Protein 2YS0 (pdb70)

GO terms:
  GO:0005886 plasma membrane (C, IDA)
  GO:0010467 gene expression (P, IDA)
  GO:0016791 phosphatase activity (F, IDA)
  GO:0030282 bone mineralization (P, IDA)
  GO:0033198 response to ATP (P, IDA)
  GO:0046034 ATP metabolic process (P, IDA)
  GO:0055062 phosphate ion homeostasis (P, IDA)
  GO:0042803 protein homodimerization activity (F, IDA)
  GO:0004528 phosphodiesterase I activity (F, IDA)
  GO:0106177 cyclic-GMP-AMP hydrolase activity (F, IDA)
  GO:0047429 nucleoside triphosphate diphosphatase activity (F, IDA)
  GO:0005886 plasma membrane (C, EXP)
  GO:0016323 basolateral plasma membrane (C, EXP)
  GO:0036221 UTP diphosphatase activity (F, EXP)
  GO:0004115 3',5'-cyclic-AMP phosphodiesterase activity (F, EXP)
  GO:0004528 phosphodiesterase I activity (F, EXP)
  GO:0106177 cyclic-GMP-AMP hydrolase activity (F, EXP)
  GO:0047429 nucleoside triphosphate diphosphatase activity (F, EXP)
  GO:0047693 ATP diphosphatase activity (F, EXP)
  GO:0030318 melanocyte differentiation (P, IMP)

CATH classification: 4.10.410.20

Sequence (56 aa):
GSSGSSGWTCNKFRCGEKRLTRSLCACSDDCKDQGDCCINYSSVCQGEKSSGPSSGGSSGSSGWTCNKFRCGEKRLTRSLCACSDDCKDQGDCCINYSSVCQGEKSSGPSSGGSSGSSGWTCNKFRCGEKRLTRSLCACSDDCKDQGDCCINYSSVCQGEKSSGPSSGGSSGSSGWTCNKFRCGEKRLTRSLCACSDDCKDQGDCCINYSSVCQGEKSSGPSSGGSSGSSGWTCNKFRCGEKRLTRSLCACSDDCKDQGDCCINYSSVCQGEKSSGPSSGGSSGSSGWTCNKFRCGEKRLTRSLCACSDDCKDQGDCCINYSSVCQGEKSSGPSSGGSSGSSGWTCNKFRCGEKRLTRSLCACSDDCKDQGDCCINYSSVCQGEKSSGPSSGGSSGSSGWTCNKFRCGEKRLTRSLCACSDDCKDQGDCCINYSSVCQGEKSSGPSSGGSSGSSGWTCNKFRCGEKRLTRSLCACSDDCKDQGDCCINYSSVCQGEKSSGPSSGGSSGSSGWTCNKFRCGEKRLTRSLCACSDDCKDQGDCCINYSSVCQGEKSSGPSSGGSSGSSGWTCNKFRCGEKRLTRSLCACSDDCKDQGDCCINYSSVCQGEKSSGPSSGGSSGSSGWTCNKFRCGEKRLTRSLCACSDDCKDQGDCCINYSSVCQGEKSSGPSSGGSSGSSGWTCNKFRCGEKRLTRSLCACSDDCKDQGDCCINYSSVCQGEKSSGPSSGGSSGSSGWTCNKFRCGEKRLTRSLCACSDDCKDQGDCCINYSSVCQGEKSSGPSSGGSSGSSGWTCNKFRCGEKRLTRSLCACSDDCKDQGDCCINYSSVCQGEKSSGPSSGGSSGSSGWTCNKFRCGEKRLTRSLCACSDDCKDQGDCCINYSSVCQGEKSSGPSSGGSSGSSGWTCNKFRCGEKRLTRSLCACSDDCKDQGDCCINYSSVCQGEKSSGPSSGGSSGSSGWTCNKFRCGEKRLTRSLCACSDDCKDQGDCCINYSSVCQGEKSSGPSSGGSSGSSGWTCNKFRCGEKRLTRSLCACSDDCKDQGDCCINYSSVCQGEKSSGPSSGGSSGSSGWTCNKFRCGEKRLTRSLCACSDDCKDQGDCCINYSSVCQGEKSSGPSSG

Radius of gyration: 12.38 Å; Cα contacts (8 Å, |Δi|>4): 65; chains: 1; bounding box: 26×40×19 Å

Organism: Homo sapiens (NCBI:txid9606)

Secondary structure (DSSP, 8-state):
-----------TTTTT----SS-SSB-SHHHHHHT-B-TTHHHHTTS--SS-S---

Foldseek 3Di:
DDDPPDDLADACVQQDPDDDDPDQAHLYPVCVVVVRHRPHRCCHHVNVDPDDPDDD

InterPro domains:
  IPR001212 Somatomedin B domain [PF01033] (106-141)
  IPR001212 Somatomedin B domain [PF01033] (147-187)
  IPR001212 Somatomedin B domain [PS00524] (120-140)
  IPR001212 Somatomedin B domain [PS00524] (164-184)
  IPR001212 Somatomedin B domain [PS50958] (104-144)
  IPR001212 Somatomedin B domain [PS50958] (145-189)
  IPR001212 Somatomedin B domain [SM00201] (104-144)
  IPR001212 Somatomedin B domain [SM00201] (145-188)
  IPR001604 DNA/RNA non-specific endonuclease/pyrophosphatase/phosphodiesterase domain [PF01223] (673-862)
  IPR001604 DNA/RNA non-specific endonuclease/pyrophosphatase/phosphodiesterase domain [SM00892] (675-893)
  IPR002591 Type I phosphodiesterase/nucleotide pyrophosphatase/phosphate transferase [PF01663] (212-538)
  IPR017850 Alkaline-phosphatase-like, core domain superfamily [G3DSA:3.40.720.10] (192-600)
  IPR017850 Alkaline-phosphatase-like, core domain superfamily [SSF53649] (196-577)
  IPR020436 Somatomedin B domain, chordata [PR00022] (103-116)
  IPR020436 Somatomedin B domain, chordata [PR00022] (118-129)
  IPR020436 Somatomedin B domain, chordata [PR00022] (130-141)
  IPR020821 ENPP1-3/EXOG-like, endonuclease/phosphodiesterase domain [SM00477] (676-907)
  IPR036024 Somatomedin B-like domain superfamily [SSF90188] (105-150)
  IPR036024 Somatomedin B-like domain superfamily [SSF90188] (151-191)
  IPR044925 His-Me finger superfamily [SSF54060] (672-911)

Solvent-accessible surface area: 4649 Å² total; per-residue (Å²): 130,117,93,62,112,88,36,140,80,11,82,94,186,87,31,52,27,143,203,109,119,186,53,94,8,15,1,11,80,76,3,125,129,134,56,87,47,6,154,35,18,64,87,30,38,119,45,126,149,82,128,48,147,91,61,114

Nearest PDB structures (foldseek):
  2ys0-assembly1_A  TM=7.048E-01  e=1.317E-08  Homo sapiens
  6wew-assembly2_BaB  TM=8.691E-01  e=4.563E-06  Homo sapiens
  6c01-assembly1_A  TM=8.535E-01  e=1.261E-04  Homo sapiens
  2xrg-assembly1_A  TM=8.515E-01  e=1.852E-03  Rattus norvegicus
  8c3p-assembly2_B  TM=8.693E-01  e=4.417E-03  Homo sapiens

Structure (mmCIF, N/CA/C/O backbone):
data_2YS0
#
_entry.id   2YS0
#
loop_
_atom_site.group_PDB
_atom_site.id
_atom_site.type_symbol
_atom_site.label_atom_id
_atom_site.label_alt_id
_atom_site.label_comp_id
_atom_site.label_asym_id
_atom_site.label_entity_id
_atom_site.label_seq_id
_atom_site.pdbx_PDB_ins_code
_atom_site.Cartn_x
_atom_site.Cartn_y
_atom_site.Cartn_z
_atom_site.occupancy
_atom_site.B_iso_or_equiv
_atom_site.auth_seq_id
_atom_site.auth_comp_id
_atom_site.auth_asym_id
_atom_site.auth_atom_id
_atom_site.pdbx_PDB_model_num
ATOM 1 N N . GLY A 1 1 ? 10.320 17.852 10.986 1.00 0.00 1 GLY A N 1
ATOM 2 C CA . GLY A 1 1 ? 10.967 17.960 9.691 1.00 0.00 1 GLY A CA 1
ATOM 3 C C . GLY A 1 1 ? 9.972 18.098 8.556 1.00 0.00 1 GLY A C 1
ATOM 4 O O . GLY A 1 1 ? 8.769 18.224 8.787 1.00 0.00 1 GLY A O 1
ATOM 8 N N . SER A 1 2 ? 10.473 18.079 7.325 1.00 0.00 2 SER A N 1
ATOM 9 C CA . SER A 1 2 ? 9.620 18.208 6.150 1.00 0.00 2 SER A CA 1
ATOM 10 C C . SER A 1 2 ? 8.644 17.039 6.054 1.00 0.00 2 SER A C 1
ATOM 11 O O . SER A 1 2 ? 8.903 15.956 6.579 1.00 0.00 2 SER A O 1
ATOM 19 N N . SER A 1 3 ? 7.522 17.268 5.381 1.00 0.00 3 SER A N 1
ATOM 20 C CA . SER A 1 3 ? 6.504 16.237 5.220 1.00 0.00 3 SER A CA 1
ATOM 21 C C . SER A 1 3 ? 7.051 15.051 4.431 1.00 0.00 3 SER A C 1
ATOM 22 O O . SER A 1 3 ? 6.908 13.900 4.840 1.00 0.00 3 SER A O 1
ATOM 30 N N . GLY A 1 4 ? 7.680 15.343 3.296 1.00 0.00 4 GLY A N 1
ATOM 31 C CA . GLY A 1 4 ? 8.239 14.292 2.467 1.00 0.00 4 GLY A CA 1
ATOM 32 C C . GLY A 1 4 ? 7.983 14.520 0.990 1.00 0.00 4 GLY A C 1
ATOM 33 O O . GLY A 1 4 ? 7.224 15.415 0.616 1.00 0.00 4 GLY A O 1
ATOM 37 N N . SER A 1 5 ? 8.617 13.710 0.149 1.00 0.00 5 SER A N 1
ATOM 38 C CA . SER A 1 5 ? 8.457 13.830 -1.296 1.00 0.00 5 SER A CA 1
ATOM 39 C C . SER A 1 5 ? 7.290 12.979 -1.786 1.00 0.00 5 SER A C 1
ATOM 40 O O . SER A 1 5 ? 6.693 12.224 -1.020 1.00 0.00 5 SER A O 1
ATOM 48 N N . SER A 1 6 ? 6.970 13.109 -3.070 1.00 0.00 6 SER A N 1
ATOM 49 C CA . SER A 1 6 ? 5.873 12.354 -3.664 1.00 0.00 6 SER A CA 1
ATOM 50 C C . SER A 1 6 ? 6.119 10.853 -3.548 1.00 0.00 6 SER A C 1
ATOM 51 O O . SER A 1 6 ? 7.196 10.363 -3.886 1.00 0.00 6 SER A O 1
ATOM 59 N N . GLY A 1 7 ? 5.113 10.129 -3.069 1.00 0.00 7 GLY A N 1
ATOM 60 C CA . GLY A 1 7 ? 5.239 8.692 -2.917 1.00 0.00 7 GLY A CA 1
ATOM 61 C C . GLY A 1 7 ? 4.078 7.939 -3.536 1.00 0.00 7 GLY A C 1
ATOM 62 O O . GLY A 1 7 ? 3.191 7.462 -2.827 1.00 0.00 7 GLY A O 1
ATOM 66 N N . TRP A 1 8 ? 4.081 7.833 -4.859 1.00 0.00 8 TRP A N 1
ATOM 67 C CA . TRP A 1 8 ? 3.018 7.134 -5.573 1.00 0.00 8 TRP A CA 1
ATOM 68 C C . TRP A 1 8 ? 3.270 5.631 -5.589 1.00 0.00 8 TRP A C 1
ATOM 69 O O . TRP A 1 8 ? 3.072 4.968 -6.607 1.00 0.00 8 TRP A O 1
ATOM 90 N N . THR A 1 9 ? 3.710 5.096 -4.453 1.00 0.00 9 THR A N 1
ATOM 91 C CA . THR A 1 9 ? 3.990 3.670 -4.337 1.00 0.00 9 THR A CA 1
ATOM 92 C C . THR A 1 9 ? 3.591 3.142 -2.965 1.00 0.00 9 THR A C 1
ATOM 93 O O . THR A 1 9 ? 3.410 3.911 -2.020 1.00 0.00 9 THR A O 1
ATOM 104 N N . CYS A 1 10 ? 3.455 1.824 -2.860 1.00 0.00 10 CYS A N 1
ATOM 105 C CA . CYS A 1 10 ? 3.078 1.191 -1.603 1.00 0.00 10 CYS A CA 1
ATOM 106 C C . CYS A 1 10 ? 4.112 0.149 -1.186 1.00 0.00 10 CYS A C 1
ATOM 107 O O . CYS A 1 10 ? 4.894 -0.327 -2.008 1.00 0.00 10 CYS A O 1
ATOM 114 N N . ASN A 1 11 ? 4.109 -0.200 0.097 1.00 0.00 11 ASN A N 1
ATOM 115 C CA . ASN A 1 11 ? 5.047 -1.184 0.623 1.00 0.00 11 ASN A CA 1
ATOM 116 C C . ASN A 1 11 ? 4.309 -2.412 1.149 1.00 0.00 11 ASN A C 1
ATOM 117 O O . ASN A 1 11 ? 3.181 -2.312 1.634 1.00 0.00 11 ASN A O 1
ATOM 128 N N . LYS A 1 12 ? 4.954 -3.570 1.054 1.00 0.00 12 LYS A N 1
ATOM 129 C CA . LYS A 1 12 ? 4.361 -4.817 1.522 1.00 0.00 12 LYS A CA 1
ATOM 130 C C . LYS A 1 12 ? 3.633 -4.610 2.846 1.00 0.00 12 LYS A C 1
ATOM 131 O O . LYS A 1 12 ? 2.464 -4.970 2.986 1.00 0.00 12 LYS A O 1
ATOM 150 N N . PHE A 1 13 ? 4.332 -4.028 3.815 1.00 0.00 13 PHE A N 1
ATOM 151 C CA . PHE A 1 13 ? 3.751 -3.773 5.128 1.00 0.00 13 PHE A CA 1
ATOM 152 C C . PHE A 1 13 ? 2.554 -2.834 5.021 1.00 0.00 13 PHE A C 1
ATOM 153 O O . PHE A 1 13 ? 1.490 -3.101 5.580 1.00 0.00 13 PHE A O 1
ATOM 170 N N . ARG A 1 14 ? 2.735 -1.734 4.298 1.00 0.00 14 ARG A N 1
ATOM 171 C CA . ARG A 1 14 ? 1.670 -0.754 4.117 1.00 0.00 14 ARG A CA 1
ATOM 172 C C . ARG A 1 14 ? 0.349 -1.442 3.788 1.00 0.00 14 ARG A C 1
ATOM 173 O O . ARG A 1 14 ? -0.708 -1.053 4.287 1.00 0.00 14 ARG A O 1
ATOM 194 N N . CYS A 1 15 ? 0.414 -2.466 2.943 1.00 0.00 15 CYS A N 1
ATOM 195 C CA . CYS A 1 15 ? -0.776 -3.208 2.546 1.00 0.00 15 CYS A CA 1
ATOM 196 C C . CYS A 1 15 ? -1.589 -3.628 3.767 1.00 0.00 15 CYS A C 1
ATOM 197 O O . CYS A 1 15 ? -1.061 -4.231 4.699 1.00 0.00 15 CYS A O 1
ATOM 204 N N . GLY A 1 16 ? -2.878 -3.302 3.753 1.00 0.00 16 GLY A N 1
ATOM 205 C CA . GLY A 1 16 ? -3.743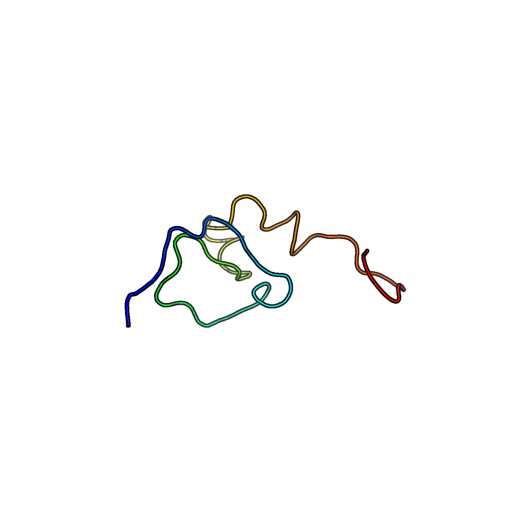 -3.652 4.864 1.00 0.00 16 GLY A CA 1
ATOM 206 C C . GLY A 1 16 ? -3.533 -2.756 6.069 1.00 0.00 16 GLY A C 1
ATOM 207 O O . GLY A 1 16 ? -3.569 -3.218 7.208 1.00 0.00 16 GLY A O 1
ATOM 211 N N . GLU A 1 17 ? -3.312 -1.470 5.815 1.00 0.00 17 GLU A N 1
ATOM 212 C CA . GLU A 1 17 ? -3.092 -0.507 6.889 1.00 0.00 17 GLU A CA 1
ATOM 213 C C . GLU A 1 17 ? -4.348 0.321 7.141 1.00 0.00 17 GLU A C 1
ATOM 214 O O . GLU A 1 17 ? -5.224 0.421 6.282 1.00 0.00 17 GLU A O 1
ATOM 226 N N . LYS A 1 18 ? -4.429 0.916 8.327 1.00 0.00 18 LYS A N 1
ATOM 227 C CA . LYS A 1 18 ? -5.576 1.738 8.694 1.00 0.00 18 LYS A CA 1
ATOM 228 C C . LYS A 1 18 ? -5.125 3.053 9.322 1.00 0.00 18 LYS A C 1
ATOM 229 O O . LYS A 1 18 ? -5.773 3.574 10.229 1.00 0.00 18 LYS A O 1
ATOM 248 N N . ARG A 1 19 ? -4.011 3.586 8.830 1.00 0.00 19 ARG A N 1
ATOM 249 C CA . ARG A 1 19 ? -3.474 4.841 9.342 1.00 0.00 19 ARG A CA 1
ATOM 250 C C . ARG A 1 19 ? -2.737 5.606 8.245 1.00 0.00 19 ARG A C 1
ATOM 251 O O . ARG A 1 19 ? -1.650 5.212 7.821 1.00 0.00 19 ARG A O 1
ATOM 272 N N . LEU A 1 20 ? -3.338 6.699 7.789 1.00 0.00 20 LEU A N 1
ATOM 273 C CA . LEU A 1 20 ? -2.741 7.519 6.741 1.00 0.00 20 LEU A CA 1
ATOM 274 C C . LEU A 1 20 ? -3.041 8.997 6.969 1.00 0.00 20 LEU A C 1
ATOM 275 O O . LEU A 1 20 ? -4.190 9.383 7.184 1.00 0.00 20 LEU A O 1
ATOM 291 N N . THR A 1 21 ? -1.998 9.821 6.919 1.00 0.00 21 THR A N 1
ATOM 292 C CA . THR A 1 21 ? -2.149 11.257 7.118 1.00 0.00 21 THR A CA 1
ATOM 293 C C . THR A 1 21 ? -1.479 12.042 5.996 1.00 0.00 21 THR A C 1
ATOM 294 O O . THR A 1 21 ? -2.024 13.032 5.507 1.00 0.00 21 THR A O 1
ATOM 305 N N . ARG A 1 22 ? -0.295 11.593 5.592 1.00 0.00 22 ARG A N 1
ATOM 306 C CA . ARG A 1 22 ? 0.449 12.255 4.528 1.00 0.00 22 ARG A CA 1
ATOM 307 C C . ARG A 1 22 ? 0.888 11.250 3.466 1.00 0.00 22 ARG A C 1
ATOM 308 O O . ARG A 1 22 ? 2.037 10.808 3.453 1.00 0.00 22 ARG A O 1
ATOM 329 N N . SER A 1 23 ? -0.035 10.893 2.579 1.00 0.00 23 SER A N 1
ATOM 330 C CA . SER A 1 23 ? 0.255 9.938 1.516 1.00 0.00 23 SER A CA 1
ATOM 331 C C . SER A 1 23 ? -0.648 10.177 0.309 1.00 0.00 23 SER A C 1
ATOM 332 O O . SER A 1 23 ? -1.873 10.214 0.433 1.00 0.00 23 SER A O 1
ATOM 340 N N . LEU A 1 24 ? -0.034 10.338 -0.858 1.00 0.00 24 LEU A N 1
ATOM 341 C CA . LEU A 1 24 ? -0.781 10.574 -2.088 1.00 0.00 24 LEU A CA 1
ATOM 342 C C . LEU A 1 24 ? -1.775 9.447 -2.346 1.00 0.00 24 LEU A C 1
ATOM 343 O O . LEU A 1 24 ? -2.940 9.692 -2.662 1.00 0.00 24 LEU A O 1
ATOM 359 N N . CYS A 1 25 ? -1.309 8.210 -2.207 1.00 0.00 25 CYS A N 1
ATOM 360 C CA . CYS A 1 25 ? -2.158 7.044 -2.423 1.00 0.00 25 CYS A CA 1
ATOM 361 C C . CYS A 1 25 ? -2.482 6.355 -1.100 1.00 0.00 25 CYS A C 1
ATOM 362 O O . CYS A 1 25 ? -1.967 6.733 -0.049 1.00 0.00 25 CYS A O 1
ATOM 369 N N . ALA A 1 26 ? -3.339 5.342 -1.162 1.00 0.00 26 ALA A N 1
ATOM 370 C CA . ALA A 1 26 ? -3.731 4.599 0.030 1.00 0.00 26 ALA A CA 1
ATOM 371 C C . ALA A 1 26 ? -3.403 3.116 -0.117 1.00 0.00 26 ALA A C 1
ATOM 372 O O . ALA A 1 26 ? -3.784 2.479 -1.099 1.00 0.00 26 ALA A O 1
ATOM 379 N N . CYS A 1 27 ? -2.694 2.573 0.867 1.00 0.00 27 CYS A N 1
ATOM 380 C CA . CYS A 1 27 ? -2.313 1.167 0.849 1.00 0.00 27 CYS A CA 1
ATOM 381 C C . CYS A 1 27 ? -3.225 0.344 1.756 1.00 0.00 27 CYS A C 1
ATOM 382 O O . CYS A 1 27 ? -2.768 -0.554 2.462 1.00 0.00 27 CYS A O 1
ATOM 389 N N . SER A 1 28 ? -4.516 0.658 1.728 1.00 0.00 28 SER A N 1
ATOM 390 C CA . SER A 1 28 ? -5.491 -0.049 2.551 1.00 0.00 28 SER A CA 1
ATOM 391 C C . SER A 1 28 ? -6.565 -0.697 1.681 1.00 0.00 28 SER A C 1
ATOM 392 O O . SER A 1 28 ? -6.801 -0.275 0.549 1.00 0.00 28 SER A O 1
ATOM 400 N N . ASP A 1 29 ? -7.212 -1.724 2.220 1.00 0.00 29 ASP A N 1
ATOM 401 C CA . ASP A 1 29 ? -8.262 -2.432 1.496 1.00 0.00 29 ASP A CA 1
ATOM 402 C C . ASP A 1 29 ? -9.310 -1.457 0.968 1.00 0.00 29 ASP A C 1
ATOM 403 O O . ASP A 1 29 ? -9.721 -1.538 -0.189 1.00 0.00 29 ASP A O 1
ATOM 412 N N . ASP A 1 30 ? -9.737 -0.535 1.824 1.00 0.00 30 ASP A N 1
ATOM 413 C CA . ASP A 1 30 ? -10.737 0.456 1.444 1.00 0.00 30 ASP A CA 1
ATOM 414 C C . ASP A 1 30 ? -10.456 1.005 0.049 1.00 0.00 30 ASP A C 1
ATOM 415 O O . ASP A 1 30 ? -11.356 1.103 -0.785 1.00 0.00 30 ASP A O 1
ATOM 424 N N . CYS A 1 31 ? -9.200 1.363 -0.198 1.00 0.00 31 CYS A N 1
ATOM 425 C CA . CYS A 1 31 ? -8.799 1.904 -1.491 1.00 0.00 31 CYS A CA 1
ATOM 426 C C . CYS A 1 31 ? -9.426 1.107 -2.632 1.00 0.00 31 CYS A C 1
ATOM 427 O O . CYS A 1 31 ? -9.832 1.671 -3.648 1.00 0.00 31 CYS A O 1
ATOM 434 N N . LYS A 1 32 ? -9.499 -0.208 -2.456 1.00 0.00 32 LYS A N 1
ATOM 435 C CA . LYS A 1 32 ? -10.077 -1.084 -3.468 1.00 0.00 32 LYS A CA 1
ATOM 436 C C . LYS A 1 32 ? -11.528 -0.706 -3.752 1.00 0.00 32 LYS A C 1
ATOM 437 O O . LYS A 1 32 ? -11.915 -0.515 -4.905 1.00 0.00 32 LYS A O 1
ATOM 456 N N . ASP A 1 33 ? -12.324 -0.599 -2.694 1.00 0.00 33 ASP A N 1
ATOM 457 C CA . ASP A 1 33 ? -13.731 -0.241 -2.829 1.00 0.00 33 ASP A CA 1
ATOM 458 C C . ASP A 1 33 ? -13.882 1.211 -3.272 1.00 0.00 33 ASP A C 1
ATOM 459 O O . ASP A 1 33 ? -14.571 1.501 -4.250 1.00 0.00 33 ASP A O 1
ATOM 468 N N . GLN A 1 34 ? -13.234 2.117 -2.547 1.00 0.00 34 GLN A N 1
ATOM 469 C CA . GLN A 1 34 ? -13.299 3.538 -2.866 1.00 0.00 34 GLN A CA 1
ATOM 470 C C . GLN A 1 34 ? -12.736 3.810 -4.257 1.00 0.00 34 GLN A C 1
ATOM 471 O O . GLN A 1 34 ? -13.445 4.283 -5.144 1.00 0.00 34 GLN A O 1
ATOM 485 N N . GLY A 1 35 ? -11.453 3.508 -4.441 1.00 0.00 35 GLY A N 1
ATOM 486 C CA . GLY A 1 35 ? -10.816 3.728 -5.726 1.00 0.00 35 GLY A CA 1
ATOM 487 C C . GLY A 1 35 ? -9.596 4.621 -5.623 1.00 0.00 35 GLY A C 1
ATOM 488 O O . GLY A 1 35 ? -9.408 5.523 -6.441 1.00 0.00 35 GLY A O 1
ATOM 492 N N . ASP A 1 36 ? -8.766 4.373 -4.616 1.00 0.00 36 ASP A N 1
ATOM 493 C CA . ASP A 1 36 ? -7.558 5.163 -4.409 1.00 0.00 36 ASP A CA 1
ATOM 494 C C . ASP A 1 36 ? -6.365 4.262 -4.106 1.00 0.00 36 ASP A C 1
ATOM 495 O O . ASP A 1 36 ? -5.555 4.561 -3.228 1.00 0.00 36 ASP A O 1
ATOM 504 N N . CYS A 1 37 ? -6.265 3.157 -4.837 1.00 0.00 37 CYS A N 1
ATOM 505 C CA . CYS A 1 37 ? -5.173 2.211 -4.645 1.00 0.00 37 CYS A CA 1
ATOM 506 C C . CYS A 1 37 ? -3.938 2.639 -5.435 1.00 0.00 37 CYS A C 1
ATOM 507 O O . CYS A 1 37 ? -4.017 2.913 -6.632 1.00 0.00 37 CYS A O 1
ATOM 514 N N . CYS A 1 38 ? -2.799 2.694 -4.753 1.00 0.00 38 CYS A N 1
ATOM 515 C CA . CYS A 1 38 ? -1.547 3.089 -5.388 1.00 0.00 38 CYS A CA 1
ATOM 516 C C . CYS A 1 38 ? -1.391 2.417 -6.749 1.00 0.00 38 CYS A C 1
ATOM 517 O O . CYS A 1 38 ? -1.969 1.359 -7.000 1.00 0.00 38 CYS A O 1
ATOM 524 N N . ILE A 1 39 ? -0.606 3.039 -7.623 1.00 0.00 39 ILE A N 1
ATOM 525 C CA . ILE A 1 39 ? -0.373 2.499 -8.958 1.00 0.00 39 ILE A CA 1
ATOM 526 C C . ILE A 1 39 ? 0.125 1.061 -8.890 1.00 0.00 39 ILE A C 1
ATOM 527 O O . ILE A 1 39 ? -0.325 0.200 -9.646 1.00 0.00 39 ILE A O 1
ATOM 543 N N . ASN A 1 40 ? 1.058 0.805 -7.978 1.00 0.00 40 ASN A N 1
ATOM 544 C CA . ASN A 1 40 ? 1.618 -0.531 -7.810 1.00 0.00 40 ASN A CA 1
ATOM 545 C C . ASN A 1 40 ? 1.109 -1.177 -6.524 1.00 0.00 40 ASN A C 1
ATOM 546 O O . ASN A 1 40 ? 1.868 -1.816 -5.797 1.00 0.00 40 ASN A O 1
ATOM 557 N N . TYR A 1 41 ? -0.180 -1.005 -6.253 1.00 0.00 41 TYR A N 1
ATOM 558 C CA . TYR A 1 41 ? -0.790 -1.570 -5.055 1.00 0.00 41 TYR A CA 1
ATOM 559 C C . TYR A 1 41 ? -0.912 -3.086 -5.168 1.00 0.00 41 TYR A C 1
ATOM 560 O O . TYR A 1 41 ? -0.583 -3.818 -4.236 1.00 0.00 41 TYR A O 1
ATOM 578 N N . SER A 1 42 ? -1.389 -3.550 -6.319 1.00 0.00 42 SER A N 1
ATOM 579 C CA . SER A 1 42 ? -1.559 -4.979 -6.555 1.00 0.00 42 SER A CA 1
ATOM 580 C C . SER A 1 42 ? -0.208 -5.662 -6.752 1.00 0.00 42 SER A C 1
ATOM 581 O O . SER A 1 42 ? 0.001 -6.789 -6.303 1.00 0.00 42 SER A O 1
ATOM 589 N N . SER A 1 43 ? 0.705 -4.970 -7.425 1.00 0.00 43 SER A N 1
ATOM 590 C CA . SER A 1 43 ? 2.035 -5.509 -7.684 1.00 0.00 43 SER A CA 1
ATOM 591 C C . SER A 1 43 ? 2.763 -5.810 -6.378 1.00 0.00 43 SER A C 1
ATOM 592 O O . SER A 1 43 ? 3.457 -6.820 -6.259 1.00 0.00 43 SER A O 1
ATOM 600 N N . VAL A 1 44 ? 2.602 -4.925 -5.400 1.00 0.00 44 VAL A N 1
ATOM 601 C CA . VAL A 1 44 ? 3.242 -5.095 -4.101 1.00 0.00 44 VAL A CA 1
ATOM 602 C C . VAL A 1 44 ? 2.371 -5.920 -3.162 1.00 0.00 44 VAL A C 1
ATOM 603 O O . VAL A 1 44 ? 2.825 -6.905 -2.579 1.00 0.00 44 VAL A O 1
ATOM 616 N N . CYS A 1 45 ? 1.113 -5.513 -3.019 1.00 0.00 45 CYS A N 1
ATOM 617 C CA . CYS A 1 45 ? 0.176 -6.215 -2.151 1.00 0.00 45 CYS A CA 1
ATOM 618 C C . CYS A 1 45 ? -0.236 -7.551 -2.762 1.00 0.00 45 CYS A C 1
ATOM 619 O O . CYS A 1 45 ? -0.008 -8.609 -2.174 1.00 0.00 45 CYS A O 1
ATOM 626 N N . GLN A 1 46 ? -0.841 -7.494 -3.943 1.00 0.00 46 GLN A N 1
ATOM 627 C CA . GLN A 1 46 ? -1.284 -8.701 -4.633 1.00 0.00 46 GLN A CA 1
ATOM 628 C C . GLN A 1 46 ? -0.115 -9.393 -5.324 1.00 0.00 46 GLN A C 1
ATOM 629 O O . GLN A 1 46 ? -0.201 -9.756 -6.496 1.00 0.00 46 GLN A O 1
ATOM 643 N N . GLY A 1 47 ? 0.978 -9.573 -4.589 1.00 0.00 47 GLY A N 1
ATOM 644 C CA . GLY A 1 47 ? 2.150 -10.222 -5.148 1.00 0.00 47 GLY A CA 1
ATOM 645 C C . GLY A 1 47 ? 2.022 -11.731 -5.170 1.00 0.00 47 GLY A C 1
ATOM 646 O O . GLY A 1 47 ? 0.956 -12.265 -5.474 1.00 0.00 47 GLY A O 1
ATOM 650 N N . GLU A 1 48 ? 3.113 -12.421 -4.849 1.00 0.00 48 GLU A N 1
ATOM 651 C CA . GLU A 1 48 ? 3.116 -13.879 -4.836 1.00 0.00 48 GLU A CA 1
ATOM 652 C C . GLU A 1 48 ? 3.564 -14.410 -3.477 1.00 0.00 48 GLU A C 1
ATOM 653 O O . GLU A 1 48 ? 4.744 -14.691 -3.264 1.00 0.00 48 GLU A O 1
ATOM 665 N N . LYS A 1 49 ? 2.613 -14.544 -2.559 1.00 0.00 49 LYS A N 1
ATOM 666 C CA . LYS A 1 49 ? 2.906 -15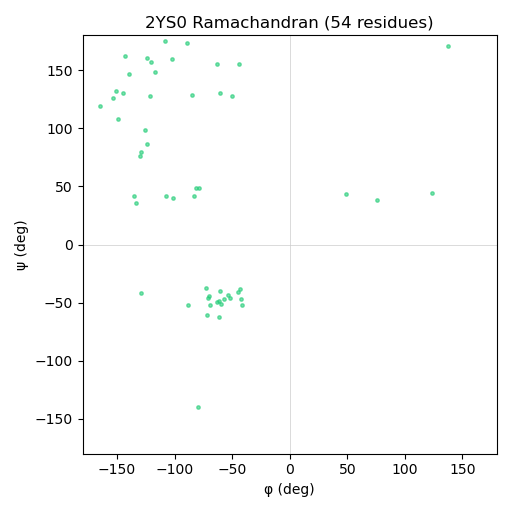.041 -1.220 1.00 0.00 49 LYS A CA 1
ATOM 667 C C . LYS A 1 49 ? 2.020 -16.234 -0.877 1.00 0.00 49 LYS A C 1
ATOM 668 O O . LYS A 1 49 ? 0.868 -16.069 -0.476 1.00 0.00 49 LYS A O 1
ATOM 687 N N . SER A 1 50 ? 2.566 -17.436 -1.036 1.00 0.00 50 SER A N 1
ATOM 688 C CA . SER A 1 50 ? 1.824 -18.657 -0.744 1.00 0.00 50 SER A CA 1
ATOM 689 C C . SER A 1 50 ? 2.766 -19.853 -0.639 1.00 0.00 50 SER A C 1
ATOM 690 O O . SER A 1 50 ? 3.456 -20.199 -1.597 1.00 0.00 50 SER A O 1
ATOM 698 N N . SER A 1 51 ? 2.787 -20.481 0.533 1.00 0.00 51 SER A N 1
ATOM 699 C CA . SER A 1 51 ? 3.646 -21.636 0.765 1.00 0.00 51 SER A CA 1
ATOM 700 C C . SER A 1 51 ? 5.073 -21.352 0.308 1.00 0.00 51 SER A C 1
ATOM 701 O O . SER A 1 51 ? 5.715 -22.194 -0.320 1.00 0.00 51 SER A O 1
ATOM 709 N N . GLY A 1 52 ? 5.565 -20.159 0.627 1.00 0.00 52 GLY A N 1
ATOM 710 C CA . GLY A 1 52 ? 6.912 -19.784 0.241 1.00 0.00 52 GLY A CA 1
ATOM 711 C C . GLY A 1 52 ? 7.638 -19.024 1.333 1.00 0.00 52 GLY A C 1
ATOM 712 O O . GLY A 1 52 ? 7.037 -18.267 2.098 1.00 0.00 52 GLY A O 1
ATOM 716 N N . PRO A 1 53 ? 8.962 -19.222 1.419 1.00 0.00 53 PRO A N 1
ATOM 717 C CA . PRO A 1 53 ? 9.798 -18.559 2.423 1.00 0.00 53 PRO A CA 1
ATOM 718 C C . PRO A 1 53 ? 9.941 -17.063 2.163 1.00 0.00 53 PRO A C 1
ATOM 719 O O . PRO A 1 53 ? 9.832 -16.251 3.081 1.00 0.00 53 PRO A O 1
ATOM 730 N N . SER A 1 54 ? 10.185 -16.706 0.906 1.00 0.00 54 SER A N 1
ATOM 731 C CA . SER A 1 54 ? 10.345 -15.307 0.526 1.00 0.00 54 SER A CA 1
ATOM 732 C C . SER A 1 54 ? 9.902 -15.082 -0.918 1.00 0.00 54 SER A C 1
ATOM 733 O O . SER A 1 54 ? 10.287 -15.825 -1.820 1.00 0.00 54 SER A O 1
ATOM 741 N N . SER A 1 55 ? 9.089 -14.052 -1.126 1.00 0.00 55 SER A N 1
ATOM 742 C CA . SER A 1 55 ? 8.589 -13.730 -2.457 1.00 0.00 55 SER A CA 1
ATOM 743 C C . SER A 1 55 ? 9.622 -12.932 -3.247 1.00 0.00 55 SER A C 1
ATOM 744 O O . SER A 1 55 ? 9.307 -11.901 -3.838 1.00 0.00 55 SER A O 1
ATOM 752 N N . GLY A 1 56 ? 10.860 -13.418 -3.251 1.00 0.00 56 GLY A N 1
ATOM 753 C CA . GLY A 1 56 ? 11.921 -12.740 -3.970 1.00 0.00 56 GLY A CA 1
ATOM 754 C C . GLY A 1 56 ? 11.630 -12.614 -5.452 1.00 0.00 56 GLY A C 1
ATOM 755 O O . GLY A 1 56 ? 12.504 -12.242 -6.235 1.00 0.00 56 GLY A O 1
ATOM 759 N N . GLY A 1 1 ? 13.923 20.213 8.769 1.00 0.00 1 GLY A N 2
ATOM 760 C CA . GLY A 1 1 ? 12.719 19.410 8.663 1.00 0.00 1 GLY A CA 2
ATOM 761 C C . GLY A 1 1 ? 12.997 18.013 8.144 1.00 0.00 1 GLY A C 2
ATOM 762 O O . GLY A 1 1 ? 13.922 17.809 7.356 1.00 0.00 1 GLY A O 2
ATOM 766 N N . SER A 1 2 ? 12.198 17.048 8.586 1.00 0.00 2 SER A N 2
ATOM 767 C CA . SER A 1 2 ? 12.366 15.663 8.164 1.00 0.00 2 SER A CA 2
ATOM 768 C C . SER A 1 2 ? 11.970 15.487 6.701 1.00 0.00 2 SER A C 2
ATOM 769 O O . SER A 1 2 ? 10.875 15.874 6.293 1.00 0.00 2 SER A O 2
ATOM 777 N N . SER A 1 3 ? 12.869 14.902 5.917 1.00 0.00 3 SER A N 2
ATOM 778 C CA . SER A 1 3 ? 12.617 14.679 4.498 1.00 0.00 3 SER A CA 2
ATOM 779 C C . SER A 1 3 ? 11.276 13.984 4.289 1.00 0.00 3 SER A C 2
ATOM 780 O O . SER A 1 3 ? 10.845 13.178 5.113 1.00 0.00 3 SER A O 2
ATOM 788 N N . GLY A 1 4 ? 10.618 14.302 3.177 1.00 0.00 4 GLY A N 2
ATOM 789 C CA . GLY A 1 4 ? 9.333 13.701 2.877 1.00 0.00 4 GLY A CA 2
ATOM 790 C C . GLY A 1 4 ? 8.978 13.791 1.406 1.00 0.00 4 GLY A C 2
ATOM 791 O O . GLY A 1 4 ? 8.176 14.633 1.005 1.00 0.00 4 GLY A O 2
ATOM 795 N N . SER A 1 5 ? 9.580 12.922 0.600 1.00 0.00 5 SER A N 2
ATOM 796 C CA . SER A 1 5 ? 9.328 12.911 -0.836 1.00 0.00 5 SER A CA 2
ATOM 797 C C . SER A 1 5 ? 8.014 12.204 -1.152 1.00 0.00 5 SER A C 2
ATOM 798 O O . SER A 1 5 ? 7.732 11.128 -0.624 1.00 0.00 5 SER A O 2
ATOM 806 N N . SER A 1 6 ? 7.211 12.818 -2.017 1.00 0.00 6 SER A N 2
ATOM 807 C CA . SER A 1 6 ? 5.924 12.251 -2.400 1.00 0.00 6 SER A CA 2
ATOM 808 C C . SER A 1 6 ? 6.111 11.092 -3.374 1.00 0.00 6 SER A C 2
ATOM 809 O O . SER A 1 6 ? 6.711 11.249 -4.437 1.00 0.00 6 SER A O 2
ATOM 817 N N . GLY A 1 7 ? 5.591 9.925 -3.003 1.00 0.00 7 GLY A N 2
ATOM 818 C CA . GLY A 1 7 ? 5.709 8.756 -3.853 1.00 0.00 7 GLY A CA 2
ATOM 819 C C . GLY A 1 7 ? 4.362 8.163 -4.217 1.00 0.00 7 GLY A C 2
ATOM 820 O O . GLY A 1 7 ? 3.322 8.655 -3.780 1.00 0.00 7 GLY A O 2
ATOM 824 N N . TRP A 1 8 ? 4.381 7.106 -5.021 1.00 0.00 8 TRP A N 2
ATOM 825 C CA . TRP A 1 8 ? 3.150 6.448 -5.444 1.00 0.00 8 TRP A CA 2
ATOM 826 C C . TRP A 1 8 ? 3.190 4.959 -5.119 1.00 0.00 8 TRP A C 2
ATOM 827 O O . TRP A 1 8 ? 2.229 4.403 -4.585 1.00 0.00 8 TRP A O 2
ATOM 848 N N . THR A 1 9 ? 4.307 4.315 -5.443 1.00 0.00 9 THR A N 2
ATOM 849 C CA . THR A 1 9 ? 4.472 2.891 -5.186 1.00 0.00 9 THR A CA 2
ATOM 850 C C . THR A 1 9 ? 4.056 2.538 -3.762 1.00 0.00 9 THR A C 2
ATOM 851 O O . THR A 1 9 ? 3.925 3.415 -2.908 1.00 0.00 9 THR A O 2
ATOM 862 N N . CYS A 1 10 ? 3.853 1.249 -3.513 1.00 0.00 10 CYS A N 2
ATOM 863 C CA . CYS A 1 10 ? 3.453 0.779 -2.191 1.00 0.00 10 CYS A CA 2
ATOM 864 C C . CYS A 1 10 ? 4.494 -0.178 -1.617 1.00 0.00 10 CYS A C 2
ATOM 865 O O . CYS A 1 10 ? 5.146 -0.917 -2.353 1.00 0.00 10 CYS A O 2
ATOM 872 N N . ASN A 1 11 ? 4.644 -0.157 -0.296 1.00 0.00 11 ASN A N 2
ATOM 873 C CA . ASN A 1 11 ? 5.606 -1.022 0.379 1.00 0.00 11 ASN A CA 2
ATOM 874 C C . ASN A 1 11 ? 4.896 -2.150 1.121 1.00 0.00 11 ASN A C 2
ATOM 875 O O . ASN A 1 11 ? 3.774 -1.982 1.600 1.00 0.00 11 ASN A O 2
ATOM 886 N N . LYS A 1 12 ? 5.556 -3.298 1.213 1.00 0.00 12 LYS A N 2
ATOM 887 C CA . LYS A 1 12 ? 4.992 -4.454 1.899 1.00 0.00 12 LYS A CA 2
ATOM 888 C C . LYS A 1 12 ? 4.230 -4.026 3.149 1.00 0.00 12 LYS A C 2
ATOM 889 O O . LYS A 1 12 ? 3.076 -4.408 3.346 1.00 0.00 12 LYS A O 2
ATOM 908 N N . PHE A 1 13 ? 4.881 -3.231 3.991 1.00 0.00 13 PHE A N 2
ATOM 909 C CA . PHE A 1 13 ? 4.264 -2.751 5.221 1.00 0.00 13 PHE A CA 2
ATOM 910 C C . PHE A 1 13 ? 3.024 -1.916 4.919 1.00 0.00 13 PHE A C 2
ATOM 911 O O . PHE A 1 13 ? 1.965 -2.122 5.511 1.00 0.00 13 PHE A O 2
ATOM 928 N N . ARG A 1 14 ? 3.164 -0.972 3.993 1.00 0.00 14 ARG A N 2
ATOM 929 C CA . ARG A 1 14 ? 2.056 -0.105 3.612 1.00 0.00 14 ARG A CA 2
ATOM 930 C C . ARG A 1 14 ? 0.772 -0.910 3.433 1.00 0.00 14 ARG A C 2
ATOM 931 O O . ARG A 1 14 ? -0.273 -0.563 3.983 1.00 0.00 14 ARG A O 2
ATOM 952 N N . CYS A 1 15 ? 0.859 -1.986 2.658 1.00 0.00 15 CYS A N 2
ATOM 953 C CA . CYS A 1 15 ? -0.294 -2.841 2.405 1.00 0.00 15 CYS A CA 2
ATOM 954 C C . CYS A 1 15 ? -1.066 -3.111 3.694 1.00 0.00 15 CYS A C 2
ATOM 955 O O . CYS A 1 15 ? -0.687 -3.971 4.487 1.00 0.00 15 CYS A O 2
ATOM 962 N N . GLY A 1 16 ? -2.152 -2.371 3.893 1.00 0.00 16 GLY A N 2
ATOM 963 C CA . GLY A 1 16 ? -2.959 -2.544 5.087 1.00 0.00 16 GLY A CA 2
ATOM 964 C C . GLY A 1 16 ? -2.854 -1.366 6.035 1.00 0.00 16 GLY A C 2
ATOM 965 O O . GLY A 1 16 ? -2.538 -1.535 7.212 1.00 0.00 16 GLY A O 2
ATOM 969 N N . GLU A 1 17 ? -3.119 -0.169 5.520 1.00 0.00 17 GLU A N 2
ATOM 970 C CA . GLU A 1 17 ? -3.050 1.041 6.330 1.00 0.00 17 GLU A CA 2
ATOM 971 C C . GLU A 1 17 ? -4.439 1.636 6.540 1.00 0.00 17 GLU A C 2
ATOM 972 O O . GLU A 1 17 ? -5.429 1.135 6.006 1.00 0.00 17 GLU A O 2
ATOM 984 N N . LYS A 1 18 ? -4.506 2.708 7.322 1.00 0.00 18 LYS A N 2
ATOM 985 C CA . LYS A 1 18 ? -5.773 3.374 7.603 1.00 0.00 18 LYS A CA 2
ATOM 986 C C . LYS A 1 18 ? -6.200 4.248 6.429 1.00 0.00 18 LYS A C 2
ATOM 987 O O . LYS A 1 18 ? -5.437 4.452 5.484 1.00 0.00 18 LYS A O 2
ATOM 1006 N N . ARG A 1 19 ? -7.423 4.764 6.496 1.00 0.00 19 ARG A N 2
ATOM 1007 C CA . ARG A 1 19 ? -7.952 5.617 5.439 1.00 0.00 19 ARG A CA 2
ATOM 1008 C C . ARG A 1 19 ? -7.286 6.989 5.463 1.00 0.00 19 ARG A C 2
ATOM 1009 O O . ARG A 1 19 ? -7.713 7.885 6.192 1.00 0.00 19 ARG A O 2
ATOM 1030 N N . LEU A 1 20 ? -6.238 7.147 4.663 1.00 0.00 20 LEU A N 2
ATOM 1031 C CA . LEU A 1 20 ? -5.511 8.410 4.593 1.00 0.00 20 LEU A CA 2
ATOM 1032 C C . LEU A 1 20 ? -6.417 9.531 4.094 1.00 0.00 20 LEU A C 2
ATOM 1033 O O . LEU A 1 20 ? -7.410 9.284 3.410 1.00 0.00 20 LEU A O 2
ATOM 1049 N N . THR A 1 21 ? -6.064 10.767 4.437 1.00 0.00 21 THR A N 2
ATOM 1050 C CA . THR A 1 21 ? -6.843 11.926 4.023 1.00 0.00 21 THR A CA 2
ATOM 1051 C C . THR A 1 21 ? -6.097 12.746 2.976 1.00 0.00 21 THR A C 2
ATOM 1052 O O . THR A 1 21 ? -6.652 13.090 1.933 1.00 0.00 21 THR A O 2
ATOM 1063 N N . ARG A 1 22 ? -4.836 13.053 3.261 1.00 0.00 22 ARG A N 2
ATOM 1064 C CA . ARG A 1 22 ? -4.014 13.833 2.343 1.00 0.00 22 ARG A CA 2
ATOM 1065 C C . ARG A 1 22 ? -2.930 12.963 1.713 1.00 0.00 22 ARG A C 2
ATOM 1066 O O . ARG A 1 22 ? -1.799 12.913 2.199 1.00 0.00 22 ARG A O 2
ATOM 1087 N N . SER A 1 23 ? -3.282 12.280 0.629 1.00 0.00 23 SER A N 2
ATOM 1088 C CA . SER A 1 23 ? -2.340 11.410 -0.065 1.00 0.00 23 SER A CA 2
ATOM 1089 C C . SER A 1 23 ? -2.823 11.108 -1.481 1.00 0.00 23 SER A C 2
ATOM 1090 O O . SER A 1 23 ? -4.023 10.971 -1.725 1.00 0.00 23 SER A O 2
ATOM 1098 N N . LEU A 1 24 ? -1.879 11.006 -2.412 1.00 0.00 24 LEU A N 2
ATOM 1099 C CA . LEU A 1 24 ? -2.207 10.720 -3.804 1.00 0.00 24 LEU A CA 2
ATOM 1100 C C . LEU A 1 24 ? -3.006 9.426 -3.921 1.00 0.00 24 LEU A C 2
ATOM 1101 O O . LEU A 1 24 ? -4.000 9.361 -4.644 1.00 0.00 24 LEU A O 2
ATOM 1117 N N . CYS A 1 25 ? -2.564 8.398 -3.205 1.00 0.00 25 CYS A N 2
ATOM 1118 C CA . CYS A 1 25 ? -3.238 7.105 -3.227 1.00 0.00 25 CYS A CA 2
ATOM 1119 C C . CYS A 1 25 ? -3.190 6.443 -1.852 1.00 0.00 25 CYS A C 2
ATOM 1120 O O . CYS A 1 25 ? -2.592 6.975 -0.916 1.00 0.00 25 CYS A O 2
ATOM 1127 N N . ALA A 1 26 ? -3.821 5.280 -1.739 1.00 0.00 26 ALA A N 2
ATOM 1128 C CA . ALA A 1 26 ? -3.849 4.544 -0.482 1.00 0.00 26 ALA A CA 2
ATOM 1129 C C . ALA A 1 26 ? -3.414 3.096 -0.683 1.00 0.00 26 ALA A C 2
ATOM 1130 O O . ALA A 1 26 ? -3.881 2.418 -1.599 1.00 0.00 26 ALA A O 2
ATOM 1137 N N . CYS A 1 27 ? -2.517 2.627 0.178 1.00 0.00 27 CYS A N 2
ATOM 1138 C CA . CYS A 1 27 ? -2.017 1.260 0.095 1.00 0.00 27 CYS A CA 2
ATOM 1139 C C . CYS A 1 27 ? -2.776 0.345 1.051 1.00 0.00 27 CYS A C 2
ATOM 1140 O O . CYS A 1 27 ? -2.180 -0.492 1.730 1.00 0.00 27 CYS A O 2
ATOM 1147 N N . SER A 1 28 ? -4.094 0.510 1.099 1.00 0.00 28 SER A N 2
ATOM 1148 C CA . SER A 1 28 ? -4.935 -0.299 1.974 1.00 0.00 28 SER A CA 2
ATOM 1149 C C . SER A 1 28 ? -6.059 -0.963 1.185 1.00 0.00 28 SER A C 2
ATOM 1150 O O . SER A 1 28 ? -6.365 -0.564 0.062 1.00 0.00 28 SER A O 2
ATOM 1158 N N . ASP A 1 29 ? -6.670 -1.980 1.783 1.00 0.00 29 ASP A N 2
ATOM 1159 C CA . ASP A 1 29 ? -7.763 -2.701 1.138 1.00 0.00 29 ASP A CA 2
ATOM 1160 C C . ASP A 1 29 ? -8.900 -1.752 0.774 1.00 0.00 29 ASP A C 2
ATOM 1161 O O . ASP A 1 29 ? -9.452 -1.820 -0.324 1.00 0.00 29 ASP A O 2
ATOM 1170 N N . ASP A 1 30 ? -9.247 -0.869 1.704 1.00 0.00 30 ASP A N 2
ATOM 1171 C CA . ASP A 1 30 ? -10.320 0.094 1.482 1.00 0.00 30 ASP A CA 2
ATOM 1172 C C . ASP A 1 30 ? -10.228 0.697 0.084 1.00 0.00 30 ASP A C 2
ATOM 1173 O O . ASP A 1 30 ? -11.229 0.807 -0.624 1.00 0.00 30 ASP A O 2
ATOM 1182 N N . CYS A 1 31 ? -9.019 1.087 -0.307 1.00 0.00 31 CYS A N 2
ATOM 1183 C CA . CYS A 1 31 ? -8.795 1.681 -1.620 1.00 0.00 31 CYS A CA 2
ATOM 1184 C C . CYS A 1 31 ? -9.587 0.941 -2.695 1.00 0.00 31 CYS A C 2
ATOM 1185 O O . CYS A 1 31 ? -10.127 1.553 -3.615 1.00 0.00 31 CYS A O 2
ATOM 1192 N N . LYS A 1 32 ? -9.651 -0.380 -2.569 1.00 0.00 32 LYS A N 2
ATOM 1193 C CA . LYS A 1 32 ? -10.378 -1.205 -3.527 1.00 0.00 32 LYS A CA 2
ATOM 1194 C C . LYS A 1 32 ? -11.817 -0.725 -3.677 1.00 0.00 32 LYS A C 2
ATOM 1195 O O . LYS A 1 32 ? -12.318 -0.572 -4.792 1.00 0.00 32 LYS A O 2
ATOM 1214 N N . ASP A 1 33 ? -12.478 -0.488 -2.549 1.00 0.00 33 ASP A N 2
ATOM 1215 C CA . ASP A 1 33 ? -13.860 -0.022 -2.556 1.00 0.00 33 ASP A CA 2
ATOM 1216 C C . ASP A 1 33 ? -13.962 1.365 -3.181 1.00 0.00 33 ASP A C 2
ATOM 1217 O O . ASP A 1 33 ? -14.615 1.546 -4.208 1.00 0.00 33 ASP A O 2
ATOM 1226 N N . GLN A 1 34 ? -13.314 2.341 -2.552 1.00 0.00 34 GLN A N 2
ATOM 1227 C CA . GLN A 1 34 ? -13.335 3.713 -3.046 1.00 0.00 34 GLN A CA 2
ATOM 1228 C C . GLN A 1 34 ? -12.816 3.784 -4.478 1.00 0.00 34 GLN A C 2
ATOM 1229 O O . GLN A 1 34 ? -13.539 4.179 -5.393 1.00 0.00 34 GLN A O 2
ATOM 1243 N N . GLY A 1 35 ? -11.558 3.397 -4.666 1.00 0.00 35 GLY A N 2
ATOM 1244 C CA . GLY A 1 35 ? -10.963 3.425 -5.990 1.00 0.00 35 GLY A CA 2
ATOM 1245 C C . GLY A 1 35 ? -9.780 4.368 -6.075 1.00 0.00 35 GLY A C 2
ATOM 1246 O O . GLY A 1 35 ? -9.645 5.122 -7.038 1.00 0.00 35 GLY A O 2
ATOM 1250 N N . ASP A 1 36 ? -8.921 4.328 -5.062 1.00 0.00 36 ASP A N 2
ATOM 1251 C CA . ASP A 1 36 ? -7.742 5.186 -5.025 1.00 0.00 36 ASP A CA 2
ATOM 1252 C C . ASP A 1 36 ? -6.492 4.378 -4.693 1.00 0.00 36 ASP A C 2
ATOM 1253 O O . ASP A 1 36 ? -5.648 4.815 -3.909 1.00 0.00 36 ASP A O 2
ATOM 1262 N N . CYS A 1 37 ? -6.379 3.198 -5.293 1.00 0.00 37 CYS A N 2
ATOM 1263 C CA . CYS A 1 37 ? -5.234 2.327 -5.060 1.00 0.00 37 CYS A CA 2
ATOM 1264 C C . CYS A 1 37 ? -4.032 2.777 -5.887 1.00 0.00 37 CYS A C 2
ATOM 1265 O O . CYS A 1 37 ? -4.169 3.144 -7.054 1.00 0.00 37 CYS A O 2
ATOM 1272 N N . CYS A 1 38 ? -2.853 2.744 -5.273 1.00 0.00 38 CYS A N 2
ATOM 1273 C CA . CYS A 1 38 ? -1.627 3.148 -5.950 1.00 0.00 38 CYS A CA 2
ATOM 1274 C C . CYS A 1 38 ? -1.376 2.282 -7.182 1.00 0.00 38 CYS A C 2
ATOM 1275 O O . CYS A 1 38 ? -1.835 1.142 -7.257 1.00 0.00 38 CYS A O 2
ATOM 1282 N N . ILE A 1 39 ? -0.645 2.832 -8.146 1.00 0.00 39 ILE A N 2
ATOM 1283 C CA . ILE A 1 39 ? -0.331 2.111 -9.374 1.00 0.00 39 ILE A CA 2
ATOM 1284 C C . ILE A 1 39 ? 0.384 0.799 -9.072 1.00 0.00 39 ILE A C 2
ATOM 1285 O O . ILE A 1 39 ? 0.192 -0.199 -9.767 1.00 0.00 39 ILE A O 2
ATOM 1301 N N . ASN A 1 40 ? 1.208 0.806 -8.029 1.00 0.00 40 ASN A N 2
ATOM 1302 C CA . ASN A 1 40 ? 1.951 -0.386 -7.634 1.00 0.00 40 ASN A CA 2
ATOM 1303 C C . ASN A 1 40 ? 1.412 -0.953 -6.324 1.00 0.00 40 ASN A C 2
ATOM 1304 O O . ASN A 1 40 ? 2.177 -1.403 -5.470 1.00 0.00 40 ASN A O 2
ATOM 1315 N N . TYR A 1 41 ? 0.093 -0.931 -6.175 1.00 0.00 41 TYR A N 2
ATOM 1316 C CA . TYR A 1 41 ? -0.549 -1.442 -4.969 1.00 0.00 41 TYR A CA 2
ATOM 1317 C C . TYR A 1 41 ? -0.668 -2.962 -5.019 1.00 0.00 41 TYR A C 2
ATOM 1318 O O . TYR A 1 41 ? -0.189 -3.663 -4.128 1.00 0.00 41 TYR A O 2
ATOM 1336 N N . SER A 1 42 ? -1.312 -3.465 -6.067 1.00 0.00 42 SER A N 2
ATOM 1337 C CA . SER A 1 42 ? -1.499 -4.900 -6.233 1.00 0.00 42 SER A CA 2
ATOM 1338 C C . SER A 1 42 ? -0.172 -5.589 -6.542 1.00 0.00 42 SER A C 2
ATOM 1339 O O . SER A 1 42 ? 0.123 -6.660 -6.012 1.00 0.00 42 SER A O 2
ATOM 1347 N N . SER A 1 43 ? 0.623 -4.966 -7.406 1.00 0.00 43 SER A N 2
ATOM 1348 C CA . SER A 1 43 ? 1.917 -5.519 -7.790 1.00 0.00 43 SER A CA 2
ATOM 1349 C C . SER A 1 43 ? 2.739 -5.884 -6.558 1.00 0.00 43 SER A C 2
ATOM 1350 O O . SER A 1 43 ? 3.385 -6.931 -6.516 1.00 0.00 43 SER A O 2
ATOM 1358 N N . VAL A 1 44 ? 2.710 -5.012 -5.554 1.00 0.00 44 VAL A N 2
ATOM 1359 C CA . VAL A 1 44 ? 3.450 -5.241 -4.321 1.00 0.00 44 VAL A CA 2
ATOM 1360 C C . VAL A 1 44 ? 2.625 -6.048 -3.325 1.00 0.00 44 VAL A C 2
ATOM 1361 O O . VAL A 1 44 ? 3.080 -7.067 -2.806 1.00 0.00 44 VAL A O 2
ATOM 1374 N N . CYS A 1 45 ? 1.406 -5.586 -3.064 1.00 0.00 45 CYS A N 2
ATOM 1375 C CA . CYS A 1 45 ? 0.515 -6.264 -2.131 1.00 0.00 45 CYS A CA 2
ATOM 1376 C C . CYS A 1 45 ? 0.089 -7.624 -2.676 1.00 0.00 45 CYS A C 2
ATOM 1377 O O . CYS A 1 45 ? 0.389 -8.661 -2.086 1.00 0.00 45 CYS A O 2
ATOM 1384 N N . GLN A 1 46 ? -0.611 -7.610 -3.805 1.00 0.00 46 GLN A N 2
ATOM 1385 C CA . GLN A 1 46 ? -1.079 -8.842 -4.431 1.00 0.00 46 GLN A CA 2
ATOM 1386 C C . GLN A 1 46 ? -0.066 -9.353 -5.449 1.00 0.00 46 GLN A C 2
ATOM 1387 O O . GLN A 1 46 ? -0.219 -9.143 -6.651 1.00 0.00 46 GLN A O 2
ATOM 1401 N N . GLY A 1 47 ? 0.971 -10.027 -4.958 1.00 0.00 47 GLY A N 2
ATOM 1402 C CA . GLY A 1 47 ? 1.994 -10.558 -5.839 1.00 0.00 47 GLY A CA 2
ATOM 1403 C C . GLY A 1 47 ? 3.316 -10.774 -5.129 1.00 0.00 47 GLY A C 2
ATOM 1404 O O . GLY A 1 47 ? 4.141 -9.864 -5.050 1.00 0.00 47 GLY A O 2
ATOM 1408 N N . GLU A 1 48 ? 3.516 -11.982 -4.609 1.00 0.00 48 GLU A N 2
ATOM 1409 C CA . GLU A 1 48 ? 4.747 -12.312 -3.900 1.00 0.00 48 GLU A CA 2
ATOM 1410 C C . GLU A 1 48 ? 5.769 -12.936 -4.846 1.00 0.00 48 GLU A C 2
ATOM 1411 O O . GLU A 1 48 ? 5.438 -13.806 -5.652 1.00 0.00 48 GLU A O 2
ATOM 1423 N N . LYS A 1 49 ? 7.015 -12.485 -4.741 1.00 0.00 49 LYS A N 2
ATOM 1424 C CA . LYS A 1 49 ? 8.088 -12.998 -5.584 1.00 0.00 49 LYS A CA 2
ATOM 1425 C C . LYS A 1 49 ? 8.984 -13.955 -4.804 1.00 0.00 49 LYS A C 2
ATOM 1426 O O . LYS A 1 49 ? 9.928 -13.531 -4.138 1.00 0.00 49 LYS A O 2
ATOM 1445 N N . SER A 1 50 ? 8.682 -15.246 -4.893 1.00 0.00 50 SER A N 2
ATOM 1446 C CA . SER A 1 50 ? 9.458 -16.263 -4.193 1.00 0.00 50 SER A CA 2
ATOM 1447 C C . SER A 1 50 ? 9.957 -17.329 -5.163 1.00 0.00 50 SER A C 2
ATOM 1448 O O . SER A 1 50 ? 9.297 -18.346 -5.377 1.00 0.00 50 SER A O 2
ATOM 1456 N N . SER A 1 51 ? 11.126 -17.089 -5.749 1.00 0.00 51 SER A N 2
ATOM 1457 C CA . SER A 1 51 ? 11.711 -18.026 -6.700 1.00 0.00 51 SER A CA 2
ATOM 1458 C C . SER A 1 51 ? 12.968 -18.670 -6.123 1.00 0.00 51 SER A C 2
ATOM 1459 O O . SER A 1 51 ? 14.080 -18.186 -6.332 1.00 0.00 51 SER A O 2
ATOM 1467 N N . GLY A 1 52 ? 12.783 -19.766 -5.394 1.00 0.00 52 GLY A N 2
ATOM 1468 C CA . GLY A 1 52 ? 13.909 -20.460 -4.797 1.00 0.00 52 GLY A CA 2
ATOM 1469 C C . GLY A 1 52 ? 13.504 -21.759 -4.131 1.00 0.00 52 GLY A C 2
ATOM 1470 O O . GLY A 1 52 ? 12.411 -21.882 -3.577 1.00 0.00 52 GLY A O 2
ATOM 1474 N N . PRO A 1 53 ? 14.396 -22.759 -4.182 1.00 0.00 53 PRO A N 2
ATOM 1475 C CA . PRO A 1 53 ? 14.147 -24.074 -3.584 1.00 0.00 53 PRO A CA 2
ATOM 1476 C C . PRO A 1 53 ? 14.140 -24.027 -2.061 1.00 0.00 53 PRO A C 2
ATOM 1477 O O . PRO A 1 53 ? 13.213 -24.519 -1.419 1.00 0.00 53 PRO A O 2
ATOM 1488 N N . SER A 1 54 ? 15.180 -23.431 -1.487 1.00 0.00 54 SER A N 2
ATOM 1489 C CA . SER A 1 54 ? 15.296 -23.322 -0.037 1.00 0.00 54 SER A CA 2
ATOM 1490 C C . SER A 1 54 ? 14.576 -22.077 0.473 1.00 0.00 54 SER A C 2
ATOM 1491 O O . SER A 1 54 ? 14.182 -21.210 -0.307 1.00 0.00 54 SER A O 2
ATOM 1499 N N . SER A 1 55 ? 14.408 -21.996 1.789 1.00 0.00 55 SER A N 2
ATOM 1500 C CA . SER A 1 55 ? 13.733 -20.861 2.406 1.00 0.00 55 SER A CA 2
ATOM 1501 C C . SER A 1 55 ? 14.613 -20.218 3.473 1.00 0.00 55 SER A C 2
ATOM 1502 O O . SER A 1 55 ? 15.707 -20.701 3.765 1.00 0.00 55 SER A O 2
ATOM 1510 N N . GLY A 1 56 ? 14.127 -19.124 4.052 1.00 0.00 56 GLY A N 2
ATOM 1511 C CA . GLY A 1 56 ? 14.882 -18.432 5.081 1.00 0.00 56 GLY A CA 2
ATOM 1512 C C . GLY A 1 56 ? 14.142 -17.230 5.634 1.00 0.00 56 GLY A C 2
ATOM 1513 O O . GLY A 1 56 ? 14.381 -16.814 6.767 1.00 0.00 56 GLY A O 2
ATOM 1517 N N . GLY A 1 1 ? 17.129 12.130 2.112 1.00 0.00 1 GLY A N 3
ATOM 1518 C CA . GLY A 1 1 ? 15.705 12.182 1.833 1.00 0.00 1 GLY A CA 3
ATOM 1519 C C . GLY A 1 1 ? 15.239 11.018 0.982 1.00 0.00 1 GLY A C 3
ATOM 1520 O O . GLY A 1 1 ? 15.528 10.959 -0.214 1.00 0.00 1 GLY A O 3
ATOM 1524 N N . SER A 1 2 ? 14.517 10.087 1.598 1.00 0.00 2 SER A N 3
ATOM 1525 C CA . SER A 1 2 ? 14.014 8.916 0.889 1.00 0.00 2 SER A CA 3
ATOM 1526 C C . SER A 1 2 ? 12.815 9.281 0.019 1.00 0.00 2 SER A C 3
ATOM 1527 O O . SER A 1 2 ? 11.666 9.085 0.413 1.00 0.00 2 SER A O 3
ATOM 1535 N N . SER A 1 3 ? 13.092 9.813 -1.167 1.00 0.00 3 SER A N 3
ATOM 1536 C CA . SER A 1 3 ? 12.037 10.210 -2.093 1.00 0.00 3 SER A CA 3
ATOM 1537 C C . SER A 1 3 ? 10.960 11.018 -1.374 1.00 0.00 3 SER A C 3
ATOM 1538 O O . SER A 1 3 ? 9.766 10.775 -1.549 1.00 0.00 3 SER A O 3
ATOM 1546 N N . GLY A 1 4 ? 11.391 11.980 -0.563 1.00 0.00 4 GLY A N 3
ATOM 1547 C CA . GLY A 1 4 ? 10.452 12.808 0.169 1.00 0.00 4 GLY A CA 3
ATOM 1548 C C . GLY A 1 4 ? 9.568 12.000 1.099 1.00 0.00 4 GLY A C 3
ATOM 1549 O O . GLY A 1 4 ? 9.904 10.872 1.461 1.00 0.00 4 GLY A O 3
ATOM 1553 N N . SER A 1 5 ? 8.436 12.577 1.488 1.00 0.00 5 SER A N 3
ATOM 1554 C CA . SER A 1 5 ? 7.504 11.905 2.386 1.00 0.00 5 SER A CA 3
ATOM 1555 C C . SER A 1 5 ? 6.341 11.298 1.607 1.00 0.00 5 SER A C 3
ATOM 1556 O O . SER A 1 5 ? 5.631 10.428 2.110 1.00 0.00 5 SER A O 3
ATOM 1564 N N . SER A 1 6 ? 6.154 11.764 0.377 1.00 0.00 6 SER A N 3
ATOM 1565 C CA . SER A 1 6 ? 5.075 11.271 -0.471 1.00 0.00 6 SER A CA 3
ATOM 1566 C C . SER A 1 6 ? 5.620 10.367 -1.573 1.00 0.00 6 SER A C 3
ATOM 1567 O O . SER A 1 6 ? 6.829 10.292 -1.789 1.00 0.00 6 SER A O 3
ATOM 1575 N N . GLY A 1 7 ? 4.717 9.679 -2.267 1.00 0.00 7 GLY A N 3
ATOM 1576 C CA . GLY A 1 7 ? 5.126 8.788 -3.337 1.00 0.00 7 GLY A CA 3
ATOM 1577 C C . GLY A 1 7 ? 3.959 8.025 -3.933 1.00 0.00 7 GLY A C 3
ATOM 1578 O O . GLY A 1 7 ? 2.971 7.758 -3.250 1.00 0.00 7 GLY A O 3
ATOM 1582 N N . TRP A 1 8 ? 4.073 7.677 -5.209 1.00 0.00 8 TRP A N 3
ATOM 1583 C CA . TRP A 1 8 ? 3.018 6.942 -5.897 1.00 0.00 8 TRP A CA 3
ATOM 1584 C C . TRP A 1 8 ? 3.306 5.445 -5.893 1.00 0.00 8 TRP A C 3
ATOM 1585 O O . TRP A 1 8 ? 3.094 4.759 -6.894 1.00 0.00 8 TRP A O 3
ATOM 1606 N N . THR A 1 9 ? 3.791 4.942 -4.762 1.00 0.00 9 THR A N 3
ATOM 1607 C CA . THR A 1 9 ? 4.109 3.526 -4.628 1.00 0.00 9 THR A CA 3
ATOM 1608 C C . THR A 1 9 ? 3.615 2.975 -3.296 1.00 0.00 9 THR A C 3
ATOM 1609 O O . THR A 1 9 ? 3.165 3.726 -2.430 1.00 0.00 9 THR A O 3
ATOM 1620 N N . CYS A 1 10 ? 3.702 1.659 -3.136 1.00 0.00 10 CYS A N 3
ATOM 1621 C CA . CYS A 1 10 ? 3.265 1.006 -1.909 1.00 0.00 10 CYS A CA 3
ATOM 1622 C C . CYS A 1 10 ? 4.386 0.158 -1.314 1.00 0.00 10 CYS A C 3
ATOM 1623 O O . CYS A 1 10 ? 5.306 -0.255 -2.019 1.00 0.00 10 CYS A O 3
ATOM 1630 N N . ASN A 1 11 ? 4.301 -0.095 -0.012 1.00 0.00 11 ASN A N 3
ATOM 1631 C CA . ASN A 1 11 ? 5.307 -0.893 0.678 1.00 0.00 11 ASN A CA 3
ATOM 1632 C C . ASN A 1 11 ? 4.664 -2.063 1.416 1.00 0.00 11 ASN A C 3
ATOM 1633 O O . ASN A 1 11 ? 3.494 -2.003 1.796 1.00 0.00 11 ASN A O 3
ATOM 1644 N N . LYS A 1 12 ? 5.434 -3.127 1.615 1.00 0.00 12 LYS A N 3
ATOM 1645 C CA . LYS A 1 12 ? 4.941 -4.311 2.309 1.00 0.00 12 LYS A CA 3
ATOM 1646 C C . LYS A 1 12 ? 4.170 -3.923 3.567 1.00 0.00 12 LYS A C 3
ATOM 1647 O O . LYS A 1 12 ? 3.007 -4.293 3.733 1.00 0.00 12 LYS A O 3
ATOM 1666 N N . PHE A 1 13 ? 4.824 -3.174 4.449 1.00 0.00 13 PHE A N 3
ATOM 1667 C CA . PHE A 1 13 ? 4.199 -2.736 5.691 1.00 0.00 13 PHE A CA 3
ATOM 1668 C C . PHE A 1 13 ? 2.895 -1.996 5.412 1.00 0.00 13 PHE A C 3
ATOM 1669 O O . PHE A 1 13 ? 1.869 -2.268 6.035 1.00 0.00 13 PHE A O 3
ATOM 1686 N N . ARG A 1 14 ? 2.943 -1.058 4.472 1.00 0.00 14 ARG A N 3
ATOM 1687 C CA . ARG A 1 14 ? 1.766 -0.276 4.111 1.00 0.00 14 ARG A CA 3
ATOM 1688 C C . ARG A 1 14 ? 0.562 -1.185 3.875 1.00 0.00 14 ARG A C 3
ATOM 1689 O O . ARG A 1 14 ? -0.501 -0.990 4.465 1.00 0.00 14 ARG A O 3
ATOM 1710 N N . CYS A 1 15 ? 0.738 -2.175 3.007 1.00 0.00 15 CYS A N 3
ATOM 1711 C CA . CYS A 1 15 ? -0.333 -3.113 2.690 1.00 0.00 15 CYS A CA 3
ATOM 1712 C C . CYS A 1 15 ? -1.085 -3.526 3.952 1.00 0.00 15 CYS A C 3
ATOM 1713 O O . CYS A 1 15 ? -0.567 -4.275 4.780 1.00 0.00 15 CYS A O 3
ATOM 1720 N N . GLY A 1 16 ? -2.312 -3.032 4.093 1.00 0.00 16 GLY A N 3
ATOM 1721 C CA . GLY A 1 16 ? -3.116 -3.360 5.256 1.00 0.00 16 GLY A CA 3
ATOM 1722 C C . GLY A 1 16 ? -2.983 -2.332 6.361 1.00 0.00 16 GLY A C 3
ATOM 1723 O O . GLY A 1 16 ? -2.898 -2.685 7.537 1.00 0.00 16 GLY A O 3
ATOM 1727 N N . GLU A 1 17 ? -2.965 -1.058 5.983 1.00 0.00 17 GLU A N 3
ATOM 1728 C CA . GLU A 1 17 ? -2.839 0.025 6.952 1.00 0.00 17 GLU A CA 3
ATOM 1729 C C . GLU A 1 17 ? -4.098 0.885 6.974 1.00 0.00 17 GLU A C 3
ATOM 1730 O O . GLU A 1 17 ? -4.985 0.729 6.134 1.00 0.00 17 GLU A O 3
ATOM 1742 N N . LYS A 1 18 ? -4.170 1.795 7.940 1.00 0.00 18 LYS A N 3
ATOM 1743 C CA . LYS A 1 18 ? -5.320 2.682 8.072 1.00 0.00 18 LYS A CA 3
ATOM 1744 C C . LYS A 1 18 ? -5.352 3.703 6.940 1.00 0.00 18 LYS A C 3
ATOM 1745 O O . LYS A 1 18 ? -4.421 3.785 6.139 1.00 0.00 18 LYS A O 3
ATOM 1764 N N . ARG A 1 19 ? -6.427 4.481 6.881 1.00 0.00 19 ARG A N 3
ATOM 1765 C CA . ARG A 1 19 ? -6.580 5.498 5.847 1.00 0.00 19 ARG A CA 3
ATOM 1766 C C . ARG A 1 19 ? -5.627 6.665 6.088 1.00 0.00 19 ARG A C 3
ATOM 1767 O O . ARG A 1 19 ? -4.957 6.731 7.120 1.00 0.00 19 ARG A O 3
ATOM 1788 N N . LEU A 1 20 ? -5.573 7.585 5.131 1.00 0.00 20 LEU A N 3
ATOM 1789 C CA . LEU A 1 20 ? -4.702 8.750 5.238 1.00 0.00 20 LEU A CA 3
ATOM 1790 C C . LEU A 1 20 ? -5.348 9.973 4.594 1.00 0.00 20 LEU A C 3
ATOM 1791 O O . LEU A 1 20 ? -6.002 9.870 3.556 1.00 0.00 20 LEU A O 3
ATOM 1807 N N . THR A 1 21 ? -5.159 11.132 5.217 1.00 0.00 21 THR A N 3
ATOM 1808 C CA . THR A 1 21 ? -5.722 12.376 4.706 1.00 0.00 21 THR A CA 3
ATOM 1809 C C . THR A 1 21 ? -4.807 13.004 3.660 1.00 0.00 21 THR A C 3
ATOM 1810 O O . THR A 1 21 ? -5.241 13.322 2.554 1.00 0.00 21 THR A O 3
ATOM 1821 N N . ARG A 1 22 ? -3.539 13.179 4.019 1.00 0.00 22 ARG A N 3
ATOM 1822 C CA . ARG A 1 22 ? -2.563 13.769 3.110 1.00 0.00 22 ARG A CA 3
ATOM 1823 C C . ARG A 1 22 ? -1.722 12.688 2.438 1.00 0.00 22 ARG A C 3
ATOM 1824 O O . ARG A 1 22 ? -0.668 12.303 2.946 1.00 0.00 22 ARG A O 3
ATOM 1845 N N . SER A 1 23 ? -2.195 12.203 1.295 1.00 0.00 23 SER A N 3
ATOM 1846 C CA . SER A 1 23 ? -1.488 11.163 0.555 1.00 0.00 23 SER A CA 3
ATOM 1847 C C . SER A 1 23 ? -1.963 11.109 -0.893 1.00 0.00 23 SER A C 3
ATOM 1848 O O . SER A 1 23 ? -3.070 11.547 -1.213 1.00 0.00 23 SER A O 3
ATOM 1856 N N . LEU A 1 24 ? -1.119 10.570 -1.766 1.00 0.00 24 LEU A N 3
ATOM 1857 C CA . LEU A 1 24 ? -1.452 10.458 -3.182 1.00 0.00 24 LEU A CA 3
ATOM 1858 C C . LEU A 1 24 ? -2.285 9.208 -3.448 1.00 0.00 24 LEU A C 3
ATOM 1859 O O . LEU A 1 24 ? -3.292 9.261 -4.156 1.00 0.00 24 LEU A O 3
ATOM 1875 N N . CYS A 1 25 ? -1.861 8.087 -2.877 1.00 0.00 25 CYS A N 3
ATOM 1876 C CA . CYS A 1 25 ? -2.568 6.824 -3.050 1.00 0.00 25 CYS A CA 3
ATOM 1877 C C . CYS A 1 25 ? -2.739 6.108 -1.714 1.00 0.00 25 CYS A C 3
ATOM 1878 O O . CYS A 1 25 ? -2.153 6.504 -0.707 1.00 0.00 25 CYS A O 3
ATOM 1885 N N . ALA A 1 26 ? -3.546 5.052 -1.714 1.00 0.00 26 ALA A N 3
ATOM 1886 C CA . ALA A 1 26 ? -3.792 4.279 -0.503 1.00 0.00 26 ALA A CA 3
ATOM 1887 C C . ALA A 1 26 ? -3.329 2.836 -0.668 1.00 0.00 26 ALA A C 3
ATOM 1888 O O . ALA A 1 26 ? -3.551 2.218 -1.710 1.00 0.00 26 ALA A O 3
ATOM 1895 N N . CYS A 1 27 ? -2.684 2.304 0.365 1.00 0.00 27 CYS A N 3
ATOM 1896 C CA . CYS A 1 27 ? -2.188 0.934 0.334 1.00 0.00 27 CYS A CA 3
ATOM 1897 C C . CYS A 1 27 ? -3.000 0.040 1.266 1.00 0.00 27 CYS A C 3
ATOM 1898 O O . CYS A 1 27 ? -2.455 -0.846 1.924 1.00 0.00 27 CYS A O 3
ATOM 1905 N N . SER A 1 28 ? -4.307 0.279 1.316 1.00 0.00 28 SER A N 3
ATOM 1906 C CA . SER A 1 28 ? -5.195 -0.502 2.169 1.00 0.00 28 SER A CA 3
ATOM 1907 C C . SER A 1 28 ? -6.361 -1.069 1.367 1.00 0.00 28 SER A C 3
ATOM 1908 O O . SER A 1 28 ? -6.799 -0.472 0.383 1.00 0.00 28 SER A O 3
ATOM 1916 N N . ASP A 1 29 ? -6.859 -2.223 1.794 1.00 0.00 29 ASP A N 3
ATOM 1917 C CA . ASP A 1 29 ? -7.976 -2.872 1.116 1.00 0.00 29 ASP A CA 3
ATOM 1918 C C . ASP A 1 29 ? -9.067 -1.861 0.779 1.00 0.00 29 ASP A C 3
ATOM 1919 O O . ASP A 1 29 ? -9.590 -1.846 -0.336 1.00 0.00 29 ASP A O 3
ATOM 1928 N N . ASP A 1 30 ? -9.408 -1.021 1.750 1.00 0.00 30 ASP A N 3
ATOM 1929 C CA . ASP A 1 30 ? -10.439 -0.007 1.556 1.00 0.00 30 ASP A CA 3
ATOM 1930 C C . ASP A 1 30 ? -10.305 0.649 0.186 1.00 0.00 30 ASP A C 3
ATOM 1931 O O . ASP A 1 30 ? -11.302 0.985 -0.454 1.00 0.00 30 ASP A O 3
ATOM 1940 N N . CYS A 1 31 ? -9.065 0.831 -0.259 1.00 0.00 31 CYS A N 3
ATOM 1941 C CA . CYS A 1 31 ? -8.799 1.448 -1.553 1.00 0.00 31 CYS A CA 3
ATOM 1942 C C . CYS A 1 31 ? -9.589 0.755 -2.659 1.00 0.00 31 CYS A C 3
ATOM 1943 O O . CYS A 1 31 ? -10.153 1.409 -3.537 1.00 0.00 31 CYS A O 3
ATOM 1950 N N . LYS A 1 32 ? -9.626 -0.572 -2.610 1.00 0.00 32 LYS A N 3
ATOM 1951 C CA . LYS A 1 32 ? -10.348 -1.355 -3.606 1.00 0.00 32 LYS A CA 3
ATOM 1952 C C . LYS A 1 32 ? -11.754 -0.806 -3.815 1.00 0.00 32 LYS A C 3
ATOM 1953 O O . LYS A 1 32 ? -12.224 -0.691 -4.948 1.00 0.00 32 LYS A O 3
ATOM 1972 N N . ASP A 1 33 ? -12.422 -0.467 -2.718 1.00 0.00 33 ASP A N 3
ATOM 1973 C CA . ASP A 1 33 ? -13.774 0.075 -2.782 1.00 0.00 33 ASP A CA 3
ATOM 1974 C C . ASP A 1 33 ? -13.757 1.529 -3.241 1.00 0.00 33 ASP A C 3
ATOM 1975 O O . ASP A 1 33 ? -14.311 1.865 -4.287 1.00 0.00 33 ASP A O 3
ATOM 1984 N N . GLN A 1 34 ? -13.120 2.386 -2.451 1.00 0.00 34 GLN A N 3
ATOM 1985 C CA . GLN A 1 34 ? -13.033 3.805 -2.776 1.00 0.00 34 GLN A CA 3
ATOM 1986 C C . GLN A 1 34 ? -12.544 4.006 -4.206 1.00 0.00 34 GLN A C 3
ATOM 1987 O O . GLN A 1 34 ? -13.241 4.588 -5.036 1.00 0.00 34 GLN A O 3
ATOM 2001 N N . GLY A 1 35 ? -11.337 3.522 -4.487 1.00 0.00 35 GLY A N 3
ATOM 2002 C CA . GLY A 1 35 ? -10.774 3.659 -5.818 1.00 0.00 35 GLY A CA 3
ATOM 2003 C C . GLY A 1 35 ? -9.544 4.544 -5.838 1.00 0.00 35 GLY A C 3
ATOM 2004 O O . GLY A 1 35 ? -9.368 5.353 -6.749 1.00 0.00 35 GLY A O 3
ATOM 2008 N N . ASP A 1 36 ? -8.690 4.390 -4.831 1.00 0.00 36 ASP A N 3
ATOM 2009 C CA . ASP A 1 36 ? -7.469 5.181 -4.737 1.00 0.00 36 ASP A CA 3
ATOM 2010 C C . ASP A 1 36 ? -6.261 4.288 -4.469 1.00 0.00 36 ASP A C 3
ATOM 2011 O O . ASP A 1 36 ? -5.379 4.637 -3.684 1.00 0.00 36 ASP A O 3
ATOM 2020 N N . CYS A 1 37 ? -6.229 3.133 -5.126 1.00 0.00 37 CYS A N 3
ATOM 2021 C CA . CYS A 1 37 ? -5.132 2.188 -4.959 1.00 0.00 37 CYS A CA 3
ATOM 2022 C C . CYS A 1 37 ? -3.922 2.606 -5.790 1.00 0.00 37 CYS A C 3
ATOM 2023 O O . CYS A 1 37 ? -4.036 2.853 -6.992 1.00 0.00 37 CYS A O 3
ATOM 2030 N N . CYS A 1 38 ? -2.765 2.685 -5.143 1.00 0.00 38 CYS A N 3
ATOM 2031 C CA . CYS A 1 38 ? -1.533 3.073 -5.819 1.00 0.00 38 CYS A CA 3
ATOM 2032 C C . CYS A 1 38 ? -1.435 2.411 -7.191 1.00 0.00 38 CYS A C 3
ATOM 2033 O O . CYS A 1 38 ? -2.093 1.404 -7.453 1.00 0.00 38 CYS A O 3
ATOM 2040 N N . ILE A 1 39 ? -0.610 2.984 -8.060 1.00 0.00 39 ILE A N 3
ATOM 2041 C CA . ILE A 1 39 ? -0.424 2.450 -9.404 1.00 0.00 39 ILE A CA 3
ATOM 2042 C C . ILE A 1 39 ? 0.079 1.011 -9.357 1.00 0.00 39 ILE A C 3
ATOM 2043 O O . ILE A 1 39 ? -0.229 0.206 -10.235 1.00 0.00 39 ILE A O 3
ATOM 2059 N N . ASN A 1 40 ? 0.855 0.694 -8.325 1.00 0.00 40 ASN A N 3
ATOM 2060 C CA . ASN A 1 40 ? 1.401 -0.649 -8.164 1.00 0.00 40 ASN A CA 3
ATOM 2061 C C . ASN A 1 40 ? 1.014 -1.234 -6.808 1.00 0.00 40 ASN A C 3
ATOM 2062 O O . ASN A 1 40 ? 1.837 -1.845 -6.127 1.00 0.00 40 ASN A O 3
ATOM 2073 N N . TYR A 1 41 ? -0.242 -1.041 -6.423 1.00 0.00 41 TYR A N 3
ATOM 2074 C CA . TYR A 1 41 ? -0.739 -1.546 -5.148 1.00 0.00 41 TYR A CA 3
ATOM 2075 C C . TYR A 1 41 ? -0.890 -3.064 -5.187 1.00 0.00 41 TYR A C 3
ATOM 2076 O O . TYR A 1 41 ? -0.540 -3.758 -4.231 1.00 0.00 41 TYR A O 3
ATOM 2094 N N . SER A 1 42 ? -1.413 -3.572 -6.298 1.00 0.00 42 SER A N 3
ATOM 2095 C CA . SER A 1 42 ? -1.614 -5.007 -6.461 1.00 0.00 42 SER A CA 3
ATOM 2096 C C . SER A 1 42 ? -0.279 -5.729 -6.619 1.00 0.00 42 SER A C 3
ATOM 2097 O O . SER A 1 42 ? -0.090 -6.829 -6.101 1.00 0.00 42 SER A O 3
ATOM 2105 N N . SER A 1 43 ? 0.644 -5.100 -7.340 1.00 0.00 43 SER A N 3
ATOM 2106 C CA . SER A 1 43 ? 1.961 -5.682 -7.572 1.00 0.00 43 SER A CA 3
ATOM 2107 C C . SER A 1 43 ? 2.749 -5.779 -6.269 1.00 0.00 43 SER A C 3
ATOM 2108 O O . SER A 1 43 ? 3.434 -6.770 -6.016 1.00 0.00 43 SER A O 3
ATOM 2116 N N . VAL A 1 44 ? 2.645 -4.742 -5.444 1.00 0.00 44 VAL A N 3
ATOM 2117 C CA . VAL A 1 44 ? 3.346 -4.708 -4.166 1.00 0.00 44 VAL A CA 3
ATOM 2118 C C . VAL A 1 44 ? 2.610 -5.530 -3.113 1.00 0.00 44 VAL A C 3
ATOM 2119 O O . VAL A 1 44 ? 3.199 -6.390 -2.457 1.00 0.00 44 VAL A O 3
ATOM 2132 N N . CYS A 1 45 ? 1.319 -5.261 -2.957 1.00 0.00 45 CYS A N 3
ATOM 2133 C CA . CYS A 1 45 ? 0.499 -5.974 -1.985 1.00 0.00 45 CYS A CA 3
ATOM 2134 C C . CYS A 1 45 ? 0.075 -7.336 -2.527 1.00 0.00 45 CYS A C 3
ATOM 2135 O O . CYS A 1 45 ? 0.440 -8.374 -1.976 1.00 0.00 45 CYS A O 3
ATOM 2142 N N . GLN A 1 46 ? -0.697 -7.322 -3.608 1.00 0.00 46 GLN A N 3
ATOM 2143 C CA . GLN A 1 46 ? -1.171 -8.556 -4.224 1.00 0.00 46 GLN A CA 3
ATOM 2144 C C . GLN A 1 46 ? -0.087 -9.182 -5.095 1.00 0.00 46 GLN A C 3
ATOM 2145 O O . GLN A 1 46 ? -0.353 -9.633 -6.208 1.00 0.00 46 GLN A O 3
ATOM 2159 N N . GLY A 1 47 ? 1.139 -9.206 -4.579 1.00 0.00 47 GLY A N 3
ATOM 2160 C CA . GLY A 1 47 ? 2.246 -9.777 -5.325 1.00 0.00 47 GLY A CA 3
ATOM 2161 C C . GLY A 1 47 ? 2.173 -11.290 -5.400 1.00 0.00 47 GLY A C 3
ATOM 2162 O O . GLY A 1 47 ? 2.015 -11.961 -4.382 1.00 0.00 47 GLY A O 3
ATOM 2166 N N . GLU A 1 48 ? 2.289 -11.826 -6.612 1.00 0.00 48 GLU A N 3
ATOM 2167 C CA . GLU A 1 48 ? 2.232 -13.268 -6.816 1.00 0.00 48 GLU A CA 3
ATOM 2168 C C . GLU A 1 48 ? 3.582 -13.914 -6.514 1.00 0.00 48 GLU A C 3
ATOM 2169 O O . GLU A 1 48 ? 3.660 -14.901 -5.782 1.00 0.00 48 GLU A O 3
ATOM 2181 N N . LYS A 1 49 ? 4.641 -13.350 -7.084 1.00 0.00 49 LYS A N 3
ATOM 2182 C CA . LYS A 1 49 ? 5.988 -13.868 -6.876 1.00 0.00 49 LYS A CA 3
ATOM 2183 C C . LYS A 1 49 ? 6.760 -12.998 -5.889 1.00 0.00 49 LYS A C 3
ATOM 2184 O O . LYS A 1 49 ? 6.673 -11.770 -5.930 1.00 0.00 49 LYS A O 3
ATOM 2203 N N . SER A 1 50 ? 7.515 -13.641 -5.005 1.00 0.00 50 SER A N 3
ATOM 2204 C CA . SER A 1 50 ? 8.301 -12.925 -4.007 1.00 0.00 50 SER A CA 3
ATOM 2205 C C . SER A 1 50 ? 9.407 -12.110 -4.667 1.00 0.00 50 SER A C 3
ATOM 2206 O O . SER A 1 50 ? 9.860 -12.432 -5.766 1.00 0.00 50 SER A O 3
ATOM 2214 N N . SER A 1 51 ? 9.839 -11.052 -3.990 1.00 0.00 51 SER A N 3
ATOM 2215 C CA . SER A 1 51 ? 10.890 -10.186 -4.512 1.00 0.00 51 SER A CA 3
ATOM 2216 C C . SER A 1 51 ? 12.260 -10.838 -4.351 1.00 0.00 51 SER A C 3
ATOM 2217 O O . SER A 1 51 ? 12.832 -10.846 -3.260 1.00 0.00 51 SER A O 3
ATOM 2225 N N . GLY A 1 52 ? 12.782 -11.384 -5.444 1.00 0.00 52 GLY A N 3
ATOM 2226 C CA . GLY A 1 52 ? 14.081 -12.030 -5.404 1.00 0.00 52 GLY A CA 3
ATOM 2227 C C . GLY A 1 52 ? 13.994 -13.520 -5.670 1.00 0.00 52 GLY A C 3
ATOM 2228 O O . GLY A 1 52 ? 12.961 -14.153 -5.453 1.00 0.00 52 GLY A O 3
ATOM 2232 N N . PRO A 1 53 ? 15.101 -14.104 -6.154 1.00 0.00 53 PRO A N 3
ATOM 2233 C CA . PRO A 1 53 ? 15.172 -15.535 -6.462 1.00 0.00 53 PRO A CA 3
ATOM 2234 C C . PRO A 1 53 ? 15.146 -16.400 -5.207 1.00 0.00 53 PRO A C 3
ATOM 2235 O O . PRO A 1 53 ? 15.277 -15.897 -4.091 1.00 0.00 53 PRO A O 3
ATOM 2246 N N . SER A 1 54 ? 14.978 -17.705 -5.397 1.00 0.00 54 SER A N 3
ATOM 2247 C CA . SER A 1 54 ? 14.932 -18.640 -4.278 1.00 0.00 54 SER A CA 3
ATOM 2248 C C . SER A 1 54 ? 15.910 -18.225 -3.183 1.00 0.00 54 SER A C 3
ATOM 2249 O O . SER A 1 54 ? 16.913 -17.563 -3.449 1.00 0.00 54 SER A O 3
ATOM 2257 N N . SER A 1 55 ? 15.608 -18.619 -1.950 1.00 0.00 55 SER A N 3
ATOM 2258 C CA . SER A 1 55 ? 16.457 -18.285 -0.812 1.00 0.00 55 SER A CA 3
ATOM 2259 C C . SER A 1 55 ? 17.182 -19.523 -0.292 1.00 0.00 55 SER A C 3
ATOM 2260 O O . SER A 1 55 ? 18.398 -19.515 -0.111 1.00 0.00 55 SER A O 3
ATOM 2268 N N . GLY A 1 56 ? 16.422 -20.589 -0.054 1.00 0.00 56 GLY A N 3
ATOM 2269 C CA . GLY A 1 56 ? 17.008 -21.821 0.442 1.00 0.00 56 GLY A CA 3
ATOM 2270 C C . GLY A 1 56 ? 16.146 -22.489 1.495 1.00 0.00 56 GLY A C 3
ATOM 2271 O O . GLY A 1 56 ? 15.028 -22.918 1.212 1.00 0.00 56 GLY A O 3
ATOM 2275 N N . GLY A 1 1 ? 12.554 4.062 2.993 1.00 0.00 1 GLY A N 4
ATOM 2276 C CA . GLY A 1 1 ? 11.743 4.682 4.024 1.00 0.00 1 GLY A CA 4
ATOM 2277 C C . GLY A 1 1 ? 12.440 5.856 4.683 1.00 0.00 1 GLY A C 4
ATOM 2278 O O . GLY A 1 1 ? 12.624 5.874 5.900 1.00 0.00 1 GLY A O 4
ATOM 2282 N N . SER A 1 2 ? 12.830 6.838 3.877 1.00 0.00 2 SER A N 4
ATOM 2283 C CA . SER A 1 2 ? 13.516 8.019 4.389 1.00 0.00 2 SER A CA 4
ATOM 2284 C C . SER A 1 2 ? 12.933 9.291 3.783 1.00 0.00 2 SER A C 4
ATOM 2285 O O . SER A 1 2 ? 12.811 9.411 2.563 1.00 0.00 2 SER A O 4
ATOM 2293 N N . SER A 1 3 ? 12.577 10.240 4.643 1.00 0.00 3 SER A N 4
ATOM 2294 C CA . SER A 1 3 ? 12.003 11.503 4.193 1.00 0.00 3 SER A CA 4
ATOM 2295 C C . SER A 1 3 ? 10.946 11.268 3.118 1.00 0.00 3 SER A C 4
ATOM 2296 O O . SER A 1 3 ? 10.881 11.992 2.126 1.00 0.00 3 SER A O 4
ATOM 2304 N N . GLY A 1 4 ? 10.118 10.247 3.325 1.00 0.00 4 GLY A N 4
ATOM 2305 C CA . GLY A 1 4 ? 9.075 9.934 2.366 1.00 0.00 4 GLY A CA 4
ATOM 2306 C C . GLY A 1 4 ? 7.868 9.285 3.014 1.00 0.00 4 GLY A C 4
ATOM 2307 O O . GLY A 1 4 ? 7.911 8.112 3.387 1.00 0.00 4 GLY A O 4
ATOM 2311 N N . SER A 1 5 ? 6.789 10.049 3.151 1.00 0.00 5 SER A N 4
ATOM 2312 C CA . SER A 1 5 ? 5.567 9.542 3.765 1.00 0.00 5 SER A CA 4
ATOM 2313 C C . SER A 1 5 ? 4.490 9.301 2.711 1.00 0.00 5 SER A C 4
ATOM 2314 O O . SER A 1 5 ? 3.833 8.260 2.706 1.00 0.00 5 SER A O 4
ATOM 2322 N N . SER A 1 6 ? 4.316 10.271 1.819 1.00 0.00 6 SER A N 4
ATOM 2323 C CA . SER A 1 6 ? 3.317 10.166 0.761 1.00 0.00 6 SER A CA 4
ATOM 2324 C C . SER A 1 6 ? 3.972 9.832 -0.574 1.00 0.00 6 SER A C 4
ATOM 2325 O O . SER A 1 6 ? 5.174 10.028 -0.756 1.00 0.00 6 SER A O 4
ATOM 2333 N N . GLY A 1 7 ? 3.174 9.324 -1.508 1.00 0.00 7 GLY A N 4
ATOM 2334 C CA . GLY A 1 7 ? 3.693 8.970 -2.816 1.00 0.00 7 GLY A CA 4
ATOM 2335 C C . GLY A 1 7 ? 2.906 7.851 -3.469 1.00 0.00 7 GLY A C 4
ATOM 2336 O O . GLY A 1 7 ? 2.176 7.122 -2.796 1.00 0.00 7 GLY A O 4
ATOM 2340 N N . TRP A 1 8 ? 3.054 7.713 -4.781 1.00 0.00 8 TRP A N 4
ATOM 2341 C CA . TRP A 1 8 ? 2.349 6.674 -5.525 1.00 0.00 8 TRP A CA 4
ATOM 2342 C C . TRP A 1 8 ? 3.085 5.342 -5.428 1.00 0.00 8 TRP A C 4
ATOM 2343 O O . TRP A 1 8 ? 3.212 4.618 -6.416 1.00 0.00 8 TRP A O 4
ATOM 2364 N N . THR A 1 9 ? 3.569 5.023 -4.232 1.00 0.00 9 THR A N 4
ATOM 2365 C CA . THR A 1 9 ? 4.292 3.778 -4.007 1.00 0.00 9 THR A CA 4
ATOM 2366 C C . THR A 1 9 ? 3.853 3.113 -2.708 1.00 0.00 9 THR A C 4
ATOM 2367 O O . THR A 1 9 ? 3.541 3.789 -1.727 1.00 0.00 9 THR A O 4
ATOM 2378 N N . CYS A 1 10 ? 3.830 1.785 -2.707 1.00 0.00 10 CYS A N 4
ATOM 2379 C CA . CYS A 1 10 ? 3.429 1.027 -1.527 1.00 0.00 10 CYS A CA 4
ATOM 2380 C C . CYS A 1 10 ? 4.479 -0.021 -1.171 1.00 0.00 10 CYS A C 4
ATOM 2381 O O . CYS A 1 10 ? 5.298 -0.404 -2.005 1.00 0.00 10 CYS A O 4
ATOM 2388 N N . ASN A 1 11 ? 4.449 -0.481 0.076 1.00 0.00 11 ASN A N 4
ATOM 2389 C CA . ASN A 1 11 ? 5.397 -1.485 0.543 1.00 0.00 11 ASN A CA 4
ATOM 2390 C C . ASN A 1 11 ? 4.670 -2.729 1.044 1.00 0.00 11 ASN A C 4
ATOM 2391 O O . ASN A 1 11 ? 3.514 -2.660 1.463 1.00 0.00 11 ASN A O 4
ATOM 2402 N N . LYS A 1 12 ? 5.355 -3.867 0.999 1.00 0.00 12 LYS A N 4
ATOM 2403 C CA . LYS A 1 12 ? 4.777 -5.127 1.449 1.00 0.00 12 LYS A CA 4
ATOM 2404 C C . LYS A 1 12 ? 4.166 -4.980 2.839 1.00 0.00 12 LYS A C 4
ATOM 2405 O O . LYS A 1 12 ? 2.987 -5.268 3.043 1.00 0.00 12 LYS A O 4
ATOM 2424 N N . PHE A 1 13 ? 4.975 -4.528 3.792 1.00 0.00 13 PHE A N 4
ATOM 2425 C CA . PHE A 1 13 ? 4.514 -4.342 5.162 1.00 0.00 13 PHE A CA 4
ATOM 2426 C C . PHE A 1 13 ? 3.395 -3.306 5.223 1.00 0.00 13 PHE A C 4
ATOM 2427 O O . PHE A 1 13 ? 2.408 -3.484 5.938 1.00 0.00 13 PHE A O 4
ATOM 2444 N N . ARG A 1 14 ? 3.556 -2.224 4.468 1.00 0.00 14 ARG A N 4
ATOM 2445 C CA . ARG A 1 14 ? 2.562 -1.159 4.438 1.00 0.00 14 ARG A CA 4
ATOM 2446 C C . ARG A 1 14 ? 1.163 -1.728 4.215 1.00 0.00 14 ARG A C 4
ATOM 2447 O O . ARG A 1 14 ? 0.219 -1.379 4.925 1.00 0.00 14 ARG A O 4
ATOM 2468 N N . CYS A 1 15 ? 1.038 -2.604 3.224 1.00 0.00 15 CYS A N 4
ATOM 2469 C CA . CYS A 1 15 ? -0.245 -3.220 2.907 1.00 0.00 15 CYS A CA 4
ATOM 2470 C C . CYS A 1 15 ? -1.006 -3.581 4.179 1.00 0.00 15 CYS A C 4
ATOM 2471 O O . CYS A 1 15 ? -0.638 -4.515 4.891 1.00 0.00 15 CYS A O 4
ATOM 2478 N N . GLY A 1 16 ? -2.069 -2.833 4.458 1.00 0.00 16 GLY A N 4
ATOM 2479 C CA . GLY A 1 16 ? -2.866 -3.090 5.643 1.00 0.00 16 GLY A CA 4
ATOM 2480 C C . GLY A 1 16 ? -2.715 -2.003 6.688 1.00 0.00 16 GLY A C 4
ATOM 2481 O O . GLY A 1 16 ? -2.569 -2.291 7.876 1.00 0.00 16 GLY A O 4
ATOM 2485 N N . GLU A 1 17 ? -2.750 -0.750 6.246 1.00 0.00 17 GLU A N 4
ATOM 2486 C CA . GLU A 1 17 ? -2.614 0.384 7.154 1.00 0.00 17 GLU A CA 4
ATOM 2487 C C . GLU A 1 17 ? -3.932 1.141 7.280 1.00 0.00 17 GLU A C 4
ATOM 2488 O O . GLU A 1 17 ? -4.864 0.924 6.505 1.00 0.00 17 GLU A O 4
ATOM 2500 N N . LYS A 1 18 ? -4.005 2.031 8.264 1.00 0.00 18 LYS A N 4
ATOM 2501 C CA . LYS A 1 18 ? -5.208 2.822 8.495 1.00 0.00 18 LYS A CA 4
ATOM 2502 C C . LYS A 1 18 ? -4.889 4.314 8.480 1.00 0.00 18 LYS A C 4
ATOM 2503 O O . LYS A 1 18 ? -5.681 5.131 8.948 1.00 0.00 18 LYS A O 4
ATOM 2522 N N . ARG A 1 19 ? -3.726 4.661 7.939 1.00 0.00 19 ARG A N 4
ATOM 2523 C CA . ARG A 1 19 ? -3.304 6.053 7.863 1.00 0.00 19 ARG A CA 4
ATOM 2524 C C . ARG A 1 19 ? -2.958 6.440 6.427 1.00 0.00 19 ARG A C 4
ATOM 2525 O O . ARG A 1 19 ? -3.053 5.620 5.513 1.00 0.00 19 ARG A O 4
ATOM 2546 N N . LEU A 1 20 ? -2.560 7.692 6.237 1.00 0.00 20 LEU A N 4
ATOM 2547 C CA . LEU A 1 20 ? -2.202 8.189 4.913 1.00 0.00 20 LEU A CA 4
ATOM 2548 C C . LEU A 1 20 ? -3.248 7.787 3.879 1.00 0.00 20 LEU A C 4
ATOM 2549 O O . LEU A 1 20 ? -2.913 7.371 2.770 1.00 0.00 20 LEU A O 4
ATOM 2565 N N . THR A 1 21 ? -4.518 7.915 4.249 1.00 0.00 21 THR A N 4
ATOM 2566 C CA . THR A 1 21 ? -5.614 7.566 3.355 1.00 0.00 21 THR A CA 4
ATOM 2567 C C . THR A 1 21 ? -5.906 8.698 2.376 1.00 0.00 21 THR A C 4
ATOM 2568 O O . THR A 1 21 ? -6.102 8.464 1.183 1.00 0.00 21 THR A O 4
ATOM 2579 N N . ARG A 1 22 ? -5.934 9.924 2.888 1.00 0.00 22 ARG A N 4
ATOM 2580 C CA . ARG A 1 22 ? -6.203 11.092 2.058 1.00 0.00 22 ARG A CA 4
ATOM 2581 C C . ARG A 1 22 ? -5.157 11.230 0.957 1.00 0.00 22 ARG A C 4
ATOM 2582 O O . ARG A 1 22 ? -5.472 11.617 -0.168 1.00 0.00 22 ARG A O 4
ATOM 2603 N N . SER A 1 23 ? -3.910 10.910 1.289 1.00 0.00 23 SER A N 4
ATOM 2604 C CA . SER A 1 23 ? -2.816 11.002 0.329 1.00 0.00 23 SER A CA 4
ATOM 2605 C C . SER A 1 23 ? -3.263 10.532 -1.052 1.00 0.00 23 SER A C 4
ATOM 2606 O O . SER A 1 23 ? -4.253 9.812 -1.184 1.00 0.00 23 SER A O 4
ATOM 2614 N N . LEU A 1 24 ? -2.528 10.947 -2.078 1.00 0.00 24 LEU A N 4
ATOM 2615 C CA . LEU A 1 24 ? -2.848 10.569 -3.450 1.00 0.00 24 LEU A CA 4
ATOM 2616 C C . LEU A 1 24 ? -3.425 9.158 -3.506 1.00 0.00 24 LEU A C 4
ATOM 2617 O O . LEU A 1 24 ? -4.442 8.919 -4.158 1.00 0.00 24 LEU A O 4
ATOM 2633 N N . CYS A 1 25 ? -2.772 8.229 -2.818 1.00 0.00 25 CYS A N 4
ATOM 2634 C CA . CYS A 1 25 ? -3.221 6.842 -2.787 1.00 0.00 25 CYS A CA 4
ATOM 2635 C C . CYS A 1 25 ? -3.057 6.248 -1.391 1.00 0.00 25 CYS A C 4
ATOM 2636 O O . CYS A 1 25 ? -2.457 6.863 -0.510 1.00 0.00 25 CYS A O 4
ATOM 2643 N N . ALA A 1 26 ? -3.596 5.049 -1.197 1.00 0.00 26 ALA A N 4
ATOM 2644 C CA . ALA A 1 26 ? -3.508 4.371 0.089 1.00 0.00 26 ALA A CA 4
ATOM 2645 C C . ALA A 1 26 ? -2.968 2.954 -0.072 1.00 0.00 26 ALA A C 4
ATOM 2646 O O . ALA A 1 26 ? -3.119 2.338 -1.127 1.00 0.00 26 ALA A O 4
ATOM 2653 N N . CYS A 1 27 ? -2.336 2.443 0.980 1.00 0.00 27 CYS A N 4
ATOM 2654 C CA . CYS A 1 27 ? -1.772 1.099 0.955 1.00 0.00 27 CYS A CA 4
ATOM 2655 C C . CYS A 1 27 ? -2.531 0.172 1.900 1.00 0.00 27 CYS A C 4
ATOM 2656 O O . CYS A 1 27 ? -1.928 -0.581 2.665 1.00 0.00 27 CYS A O 4
ATOM 2663 N N . SER A 1 28 ? -3.857 0.234 1.842 1.00 0.00 28 SER A N 4
ATOM 2664 C CA . SER A 1 28 ? -4.699 -0.597 2.695 1.00 0.00 28 SER A CA 4
ATOM 2665 C C . SER A 1 28 ? -5.717 -1.373 1.865 1.00 0.00 28 SER A C 4
ATOM 2666 O O . SER A 1 28 ? -5.998 -1.020 0.719 1.00 0.00 28 SER A O 4
ATOM 2674 N N . ASP A 1 29 ? -6.264 -2.432 2.451 1.00 0.00 29 ASP A N 4
ATOM 2675 C CA . ASP A 1 29 ? -7.250 -3.259 1.766 1.00 0.00 29 ASP A CA 4
ATOM 2676 C C . ASP A 1 29 ? -8.632 -2.615 1.821 1.00 0.00 29 ASP A C 4
ATOM 2677 O O . ASP A 1 29 ? -9.630 -3.285 2.087 1.00 0.00 29 ASP A O 4
ATOM 2686 N N . ASP A 1 30 ? -8.681 -1.311 1.570 1.00 0.00 30 ASP A N 4
ATOM 2687 C CA . ASP A 1 30 ? -9.940 -0.576 1.591 1.00 0.00 30 ASP A CA 4
ATOM 2688 C C . ASP A 1 30 ? -10.086 0.288 0.342 1.00 0.00 30 ASP A C 4
ATOM 2689 O O . ASP A 1 30 ? -11.178 0.416 -0.213 1.00 0.00 30 ASP A O 4
ATOM 2698 N N . CYS A 1 31 ? -8.980 0.879 -0.096 1.00 0.00 31 CYS A N 4
ATOM 2699 C CA . CYS A 1 31 ? -8.984 1.731 -1.278 1.00 0.00 31 CYS A CA 4
ATOM 2700 C C . CYS A 1 31 ? -9.718 1.055 -2.433 1.00 0.00 31 CYS A C 4
ATOM 2701 O O . CYS A 1 31 ? -10.443 1.705 -3.188 1.00 0.00 31 CYS A O 4
ATOM 2708 N N . LYS A 1 32 ? -9.526 -0.252 -2.565 1.00 0.00 32 LYS A N 4
ATOM 2709 C CA . LYS A 1 32 ? -10.170 -1.018 -3.625 1.00 0.00 32 LYS A CA 4
ATOM 2710 C C . LYS A 1 32 ? -11.636 -0.623 -3.769 1.00 0.00 32 LYS A C 4
ATOM 2711 O O . LYS A 1 32 ? -12.143 -0.472 -4.881 1.00 0.00 32 LYS A O 4
ATOM 2730 N N . ASP A 1 33 ? -12.312 -0.455 -2.637 1.00 0.00 33 ASP A N 4
ATOM 2731 C CA . ASP A 1 33 ? -13.720 -0.074 -2.636 1.00 0.00 33 ASP A CA 4
ATOM 2732 C C . ASP A 1 33 ? -13.908 1.312 -3.243 1.00 0.00 33 ASP A C 4
ATOM 2733 O O . ASP A 1 33 ? -14.570 1.467 -4.268 1.00 0.00 33 ASP A O 4
ATOM 2742 N N . GLN A 1 34 ? -13.321 2.318 -2.601 1.00 0.00 34 GLN A N 4
ATOM 2743 C CA . GLN A 1 34 ? -13.426 3.692 -3.076 1.00 0.00 34 GLN A CA 4
ATOM 2744 C C . GLN A 1 34 ? -12.837 3.831 -4.476 1.00 0.00 34 GLN A C 4
ATOM 2745 O O . GLN A 1 34 ? -13.542 4.173 -5.425 1.00 0.00 34 GLN A O 4
ATOM 2759 N N . GLY A 1 35 ? -11.541 3.563 -4.596 1.00 0.00 35 GLY A N 4
ATOM 2760 C CA . GLY A 1 35 ? -10.879 3.664 -5.884 1.00 0.00 35 GLY A CA 4
ATOM 2761 C C . GLY A 1 35 ? -9.707 4.624 -5.860 1.00 0.00 35 GLY A C 4
ATOM 2762 O O . GLY A 1 35 ? -9.525 5.417 -6.784 1.00 0.00 35 GLY A O 4
ATOM 2766 N N . ASP A 1 36 ? -8.910 4.555 -4.799 1.00 0.00 36 ASP A N 4
ATOM 2767 C CA . ASP A 1 36 ? -7.749 5.426 -4.658 1.00 0.00 36 ASP A CA 4
ATOM 2768 C C . ASP A 1 36 ? -6.506 4.620 -4.293 1.00 0.00 36 ASP A C 4
ATOM 2769 O O . ASP A 1 36 ? -5.752 4.995 -3.393 1.00 0.00 36 ASP A O 4
ATOM 2778 N N . CYS A 1 37 ? -6.298 3.512 -4.995 1.00 0.00 37 CYS A N 4
ATOM 2779 C CA . CYS A 1 37 ? -5.148 2.651 -4.745 1.00 0.00 37 CYS A CA 4
ATOM 2780 C C . CYS A 1 37 ? -3.932 3.125 -5.534 1.00 0.00 37 CYS A C 4
ATOM 2781 O O . CYS A 1 37 ? -4.053 3.555 -6.683 1.00 0.00 37 CYS A O 4
ATOM 2788 N N . CYS A 1 38 ? -2.760 3.042 -4.914 1.00 0.00 38 CYS A N 4
ATOM 2789 C CA . CYS A 1 38 ? -1.522 3.461 -5.557 1.00 0.00 38 CYS A CA 4
ATOM 2790 C C . CYS A 1 38 ? -1.380 2.819 -6.934 1.00 0.00 38 CYS A C 4
ATOM 2791 O O . CYS A 1 38 ? -2.131 1.909 -7.287 1.00 0.00 38 CYS A O 4
ATOM 2798 N N . ILE A 1 39 ? -0.411 3.299 -7.707 1.00 0.00 39 ILE A N 4
ATOM 2799 C CA . ILE A 1 39 ? -0.170 2.771 -9.045 1.00 0.00 39 ILE A CA 4
ATOM 2800 C C . ILE A 1 39 ? 0.395 1.355 -8.983 1.00 0.00 39 ILE A C 4
ATOM 2801 O O . ILE A 1 39 ? 0.215 0.564 -9.908 1.00 0.00 39 ILE A O 4
ATOM 2817 N N . ASN A 1 40 ? 1.076 1.043 -7.886 1.00 0.00 40 ASN A N 4
ATOM 2818 C CA . ASN A 1 40 ? 1.666 -0.278 -7.703 1.00 0.00 40 ASN A CA 4
ATOM 2819 C C . ASN A 1 40 ? 1.232 -0.888 -6.374 1.00 0.00 40 ASN A C 4
ATOM 2820 O O . ASN A 1 40 ? 2.062 -1.178 -5.512 1.00 0.00 40 ASN A O 4
ATOM 2831 N N . TYR A 1 41 ? -0.072 -1.082 -6.216 1.00 0.00 41 TYR A N 4
ATOM 2832 C CA . TYR A 1 41 ? -0.618 -1.655 -4.992 1.00 0.00 41 TYR A CA 4
ATOM 2833 C C . TYR A 1 41 ? -0.806 -3.162 -5.133 1.00 0.00 41 TYR A C 4
ATOM 2834 O O . TYR A 1 41 ? -0.460 -3.930 -4.235 1.00 0.00 41 TYR A O 4
ATOM 2852 N N . SER A 1 42 ? -1.357 -3.579 -6.269 1.00 0.00 42 SER A N 4
ATOM 2853 C CA . SER A 1 42 ? -1.595 -4.995 -6.529 1.00 0.00 42 SER A CA 4
ATOM 2854 C C . SER A 1 42 ? -0.281 -5.732 -6.767 1.00 0.00 42 SER A C 4
ATOM 2855 O O . SER A 1 42 ? -0.136 -6.898 -6.400 1.00 0.00 42 SER A O 4
ATOM 2863 N N . SER A 1 43 ? 0.674 -5.042 -7.382 1.00 0.00 43 SER A N 4
ATOM 2864 C CA . SER A 1 43 ? 1.976 -5.632 -7.674 1.00 0.00 43 SER A CA 4
ATOM 2865 C C . SER A 1 43 ? 2.780 -5.832 -6.393 1.00 0.00 43 SER A C 4
ATOM 2866 O O . SER A 1 43 ? 3.455 -6.848 -6.222 1.00 0.00 43 SER A O 4
ATOM 2874 N N . VAL A 1 44 ? 2.702 -4.857 -5.493 1.00 0.00 44 VAL A N 4
ATOM 2875 C CA . VAL A 1 44 ? 3.421 -4.925 -4.227 1.00 0.00 44 VAL A CA 4
ATOM 2876 C C . VAL A 1 44 ? 2.664 -5.772 -3.210 1.00 0.00 44 VAL A C 4
ATOM 2877 O O . VAL A 1 44 ? 3.222 -6.694 -2.616 1.00 0.00 44 VAL A O 4
ATOM 2890 N N . CYS A 1 45 ? 1.389 -5.453 -3.016 1.00 0.00 45 CYS A N 4
ATOM 2891 C CA . CYS A 1 45 ? 0.552 -6.184 -2.072 1.00 0.00 45 CYS A CA 4
ATOM 2892 C C . CYS A 1 45 ? 0.087 -7.508 -2.669 1.00 0.00 45 CYS A C 4
ATOM 2893 O O . CYS A 1 45 ? 0.433 -8.580 -2.173 1.00 0.00 45 CYS A O 4
ATOM 2900 N N . GLN A 1 46 ? -0.699 -7.425 -3.737 1.00 0.00 46 GLN A N 4
ATOM 2901 C CA . GLN A 1 46 ? -1.213 -8.617 -4.403 1.00 0.00 46 GLN A CA 4
ATOM 2902 C C . GLN A 1 46 ? -0.157 -9.226 -5.319 1.00 0.00 46 GLN A C 4
ATOM 2903 O O . GLN A 1 46 ? -0.450 -9.613 -6.450 1.00 0.00 46 GLN A O 4
ATOM 2917 N N . GLY A 1 47 ? 1.075 -9.308 -4.824 1.00 0.00 47 GLY A N 4
ATOM 2918 C CA . GLY A 1 47 ? 2.155 -9.870 -5.612 1.00 0.00 47 GLY A CA 4
ATOM 2919 C C . GLY A 1 47 ? 2.174 -11.385 -5.572 1.00 0.00 47 GLY A C 4
ATOM 2920 O O . GLY A 1 47 ? 1.127 -12.027 -5.652 1.00 0.00 47 GLY A O 4
ATOM 2924 N N . GLU A 1 48 ? 3.368 -11.958 -5.451 1.00 0.00 48 GLU A N 4
ATOM 2925 C CA . GLU A 1 48 ? 3.517 -13.408 -5.404 1.00 0.00 48 GLU A CA 4
ATOM 2926 C C . GLU A 1 48 ? 3.690 -13.890 -3.966 1.00 0.00 48 GLU A C 4
ATOM 2927 O O . GLU A 1 48 ? 4.806 -13.943 -3.447 1.00 0.00 48 GLU A O 4
ATOM 2939 N N . LYS A 1 49 ? 2.579 -14.242 -3.329 1.00 0.00 49 LYS A N 4
ATOM 2940 C CA . LYS A 1 49 ? 2.606 -14.721 -1.952 1.00 0.00 49 LYS A CA 4
ATOM 2941 C C . LYS A 1 49 ? 2.583 -16.246 -1.906 1.00 0.00 49 LYS A C 4
ATOM 2942 O O . LYS A 1 49 ? 1.531 -16.855 -1.711 1.00 0.00 49 LYS A O 4
ATOM 2961 N N . SER A 1 50 ? 3.750 -16.856 -2.085 1.00 0.00 50 SER A N 4
ATOM 2962 C CA . SER A 1 50 ? 3.863 -18.310 -2.066 1.00 0.00 50 SER A CA 4
ATOM 2963 C C . SER A 1 50 ? 5.322 -18.743 -2.171 1.00 0.00 50 SER A C 4
ATOM 2964 O O . SER A 1 50 ? 5.928 -18.666 -3.240 1.00 0.00 50 SER A O 4
ATOM 2972 N N . SER A 1 51 ? 5.881 -19.197 -1.054 1.00 0.00 51 SER A N 4
ATOM 2973 C CA . SER A 1 51 ? 7.270 -19.639 -1.019 1.00 0.00 51 SER A CA 4
ATOM 2974 C C . SER A 1 51 ? 7.360 -21.120 -0.658 1.00 0.00 51 SER A C 4
ATOM 2975 O O . SER A 1 51 ? 8.212 -21.527 0.130 1.00 0.00 51 SER A O 4
ATOM 2983 N N . GLY A 1 52 ? 6.473 -21.919 -1.243 1.00 0.00 52 GLY A N 4
ATOM 2984 C CA . GLY A 1 52 ? 6.469 -23.345 -0.972 1.00 0.00 52 GLY A CA 4
ATOM 2985 C C . GLY A 1 52 ? 5.187 -23.804 -0.306 1.00 0.00 52 GLY A C 4
ATOM 2986 O O . GLY A 1 52 ? 5.154 -24.095 0.890 1.00 0.00 52 GLY A O 4
ATOM 2990 N N . PRO A 1 53 ? 4.101 -23.875 -1.090 1.00 0.00 53 PRO A N 4
ATOM 2991 C CA . PRO A 1 53 ? 2.791 -24.301 -0.589 1.00 0.00 53 PRO A CA 4
ATOM 2992 C C . PRO A 1 53 ? 2.756 -25.785 -0.242 1.00 0.00 53 PRO A C 4
ATOM 2993 O O . PRO A 1 53 ? 2.327 -26.168 0.846 1.00 0.00 53 PRO A O 4
ATOM 3004 N N . SER A 1 54 ? 3.213 -26.616 -1.174 1.00 0.00 54 SER A N 4
ATOM 3005 C CA . SER A 1 54 ? 3.232 -28.060 -0.967 1.00 0.00 54 SER A CA 4
ATOM 3006 C C . SER A 1 54 ? 4.156 -28.740 -1.973 1.00 0.00 54 SER A C 4
ATOM 3007 O O . SER A 1 54 ? 4.305 -28.280 -3.105 1.00 0.00 54 SER A O 4
ATOM 3015 N N . SER A 1 55 ? 4.773 -29.839 -1.552 1.00 0.00 55 SER A N 4
ATOM 3016 C CA . SER A 1 55 ? 5.686 -30.582 -2.413 1.00 0.00 55 SER A CA 4
ATOM 3017 C C . SER A 1 55 ? 4.914 -31.391 -3.451 1.00 0.00 55 SER A C 4
ATOM 3018 O O . SER A 1 55 ? 3.701 -31.566 -3.343 1.00 0.00 55 SER A O 4
ATOM 3026 N N . GLY A 1 56 ? 5.628 -31.882 -4.460 1.00 0.00 56 GLY A N 4
ATOM 3027 C CA . GLY A 1 56 ? 4.996 -32.666 -5.504 1.00 0.00 56 GLY A CA 4
ATOM 3028 C C . GLY A 1 56 ? 4.048 -31.843 -6.353 1.00 0.00 56 GLY A C 4
ATOM 3029 O O . GLY A 1 56 ? 4.090 -30.613 -6.328 1.00 0.00 56 GLY A O 4
ATOM 3033 N N . GLY A 1 1 ? 16.572 15.028 -4.605 1.00 0.00 1 GLY A N 5
ATOM 3034 C CA . GLY A 1 1 ? 16.897 13.624 -4.777 1.00 0.00 1 GLY A CA 5
ATOM 3035 C C . GLY A 1 1 ? 16.029 12.951 -5.822 1.00 0.00 1 GLY A C 5
ATOM 3036 O O . GLY A 1 1 ? 14.861 13.304 -5.989 1.00 0.00 1 GLY A O 5
ATOM 3040 N N . SER A 1 2 ? 16.601 11.981 -6.528 1.00 0.00 2 SER A N 5
ATOM 3041 C CA . SER A 1 2 ? 15.873 11.261 -7.567 1.00 0.00 2 SER A CA 5
ATOM 3042 C C . SER A 1 2 ? 15.320 9.945 -7.029 1.00 0.00 2 SER A C 5
ATOM 3043 O O . SER A 1 2 ? 14.146 9.627 -7.222 1.00 0.00 2 SER A O 5
ATOM 3051 N N . SER A 1 3 ? 16.175 9.183 -6.356 1.00 0.00 3 SER A N 5
ATOM 3052 C CA . SER A 1 3 ? 15.774 7.898 -5.793 1.00 0.00 3 SER A CA 5
ATOM 3053 C C . SER A 1 3 ? 14.964 8.094 -4.516 1.00 0.00 3 SER A C 5
ATOM 3054 O O . SER A 1 3 ? 15.499 8.021 -3.410 1.00 0.00 3 SER A O 5
ATOM 3062 N N . GLY A 1 4 ? 13.668 8.344 -4.676 1.00 0.00 4 GLY A N 5
ATOM 3063 C CA . GLY A 1 4 ? 12.803 8.546 -3.528 1.00 0.00 4 GLY A CA 5
ATOM 3064 C C . GLY A 1 4 ? 12.190 7.253 -3.029 1.00 0.00 4 GLY A C 5
ATOM 3065 O O . GLY A 1 4 ? 11.424 6.605 -3.741 1.00 0.00 4 GLY A O 5
ATOM 3069 N N . SER A 1 5 ? 12.530 6.875 -1.800 1.00 0.00 5 SER A N 5
ATOM 3070 C CA . SER A 1 5 ? 12.011 5.648 -1.208 1.00 0.00 5 SER A CA 5
ATOM 3071 C C . SER A 1 5 ? 10.504 5.536 -1.419 1.00 0.00 5 SER A C 5
ATOM 3072 O O . SER A 1 5 ? 10.019 4.574 -2.014 1.00 0.00 5 SER A O 5
ATOM 3080 N N . SER A 1 6 ? 9.769 6.528 -0.927 1.00 0.00 6 SER A N 5
ATOM 3081 C CA . SER A 1 6 ? 8.317 6.542 -1.058 1.00 0.00 6 SER A CA 5
ATOM 3082 C C . SER A 1 6 ? 7.883 7.451 -2.204 1.00 0.00 6 SER A C 5
ATOM 3083 O O . SER A 1 6 ? 8.701 8.148 -2.803 1.00 0.00 6 SER A O 5
ATOM 3091 N N . GLY A 1 7 ? 6.587 7.438 -2.503 1.00 0.00 7 GLY A N 5
ATOM 3092 C CA . GLY A 1 7 ? 6.066 8.264 -3.576 1.00 0.00 7 GLY A CA 5
ATOM 3093 C C . GLY A 1 7 ? 5.206 7.479 -4.547 1.00 0.00 7 GLY A C 5
ATOM 3094 O O . GLY A 1 7 ? 5.720 6.697 -5.348 1.00 0.00 7 GLY A O 5
ATOM 3098 N N . TRP A 1 8 ? 3.897 7.686 -4.476 1.00 0.00 8 TRP A N 5
ATOM 3099 C CA . TRP A 1 8 ? 2.964 6.989 -5.356 1.00 0.00 8 TRP A CA 5
ATOM 3100 C C . TRP A 1 8 ? 3.331 5.514 -5.478 1.00 0.00 8 TRP A C 5
ATOM 3101 O O . TRP A 1 8 ? 3.336 4.955 -6.576 1.00 0.00 8 TRP A O 5
ATOM 3122 N N . THR A 1 9 ? 3.637 4.888 -4.346 1.00 0.00 9 THR A N 5
ATOM 3123 C CA . THR A 1 9 ? 4.006 3.479 -4.329 1.00 0.00 9 THR A CA 5
ATOM 3124 C C . THR A 1 9 ? 3.662 2.838 -2.988 1.00 0.00 9 THR A C 5
ATOM 3125 O O . THR A 1 9 ? 3.731 3.485 -1.944 1.00 0.00 9 THR A O 5
ATOM 3136 N N . CYS A 1 10 ? 3.291 1.562 -3.026 1.00 0.00 10 CYS A N 5
ATOM 3137 C CA . CYS A 1 10 ? 2.937 0.832 -1.816 1.00 0.00 10 CYS A CA 5
ATOM 3138 C C . CYS A 1 10 ? 4.099 -0.037 -1.344 1.00 0.00 10 CYS A C 5
ATOM 3139 O O . CYS A 1 10 ? 4.904 -0.504 -2.148 1.00 0.00 10 CYS A O 5
ATOM 3146 N N . ASN A 1 11 ? 4.178 -0.250 -0.034 1.00 0.00 11 ASN A N 5
ATOM 3147 C CA . ASN A 1 11 ? 5.242 -1.063 0.545 1.00 0.00 11 ASN A CA 5
ATOM 3148 C C . ASN A 1 11 ? 4.668 -2.289 1.249 1.00 0.00 11 ASN A C 5
ATOM 3149 O O . ASN A 1 11 ? 3.472 -2.351 1.537 1.00 0.00 11 ASN A O 5
ATOM 3160 N N . LYS A 1 12 ? 5.527 -3.264 1.523 1.00 0.00 12 LYS A N 5
ATOM 3161 C CA . LYS A 1 12 ? 5.108 -4.489 2.194 1.00 0.00 12 LYS A CA 5
ATOM 3162 C C . LYS A 1 12 ? 4.370 -4.172 3.492 1.00 0.00 12 LYS A C 5
ATOM 3163 O O . LYS A 1 12 ? 3.320 -4.748 3.777 1.00 0.00 12 LYS A O 5
ATOM 3182 N N . PHE A 1 13 ? 4.927 -3.254 4.275 1.00 0.00 13 PHE A N 5
ATOM 3183 C CA . PHE A 1 13 ? 4.323 -2.861 5.542 1.00 0.00 13 PHE A CA 5
ATOM 3184 C C . PHE A 1 13 ? 2.976 -2.182 5.314 1.00 0.00 13 PHE A C 5
ATOM 3185 O O . PHE A 1 13 ? 1.953 -2.614 5.846 1.00 0.00 13 PHE A O 5
ATOM 3202 N N . ARG A 1 14 ? 2.985 -1.115 4.521 1.00 0.00 14 ARG A N 5
ATOM 3203 C CA . ARG A 1 14 ? 1.765 -0.375 4.223 1.00 0.00 14 ARG A CA 5
ATOM 3204 C C . ARG A 1 14 ? 0.618 -1.324 3.892 1.00 0.00 14 ARG A C 5
ATOM 3205 O O . ARG A 1 14 ? -0.479 -1.205 4.439 1.00 0.00 14 ARG A O 5
ATOM 3226 N N . CYS A 1 15 ? 0.879 -2.269 2.995 1.00 0.00 15 CYS A N 5
ATOM 3227 C CA . CYS A 1 15 ? -0.130 -3.239 2.589 1.00 0.00 15 CYS A CA 5
ATOM 3228 C C . CYS A 1 15 ? -1.017 -3.628 3.769 1.00 0.00 15 CYS A C 5
ATOM 3229 O O . CYS A 1 15 ? -0.624 -4.428 4.617 1.00 0.00 15 CYS A O 5
ATOM 3236 N N . GLY A 1 16 ? -2.215 -3.053 3.815 1.00 0.00 16 GLY A N 5
ATOM 3237 C CA . GLY A 1 16 ? -3.139 -3.351 4.894 1.00 0.00 16 GLY A CA 5
ATOM 3238 C C . GLY A 1 16 ? -2.946 -2.439 6.090 1.00 0.00 16 GLY A C 5
ATOM 3239 O O . GLY A 1 16 ? -2.841 -2.907 7.223 1.00 0.00 16 GLY A O 5
ATOM 3243 N N . GLU A 1 17 ? -2.899 -1.136 5.837 1.00 0.00 17 GLU A N 5
ATOM 3244 C CA . GLU A 1 17 ? -2.714 -0.157 6.903 1.00 0.00 17 GLU A CA 5
ATOM 3245 C C . GLU A 1 17 ? -4.003 0.621 7.156 1.00 0.00 17 GLU A C 5
ATOM 3246 O O . GLU A 1 17 ? -4.925 0.600 6.339 1.00 0.00 17 GLU A O 5
ATOM 3258 N N . LYS A 1 18 ? -4.059 1.306 8.293 1.00 0.00 18 LYS A N 5
ATOM 3259 C CA . LYS A 1 18 ? -5.233 2.092 8.655 1.00 0.00 18 LYS A CA 5
ATOM 3260 C C . LYS A 1 18 ? -4.831 3.487 9.122 1.00 0.00 18 LYS A C 5
ATOM 3261 O O . LYS A 1 18 ? -3.657 3.853 9.074 1.00 0.00 18 LYS A O 5
ATOM 3280 N N . ARG A 1 19 ? -5.812 4.260 9.577 1.00 0.00 19 ARG A N 5
ATOM 3281 C CA . ARG A 1 19 ? -5.559 5.614 10.054 1.00 0.00 19 ARG A CA 5
ATOM 3282 C C . ARG A 1 19 ? -4.463 6.285 9.230 1.00 0.00 19 ARG A C 5
ATOM 3283 O O . ARG A 1 19 ? -3.546 6.895 9.780 1.00 0.00 19 ARG A O 5
ATOM 3304 N N . LEU A 1 20 ? -4.564 6.165 7.911 1.00 0.00 20 LEU A N 5
ATOM 3305 C CA . LEU A 1 20 ? -3.582 6.759 7.011 1.00 0.00 20 LEU A CA 5
ATOM 3306 C C . LEU A 1 20 ? -4.125 8.035 6.377 1.00 0.00 20 LEU A C 5
ATOM 3307 O O . LEU A 1 20 ? -4.340 8.097 5.166 1.00 0.00 20 LEU A O 5
ATOM 3323 N N . THR A 1 21 ? -4.344 9.054 7.203 1.00 0.00 21 THR A N 5
ATOM 3324 C CA . THR A 1 21 ? -4.861 10.329 6.723 1.00 0.00 21 THR A CA 5
ATOM 3325 C C . THR A 1 21 ? -3.927 10.947 5.689 1.00 0.00 21 THR A C 5
ATOM 3326 O O . THR A 1 21 ? -4.341 11.263 4.574 1.00 0.00 21 THR A O 5
ATOM 3337 N N . ARG A 1 22 ? -2.664 11.117 6.066 1.00 0.00 22 ARG A N 5
ATOM 3338 C CA . ARG A 1 22 ? -1.670 11.698 5.172 1.00 0.00 22 ARG A CA 5
ATOM 3339 C C . ARG A 1 22 ? -0.979 10.615 4.349 1.00 0.00 22 ARG A C 5
ATOM 3340 O O . ARG A 1 22 ? -0.039 9.972 4.816 1.00 0.00 22 ARG A O 5
ATOM 3361 N N . SER A 1 23 ? -1.452 10.418 3.123 1.00 0.00 23 SER A N 5
ATOM 3362 C CA . SER A 1 23 ? -0.882 9.410 2.236 1.00 0.00 23 SER A CA 5
ATOM 3363 C C . SER A 1 23 ? -1.348 9.624 0.800 1.00 0.00 23 SER A C 5
ATOM 3364 O O . SER A 1 23 ? -2.544 9.588 0.509 1.00 0.00 23 SER A O 5
ATOM 3372 N N . LEU A 1 24 ? -0.393 9.848 -0.097 1.00 0.00 24 LEU A N 5
ATOM 3373 C CA . LEU A 1 24 ? -0.704 10.068 -1.506 1.00 0.00 24 LEU A CA 5
ATOM 3374 C C . LEU A 1 24 ? -1.697 9.029 -2.014 1.00 0.00 24 LEU A C 5
ATOM 3375 O O . LEU A 1 24 ? -2.704 9.370 -2.635 1.00 0.00 24 LEU A O 5
ATOM 3391 N N . CYS A 1 25 ? -1.410 7.760 -1.743 1.00 0.00 25 CYS A N 5
ATOM 3392 C CA . CYS A 1 25 ? -2.279 6.671 -2.170 1.00 0.00 25 CYS A CA 5
ATOM 3393 C C . CYS A 1 25 ? -2.699 5.812 -0.981 1.00 0.00 25 CYS A C 5
ATOM 3394 O O . CYS A 1 25 ? -2.040 5.807 0.059 1.00 0.00 25 CYS A O 5
ATOM 3401 N N . ALA A 1 26 ? -3.803 5.089 -1.142 1.00 0.00 26 ALA A N 5
ATOM 3402 C CA . ALA A 1 26 ? -4.311 4.224 -0.083 1.00 0.00 26 ALA A CA 5
ATOM 3403 C C . ALA A 1 26 ? -3.815 2.793 -0.257 1.00 0.00 26 ALA A C 5
ATOM 3404 O O . ALA A 1 26 ? -4.246 2.082 -1.165 1.00 0.00 26 ALA A O 5
ATOM 3411 N N . CYS A 1 27 ? -2.906 2.376 0.618 1.00 0.00 27 CYS A N 5
ATOM 3412 C CA . CYS A 1 27 ? -2.350 1.030 0.561 1.00 0.00 27 CYS A CA 5
ATOM 3413 C C . CYS A 1 27 ? -3.143 0.076 1.450 1.00 0.00 27 CYS A C 5
ATOM 3414 O O . CYS A 1 27 ? -2.571 -0.783 2.121 1.00 0.00 27 CYS A O 5
ATOM 3421 N N . SER A 1 28 ? -4.463 0.234 1.448 1.00 0.00 28 SER A N 5
ATOM 3422 C CA . SER A 1 28 ? -5.335 -0.611 2.256 1.00 0.00 28 SER A CA 5
ATOM 3423 C C . SER A 1 28 ? -6.386 -1.295 1.389 1.00 0.00 28 SER A C 5
ATOM 3424 O O . SER A 1 28 ? -6.441 -1.082 0.177 1.00 0.00 28 SER A O 5
ATOM 3432 N N . ASP A 1 29 ? -7.219 -2.116 2.016 1.00 0.00 29 ASP A N 5
ATOM 3433 C CA . ASP A 1 29 ? -8.270 -2.832 1.303 1.00 0.00 29 ASP A CA 5
ATOM 3434 C C . ASP A 1 29 ? -9.382 -1.879 0.876 1.00 0.00 29 ASP A C 5
ATOM 3435 O O . ASP A 1 29 ? -9.814 -1.889 -0.277 1.00 0.00 29 ASP A O 5
ATOM 3444 N N . ASP A 1 30 ? -9.843 -1.056 1.813 1.00 0.00 30 ASP A N 5
ATOM 3445 C CA . ASP A 1 30 ? -10.905 -0.097 1.533 1.00 0.00 30 ASP A CA 5
ATOM 3446 C C . ASP A 1 30 ? -10.685 0.579 0.184 1.00 0.00 30 ASP A C 5
ATOM 3447 O O . ASP A 1 30 ? -11.625 0.768 -0.588 1.00 0.00 30 ASP A O 5
ATOM 3456 N N . CYS A 1 31 ? -9.437 0.944 -0.093 1.00 0.00 31 CYS A N 5
ATOM 3457 C CA . CYS A 1 31 ? -9.093 1.601 -1.349 1.00 0.00 31 CYS A CA 5
ATOM 3458 C C . CYS A 1 31 ? -9.827 0.955 -2.520 1.00 0.00 31 CYS A C 5
ATOM 3459 O O . CYS A 1 31 ? -10.291 1.640 -3.431 1.00 0.00 31 CYS A O 5
ATOM 3466 N N . LYS A 1 32 ? -9.928 -0.370 -2.488 1.00 0.00 32 LYS A N 5
ATOM 3467 C CA . LYS A 1 32 ? -10.607 -1.111 -3.546 1.00 0.00 32 LYS A CA 5
ATOM 3468 C C . LYS A 1 32 ? -12.012 -0.566 -3.776 1.00 0.00 32 LYS A C 5
ATOM 3469 O O . LYS A 1 32 ? -12.438 -0.383 -4.917 1.00 0.00 32 LYS A O 5
ATOM 3488 N N . ASP A 1 33 ? -12.728 -0.309 -2.687 1.00 0.00 33 ASP A N 5
ATOM 3489 C CA . ASP A 1 33 ? -14.085 0.218 -2.771 1.00 0.00 33 ASP A CA 5
ATOM 3490 C C . ASP A 1 33 ? -14.078 1.664 -3.258 1.00 0.00 33 ASP A C 5
ATOM 3491 O O . ASP A 1 33 ? -14.622 1.974 -4.318 1.00 0.00 33 ASP A O 5
ATOM 3500 N N . GLN A 1 34 ? -13.458 2.543 -2.477 1.00 0.00 34 GLN A N 5
ATOM 3501 C CA . GLN A 1 34 ? -13.382 3.956 -2.830 1.00 0.00 34 GLN A CA 5
ATOM 3502 C C . GLN A 1 34 ? -12.782 4.139 -4.219 1.00 0.00 34 GLN A C 5
ATOM 3503 O O . GLN A 1 34 ? -13.440 4.639 -5.130 1.00 0.00 34 GLN A O 5
ATOM 3517 N N . GLY A 1 35 ? -11.525 3.732 -4.374 1.00 0.00 35 GLY A N 5
ATOM 3518 C CA . GLY A 1 35 ? -10.857 3.860 -5.656 1.00 0.00 35 GLY A CA 5
ATOM 3519 C C . GLY A 1 35 ? -9.613 4.723 -5.577 1.00 0.00 35 GLY A C 5
ATOM 3520 O O . GLY A 1 35 ? -9.349 5.527 -6.471 1.00 0.00 35 GLY A O 5
ATOM 3524 N N . ASP A 1 36 ? -8.848 4.558 -4.504 1.00 0.00 36 ASP A N 5
ATOM 3525 C CA . ASP A 1 36 ? -7.625 5.328 -4.311 1.00 0.00 36 ASP A CA 5
ATOM 3526 C C . ASP A 1 36 ? -6.438 4.407 -4.044 1.00 0.00 36 ASP A C 5
ATOM 3527 O O . ASP A 1 36 ? -5.595 4.693 -3.194 1.00 0.00 36 ASP A O 5
ATOM 3536 N N . CYS A 1 37 ? -6.380 3.298 -4.776 1.00 0.00 37 CYS A N 5
ATOM 3537 C CA . CYS A 1 37 ? -5.298 2.334 -4.618 1.00 0.00 37 CYS A CA 5
ATOM 3538 C C . CYS A 1 37 ? -4.069 2.760 -5.415 1.00 0.00 37 CYS A C 5
ATOM 3539 O O . CYS A 1 37 ? -4.172 3.147 -6.579 1.00 0.00 37 CYS A O 5
ATOM 3546 N N . CYS A 1 38 ? -2.903 2.686 -4.780 1.00 0.00 38 CYS A N 5
ATOM 3547 C CA . CYS A 1 38 ? -1.653 3.064 -5.428 1.00 0.00 38 CYS A CA 5
ATOM 3548 C C . CYS A 1 38 ? -1.571 2.477 -6.834 1.00 0.00 38 CYS A C 5
ATOM 3549 O O . CYS A 1 38 ? -2.397 1.650 -7.222 1.00 0.00 38 CYS A O 5
ATOM 3556 N N . ILE A 1 39 ? -0.570 2.912 -7.592 1.00 0.00 39 ILE A N 5
ATOM 3557 C CA . ILE A 1 39 ? -0.379 2.429 -8.954 1.00 0.00 39 ILE A CA 5
ATOM 3558 C C . ILE A 1 39 ? 0.025 0.958 -8.965 1.00 0.00 39 ILE A C 5
ATOM 3559 O O . ILE A 1 39 ? -0.508 0.164 -9.739 1.00 0.00 39 ILE A O 5
ATOM 3575 N N . ASN A 1 40 ? 0.968 0.603 -8.099 1.00 0.00 40 ASN A N 5
ATOM 3576 C CA . ASN A 1 40 ? 1.442 -0.772 -8.007 1.00 0.00 40 ASN A CA 5
ATOM 3577 C C . ASN A 1 40 ? 1.043 -1.399 -6.675 1.00 0.00 40 ASN A C 5
ATOM 3578 O O . ASN A 1 40 ? 1.867 -2.004 -5.990 1.00 0.00 40 ASN A O 5
ATOM 3589 N N . TYR A 1 41 ? -0.227 -1.249 -6.316 1.00 0.00 41 TYR A N 5
ATOM 3590 C CA . TYR A 1 41 ? -0.737 -1.798 -5.065 1.00 0.00 41 TYR A CA 5
ATOM 3591 C C . TYR A 1 41 ? -0.636 -3.320 -5.057 1.00 0.00 41 TYR A C 5
ATOM 3592 O O . TYR A 1 41 ? -0.044 -3.909 -4.152 1.00 0.00 41 TYR A O 5
ATOM 3610 N N . SER A 1 42 ? -1.217 -3.951 -6.072 1.00 0.00 42 SER A N 5
ATOM 3611 C CA . SER A 1 42 ? -1.195 -5.405 -6.182 1.00 0.00 42 SER A CA 5
ATOM 3612 C C . SER A 1 42 ? 0.205 -5.903 -6.524 1.00 0.00 42 SER A C 5
ATOM 3613 O O . SER A 1 42 ? 0.672 -6.901 -5.975 1.00 0.00 42 SER A O 5
ATOM 3621 N N . SER A 1 43 ? 0.870 -5.200 -7.435 1.00 0.00 43 SER A N 5
ATOM 3622 C CA . SER A 1 43 ? 2.216 -5.573 -7.855 1.00 0.00 43 SER A CA 5
ATOM 3623 C C . SER A 1 43 ? 3.140 -5.716 -6.650 1.00 0.00 43 SER A C 5
ATOM 3624 O O . SER A 1 43 ? 3.982 -6.614 -6.601 1.00 0.00 43 SER A O 5
ATOM 3632 N N . VAL A 1 44 ? 2.978 -4.824 -5.677 1.00 0.00 44 VAL A N 5
ATOM 3633 C CA . VAL A 1 44 ? 3.796 -4.850 -4.471 1.00 0.00 44 VAL A CA 5
ATOM 3634 C C . VAL A 1 44 ? 3.169 -5.737 -3.401 1.00 0.00 44 VAL A C 5
ATOM 3635 O O . VAL A 1 44 ? 3.823 -6.628 -2.855 1.00 0.00 44 VAL A O 5
ATOM 3648 N N . CYS A 1 45 ? 1.898 -5.489 -3.105 1.00 0.00 45 CYS A N 5
ATOM 3649 C CA . CYS A 1 45 ? 1.181 -6.265 -2.099 1.00 0.00 45 CYS A CA 5
ATOM 3650 C C . CYS A 1 45 ? 0.874 -7.669 -2.613 1.00 0.00 45 CYS A C 5
ATOM 3651 O O . CYS A 1 45 ? 1.359 -8.659 -2.066 1.00 0.00 45 CYS A O 5
ATOM 3658 N N . GLN A 1 46 ? 0.068 -7.745 -3.666 1.00 0.00 46 GLN A N 5
ATOM 3659 C CA . GLN A 1 46 ? -0.303 -9.028 -4.253 1.00 0.00 46 GLN A CA 5
ATOM 3660 C C . GLN A 1 46 ? 0.887 -9.668 -4.959 1.00 0.00 46 GLN A C 5
ATOM 3661 O O . GLN A 1 46 ? 1.049 -9.533 -6.171 1.00 0.00 46 GLN A O 5
ATOM 3675 N N . GLY A 1 47 ? 1.719 -10.366 -4.191 1.00 0.00 47 GLY A N 5
ATOM 3676 C CA . GLY A 1 47 ? 2.885 -11.016 -4.761 1.00 0.00 47 GLY A CA 5
ATOM 3677 C C . GLY A 1 47 ? 3.793 -11.611 -3.702 1.00 0.00 47 GLY A C 5
ATOM 3678 O O . GLY A 1 47 ? 3.544 -12.711 -3.210 1.00 0.00 47 GLY A O 5
ATOM 3682 N N . GLU A 1 48 ? 4.848 -10.883 -3.352 1.00 0.00 48 GLU A N 5
ATOM 3683 C CA . GLU A 1 48 ? 5.796 -11.347 -2.346 1.00 0.00 48 GLU A CA 5
ATOM 3684 C C . GLU A 1 48 ? 6.178 -12.804 -2.591 1.00 0.00 48 GLU A C 5
ATOM 3685 O O . GLU A 1 48 ? 6.191 -13.618 -1.667 1.00 0.00 48 GLU A O 5
ATOM 3697 N N . LYS A 1 49 ? 6.488 -13.127 -3.841 1.00 0.00 49 LYS A N 5
ATOM 3698 C CA . LYS A 1 49 ? 6.871 -14.485 -4.209 1.00 0.00 49 LYS A CA 5
ATOM 3699 C C . LYS A 1 49 ? 8.248 -14.503 -4.865 1.00 0.00 49 LYS A C 5
ATOM 3700 O O . LYS A 1 49 ? 8.706 -13.492 -5.396 1.00 0.00 49 LYS A O 5
ATOM 3719 N N . SER A 1 50 ? 8.902 -15.660 -4.826 1.00 0.00 50 SER A N 5
ATOM 3720 C CA . SER A 1 50 ? 10.228 -15.809 -5.415 1.00 0.00 50 SER A CA 5
ATOM 3721 C C . SER A 1 50 ? 10.139 -16.442 -6.799 1.00 0.00 50 SER A C 5
ATOM 3722 O O . SER A 1 50 ? 10.948 -17.300 -7.155 1.00 0.00 50 SER A O 5
ATOM 3730 N N . SER A 1 51 ? 9.150 -16.014 -7.577 1.00 0.00 51 SER A N 5
ATOM 3731 C CA . SER A 1 51 ? 8.952 -16.541 -8.923 1.00 0.00 51 SER A CA 5
ATOM 3732 C C . SER A 1 51 ? 8.693 -15.413 -9.916 1.00 0.00 51 SER A C 5
ATOM 3733 O O . SER A 1 51 ? 7.859 -14.540 -9.678 1.00 0.00 51 SER A O 5
ATOM 3741 N N . GLY A 1 52 ? 9.416 -15.437 -11.031 1.00 0.00 52 GLY A N 5
ATOM 3742 C CA . GLY A 1 52 ? 9.252 -14.411 -12.045 1.00 0.00 52 GLY A CA 5
ATOM 3743 C C . GLY A 1 52 ? 10.350 -14.446 -13.089 1.00 0.00 52 GLY A C 5
ATOM 3744 O O . GLY A 1 52 ? 11.503 -14.767 -12.798 1.00 0.00 52 GLY A O 5
ATOM 3748 N N . PRO A 1 53 ? 9.996 -14.110 -14.338 1.00 0.00 53 PRO A N 5
ATOM 3749 C CA . PRO A 1 53 ? 10.946 -14.097 -15.455 1.00 0.00 53 PRO A CA 5
ATOM 3750 C C . PRO A 1 53 ? 11.965 -12.970 -15.336 1.00 0.00 53 PRO A C 5
ATOM 3751 O O . PRO A 1 53 ? 12.813 -12.792 -16.211 1.00 0.00 53 PRO A O 5
ATOM 3762 N N . SER A 1 54 ? 11.876 -12.210 -14.249 1.00 0.00 54 SER A N 5
ATOM 3763 C CA . SER A 1 54 ? 12.790 -11.097 -14.017 1.00 0.00 54 SER A CA 5
ATOM 3764 C C . SER A 1 54 ? 14.186 -11.421 -14.541 1.00 0.00 54 SER A C 5
ATOM 3765 O O . SER A 1 54 ? 14.791 -10.626 -15.259 1.00 0.00 54 SER A O 5
ATOM 3773 N N . SER A 1 55 ? 14.689 -12.596 -14.176 1.00 0.00 55 SER A N 5
ATOM 3774 C CA . SER A 1 55 ? 16.016 -13.025 -14.605 1.00 0.00 55 SER A CA 5
ATOM 3775 C C . SER A 1 55 ? 17.101 -12.196 -13.926 1.00 0.00 55 SER A C 5
ATOM 3776 O O . SER A 1 55 ? 18.067 -11.776 -14.564 1.00 0.00 55 SER A O 5
ATOM 3784 N N . GLY A 1 56 ? 16.935 -11.963 -12.628 1.00 0.00 56 GLY A N 5
ATOM 3785 C CA . GLY A 1 56 ? 17.907 -11.184 -11.883 1.00 0.00 56 GLY A CA 5
ATOM 3786 C C . GLY A 1 56 ? 18.343 -11.871 -10.605 1.00 0.00 56 GLY A C 5
ATOM 3787 O O . GLY A 1 56 ? 18.704 -11.212 -9.630 1.00 0.00 56 GLY A O 5
ATOM 3791 N N . GLY A 1 1 ? 17.386 3.602 -13.500 1.00 0.00 1 GLY A N 6
ATOM 3792 C CA . GLY A 1 1 ? 16.636 3.270 -12.302 1.00 0.00 1 GLY A CA 6
ATOM 3793 C C . GLY A 1 1 ? 15.707 2.089 -12.509 1.00 0.00 1 GLY A C 6
ATOM 3794 O O . GLY A 1 1 ? 15.325 1.781 -13.637 1.00 0.00 1 GLY A O 6
ATOM 3798 N N . SER A 1 2 ? 15.346 1.426 -11.416 1.00 0.00 2 SER A N 6
ATOM 3799 C CA . SER A 1 2 ? 14.460 0.269 -11.482 1.00 0.00 2 SER A CA 6
ATOM 3800 C C . SER A 1 2 ? 13.051 0.686 -11.894 1.00 0.00 2 SER A C 6
ATOM 3801 O O . SER A 1 2 ? 12.415 0.032 -12.721 1.00 0.00 2 SER A O 6
ATOM 3809 N N . SER A 1 3 ? 12.571 1.779 -11.312 1.00 0.00 3 SER A N 6
ATOM 3810 C CA . SER A 1 3 ? 11.236 2.282 -11.614 1.00 0.00 3 SER A CA 6
ATOM 3811 C C . SER A 1 3 ? 11.003 3.638 -10.952 1.00 0.00 3 SER A C 6
ATOM 3812 O O . SER A 1 3 ? 11.147 3.781 -9.739 1.00 0.00 3 SER A O 6
ATOM 3820 N N . GLY A 1 4 ? 10.643 4.630 -11.761 1.00 0.00 4 GLY A N 6
ATOM 3821 C CA . GLY A 1 4 ? 10.395 5.961 -11.236 1.00 0.00 4 GLY A CA 6
ATOM 3822 C C . GLY A 1 4 ? 9.308 5.975 -10.181 1.00 0.00 4 GLY A C 6
ATOM 3823 O O . GLY A 1 4 ? 8.212 5.462 -10.402 1.00 0.00 4 GLY A O 6
ATOM 3827 N N . SER A 1 5 ? 9.613 6.565 -9.028 1.00 0.00 5 SER A N 6
ATOM 3828 C CA . SER A 1 5 ? 8.655 6.640 -7.932 1.00 0.00 5 SER A CA 6
ATOM 3829 C C . SER A 1 5 ? 8.196 8.077 -7.708 1.00 0.00 5 SER A C 6
ATOM 3830 O O . SER A 1 5 ? 8.673 8.759 -6.801 1.00 0.00 5 SER A O 6
ATOM 3838 N N . SER A 1 6 ? 7.268 8.533 -8.543 1.00 0.00 6 SER A N 6
ATOM 3839 C CA . SER A 1 6 ? 6.747 9.891 -8.440 1.00 0.00 6 SER A CA 6
ATOM 3840 C C . SER A 1 6 ? 5.594 9.957 -7.442 1.00 0.00 6 SER A C 6
ATOM 3841 O O . SER A 1 6 ? 4.586 10.619 -7.684 1.00 0.00 6 SER A O 6
ATOM 3849 N N . GLY A 1 7 ? 5.752 9.263 -6.319 1.00 0.00 7 GLY A N 6
ATOM 3850 C CA . GLY A 1 7 ? 4.718 9.255 -5.301 1.00 0.00 7 GLY A CA 6
ATOM 3851 C C . GLY A 1 7 ? 3.511 8.433 -5.707 1.00 0.00 7 GLY A C 6
ATOM 3852 O O . GLY A 1 7 ? 2.383 8.744 -5.325 1.00 0.00 7 GLY A O 6
ATOM 3856 N N . TRP A 1 8 ? 3.747 7.383 -6.485 1.00 0.00 8 TRP A N 6
ATOM 3857 C CA . TRP A 1 8 ? 2.669 6.516 -6.945 1.00 0.00 8 TRP A CA 6
ATOM 3858 C C . TRP A 1 8 ? 3.038 5.047 -6.766 1.00 0.00 8 TRP A C 6
ATOM 3859 O O . TRP A 1 8 ? 3.098 4.288 -7.734 1.00 0.00 8 TRP A O 6
ATOM 3880 N N . THR A 1 9 ? 3.285 4.651 -5.521 1.00 0.00 9 THR A N 6
ATOM 3881 C CA . THR A 1 9 ? 3.649 3.273 -5.215 1.00 0.00 9 THR A CA 6
ATOM 3882 C C . THR A 1 9 ? 3.306 2.921 -3.773 1.00 0.00 9 THR A C 6
ATOM 3883 O O . THR A 1 9 ? 2.940 3.790 -2.981 1.00 0.00 9 THR A O 6
ATOM 3894 N N . CYS A 1 10 ? 3.426 1.641 -3.436 1.00 0.00 10 CYS A N 6
ATOM 3895 C CA . CYS A 1 10 ? 3.130 1.173 -2.088 1.00 0.00 10 CYS A CA 6
ATOM 3896 C C . CYS A 1 10 ? 4.207 0.210 -1.596 1.00 0.00 10 CYS A C 6
ATOM 3897 O O . CYS A 1 10 ? 4.602 -0.711 -2.310 1.00 0.00 10 CYS A O 6
ATOM 3904 N N . ASN A 1 11 ? 4.677 0.431 -0.373 1.00 0.00 11 ASN A N 6
ATOM 3905 C CA . ASN A 1 11 ? 5.708 -0.416 0.214 1.00 0.00 11 ASN A CA 6
ATOM 3906 C C . ASN A 1 11 ? 5.087 -1.514 1.073 1.00 0.00 11 ASN A C 6
ATOM 3907 O O . ASN A 1 11 ? 3.923 -1.427 1.465 1.00 0.00 11 ASN A O 6
ATOM 3918 N N . LYS A 1 12 ? 5.871 -2.546 1.362 1.00 0.00 12 LYS A N 6
ATOM 3919 C CA . LYS A 1 12 ? 5.401 -3.662 2.174 1.00 0.00 12 LYS A CA 6
ATOM 3920 C C . LYS A 1 12 ? 4.546 -3.165 3.337 1.00 0.00 12 LYS A C 6
ATOM 3921 O O . LYS A 1 12 ? 3.371 -3.513 3.449 1.00 0.00 12 LYS A O 6
ATOM 3940 N N . PHE A 1 13 ? 5.144 -2.349 4.198 1.00 0.00 13 PHE A N 6
ATOM 3941 C CA . PHE A 1 13 ? 4.437 -1.803 5.351 1.00 0.00 13 PHE A CA 6
ATOM 3942 C C . PHE A 1 13 ? 3.194 -1.035 4.913 1.00 0.00 13 PHE A C 6
ATOM 3943 O O . PHE A 1 13 ? 2.103 -1.245 5.444 1.00 0.00 13 PHE A O 6
ATOM 3960 N N . ARG A 1 14 ? 3.367 -0.144 3.943 1.00 0.00 14 ARG A N 6
ATOM 3961 C CA . ARG A 1 14 ? 2.260 0.657 3.435 1.00 0.00 14 ARG A CA 6
ATOM 3962 C C . ARG A 1 14 ? 1.040 -0.217 3.156 1.00 0.00 14 ARG A C 6
ATOM 3963 O O . ARG A 1 14 ? -0.060 0.063 3.634 1.00 0.00 14 ARG A O 6
ATOM 3984 N N . CYS A 1 15 ? 1.242 -1.275 2.378 1.00 0.00 15 CYS A N 6
ATOM 3985 C CA . CYS A 1 15 ? 0.159 -2.189 2.033 1.00 0.00 15 CYS A CA 6
ATOM 3986 C C . CYS A 1 15 ? -0.619 -2.604 3.279 1.00 0.00 15 CYS A C 6
ATOM 3987 O O . CYS A 1 15 ? -0.293 -3.597 3.925 1.00 0.00 15 CYS A O 6
ATOM 3994 N N . GLY A 1 16 ? -1.651 -1.833 3.607 1.00 0.00 16 GLY A N 6
ATOM 3995 C CA . GLY A 1 16 ? -2.461 -2.136 4.774 1.00 0.00 16 GLY A CA 6
ATOM 3996 C C . GLY A 1 16 ? -2.218 -1.170 5.915 1.00 0.00 16 GLY A C 6
ATOM 3997 O O . GLY A 1 16 ? -2.153 -1.574 7.076 1.00 0.00 16 GLY A O 6
ATOM 4001 N N . GLU A 1 17 ? -2.082 0.111 5.586 1.00 0.00 17 GLU A N 6
ATOM 4002 C CA . GLU A 1 17 ? -1.842 1.137 6.593 1.00 0.00 17 GLU A CA 6
ATOM 4003 C C . GLU A 1 17 ? -3.113 1.934 6.872 1.00 0.00 17 GLU A C 6
ATOM 4004 O O . GLU A 1 17 ? -3.945 2.128 5.986 1.00 0.00 17 GLU A O 6
ATOM 4016 N N . LYS A 1 18 ? -3.256 2.394 8.111 1.00 0.00 18 LYS A N 6
ATOM 4017 C CA . LYS A 1 18 ? -4.424 3.170 8.509 1.00 0.00 18 LYS A CA 6
ATOM 4018 C C . LYS A 1 18 ? -4.071 4.647 8.660 1.00 0.00 18 LYS A C 6
ATOM 4019 O O . LYS A 1 18 ? -4.509 5.306 9.603 1.00 0.00 18 LYS A O 6
ATOM 4038 N N . ARG A 1 19 ? -3.276 5.159 7.726 1.00 0.00 19 ARG A N 6
ATOM 4039 C CA . ARG A 1 19 ? -2.865 6.557 7.756 1.00 0.00 19 ARG A CA 6
ATOM 4040 C C . ARG A 1 19 ? -2.269 6.978 6.415 1.00 0.00 19 ARG A C 6
ATOM 4041 O O . ARG A 1 19 ? -1.844 6.137 5.622 1.00 0.00 19 ARG A O 6
ATOM 4062 N N . LEU A 1 20 ? -2.243 8.283 6.169 1.00 0.00 20 LEU A N 6
ATOM 4063 C CA . LEU A 1 20 ? -1.700 8.816 4.924 1.00 0.00 20 LEU A CA 6
ATOM 4064 C C . LEU A 1 20 ? -1.332 10.288 5.077 1.00 0.00 20 LEU A C 6
ATOM 4065 O O . LEU A 1 20 ? -2.197 11.136 5.297 1.00 0.00 20 LEU A O 6
ATOM 4081 N N . THR A 1 21 ? -0.042 10.586 4.956 1.00 0.00 21 THR A N 6
ATOM 4082 C CA . THR A 1 21 ? 0.441 11.956 5.079 1.00 0.00 21 THR A CA 6
ATOM 4083 C C . THR A 1 21 ? 0.363 12.689 3.745 1.00 0.00 21 THR A C 6
ATOM 4084 O O . THR A 1 21 ? 1.349 12.769 3.011 1.00 0.00 21 THR A O 6
ATOM 4095 N N . ARG A 1 22 ? -0.813 13.223 3.436 1.00 0.00 22 ARG A N 6
ATOM 4096 C CA . ARG A 1 22 ? -1.019 13.949 2.187 1.00 0.00 22 ARG A CA 6
ATOM 4097 C C . ARG A 1 22 ? -0.572 13.112 0.992 1.00 0.00 22 ARG A C 6
ATOM 4098 O O . ARG A 1 22 ? 0.031 13.628 0.051 1.00 0.00 22 ARG A O 6
ATOM 4119 N N . SER A 1 23 ? -0.873 11.818 1.036 1.00 0.00 23 SER A N 6
ATOM 4120 C CA . SER A 1 23 ? -0.499 10.909 -0.041 1.00 0.00 23 SER A CA 6
ATOM 4121 C C . SER A 1 23 ? -1.416 11.089 -1.246 1.00 0.00 23 SER A C 6
ATOM 4122 O O . SER A 1 23 ? -2.569 11.502 -1.108 1.00 0.00 23 SER A O 6
ATOM 4130 N N . LEU A 1 24 ? -0.897 10.776 -2.428 1.00 0.00 24 LEU A N 6
ATOM 4131 C CA . LEU A 1 24 ? -1.668 10.903 -3.660 1.00 0.00 24 LEU A CA 6
ATOM 4132 C C . LEU A 1 24 ? -2.728 9.810 -3.754 1.00 0.00 24 LEU A C 6
ATOM 4133 O O . LEU A 1 24 ? -3.888 10.081 -4.067 1.00 0.00 24 LEU A O 6
ATOM 4149 N N . CYS A 1 25 ? -2.321 8.575 -3.481 1.00 0.00 25 CYS A N 6
ATOM 4150 C CA . CYS A 1 25 ? -3.236 7.440 -3.532 1.00 0.00 25 CYS A CA 6
ATOM 4151 C C . CYS A 1 25 ? -3.367 6.785 -2.161 1.00 0.00 25 CYS A C 6
ATOM 4152 O O . CYS A 1 25 ? -2.813 7.269 -1.174 1.00 0.00 25 CYS A O 6
ATOM 4159 N N . ALA A 1 26 ? -4.103 5.679 -2.107 1.00 0.00 26 ALA A N 6
ATOM 4160 C CA . ALA A 1 26 ? -4.305 4.956 -0.858 1.00 0.00 26 ALA A CA 6
ATOM 4161 C C . ALA A 1 26 ? -3.599 3.605 -0.885 1.00 0.00 26 ALA A C 6
ATOM 4162 O O . ALA A 1 26 ? -3.806 2.802 -1.796 1.00 0.00 26 ALA A O 6
ATOM 4169 N N . CYS A 1 27 ? -2.761 3.360 0.117 1.00 0.00 27 CYS A N 6
ATOM 4170 C CA . CYS A 1 27 ? -2.021 2.107 0.208 1.00 0.00 27 CYS A CA 6
ATOM 4171 C C . CYS A 1 27 ? -2.594 1.216 1.306 1.00 0.00 27 CYS A C 6
ATOM 4172 O O . CYS A 1 27 ? -1.851 0.577 2.052 1.00 0.00 27 CYS A O 6
ATOM 4179 N N . SER A 1 28 ? -3.919 1.179 1.400 1.00 0.00 28 SER A N 6
ATOM 4180 C CA . SER A 1 28 ? -4.592 0.370 2.410 1.00 0.00 28 SER A CA 6
ATOM 4181 C C . SER A 1 28 ? -5.627 -0.550 1.768 1.00 0.00 28 SER A C 6
ATOM 4182 O O . SER A 1 28 ? -5.818 -0.534 0.551 1.00 0.00 28 SER A O 6
ATOM 4190 N N . ASP A 1 29 ? -6.290 -1.350 2.594 1.00 0.00 29 ASP A N 6
ATOM 4191 C CA . ASP A 1 29 ? -7.307 -2.277 2.109 1.00 0.00 29 ASP A CA 6
ATOM 4192 C C . ASP A 1 29 ? -8.530 -1.522 1.599 1.00 0.00 29 ASP A C 6
ATOM 4193 O O . ASP A 1 29 ? -9.284 -2.032 0.768 1.00 0.00 29 ASP A O 6
ATOM 4202 N N . ASP A 1 30 ? -8.723 -0.309 2.103 1.00 0.00 30 ASP A N 6
ATOM 4203 C CA . ASP A 1 30 ? -9.856 0.516 1.698 1.00 0.00 30 ASP A CA 6
ATOM 4204 C C . ASP A 1 30 ? -9.540 1.284 0.418 1.00 0.00 30 ASP A C 6
ATOM 4205 O O . ASP A 1 30 ? -9.965 2.427 0.246 1.00 0.00 30 ASP A O 6
ATOM 4214 N N . CYS A 1 31 ? -8.790 0.649 -0.477 1.00 0.00 31 CYS A N 6
ATOM 4215 C CA . CYS A 1 31 ? -8.416 1.272 -1.741 1.00 0.00 31 CYS A CA 6
ATOM 4216 C C . CYS A 1 31 ? -9.273 0.740 -2.884 1.00 0.00 31 CYS A C 6
ATOM 4217 O O . CYS A 1 31 ? -9.560 1.455 -3.845 1.00 0.00 31 CYS A O 6
ATOM 4224 N N . LYS A 1 32 ? -9.680 -0.521 -2.776 1.00 0.00 32 LYS A N 6
ATOM 4225 C CA . LYS A 1 32 ? -10.507 -1.150 -3.799 1.00 0.00 32 LYS A CA 6
ATOM 4226 C C . LYS A 1 32 ? -11.931 -0.606 -3.759 1.00 0.00 32 LYS A C 6
ATOM 4227 O O . LYS A 1 32 ? -12.515 -0.292 -4.796 1.00 0.00 32 LYS A O 6
ATOM 4246 N N . ASP A 1 33 ? -12.483 -0.493 -2.555 1.00 0.00 33 ASP A N 6
ATOM 4247 C CA . ASP A 1 33 ? -13.838 0.016 -2.380 1.00 0.00 33 ASP A CA 6
ATOM 4248 C C . ASP A 1 33 ? -13.956 1.441 -2.911 1.00 0.00 33 ASP A C 6
ATOM 4249 O O . ASP A 1 33 ? -14.882 1.762 -3.655 1.00 0.00 33 ASP A O 6
ATOM 4258 N N . GLN A 1 34 ? -13.012 2.292 -2.522 1.00 0.00 34 GLN A N 6
ATOM 4259 C CA . GLN A 1 34 ? -13.011 3.683 -2.958 1.00 0.00 34 GLN A CA 6
ATOM 4260 C C . GLN A 1 34 ? -12.509 3.804 -4.392 1.00 0.00 34 GLN A C 6
ATOM 4261 O O . GLN A 1 34 ? -13.097 4.512 -5.210 1.00 0.00 34 GLN A O 6
ATOM 4275 N N . GLY A 1 35 ? -11.416 3.108 -4.693 1.00 0.00 35 GLY A N 6
ATOM 4276 C CA . GLY A 1 35 ? -10.852 3.152 -6.029 1.00 0.00 35 GLY A CA 6
ATOM 4277 C C . GLY A 1 35 ? -9.635 4.050 -6.116 1.00 0.00 35 GLY A C 6
ATOM 4278 O O . GLY A 1 35 ? -9.482 4.811 -7.072 1.00 0.00 35 GLY A O 6
ATOM 4282 N N . ASP A 1 36 ? -8.765 3.963 -5.114 1.00 0.00 36 ASP A N 6
ATOM 4283 C CA . ASP A 1 36 ? -7.554 4.775 -5.081 1.00 0.00 36 ASP A CA 6
ATOM 4284 C C . ASP A 1 36 ? -6.325 3.907 -4.833 1.00 0.00 36 ASP A C 6
ATOM 4285 O O . ASP A 1 36 ? -5.386 4.321 -4.153 1.00 0.00 36 ASP A O 6
ATOM 4294 N N . CYS A 1 37 ? -6.338 2.700 -5.390 1.00 0.00 37 CYS A N 6
ATOM 4295 C CA . CYS A 1 37 ? -5.226 1.771 -5.229 1.00 0.00 37 CYS A CA 6
ATOM 4296 C C . CYS A 1 37 ? -4.038 2.192 -6.090 1.00 0.00 37 CYS A C 6
ATOM 4297 O O . CYS A 1 37 ? -4.085 2.104 -7.317 1.00 0.00 37 CYS A O 6
ATOM 4304 N N . CYS A 1 38 ? -2.973 2.647 -5.438 1.00 0.00 38 CYS A N 6
ATOM 4305 C CA . CYS A 1 38 ? -1.772 3.082 -6.142 1.00 0.00 38 CYS A CA 6
ATOM 4306 C C . CYS A 1 38 ? -1.455 2.145 -7.304 1.00 0.00 38 CYS A C 6
ATOM 4307 O O . CYS A 1 38 ? -1.640 0.932 -7.205 1.00 0.00 38 CYS A O 6
ATOM 4314 N N . ILE A 1 39 ? -0.977 2.718 -8.403 1.00 0.00 39 ILE A N 6
ATOM 4315 C CA . ILE A 1 39 ? -0.634 1.935 -9.584 1.00 0.00 39 ILE A CA 6
ATOM 4316 C C . ILE A 1 39 ? 0.147 0.681 -9.204 1.00 0.00 39 ILE A C 6
ATOM 4317 O O . ILE A 1 39 ? -0.004 -0.368 -9.826 1.00 0.00 39 ILE A O 6
ATOM 4333 N N . ASN A 1 40 ? 0.981 0.799 -8.175 1.00 0.00 40 ASN A N 6
ATOM 4334 C CA . ASN A 1 40 ? 1.785 -0.326 -7.711 1.00 0.00 40 ASN A CA 6
ATOM 4335 C C . ASN A 1 40 ? 1.249 -0.867 -6.389 1.00 0.00 40 ASN A C 6
ATOM 4336 O O . ASN A 1 40 ? 2.017 -1.186 -5.481 1.00 0.00 40 ASN A O 6
ATOM 4347 N N . TYR A 1 41 ? -0.071 -0.968 -6.290 1.00 0.00 41 TYR A N 6
ATOM 4348 C CA . TYR A 1 41 ? -0.711 -1.470 -5.079 1.00 0.00 41 TYR A CA 6
ATOM 4349 C C . TYR A 1 41 ? -0.896 -2.983 -5.148 1.00 0.00 41 TYR A C 6
ATOM 4350 O O . TYR A 1 41 ? -0.552 -3.705 -4.212 1.00 0.00 41 TYR A O 6
ATOM 4368 N N . SER A 1 42 ? -1.443 -3.455 -6.263 1.00 0.00 42 SER A N 6
ATOM 4369 C CA . SER A 1 42 ? -1.678 -4.881 -6.455 1.00 0.00 42 SER A CA 6
ATOM 4370 C C . SER A 1 42 ? -0.363 -5.625 -6.666 1.00 0.00 42 SER A C 6
ATOM 4371 O O . SER A 1 42 ? -0.220 -6.780 -6.265 1.00 0.00 42 SER A O 6
ATOM 4379 N N . SER A 1 43 ? 0.594 -4.955 -7.298 1.00 0.00 43 SER A N 6
ATOM 4380 C CA . SER A 1 43 ? 1.897 -5.553 -7.566 1.00 0.00 43 SER A CA 6
ATOM 4381 C C . SER A 1 43 ? 2.669 -5.777 -6.270 1.00 0.00 43 SER A C 6
ATOM 4382 O O . SER A 1 43 ? 3.308 -6.814 -6.086 1.00 0.00 43 SER A O 6
ATOM 4390 N N . VAL A 1 44 ? 2.605 -4.798 -5.373 1.00 0.00 44 VAL A N 6
ATOM 4391 C CA . VAL A 1 44 ? 3.296 -4.888 -4.092 1.00 0.00 44 VAL A CA 6
ATOM 4392 C C . VAL A 1 44 ? 2.456 -5.640 -3.065 1.00 0.00 44 VAL A C 6
ATOM 4393 O O . VAL A 1 44 ? 2.926 -6.586 -2.434 1.00 0.00 44 VAL A O 6
ATOM 4406 N N . CYS A 1 45 ? 1.208 -5.211 -2.903 1.00 0.00 45 CYS A N 6
ATOM 4407 C CA . CYS A 1 45 ? 0.300 -5.843 -1.953 1.00 0.00 45 CYS A CA 6
ATOM 4408 C C . CYS A 1 45 ? -0.095 -7.240 -2.424 1.00 0.00 45 CYS A C 6
ATOM 4409 O O . CYS A 1 45 ? -0.163 -8.177 -1.629 1.00 0.00 45 CYS A O 6
ATOM 4416 N N . GLN A 1 46 ? -0.354 -7.370 -3.721 1.00 0.00 46 GLN A N 6
ATOM 4417 C CA . GLN A 1 46 ? -0.741 -8.652 -4.297 1.00 0.00 46 GLN A CA 6
ATOM 4418 C C . GLN A 1 46 ? 0.274 -9.111 -5.338 1.00 0.00 46 GLN A C 6
ATOM 4419 O O . GLN A 1 46 ? 1.311 -8.478 -5.530 1.00 0.00 46 GLN A O 6
ATOM 4433 N N . GLY A 1 47 ? -0.032 -10.217 -6.009 1.00 0.00 47 GLY A N 6
ATOM 4434 C CA . GLY A 1 47 ? 0.864 -10.742 -7.023 1.00 0.00 47 GLY A CA 6
ATOM 4435 C C . GLY A 1 47 ? 0.332 -12.006 -7.670 1.00 0.00 47 GLY A C 6
ATOM 4436 O O . GLY A 1 47 ? -0.875 -12.246 -7.675 1.00 0.00 47 GLY A O 6
ATOM 4440 N N . GLU A 1 48 ? 1.234 -12.813 -8.219 1.00 0.00 48 GLU A N 6
ATOM 4441 C CA . GLU A 1 48 ? 0.846 -14.057 -8.874 1.00 0.00 48 GLU A CA 6
ATOM 4442 C C . GLU A 1 48 ? 1.290 -15.265 -8.054 1.00 0.00 48 GLU A C 6
ATOM 4443 O O . GLU A 1 48 ? 0.533 -16.220 -7.875 1.00 0.00 48 GLU A O 6
ATOM 4455 N N . LYS A 1 49 ? 2.521 -15.216 -7.557 1.00 0.00 49 LYS A N 6
ATOM 4456 C CA . LYS A 1 49 ? 3.067 -16.305 -6.755 1.00 0.00 49 LYS A CA 6
ATOM 4457 C C . LYS A 1 49 ? 2.132 -16.652 -5.601 1.00 0.00 49 LYS A C 6
ATOM 4458 O O . LYS A 1 49 ? 1.463 -15.779 -5.048 1.00 0.00 49 LYS A O 6
ATOM 4477 N N . SER A 1 50 ? 2.093 -17.930 -5.241 1.00 0.00 50 SER A N 6
ATOM 4478 C CA . SER A 1 50 ? 1.238 -18.393 -4.153 1.00 0.00 50 SER A CA 6
ATOM 4479 C C . SER A 1 50 ? 1.303 -17.436 -2.968 1.00 0.00 50 SER A C 6
ATOM 4480 O O . SER A 1 50 ? 0.295 -16.850 -2.573 1.00 0.00 50 SER A O 6
ATOM 4488 N N . SER A 1 51 ? 2.497 -17.283 -2.403 1.00 0.00 51 SER A N 6
ATOM 4489 C CA . SER A 1 51 ? 2.694 -16.401 -1.259 1.00 0.00 51 SER A CA 6
ATOM 4490 C C . SER A 1 51 ? 1.885 -15.117 -1.417 1.00 0.00 51 SER A C 6
ATOM 4491 O O . SER A 1 51 ? 1.778 -14.569 -2.514 1.00 0.00 51 SER A O 6
ATOM 4499 N N . GLY A 1 52 ? 1.317 -14.642 -0.313 1.00 0.00 52 GLY A N 6
ATOM 4500 C CA . GLY A 1 52 ? 0.526 -13.425 -0.350 1.00 0.00 52 GLY A CA 6
ATOM 4501 C C . GLY A 1 52 ? -0.942 -13.682 -0.073 1.00 0.00 52 GLY A C 6
ATOM 4502 O O . GLY A 1 52 ? -1.379 -13.733 1.076 1.00 0.00 52 GLY A O 6
ATOM 4506 N N . PRO A 1 53 ? -1.731 -13.846 -1.145 1.00 0.00 53 PRO A N 6
ATOM 4507 C CA . PRO A 1 53 ? -3.171 -14.100 -1.038 1.00 0.00 53 PRO A CA 6
ATOM 4508 C C . PRO A 1 53 ? -3.476 -15.485 -0.480 1.00 0.00 53 PRO A C 6
ATOM 4509 O O . PRO A 1 53 ? -3.677 -16.437 -1.233 1.00 0.00 53 PRO A O 6
ATOM 4520 N N . SER A 1 54 ? -3.508 -15.590 0.845 1.00 0.00 54 SER A N 6
ATOM 4521 C CA . SER A 1 54 ? -3.785 -16.861 1.504 1.00 0.00 54 SER A CA 6
ATOM 4522 C C . SER A 1 54 ? -4.077 -16.651 2.988 1.00 0.00 54 SER A C 6
ATOM 4523 O O . SER A 1 54 ? -3.770 -15.599 3.549 1.00 0.00 54 SER A O 6
ATOM 4531 N N . SER A 1 55 ? -4.672 -17.660 3.616 1.00 0.00 55 SER A N 6
ATOM 4532 C CA . SER A 1 55 ? -5.009 -17.587 5.032 1.00 0.00 55 SER A CA 6
ATOM 4533 C C . SER A 1 55 ? -4.254 -18.647 5.827 1.00 0.00 55 SER A C 6
ATOM 4534 O O . SER A 1 55 ? -4.493 -19.844 5.670 1.00 0.00 55 SER A O 6
ATOM 4542 N N . GLY A 1 56 ? -3.339 -18.198 6.681 1.00 0.00 56 GLY A N 6
ATOM 4543 C CA . GLY A 1 56 ? -2.562 -19.120 7.489 1.00 0.00 56 GLY A CA 6
ATOM 4544 C C . GLY A 1 56 ? -3.079 -19.226 8.909 1.00 0.00 56 GLY A C 6
ATOM 4545 O O . GLY A 1 56 ? -2.320 -19.077 9.866 1.00 0.00 56 GLY A O 6
ATOM 4549 N N . GLY A 1 1 ? 22.820 6.614 -0.564 1.00 0.00 1 GLY A N 7
ATOM 4550 C CA . GLY A 1 1 ? 21.541 6.002 -0.871 1.00 0.00 1 GLY A CA 7
ATOM 4551 C C . GLY A 1 1 ? 20.589 6.023 0.309 1.00 0.00 1 GLY A C 7
ATOM 4552 O O . GLY A 1 1 ? 20.980 5.721 1.436 1.00 0.00 1 GLY A O 7
ATOM 4556 N N . SER A 1 2 ? 19.335 6.382 0.050 1.00 0.00 2 SER A N 7
ATOM 4557 C CA . SER A 1 2 ? 18.327 6.447 1.100 1.00 0.00 2 SER A CA 7
ATOM 4558 C C . SER A 1 2 ? 16.981 5.938 0.593 1.00 0.00 2 SER A C 7
ATOM 4559 O O . SER A 1 2 ? 16.614 6.162 -0.560 1.00 0.00 2 SER A O 7
ATOM 4567 N N . SER A 1 3 ? 16.250 5.251 1.465 1.00 0.00 3 SER A N 7
ATOM 4568 C CA . SER A 1 3 ? 14.945 4.706 1.107 1.00 0.00 3 SER A CA 7
ATOM 4569 C C . SER A 1 3 ? 13.856 5.764 1.247 1.00 0.00 3 SER A C 7
ATOM 4570 O O . SER A 1 3 ? 14.025 6.754 1.959 1.00 0.00 3 SER A O 7
ATOM 4578 N N . GLY A 1 4 ? 12.736 5.548 0.564 1.00 0.00 4 GLY A N 7
ATOM 4579 C CA . GLY A 1 4 ? 11.635 6.491 0.625 1.00 0.00 4 GLY A CA 7
ATOM 4580 C C . GLY A 1 4 ? 10.646 6.303 -0.509 1.00 0.00 4 GLY A C 7
ATOM 4581 O O . GLY A 1 4 ? 11.030 5.951 -1.624 1.00 0.00 4 GLY A O 7
ATOM 4585 N N . SER A 1 5 ? 9.370 6.534 -0.222 1.00 0.00 5 SER A N 7
ATOM 4586 C CA . SER A 1 5 ? 8.321 6.383 -1.225 1.00 0.00 5 SER A CA 7
ATOM 4587 C C . SER A 1 5 ? 7.944 7.733 -1.825 1.00 0.00 5 SER A C 7
ATOM 4588 O O . SER A 1 5 ? 7.610 8.673 -1.105 1.00 0.00 5 SER A O 7
ATOM 4596 N N . SER A 1 6 ? 8.002 7.821 -3.150 1.00 0.00 6 SER A N 7
ATOM 4597 C CA . SER A 1 6 ? 7.669 9.058 -3.849 1.00 0.00 6 SER A CA 7
ATOM 4598 C C . SER A 1 6 ? 6.280 9.549 -3.455 1.00 0.00 6 SER A C 7
ATOM 4599 O O . SER A 1 6 ? 6.075 10.736 -3.212 1.00 0.00 6 SER A O 7
ATOM 4607 N N . GLY A 1 7 ? 5.327 8.623 -3.395 1.00 0.00 7 GLY A N 7
ATOM 4608 C CA . GLY A 1 7 ? 3.968 8.979 -3.029 1.00 0.00 7 GLY A CA 7
ATOM 4609 C C . GLY A 1 7 ? 2.939 8.060 -3.657 1.00 0.00 7 GLY A C 7
ATOM 4610 O O . GLY A 1 7 ? 1.965 7.675 -3.010 1.00 0.00 7 GLY A O 7
ATOM 4614 N N . TRP A 1 8 ? 3.154 7.708 -4.919 1.00 0.00 8 TRP A N 7
ATOM 4615 C CA . TRP A 1 8 ? 2.236 6.829 -5.634 1.00 0.00 8 TRP A CA 7
ATOM 4616 C C . TRP A 1 8 ? 2.774 5.402 -5.680 1.00 0.00 8 TRP A C 7
ATOM 4617 O O . TRP A 1 8 ? 2.654 4.715 -6.695 1.00 0.00 8 TRP A O 7
ATOM 4638 N N . THR A 1 9 ? 3.366 4.962 -4.575 1.00 0.00 9 THR A N 7
ATOM 4639 C CA . THR A 1 9 ? 3.922 3.616 -4.491 1.00 0.00 9 THR A CA 7
ATOM 4640 C C . THR A 1 9 ? 3.652 2.995 -3.125 1.00 0.00 9 THR A C 7
ATOM 4641 O O . THR A 1 9 ? 3.764 3.660 -2.095 1.00 0.00 9 THR A O 7
ATOM 4652 N N . CYS A 1 10 ? 3.296 1.714 -3.123 1.00 0.00 10 CYS A N 7
ATOM 4653 C CA . CYS A 1 10 ? 3.010 1.002 -1.884 1.00 0.00 10 CYS A CA 7
ATOM 4654 C C . CYS A 1 10 ? 4.151 0.055 -1.526 1.00 0.00 10 CYS A C 7
ATOM 4655 O O . CYS A 1 10 ? 4.725 -0.601 -2.396 1.00 0.00 10 CYS A O 7
ATOM 4662 N N . ASN A 1 11 ? 4.475 -0.013 -0.239 1.00 0.00 11 ASN A N 7
ATOM 4663 C CA . ASN A 1 11 ? 5.547 -0.880 0.236 1.00 0.00 11 ASN A CA 7
ATOM 4664 C C . ASN A 1 11 ? 4.982 -2.138 0.887 1.00 0.00 11 ASN A C 7
ATOM 4665 O O . ASN A 1 11 ? 3.812 -2.182 1.268 1.00 0.00 11 ASN A O 7
ATOM 4676 N N . LYS A 1 12 ? 5.821 -3.161 1.013 1.00 0.00 12 LYS A N 7
ATOM 4677 C CA . LYS A 1 12 ? 5.408 -4.420 1.620 1.00 0.00 12 LYS A CA 7
ATOM 4678 C C . LYS A 1 12 ? 4.696 -4.178 2.947 1.00 0.00 12 LYS A C 7
ATOM 4679 O O . LYS A 1 12 ? 3.512 -4.483 3.093 1.00 0.00 12 LYS A O 7
ATOM 4698 N N . PHE A 1 13 ? 5.424 -3.623 3.911 1.00 0.00 13 PHE A N 7
ATOM 4699 C CA . PHE A 1 13 ? 4.860 -3.339 5.225 1.00 0.00 13 PHE A CA 7
ATOM 4700 C C . PHE A 1 13 ? 3.645 -2.424 5.110 1.00 0.00 13 PHE A C 7
ATOM 4701 O O . PHE A 1 13 ? 2.631 -2.635 5.775 1.00 0.00 13 PHE A O 7
ATOM 4718 N N . ARG A 1 14 ? 3.755 -1.407 4.261 1.00 0.00 14 ARG A N 7
ATOM 4719 C CA . ARG A 1 14 ? 2.666 -0.459 4.060 1.00 0.00 14 ARG A CA 7
ATOM 4720 C C . ARG A 1 14 ? 1.338 -1.188 3.879 1.00 0.00 14 ARG A C 7
ATOM 4721 O O . ARG A 1 14 ? 0.361 -0.900 4.571 1.00 0.00 14 ARG A O 7
ATOM 4742 N N . CYS A 1 15 ? 1.308 -2.132 2.945 1.00 0.00 15 CYS A N 7
ATOM 4743 C CA . CYS A 1 15 ? 0.100 -2.901 2.672 1.00 0.00 15 CYS A CA 7
ATOM 4744 C C . CYS A 1 15 ? -0.547 -3.375 3.969 1.00 0.00 15 CYS A C 7
ATOM 4745 O O . CYS A 1 15 ? -0.059 -4.300 4.617 1.00 0.00 15 CYS A O 7
ATOM 4752 N N . GLY A 1 16 ? -1.651 -2.734 4.342 1.00 0.00 16 GLY A N 7
ATOM 4753 C CA . GLY A 1 16 ? -2.349 -3.104 5.559 1.00 0.00 16 GLY A CA 7
ATOM 4754 C C . GLY A 1 16 ? -2.002 -2.198 6.724 1.00 0.00 16 GLY A C 7
ATOM 4755 O O . GLY A 1 16 ? -1.779 -2.668 7.838 1.00 0.00 16 GLY A O 7
ATOM 4759 N N . GLU A 1 17 ? -1.956 -0.895 6.464 1.00 0.00 17 GLU A N 7
ATOM 4760 C CA . GLU A 1 17 ? -1.632 0.079 7.500 1.00 0.00 17 GLU A CA 7
ATOM 4761 C C . GLU A 1 17 ? -2.889 0.788 7.994 1.00 0.00 17 GLU A C 7
ATOM 4762 O O . GLU A 1 17 ? -3.954 0.688 7.382 1.00 0.00 17 GLU A O 7
ATOM 4774 N N . LYS A 1 18 ? -2.760 1.504 9.105 1.00 0.00 18 LYS A N 7
ATOM 4775 C CA . LYS A 1 18 ? -3.885 2.231 9.682 1.00 0.00 18 LYS A CA 7
ATOM 4776 C C . LYS A 1 18 ? -4.305 3.388 8.780 1.00 0.00 18 LYS A C 7
ATOM 4777 O O . LYS A 1 18 ? -3.630 3.699 7.799 1.00 0.00 18 LYS A O 7
ATOM 4796 N N . ARG A 1 19 ? -5.424 4.020 9.119 1.00 0.00 19 ARG A N 7
ATOM 4797 C CA . ARG A 1 19 ? -5.934 5.142 8.340 1.00 0.00 19 ARG A CA 7
ATOM 4798 C C . ARG A 1 19 ? -4.791 6.015 7.833 1.00 0.00 19 ARG A C 7
ATOM 4799 O O . ARG A 1 19 ? -3.961 6.486 8.611 1.00 0.00 19 ARG A O 7
ATOM 4820 N N . LEU A 1 20 ? -4.752 6.228 6.522 1.00 0.00 20 LEU A N 7
ATOM 4821 C CA . LEU A 1 20 ? -3.711 7.044 5.909 1.00 0.00 20 LEU A CA 7
ATOM 4822 C C . LEU A 1 20 ? -3.837 8.502 6.341 1.00 0.00 20 LEU A C 7
ATOM 4823 O O . LEU A 1 20 ? -4.906 8.947 6.760 1.00 0.00 20 LEU A O 7
ATOM 4839 N N . THR A 1 21 ? -2.738 9.243 6.235 1.00 0.00 21 THR A N 7
ATOM 4840 C CA . THR A 1 21 ? -2.725 10.651 6.613 1.00 0.00 21 THR A CA 7
ATOM 4841 C C . THR A 1 21 ? -2.033 11.498 5.552 1.00 0.00 21 THR A C 7
ATOM 4842 O O . THR A 1 21 ? -0.806 11.512 5.457 1.00 0.00 21 THR A O 7
ATOM 4853 N N . ARG A 1 22 ? -2.828 12.207 4.756 1.00 0.00 22 ARG A N 7
ATOM 4854 C CA . ARG A 1 22 ? -2.292 13.057 3.701 1.00 0.00 22 ARG A CA 7
ATOM 4855 C C . ARG A 1 22 ? -1.457 12.243 2.717 1.00 0.00 22 ARG A C 7
ATOM 4856 O O . ARG A 1 22 ? -0.390 12.678 2.284 1.00 0.00 22 ARG A O 7
ATOM 4877 N N . SER A 1 23 ? -1.951 11.058 2.369 1.00 0.00 23 SER A N 7
ATOM 4878 C CA . SER A 1 23 ? -1.248 10.181 1.440 1.00 0.00 23 SER A CA 7
ATOM 4879 C C . SER A 1 23 ? -1.981 10.108 0.103 1.00 0.00 23 SER A C 7
ATOM 4880 O O . SER A 1 23 ? -3.176 9.814 0.052 1.00 0.00 23 SER A O 7
ATOM 4888 N N . LEU A 1 24 ? -1.255 10.379 -0.977 1.00 0.00 24 LEU A N 7
ATOM 4889 C CA . LEU A 1 24 ? -1.835 10.345 -2.315 1.00 0.00 24 LEU A CA 7
ATOM 4890 C C . LEU A 1 24 ? -2.694 9.100 -2.505 1.00 0.00 24 LEU A C 7
ATOM 4891 O O . LEU A 1 24 ? -3.864 9.191 -2.879 1.00 0.00 24 LEU A O 7
ATOM 4907 N N . CYS A 1 25 ? -2.109 7.936 -2.243 1.00 0.00 25 CYS A N 7
ATOM 4908 C CA . CYS A 1 25 ? -2.820 6.672 -2.383 1.00 0.00 25 CYS A CA 7
ATOM 4909 C C . CYS A 1 25 ? -2.995 5.993 -1.027 1.00 0.00 25 CYS A C 7
ATOM 4910 O O . CYS A 1 25 ? -2.406 6.413 -0.031 1.00 0.00 25 CYS A O 7
ATOM 4917 N N . ALA A 1 26 ? -3.805 4.941 -0.998 1.00 0.00 26 ALA A N 7
ATOM 4918 C CA . ALA A 1 26 ? -4.055 4.202 0.233 1.00 0.00 26 ALA A CA 7
ATOM 4919 C C . ALA A 1 26 ? -3.597 2.753 0.106 1.00 0.00 26 ALA A C 7
ATOM 4920 O O . ALA A 1 26 ? -4.128 1.992 -0.703 1.00 0.00 26 ALA A O 7
ATOM 4927 N N . CYS A 1 27 ? -2.608 2.378 0.911 1.00 0.00 27 CYS A N 7
ATOM 4928 C CA . CYS A 1 27 ? -2.077 1.020 0.889 1.00 0.00 27 CYS A CA 7
ATOM 4929 C C . CYS A 1 27 ? -2.808 0.134 1.893 1.00 0.00 27 CYS A C 7
ATOM 4930 O O . CYS A 1 27 ? -2.188 -0.656 2.605 1.00 0.00 27 CYS A O 7
ATOM 4937 N N . SER A 1 28 ? -4.129 0.271 1.944 1.00 0.00 28 SER A N 7
ATOM 4938 C CA . SER A 1 28 ? -4.944 -0.515 2.863 1.00 0.00 28 SER A CA 7
ATOM 4939 C C . SER A 1 28 ? -5.986 -1.330 2.103 1.00 0.00 28 SER A C 7
ATOM 4940 O O . SER A 1 28 ? -6.231 -1.097 0.919 1.00 0.00 28 SER A O 7
ATOM 4948 N N . ASP A 1 29 ? -6.595 -2.290 2.792 1.00 0.00 29 ASP A N 7
ATOM 4949 C CA . ASP A 1 29 ? -7.611 -3.141 2.184 1.00 0.00 29 ASP A CA 7
ATOM 4950 C C . ASP A 1 29 ? -8.962 -2.434 2.149 1.00 0.00 29 ASP A C 7
ATOM 4951 O O . ASP A 1 29 ? -9.996 -3.034 2.443 1.00 0.00 29 ASP A O 7
ATOM 4960 N N . ASP A 1 30 ? -8.946 -1.156 1.789 1.00 0.00 30 ASP A N 7
ATOM 4961 C CA . ASP A 1 30 ? -10.170 -0.366 1.716 1.00 0.00 30 ASP A CA 7
ATOM 4962 C C . ASP A 1 30 ? -10.230 0.426 0.414 1.00 0.00 30 ASP A C 7
ATOM 4963 O O . ASP A 1 30 ? -11.305 0.643 -0.145 1.00 0.00 30 ASP A O 7
ATOM 4972 N N . CYS A 1 31 ? -9.066 0.857 -0.062 1.00 0.00 31 CYS A N 7
ATOM 4973 C CA . CYS A 1 31 ? -8.985 1.627 -1.298 1.00 0.00 31 CYS A CA 7
ATOM 4974 C C . CYS A 1 31 ? -9.746 0.932 -2.423 1.00 0.00 31 CYS A C 7
ATOM 4975 O O . CYS A 1 31 ? -10.496 1.567 -3.165 1.00 0.00 31 CYS A O 7
ATOM 4982 N N . LYS A 1 32 ? -9.548 -0.376 -2.545 1.00 0.00 32 LYS A N 7
ATOM 4983 C CA . LYS A 1 32 ? -10.216 -1.159 -3.577 1.00 0.00 32 LYS A CA 7
ATOM 4984 C C . LYS A 1 32 ? -11.672 -0.728 -3.731 1.00 0.00 32 LYS A C 7
ATOM 4985 O O . LYS A 1 32 ? -12.187 -0.636 -4.845 1.00 0.00 32 LYS A O 7
ATOM 5004 N N . ASP A 1 33 ? -12.327 -0.462 -2.606 1.00 0.00 33 ASP A N 7
ATOM 5005 C CA . ASP A 1 33 ? -13.722 -0.038 -2.616 1.00 0.00 33 ASP A CA 7
ATOM 5006 C C . ASP A 1 33 ? -13.862 1.355 -3.220 1.00 0.00 33 ASP A C 7
ATOM 5007 O O . ASP A 1 33 ? -14.694 1.580 -4.098 1.00 0.00 33 ASP A O 7
ATOM 5016 N N . GLN A 1 34 ? -13.043 2.286 -2.743 1.00 0.00 34 GLN A N 7
ATOM 5017 C CA . GLN A 1 34 ? -13.077 3.658 -3.236 1.00 0.00 34 GLN A CA 7
ATOM 5018 C C . GLN A 1 34 ? -12.516 3.743 -4.652 1.00 0.00 34 GLN A C 7
ATOM 5019 O O . GLN A 1 34 ? -13.236 4.059 -5.598 1.00 0.00 34 GLN A O 7
ATOM 5033 N N . GLY A 1 35 ? -11.225 3.458 -4.790 1.00 0.00 35 GLY A N 7
ATOM 5034 C CA . GLY A 1 35 ? -10.589 3.508 -6.094 1.00 0.00 35 GLY A CA 7
ATOM 5035 C C . GLY A 1 35 ? -9.426 4.480 -6.134 1.00 0.00 35 GLY A C 7
ATOM 5036 O O . GLY A 1 35 ? -9.275 5.238 -7.092 1.00 0.00 35 GLY A O 7
ATOM 5040 N N . ASP A 1 36 ? -8.603 4.460 -5.091 1.00 0.00 36 ASP A N 7
ATOM 5041 C CA . ASP A 1 36 ? -7.448 5.347 -5.011 1.00 0.00 36 ASP A CA 7
ATOM 5042 C C . ASP A 1 36 ? -6.204 4.580 -4.573 1.00 0.00 36 ASP A C 7
ATOM 5043 O O . ASP A 1 36 ? -5.434 5.052 -3.735 1.00 0.00 36 ASP A O 7
ATOM 5052 N N . CYS A 1 37 ? -6.014 3.395 -5.143 1.00 0.00 37 CYS A N 7
ATOM 5053 C CA . CYS A 1 37 ? -4.864 2.563 -4.811 1.00 0.00 37 CYS A CA 7
ATOM 5054 C C . CYS A 1 37 ? -3.678 2.887 -5.714 1.00 0.00 37 CYS A C 7
ATOM 5055 O O . CYS A 1 37 ? -3.823 3.003 -6.931 1.00 0.00 37 CYS A O 7
ATOM 5062 N N . CYS A 1 38 ? -2.504 3.032 -5.108 1.00 0.00 38 CYS A N 7
ATOM 5063 C CA . CYS A 1 38 ? -1.291 3.343 -5.855 1.00 0.00 38 CYS A CA 7
ATOM 5064 C C . CYS A 1 38 ? -1.248 2.568 -7.169 1.00 0.00 38 CYS A C 7
ATOM 5065 O O . CYS A 1 38 ? -1.894 1.529 -7.311 1.00 0.00 38 CYS A O 7
ATOM 5072 N N . ILE A 1 39 ? -0.482 3.079 -8.127 1.00 0.00 39 ILE A N 7
ATOM 5073 C CA . ILE A 1 39 ? -0.353 2.435 -9.428 1.00 0.00 39 ILE A CA 7
ATOM 5074 C C . ILE A 1 39 ? 0.230 1.032 -9.291 1.00 0.00 39 ILE A C 7
ATOM 5075 O O . ILE A 1 39 ? 0.028 0.178 -10.153 1.00 0.00 39 ILE A O 7
ATOM 5091 N N . ASN A 1 40 ? 0.953 0.802 -8.200 1.00 0.00 40 ASN A N 7
ATOM 5092 C CA . ASN A 1 40 ? 1.564 -0.498 -7.948 1.00 0.00 40 ASN A CA 7
ATOM 5093 C C . ASN A 1 40 ? 1.131 -1.050 -6.593 1.00 0.00 40 ASN A C 7
ATOM 5094 O O . ASN A 1 40 ? 1.953 -1.547 -5.822 1.00 0.00 40 ASN A O 7
ATOM 5105 N N . TYR A 1 41 ? -0.164 -0.961 -6.311 1.00 0.00 41 TYR A N 7
ATOM 5106 C CA . TYR A 1 41 ? -0.706 -1.451 -5.049 1.00 0.00 41 TYR A CA 7
ATOM 5107 C C . TYR A 1 41 ? -0.792 -2.973 -5.047 1.00 0.00 41 TYR A C 7
ATOM 5108 O O . TYR A 1 41 ? -0.285 -3.633 -4.141 1.00 0.00 41 TYR A O 7
ATOM 5126 N N . SER A 1 42 ? -1.437 -3.525 -6.070 1.00 0.00 42 SER A N 7
ATOM 5127 C CA . SER A 1 42 ? -1.593 -4.971 -6.186 1.00 0.00 42 SER A CA 7
ATOM 5128 C C . SER A 1 42 ? -0.266 -5.633 -6.543 1.00 0.00 42 SER A C 7
ATOM 5129 O O . SER A 1 42 ? 0.025 -6.743 -6.097 1.00 0.00 42 SER A O 7
ATOM 5137 N N . SER A 1 43 ? 0.535 -4.943 -7.348 1.00 0.00 43 SER A N 7
ATOM 5138 C CA . SER A 1 43 ? 1.830 -5.465 -7.769 1.00 0.00 43 SER A CA 7
ATOM 5139 C C . SER A 1 43 ? 2.714 -5.762 -6.562 1.00 0.00 43 SER A C 7
ATOM 5140 O O . SER A 1 43 ? 3.477 -6.727 -6.560 1.00 0.00 43 SER A O 7
ATOM 5148 N N . VAL A 1 44 ? 2.604 -4.923 -5.536 1.00 0.00 44 VAL A N 7
ATOM 5149 C CA . VAL A 1 44 ? 3.393 -5.096 -4.322 1.00 0.00 44 VAL A CA 7
ATOM 5150 C C . VAL A 1 44 ? 2.607 -5.859 -3.260 1.00 0.00 44 VAL A C 7
ATOM 5151 O O . VAL A 1 44 ? 3.086 -6.853 -2.714 1.00 0.00 44 VAL A O 7
ATOM 5164 N N . CYS A 1 45 ? 1.399 -5.387 -2.972 1.00 0.00 45 CYS A N 7
ATOM 5165 C CA . CYS A 1 45 ? 0.546 -6.023 -1.977 1.00 0.00 45 CYS A CA 7
ATOM 5166 C C . CYS A 1 45 ? 0.239 -7.466 -2.366 1.00 0.00 45 CYS A C 7
ATOM 5167 O O . CYS A 1 45 ? 0.270 -8.365 -1.527 1.00 0.00 45 CYS A O 7
ATOM 5174 N N . GLN A 1 46 ? -0.057 -7.678 -3.645 1.00 0.00 46 GLN A N 7
ATOM 5175 C CA . GLN A 1 46 ? -0.371 -9.011 -4.145 1.00 0.00 46 GLN A CA 7
ATOM 5176 C C . GLN A 1 46 ? 0.546 -9.387 -5.304 1.00 0.00 46 GLN A C 7
ATOM 5177 O O . GLN A 1 46 ? 1.471 -8.649 -5.641 1.00 0.00 46 GLN A O 7
ATOM 5191 N N . GLY A 1 47 ? 0.284 -10.540 -5.910 1.00 0.00 47 GLY A N 7
ATOM 5192 C CA . GLY A 1 47 ? 1.095 -10.995 -7.025 1.00 0.00 47 GLY A CA 7
ATOM 5193 C C . GLY A 1 47 ? 0.735 -12.398 -7.471 1.00 0.00 47 GLY A C 7
ATOM 5194 O O . GLY A 1 47 ? -0.407 -12.830 -7.317 1.00 0.00 47 GLY A O 7
ATOM 5198 N N . GLU A 1 48 ? 1.710 -13.110 -8.025 1.00 0.00 48 GLU A N 7
ATOM 5199 C CA . GLU A 1 48 ? 1.488 -14.471 -8.498 1.00 0.00 48 GLU A CA 7
ATOM 5200 C C . GLU A 1 48 ? 1.759 -15.483 -7.388 1.00 0.00 48 GLU A C 7
ATOM 5201 O O . GLU A 1 48 ? 2.907 -15.702 -6.998 1.00 0.00 48 GLU A O 7
ATOM 5213 N N . LYS A 1 49 ? 0.695 -16.097 -6.882 1.00 0.00 49 LYS A N 7
ATOM 5214 C CA . LYS A 1 49 ? 0.817 -17.087 -5.818 1.00 0.00 49 LYS A CA 7
ATOM 5215 C C . LYS A 1 49 ? -0.235 -18.181 -5.970 1.00 0.00 49 LYS A C 7
ATOM 5216 O O . LYS A 1 49 ? -1.080 -18.123 -6.863 1.00 0.00 49 LYS A O 7
ATOM 5235 N N . SER A 1 50 ? -0.176 -19.178 -5.093 1.00 0.00 50 SER A N 7
ATOM 5236 C CA . SER A 1 50 ? -1.121 -20.287 -5.132 1.00 0.00 50 SER A CA 7
ATOM 5237 C C . SER A 1 50 ? -1.931 -20.357 -3.840 1.00 0.00 50 SER A C 7
ATOM 5238 O O . SER A 1 50 ? -1.453 -19.970 -2.774 1.00 0.00 50 SER A O 7
ATOM 5246 N N . SER A 1 51 ? -3.160 -20.853 -3.945 1.00 0.00 51 SER A N 7
ATOM 5247 C CA . SER A 1 51 ? -4.038 -20.970 -2.788 1.00 0.00 51 SER A CA 7
ATOM 5248 C C . SER A 1 51 ? -3.955 -19.722 -1.915 1.00 0.00 51 SER A C 7
ATOM 5249 O O . SER A 1 51 ? -3.906 -19.810 -0.688 1.00 0.00 51 SER A O 7
ATOM 5257 N N . GLY A 1 52 ? -3.941 -18.558 -2.557 1.00 0.00 52 GLY A N 7
ATOM 5258 C CA . GLY A 1 52 ? -3.864 -17.307 -1.824 1.00 0.00 52 GLY A CA 7
ATOM 5259 C C . GLY A 1 52 ? -2.938 -17.393 -0.627 1.00 0.00 52 GLY A C 7
ATOM 5260 O O . GLY A 1 52 ? -2.049 -18.242 -0.562 1.00 0.00 52 GLY A O 7
ATOM 5264 N N . PRO A 1 53 ? -3.142 -16.495 0.349 1.00 0.00 53 PRO A N 7
ATOM 5265 C CA . PRO A 1 53 ? -2.328 -16.452 1.567 1.00 0.00 53 PRO A CA 7
ATOM 5266 C C . PRO A 1 53 ? -2.585 -17.647 2.479 1.00 0.00 53 PRO A C 7
ATOM 5267 O O . PRO A 1 53 ? -3.454 -17.601 3.349 1.00 0.00 53 PRO A O 7
ATOM 5278 N N . SER A 1 54 ? -1.822 -18.716 2.274 1.00 0.00 54 SER A N 7
ATOM 5279 C CA . SER A 1 54 ? -1.969 -19.925 3.075 1.00 0.00 54 SER A CA 7
ATOM 5280 C C . SER A 1 54 ? -0.785 -20.097 4.021 1.00 0.00 54 SER A C 7
ATOM 5281 O O . SER A 1 54 ? -0.960 -20.308 5.221 1.00 0.00 54 SER A O 7
ATOM 5289 N N . SER A 1 55 ? 0.422 -20.006 3.472 1.00 0.00 55 SER A N 7
ATOM 5290 C CA . SER A 1 55 ? 1.637 -20.156 4.264 1.00 0.00 55 SER A CA 7
ATOM 5291 C C . SER A 1 55 ? 2.322 -18.808 4.466 1.00 0.00 55 SER A C 7
ATOM 5292 O O . SER A 1 55 ? 2.548 -18.377 5.596 1.00 0.00 55 SER A O 7
ATOM 5300 N N . GLY A 1 56 ? 2.651 -18.146 3.361 1.00 0.00 56 GLY A N 7
ATOM 5301 C CA . GLY A 1 56 ? 3.308 -16.854 3.437 1.00 0.00 56 GLY A CA 7
ATOM 5302 C C . GLY A 1 56 ? 2.422 -15.724 2.953 1.00 0.00 56 GLY A C 7
ATOM 5303 O O . GLY A 1 56 ? 2.608 -15.208 1.852 1.00 0.00 56 GLY A O 7
ATOM 5307 N N . GLY A 1 1 ? 17.032 11.050 0.600 1.00 0.00 1 GLY A N 8
ATOM 5308 C CA . GLY A 1 1 ? 18.262 11.708 0.999 1.00 0.00 1 GLY A CA 8
ATOM 5309 C C . GLY A 1 1 ? 18.451 13.048 0.316 1.00 0.00 1 GLY A C 8
ATOM 5310 O O . GLY A 1 1 ? 17.755 14.014 0.628 1.00 0.00 1 GLY A O 8
ATOM 5314 N N . SER A 1 2 ? 19.397 13.108 -0.616 1.00 0.00 2 SER A N 8
ATOM 5315 C CA . SER A 1 2 ? 19.679 14.341 -1.341 1.00 0.00 2 SER A CA 8
ATOM 5316 C C . SER A 1 2 ? 18.454 14.804 -2.123 1.00 0.00 2 SER A C 8
ATOM 5317 O O . SER A 1 2 ? 18.025 15.952 -2.005 1.00 0.00 2 SER A O 8
ATOM 5325 N N . SER A 1 3 ? 17.896 13.902 -2.924 1.00 0.00 3 SER A N 8
ATOM 5326 C CA . SER A 1 3 ? 16.722 14.217 -3.731 1.00 0.00 3 SER A CA 8
ATOM 5327 C C . SER A 1 3 ? 15.469 14.280 -2.864 1.00 0.00 3 SER A C 8
ATOM 5328 O O . SER A 1 3 ? 15.349 13.561 -1.873 1.00 0.00 3 SER A O 8
ATOM 5336 N N . GLY A 1 4 ? 14.535 15.147 -3.246 1.00 0.00 4 GLY A N 8
ATOM 5337 C CA . GLY A 1 4 ? 13.303 15.289 -2.493 1.00 0.00 4 GLY A CA 8
ATOM 5338 C C . GLY A 1 4 ? 12.103 14.735 -3.236 1.00 0.00 4 GLY A C 8
ATOM 5339 O O . GLY A 1 4 ? 11.752 15.220 -4.313 1.00 0.00 4 GLY A O 8
ATOM 5343 N N . SER A 1 5 ? 11.473 13.715 -2.661 1.00 0.00 5 SER A N 8
ATOM 5344 C CA . SER A 1 5 ? 10.309 13.091 -3.280 1.00 0.00 5 SER A CA 8
ATOM 5345 C C . SER A 1 5 ? 9.581 12.193 -2.283 1.00 0.00 5 SER A C 8
ATOM 5346 O O . SER A 1 5 ? 10.208 11.492 -1.489 1.00 0.00 5 SER A O 8
ATOM 5354 N N . SER A 1 6 ? 8.253 12.222 -2.330 1.00 0.00 6 SER A N 8
ATOM 5355 C CA . SER A 1 6 ? 7.439 11.414 -1.430 1.00 0.00 6 SER A CA 8
ATOM 5356 C C . SER A 1 6 ? 7.366 9.968 -1.912 1.00 0.00 6 SER A C 8
ATOM 5357 O O . SER A 1 6 ? 7.453 9.696 -3.110 1.00 0.00 6 SER A O 8
ATOM 5365 N N . GLY A 1 7 ? 7.204 9.044 -0.970 1.00 0.00 7 GLY A N 8
ATOM 5366 C CA . GLY A 1 7 ? 7.122 7.638 -1.318 1.00 0.00 7 GLY A CA 8
ATOM 5367 C C . GLY A 1 7 ? 6.083 7.365 -2.389 1.00 0.00 7 GLY A C 8
ATOM 5368 O O . GLY A 1 7 ? 6.425 7.140 -3.550 1.00 0.00 7 GLY A O 8
ATOM 5372 N N . TRP A 1 8 ? 4.815 7.382 -1.998 1.00 0.00 8 TRP A N 8
ATOM 5373 C CA . TRP A 1 8 ? 3.723 7.133 -2.934 1.00 0.00 8 TRP A CA 8
ATOM 5374 C C . TRP A 1 8 ? 3.871 5.764 -3.589 1.00 0.00 8 TRP A C 8
ATOM 5375 O O . TRP A 1 8 ? 3.546 5.588 -4.764 1.00 0.00 8 TRP A O 8
ATOM 5396 N N . THR A 1 9 ? 4.363 4.795 -2.823 1.00 0.00 9 THR A N 8
ATOM 5397 C CA . THR A 1 9 ? 4.553 3.442 -3.329 1.00 0.00 9 THR A CA 8
ATOM 5398 C C . THR A 1 9 ? 4.151 2.404 -2.288 1.00 0.00 9 THR A C 8
ATOM 5399 O O . THR A 1 9 ? 4.542 2.493 -1.124 1.00 0.00 9 THR A O 8
ATOM 5410 N N . CYS A 1 10 ? 3.369 1.418 -2.714 1.00 0.00 10 CYS A N 8
ATOM 5411 C CA . CYS A 1 10 ? 2.914 0.361 -1.819 1.00 0.00 10 CYS A CA 8
ATOM 5412 C C . CYS A 1 10 ? 4.029 -0.645 -1.552 1.00 0.00 10 CYS A C 8
ATOM 5413 O O . CYS A 1 10 ? 4.774 -1.016 -2.459 1.00 0.00 10 CYS A O 8
ATOM 5420 N N . ASN A 1 11 ? 4.139 -1.081 -0.302 1.00 0.00 11 ASN A N 8
ATOM 5421 C CA . ASN A 1 11 ? 5.164 -2.044 0.085 1.00 0.00 11 ASN A CA 8
ATOM 5422 C C . ASN A 1 11 ? 4.569 -3.160 0.937 1.00 0.00 11 ASN A C 8
ATOM 5423 O O . ASN A 1 11 ? 3.534 -2.981 1.580 1.00 0.00 11 ASN A O 8
ATOM 5434 N N . LYS A 1 12 ? 5.231 -4.312 0.940 1.00 0.00 12 LYS A N 8
ATOM 5435 C CA . LYS A 1 12 ? 4.769 -5.457 1.715 1.00 0.00 12 LYS A CA 8
ATOM 5436 C C . LYS A 1 12 ? 4.220 -5.014 3.067 1.00 0.00 12 LYS A C 8
ATOM 5437 O O . LYS A 1 12 ? 3.042 -5.213 3.366 1.00 0.00 12 LYS A O 8
ATOM 5456 N N . PHE A 1 13 ? 5.081 -4.412 3.882 1.00 0.00 13 PHE A N 8
ATOM 5457 C CA . PHE A 1 13 ? 4.682 -3.939 5.202 1.00 0.00 13 PHE A CA 8
ATOM 5458 C C . PHE A 1 13 ? 3.415 -3.094 5.117 1.00 0.00 13 PHE A C 8
ATOM 5459 O O . PHE A 1 13 ? 2.431 -3.357 5.809 1.00 0.00 13 PHE A O 8
ATOM 5476 N N . ARG A 1 14 ? 3.446 -2.075 4.264 1.00 0.00 14 ARG A N 8
ATOM 5477 C CA . ARG A 1 14 ? 2.302 -1.189 4.089 1.00 0.00 14 ARG A CA 8
ATOM 5478 C C . ARG A 1 14 ? 1.015 -1.990 3.921 1.00 0.00 14 ARG A C 8
ATOM 5479 O O . ARG A 1 14 ? 0.042 -1.783 4.648 1.00 0.00 14 ARG A O 8
ATOM 5500 N N . CYS A 1 15 ? 1.014 -2.904 2.957 1.00 0.00 15 CYS A N 8
ATOM 5501 C CA . CYS A 1 15 ? -0.153 -3.737 2.691 1.00 0.00 15 CYS A CA 8
ATOM 5502 C C . CYS A 1 15 ? -0.908 -4.042 3.982 1.00 0.00 15 CYS A C 8
ATOM 5503 O O . CYS A 1 15 ? -0.513 -4.915 4.753 1.00 0.00 15 CYS A O 8
ATOM 5510 N N . GLY A 1 16 ? -1.998 -3.315 4.209 1.00 0.00 16 GLY A N 8
ATOM 5511 C CA . GLY A 1 16 ? -2.792 -3.523 5.407 1.00 0.00 16 GLY A CA 8
ATOM 5512 C C . GLY A 1 16 ? -2.617 -2.408 6.419 1.00 0.00 16 GLY A C 8
ATOM 5513 O O . GLY A 1 16 ? -2.438 -2.664 7.609 1.00 0.00 16 GLY A O 8
ATOM 5517 N N . GLU A 1 17 ? -2.666 -1.167 5.944 1.00 0.00 17 GLU A N 8
ATOM 5518 C CA . GLU A 1 17 ? -2.509 -0.009 6.817 1.00 0.00 17 GLU A CA 8
ATOM 5519 C C . GLU A 1 17 ? -3.811 0.780 6.915 1.00 0.00 17 GLU A C 8
ATOM 5520 O O . GLU A 1 17 ? -4.591 0.834 5.963 1.00 0.00 17 GLU A O 8
ATOM 5532 N N . LYS A 1 18 ? -4.042 1.389 8.073 1.00 0.00 18 LYS A N 8
ATOM 5533 C CA . LYS A 1 18 ? -5.249 2.176 8.297 1.00 0.00 18 LYS A CA 8
ATOM 5534 C C . LYS A 1 18 ? -5.587 3.016 7.070 1.00 0.00 18 LYS A C 8
ATOM 5535 O O . LYS A 1 18 ? -4.708 3.349 6.273 1.00 0.00 18 LYS A O 8
ATOM 5554 N N . ARG A 1 19 ? -6.862 3.359 6.925 1.00 0.00 19 ARG A N 8
ATOM 5555 C CA . ARG A 1 19 ? -7.314 4.162 5.795 1.00 0.00 19 ARG A CA 8
ATOM 5556 C C . ARG A 1 19 ? -6.784 5.590 5.897 1.00 0.00 19 ARG A C 8
ATOM 5557 O O . ARG A 1 19 ? -7.086 6.309 6.850 1.00 0.00 19 ARG A O 8
ATOM 5578 N N . LEU A 1 20 ? -5.994 5.994 4.909 1.00 0.00 20 LEU A N 8
ATOM 5579 C CA . LEU A 1 20 ? -5.421 7.335 4.886 1.00 0.00 20 LEU A CA 8
ATOM 5580 C C . LEU A 1 20 ? -6.415 8.342 4.316 1.00 0.00 20 LEU A C 8
ATOM 5581 O O . LEU A 1 20 ? -7.315 7.981 3.556 1.00 0.00 20 LEU A O 8
ATOM 5597 N N . THR A 1 21 ? -6.245 9.608 4.684 1.00 0.00 21 THR A N 8
ATOM 5598 C CA . THR A 1 21 ? -7.126 10.667 4.209 1.00 0.00 21 THR A CA 8
ATOM 5599 C C . THR A 1 21 ? -6.869 10.978 2.739 1.00 0.00 21 THR A C 8
ATOM 5600 O O . THR A 1 21 ? -6.006 10.367 2.107 1.00 0.00 21 THR A O 8
ATOM 5611 N N . ARG A 1 22 ? -7.621 11.931 2.199 1.00 0.00 22 ARG A N 8
ATOM 5612 C CA . ARG A 1 22 ? -7.474 12.322 0.803 1.00 0.00 22 ARG A CA 8
ATOM 5613 C C . ARG A 1 22 ? -6.004 12.329 0.392 1.00 0.00 22 ARG A C 8
ATOM 5614 O O . ARG A 1 22 ? -5.279 13.288 0.660 1.00 0.00 22 ARG A O 8
ATOM 5635 N N . SER A 1 23 ? -5.571 11.255 -0.259 1.00 0.00 23 SER A N 8
ATOM 5636 C CA . SER A 1 23 ? -4.187 11.135 -0.703 1.00 0.00 23 SER A CA 8
ATOM 5637 C C . SER A 1 23 ? -4.117 10.566 -2.116 1.00 0.00 23 SER A C 8
ATOM 5638 O O . SER A 1 23 ? -5.063 9.937 -2.592 1.00 0.00 23 SER A O 8
ATOM 5646 N N . LEU A 1 24 ? -2.990 10.792 -2.782 1.00 0.00 24 LEU A N 8
ATOM 5647 C CA . LEU A 1 24 ? -2.795 10.301 -4.143 1.00 0.00 24 LEU A CA 8
ATOM 5648 C C . LEU A 1 24 ? -3.121 8.815 -4.239 1.00 0.00 24 LEU A C 8
ATOM 5649 O O . LEU A 1 24 ? -3.621 8.342 -5.260 1.00 0.00 24 LEU A O 8
ATOM 5665 N N . CYS A 1 25 ? -2.839 8.082 -3.166 1.00 0.00 25 CYS A N 8
ATOM 5666 C CA . CYS A 1 25 ? -3.104 6.649 -3.127 1.00 0.00 25 CYS A CA 8
ATOM 5667 C C . CYS A 1 25 ? -3.106 6.136 -1.690 1.00 0.00 25 CYS A C 8
ATOM 5668 O O . CYS A 1 25 ? -2.639 6.815 -0.777 1.00 0.00 25 CYS A O 8
ATOM 5675 N N . ALA A 1 26 ? -3.635 4.931 -1.499 1.00 0.00 26 ALA A N 8
ATOM 5676 C CA . ALA A 1 26 ? -3.696 4.325 -0.176 1.00 0.00 26 ALA A CA 8
ATOM 5677 C C . ALA A 1 26 ? -3.547 2.809 -0.257 1.00 0.00 26 ALA A C 8
ATOM 5678 O O . ALA A 1 26 ? -4.243 2.148 -1.028 1.00 0.00 26 ALA A O 8
ATOM 5685 N N . CYS A 1 27 ? -2.634 2.265 0.541 1.00 0.00 27 CYS A N 8
ATOM 5686 C CA . CYS A 1 27 ? -2.393 0.827 0.557 1.00 0.00 27 CYS A CA 8
ATOM 5687 C C . CYS A 1 27 ? -3.160 0.160 1.695 1.00 0.00 27 CYS A C 8
ATOM 5688 O O . CYS A 1 27 ? -2.630 -0.705 2.391 1.00 0.00 27 CYS A O 8
ATOM 5695 N N . SER A 1 28 ? -4.413 0.568 1.875 1.00 0.00 28 SER A N 8
ATOM 5696 C CA . SER A 1 28 ? -5.253 0.012 2.929 1.00 0.00 28 SER A CA 8
ATOM 5697 C C . SER A 1 28 ? -6.184 -1.061 2.373 1.00 0.00 28 SER A C 8
ATOM 5698 O O . SER A 1 28 ? -6.175 -1.346 1.175 1.00 0.00 28 SER A O 8
ATOM 5706 N N . ASP A 1 29 ? -6.987 -1.651 3.251 1.00 0.00 29 ASP A N 8
ATOM 5707 C CA . ASP A 1 29 ? -7.926 -2.693 2.849 1.00 0.00 29 ASP A CA 8
ATOM 5708 C C . ASP A 1 29 ? -9.308 -2.104 2.583 1.00 0.00 29 ASP A C 8
ATOM 5709 O O . ASP A 1 29 ? -10.324 -2.774 2.767 1.00 0.00 29 ASP A O 8
ATOM 5718 N N . ASP A 1 30 ? -9.338 -0.849 2.150 1.00 0.00 30 ASP A N 8
ATOM 5719 C CA . ASP A 1 30 ? -10.596 -0.170 1.859 1.00 0.00 30 ASP A CA 8
ATOM 5720 C C . ASP A 1 30 ? -10.553 0.485 0.482 1.00 0.00 30 ASP A C 8
ATOM 5721 O O . ASP A 1 30 ? -11.570 0.568 -0.209 1.00 0.00 30 ASP A O 8
ATOM 5730 N N . CYS A 1 31 ? -9.372 0.950 0.090 1.00 0.00 31 CYS A N 8
ATOM 5731 C CA . CYS A 1 31 ? -9.197 1.600 -1.204 1.00 0.00 31 CYS A CA 8
ATOM 5732 C C . CYS A 1 31 ? -9.969 0.862 -2.293 1.00 0.00 31 CYS A C 8
ATOM 5733 O O . CYS A 1 31 ? -10.532 1.478 -3.198 1.00 0.00 31 CYS A O 8
ATOM 5740 N N . LYS A 1 32 ? -9.992 -0.464 -2.199 1.00 0.00 32 LYS A N 8
ATOM 5741 C CA . LYS A 1 32 ? -10.697 -1.288 -3.174 1.00 0.00 32 LYS A CA 8
ATOM 5742 C C . LYS A 1 32 ? -12.070 -0.703 -3.490 1.00 0.00 32 LYS A C 8
ATOM 5743 O O . LYS A 1 32 ? -12.483 -0.657 -4.650 1.00 0.00 32 LYS A O 8
ATOM 5762 N N . ASP A 1 33 ? -12.771 -0.256 -2.455 1.00 0.00 33 ASP A N 8
ATOM 5763 C CA . ASP A 1 33 ? -14.095 0.329 -2.623 1.00 0.00 33 ASP A CA 8
ATOM 5764 C C . ASP A 1 33 ? -14.014 1.650 -3.383 1.00 0.00 33 ASP A C 8
ATOM 5765 O O . ASP A 1 33 ? -14.592 1.792 -4.460 1.00 0.00 33 ASP A O 8
ATOM 5774 N N . GLN A 1 34 ? -13.294 2.611 -2.815 1.00 0.00 34 GLN A N 8
ATOM 5775 C CA . GLN A 1 34 ? -13.139 3.920 -3.439 1.00 0.00 34 GLN A CA 8
ATOM 5776 C C . GLN A 1 34 ? -12.523 3.790 -4.828 1.00 0.00 34 GLN A C 8
ATOM 5777 O O . GLN A 1 34 ? -13.149 4.135 -5.830 1.00 0.00 34 GLN A O 8
ATOM 5791 N N . GLY A 1 35 ? -11.292 3.291 -4.882 1.00 0.00 35 GLY A N 8
ATOM 5792 C CA . GLY A 1 35 ? -10.613 3.126 -6.154 1.00 0.00 35 GLY A CA 8
ATOM 5793 C C . GLY A 1 35 ? -9.385 4.007 -6.273 1.00 0.00 35 GLY A C 8
ATOM 5794 O O . GLY A 1 35 ? -9.019 4.427 -7.371 1.00 0.00 35 GLY A O 8
ATOM 5798 N N . ASP A 1 36 ? -8.749 4.289 -5.142 1.00 0.00 36 ASP A N 8
ATOM 5799 C CA . ASP A 1 36 ? -7.555 5.126 -5.125 1.00 0.00 36 ASP A CA 8
ATOM 5800 C C . ASP A 1 36 ? -6.342 4.335 -4.644 1.00 0.00 36 ASP A C 8
ATOM 5801 O O . ASP A 1 36 ? -5.514 4.845 -3.890 1.00 0.00 36 ASP A O 8
ATOM 5810 N N . CYS A 1 37 ? -6.246 3.085 -5.084 1.00 0.00 37 CYS A N 8
ATOM 5811 C CA . CYS A 1 37 ? -5.136 2.222 -4.699 1.00 0.00 37 CYS A CA 8
ATOM 5812 C C . CYS A 1 37 ? -3.896 2.524 -5.534 1.00 0.00 37 CYS A C 8
ATOM 5813 O O . CYS A 1 37 ? -3.952 2.545 -6.764 1.00 0.00 37 CYS A O 8
ATOM 5820 N N . CYS A 1 38 ? -2.777 2.758 -4.857 1.00 0.00 38 CYS A N 8
ATOM 5821 C CA . CYS A 1 38 ? -1.521 3.059 -5.535 1.00 0.00 38 CYS A CA 8
ATOM 5822 C C . CYS A 1 38 ? -1.360 2.204 -6.788 1.00 0.00 38 CYS A C 8
ATOM 5823 O O . CYS A 1 38 ? -1.656 1.008 -6.778 1.00 0.00 38 CYS A O 8
ATOM 5830 N N . ILE A 1 39 ? -0.889 2.823 -7.864 1.00 0.00 39 ILE A N 8
ATOM 5831 C CA . ILE A 1 39 ? -0.687 2.118 -9.124 1.00 0.00 39 ILE A CA 8
ATOM 5832 C C . ILE A 1 39 ? 0.011 0.782 -8.900 1.00 0.00 39 ILE A C 8
ATOM 5833 O O . ILE A 1 39 ? -0.320 -0.218 -9.537 1.00 0.00 39 ILE A O 8
ATOM 5849 N N . ASN A 1 40 ? 0.980 0.772 -7.991 1.00 0.00 40 ASN A N 8
ATOM 5850 C CA . ASN A 1 40 ? 1.726 -0.443 -7.681 1.00 0.00 40 ASN A CA 8
ATOM 5851 C C . ASN A 1 40 ? 1.253 -1.051 -6.364 1.00 0.00 40 ASN A C 8
ATOM 5852 O O . ASN A 1 40 ? 2.062 -1.473 -5.537 1.00 0.00 40 ASN A O 8
ATOM 5863 N N . TYR A 1 41 ? -0.061 -1.092 -6.176 1.00 0.00 41 TYR A N 8
ATOM 5864 C CA . TYR A 1 41 ? -0.642 -1.647 -4.959 1.00 0.00 41 TYR A CA 8
ATOM 5865 C C . TYR A 1 41 ? -0.605 -3.172 -4.984 1.00 0.00 41 TYR A C 8
ATOM 5866 O O . TYR A 1 41 ? -0.054 -3.805 -4.084 1.00 0.00 41 TYR A O 8
ATOM 5884 N N . SER A 1 42 ? -1.195 -3.755 -6.022 1.00 0.00 42 SER A N 8
ATOM 5885 C CA . SER A 1 42 ? -1.234 -5.206 -6.164 1.00 0.00 42 SER A CA 8
ATOM 5886 C C . SER A 1 42 ? 0.136 -5.749 -6.563 1.00 0.00 42 SER A C 8
ATOM 5887 O O . SER A 1 42 ? 0.585 -6.771 -6.045 1.00 0.00 42 SER A O 8
ATOM 5895 N N . SER A 1 43 ? 0.793 -5.057 -7.489 1.00 0.00 43 SER A N 8
ATOM 5896 C CA . SER A 1 43 ? 2.108 -5.470 -7.961 1.00 0.00 43 SER A CA 8
ATOM 5897 C C . SER A 1 43 ? 3.049 -5.734 -6.789 1.00 0.00 43 SER A C 8
ATOM 5898 O O . SER A 1 43 ? 3.879 -6.642 -6.835 1.00 0.00 43 SER A O 8
ATOM 5906 N N . VAL A 1 44 ? 2.911 -4.933 -5.736 1.00 0.00 44 VAL A N 8
ATOM 5907 C CA . VAL A 1 44 ? 3.747 -5.079 -4.551 1.00 0.00 44 VAL A CA 8
ATOM 5908 C C . VAL A 1 44 ? 3.075 -5.970 -3.510 1.00 0.00 44 VAL A C 8
ATOM 5909 O O . VAL A 1 44 ? 3.706 -6.856 -2.935 1.00 0.00 44 VAL A O 8
ATOM 5922 N N . CYS A 1 45 ? 1.789 -5.729 -3.276 1.00 0.00 45 CYS A N 8
ATOM 5923 C CA . CYS A 1 45 ? 1.029 -6.508 -2.306 1.00 0.00 45 CYS A CA 8
ATOM 5924 C C . CYS A 1 45 ? 0.715 -7.898 -2.852 1.00 0.00 45 CYS A C 8
ATOM 5925 O O . CYS A 1 45 ? 1.247 -8.898 -2.371 1.00 0.00 45 CYS A O 8
ATOM 5932 N N . GLN A 1 46 ? -0.152 -7.950 -3.858 1.00 0.00 46 GLN A N 8
ATOM 5933 C CA . GLN A 1 46 ? -0.538 -9.217 -4.469 1.00 0.00 46 GLN A CA 8
ATOM 5934 C C . GLN A 1 46 ? 0.437 -9.607 -5.575 1.00 0.00 46 GLN A C 8
ATOM 5935 O O . GLN A 1 46 ? 0.146 -9.440 -6.759 1.00 0.00 46 GLN A O 8
ATOM 5949 N N . GLY A 1 47 ? 1.596 -10.126 -5.181 1.00 0.00 47 GLY A N 8
ATOM 5950 C CA . GLY A 1 47 ? 2.596 -10.530 -6.152 1.00 0.00 47 GLY A CA 8
ATOM 5951 C C . GLY A 1 47 ? 2.828 -12.029 -6.155 1.00 0.00 47 GLY A C 8
ATOM 5952 O O . GLY A 1 47 ? 2.033 -12.785 -6.713 1.00 0.00 47 GLY A O 8
ATOM 5956 N N . GLU A 1 48 ? 3.921 -12.459 -5.532 1.00 0.00 48 GLU A N 8
ATOM 5957 C CA . GLU A 1 48 ? 4.256 -13.876 -5.469 1.00 0.00 48 GLU A CA 8
ATOM 5958 C C . GLU A 1 48 ? 4.680 -14.272 -4.057 1.00 0.00 48 GLU A C 8
ATOM 5959 O O . GLU A 1 48 ? 5.512 -13.608 -3.438 1.00 0.00 48 GLU A O 8
ATOM 5971 N N . LYS A 1 49 ? 4.104 -15.358 -3.555 1.00 0.00 49 LYS A N 8
ATOM 5972 C CA . LYS A 1 49 ? 4.421 -15.844 -2.218 1.00 0.00 49 LYS A CA 8
ATOM 5973 C C . LYS A 1 49 ? 5.766 -16.563 -2.206 1.00 0.00 49 LYS A C 8
ATOM 5974 O O . LYS A 1 49 ? 5.824 -17.792 -2.261 1.00 0.00 49 LYS A O 8
ATOM 5993 N N . SER A 1 50 ? 6.845 -15.790 -2.131 1.00 0.00 50 SER A N 8
ATOM 5994 C CA . SER A 1 50 ? 8.190 -16.354 -2.114 1.00 0.00 50 SER A CA 8
ATOM 5995 C C . SER A 1 50 ? 8.837 -16.172 -0.745 1.00 0.00 50 SER A C 8
ATOM 5996 O O . SER A 1 50 ? 9.500 -15.166 -0.487 1.00 0.00 50 SER A O 8
ATOM 6004 N N . SER A 1 51 ? 8.641 -17.151 0.131 1.00 0.00 51 SER A N 8
ATOM 6005 C CA . SER A 1 51 ? 9.201 -17.099 1.477 1.00 0.00 51 SER A CA 8
ATOM 6006 C C . SER A 1 51 ? 10.661 -17.542 1.474 1.00 0.00 51 SER A C 8
ATOM 6007 O O . SER A 1 51 ? 10.996 -18.610 0.963 1.00 0.00 51 SER A O 8
ATOM 6015 N N . GLY A 1 52 ? 11.526 -16.712 2.048 1.00 0.00 52 GLY A N 8
ATOM 6016 C CA . GLY A 1 52 ? 12.940 -17.034 2.101 1.00 0.00 52 GLY A CA 8
ATOM 6017 C C . GLY A 1 52 ? 13.819 -15.849 1.752 1.00 0.00 52 GLY A C 8
ATOM 6018 O O . GLY A 1 52 ? 13.479 -15.026 0.903 1.00 0.00 52 GLY A O 8
ATOM 6022 N N . PRO A 1 53 ? 14.978 -15.751 2.419 1.00 0.00 53 PRO A N 8
ATOM 6023 C CA . PRO A 1 53 ? 15.931 -14.661 2.192 1.00 0.00 53 PRO A CA 8
ATOM 6024 C C . PRO A 1 53 ? 16.610 -14.758 0.831 1.00 0.00 53 PRO A C 8
ATOM 6025 O O . PRO A 1 53 ? 17.650 -15.400 0.690 1.00 0.00 53 PRO A O 8
ATOM 6036 N N . SER A 1 54 ? 16.016 -14.115 -0.169 1.00 0.00 54 SER A N 8
ATOM 6037 C CA . SER A 1 54 ? 16.562 -14.132 -1.521 1.00 0.00 54 SER A CA 8
ATOM 6038 C C . SER A 1 54 ? 17.572 -13.005 -1.713 1.00 0.00 54 SER A C 8
ATOM 6039 O O . SER A 1 54 ? 17.414 -11.915 -1.163 1.00 0.00 54 SER A O 8
ATOM 6047 N N . SER A 1 55 ? 18.610 -13.276 -2.498 1.00 0.00 55 SER A N 8
ATOM 6048 C CA . SER A 1 55 ? 19.648 -12.287 -2.761 1.00 0.00 55 SER A CA 8
ATOM 6049 C C . SER A 1 55 ? 19.516 -11.722 -4.172 1.00 0.00 55 SER A C 8
ATOM 6050 O O . SER A 1 55 ? 19.834 -12.392 -5.153 1.00 0.00 55 SER A O 8
ATOM 6058 N N . GLY A 1 56 ? 19.045 -10.483 -4.264 1.00 0.00 56 GLY A N 8
ATOM 6059 C CA . GLY A 1 56 ? 18.878 -9.847 -5.559 1.00 0.00 56 GLY A CA 8
ATOM 6060 C C . GLY A 1 56 ? 18.992 -8.338 -5.482 1.00 0.00 56 GLY A C 8
ATOM 6061 O O . GLY A 1 56 ? 18.780 -7.746 -4.424 1.00 0.00 56 GLY A O 8
ATOM 6065 N N . GLY A 1 1 ? 4.248 24.043 2.124 1.00 0.00 1 GLY A N 9
ATOM 6066 C CA . GLY A 1 1 ? 4.249 23.834 0.688 1.00 0.00 1 GLY A CA 9
ATOM 6067 C C . GLY A 1 1 ? 4.497 22.387 0.314 1.00 0.00 1 GLY A C 9
ATOM 6068 O O . GLY A 1 1 ? 3.570 21.576 0.294 1.00 0.00 1 GLY A O 9
ATOM 6072 N N . SER A 1 2 ? 5.750 22.061 0.012 1.00 0.00 2 SER A N 9
ATOM 6073 C CA . SER A 1 2 ? 6.116 20.702 -0.370 1.00 0.00 2 SER A CA 9
ATOM 6074 C C . SER A 1 2 ? 7.133 20.119 0.606 1.00 0.00 2 SER A C 9
ATOM 6075 O O . SER A 1 2 ? 8.334 20.106 0.335 1.00 0.00 2 SER A O 9
ATOM 6083 N N . SER A 1 3 ? 6.644 19.637 1.744 1.00 0.00 3 SER A N 9
ATOM 6084 C CA . SER A 1 3 ? 7.509 19.056 2.763 1.00 0.00 3 SER A CA 9
ATOM 6085 C C . SER A 1 3 ? 7.131 17.602 3.033 1.00 0.00 3 SER A C 9
ATOM 6086 O O . SER A 1 3 ? 6.071 17.318 3.589 1.00 0.00 3 SER A O 9
ATOM 6094 N N . GLY A 1 4 ? 8.006 16.685 2.634 1.00 0.00 4 GLY A N 9
ATOM 6095 C CA . GLY A 1 4 ? 7.748 15.272 2.841 1.00 0.00 4 GLY A CA 9
ATOM 6096 C C . GLY A 1 4 ? 7.594 14.514 1.537 1.00 0.00 4 GLY A C 9
ATOM 6097 O O . GLY A 1 4 ? 6.482 14.171 1.137 1.00 0.00 4 GLY A O 9
ATOM 6101 N N . SER A 1 5 ? 8.715 14.253 0.871 1.00 0.00 5 SER A N 9
ATOM 6102 C CA . SER A 1 5 ? 8.701 13.536 -0.398 1.00 0.00 5 SER A CA 9
ATOM 6103 C C . SER A 1 5 ? 7.930 12.225 -0.273 1.00 0.00 5 SER A C 9
ATOM 6104 O O . SER A 1 5 ? 8.211 11.408 0.602 1.00 0.00 5 SER A O 9
ATOM 6112 N N . SER A 1 6 ? 6.955 12.033 -1.156 1.00 0.00 6 SER A N 9
ATOM 6113 C CA . SER A 1 6 ? 6.139 10.824 -1.143 1.00 0.00 6 SER A CA 9
ATOM 6114 C C . SER A 1 6 ? 6.077 10.195 -2.532 1.00 0.00 6 SER A C 9
ATOM 6115 O O . SER A 1 6 ? 6.474 10.809 -3.521 1.00 0.00 6 SER A O 9
ATOM 6123 N N . GLY A 1 7 ? 5.575 8.967 -2.597 1.00 0.00 7 GLY A N 9
ATOM 6124 C CA . GLY A 1 7 ? 5.469 8.273 -3.867 1.00 0.00 7 GLY A CA 9
ATOM 6125 C C . GLY A 1 7 ? 4.157 7.528 -4.015 1.00 0.00 7 GLY A C 9
ATOM 6126 O O . GLY A 1 7 ? 3.368 7.456 -3.072 1.00 0.00 7 GLY A O 9
ATOM 6130 N N . TRP A 1 8 ? 3.923 6.974 -5.198 1.00 0.00 8 TRP A N 9
ATOM 6131 C CA . TRP A 1 8 ? 2.697 6.231 -5.465 1.00 0.00 8 TRP A CA 9
ATOM 6132 C C . TRP A 1 8 ? 2.854 4.764 -5.079 1.00 0.00 8 TRP A C 9
ATOM 6133 O O . TRP A 1 8 ? 2.144 4.261 -4.207 1.00 0.00 8 TRP A O 9
ATOM 6154 N N . THR A 1 9 ? 3.788 4.081 -5.734 1.00 0.00 9 THR A N 9
ATOM 6155 C CA . THR A 1 9 ? 4.038 2.671 -5.458 1.00 0.00 9 THR A CA 9
ATOM 6156 C C . THR A 1 9 ? 3.895 2.367 -3.972 1.00 0.00 9 THR A C 9
ATOM 6157 O O . THR A 1 9 ? 4.231 3.193 -3.123 1.00 0.00 9 THR A O 9
ATOM 6168 N N . CYS A 1 10 ? 3.393 1.177 -3.662 1.00 0.00 10 CYS A N 9
ATOM 6169 C CA . CYS A 1 10 ? 3.205 0.762 -2.278 1.00 0.00 10 CYS A CA 9
ATOM 6170 C C . CYS A 1 10 ? 4.345 -0.143 -1.820 1.00 0.00 10 CYS A C 9
ATOM 6171 O O . CYS A 1 10 ? 4.971 -0.828 -2.629 1.00 0.00 10 CYS A O 9
ATOM 6178 N N . ASN A 1 11 ? 4.611 -0.139 -0.517 1.00 0.00 11 ASN A N 9
ATOM 6179 C CA . ASN A 1 11 ? 5.677 -0.958 0.048 1.00 0.00 11 ASN A CA 9
ATOM 6180 C C . ASN A 1 11 ? 5.103 -2.161 0.790 1.00 0.00 11 ASN A C 9
ATOM 6181 O O . ASN A 1 11 ? 4.099 -2.050 1.493 1.00 0.00 11 ASN A O 9
ATOM 6192 N N . LYS A 1 12 ? 5.747 -3.311 0.628 1.00 0.00 12 LYS A N 9
ATOM 6193 C CA . LYS A 1 12 ? 5.304 -4.536 1.283 1.00 0.00 12 LYS A CA 9
ATOM 6194 C C . LYS A 1 12 ? 4.709 -4.235 2.655 1.00 0.00 12 LYS A C 9
ATOM 6195 O O . LYS A 1 12 ? 3.663 -4.772 3.020 1.00 0.00 12 LYS A O 9
ATOM 6214 N N . PHE A 1 13 ? 5.381 -3.371 3.410 1.00 0.00 13 PHE A N 9
ATOM 6215 C CA . PHE A 1 13 ? 4.918 -2.998 4.741 1.00 0.00 13 PHE A CA 9
ATOM 6216 C C . PHE A 1 13 ? 3.647 -2.158 4.659 1.00 0.00 13 PHE A C 9
ATOM 6217 O O . PHE A 1 13 ? 2.651 -2.455 5.319 1.00 0.00 13 PHE A O 9
ATOM 6234 N N . ARG A 1 14 ? 3.689 -1.109 3.845 1.00 0.00 14 ARG A N 9
ATOM 6235 C CA . ARG A 1 14 ? 2.541 -0.225 3.678 1.00 0.00 14 ARG A CA 9
ATOM 6236 C C . ARG A 1 14 ? 1.251 -1.028 3.546 1.00 0.00 14 ARG A C 9
ATOM 6237 O O . ARG A 1 14 ? 0.238 -0.702 4.164 1.00 0.00 14 ARG A O 9
ATOM 6258 N N . CYS A 1 15 ? 1.295 -2.081 2.736 1.00 0.00 15 CYS A N 9
ATOM 6259 C CA . CYS A 1 15 ? 0.131 -2.931 2.521 1.00 0.00 15 CYS A CA 9
ATOM 6260 C C . CYS A 1 15 ? -0.704 -3.041 3.793 1.00 0.00 15 CYS A C 9
ATOM 6261 O O . CYS A 1 15 ? -0.200 -3.424 4.848 1.00 0.00 15 CYS A O 9
ATOM 6268 N N . GLY A 1 16 ? -1.986 -2.702 3.686 1.00 0.00 16 GLY A N 9
ATOM 6269 C CA . GLY A 1 16 ? -2.870 -2.770 4.835 1.00 0.00 16 GLY A CA 9
ATOM 6270 C C . GLY A 1 16 ? -2.486 -1.786 5.920 1.00 0.00 16 GLY A C 9
ATOM 6271 O O . GLY A 1 16 ? -2.245 -2.175 7.063 1.00 0.00 16 GLY A O 9
ATOM 6275 N N . GLU A 1 17 ? -2.427 -0.507 5.564 1.00 0.00 17 GLU A N 9
ATOM 6276 C CA . GLU A 1 17 ? -2.066 0.536 6.518 1.00 0.00 17 GLU A CA 9
ATOM 6277 C C . GLU A 1 17 ? -3.235 1.489 6.750 1.00 0.00 17 GLU A C 9
ATOM 6278 O O . GLU A 1 17 ? -4.126 1.614 5.910 1.00 0.00 17 GLU A O 9
ATOM 6290 N N . LYS A 1 18 ? -3.226 2.159 7.897 1.00 0.00 18 LYS A N 9
ATOM 6291 C CA . LYS A 1 18 ? -4.283 3.101 8.243 1.00 0.00 18 LYS A CA 9
ATOM 6292 C C . LYS A 1 18 ? -3.698 4.392 8.807 1.00 0.00 18 LYS A C 9
ATOM 6293 O O . LYS A 1 18 ? -4.249 4.977 9.741 1.00 0.00 18 LYS A O 9
ATOM 6312 N N . ARG A 1 19 ? -2.582 4.832 8.234 1.00 0.00 19 ARG A N 9
ATOM 6313 C CA . ARG A 1 19 ? -1.925 6.053 8.681 1.00 0.00 19 ARG A CA 9
ATOM 6314 C C . ARG A 1 19 ? -1.779 7.044 7.530 1.00 0.00 19 ARG A C 9
ATOM 6315 O O . ARG A 1 19 ? -2.042 6.712 6.373 1.00 0.00 19 ARG A O 9
ATOM 6336 N N . LEU A 1 20 ? -1.358 8.262 7.853 1.00 0.00 20 LEU A N 9
ATOM 6337 C CA . LEU A 1 20 ? -1.177 9.302 6.847 1.00 0.00 20 LEU A CA 9
ATOM 6338 C C . LEU A 1 20 ? -2.487 9.591 6.121 1.00 0.00 20 LEU A C 9
ATOM 6339 O O . LEU A 1 20 ? -2.543 9.589 4.890 1.00 0.00 20 LEU A O 9
ATOM 6355 N N . THR A 1 21 ? -3.542 9.842 6.891 1.00 0.00 21 THR A N 9
ATOM 6356 C CA . THR A 1 21 ? -4.851 10.134 6.322 1.00 0.00 21 THR A CA 9
ATOM 6357 C C . THR A 1 21 ? -4.729 11.026 5.092 1.00 0.00 21 THR A C 9
ATOM 6358 O O . THR A 1 21 ? -5.534 10.932 4.164 1.00 0.00 21 THR A O 9
ATOM 6369 N N . ARG A 1 22 ? -3.720 11.890 5.091 1.00 0.00 22 ARG A N 9
ATOM 6370 C CA . ARG A 1 22 ? -3.494 12.799 3.974 1.00 0.00 22 ARG A CA 9
ATOM 6371 C C . ARG A 1 22 ? -2.383 12.279 3.065 1.00 0.00 22 ARG A C 9
ATOM 6372 O O . ARG A 1 22 ? -1.450 13.009 2.730 1.00 0.00 22 ARG A O 9
ATOM 6393 N N . SER A 1 23 ? -2.492 11.014 2.671 1.00 0.00 23 SER A N 9
ATOM 6394 C CA . SER A 1 23 ? -1.495 10.395 1.807 1.00 0.00 23 SER A CA 9
ATOM 6395 C C . SER A 1 23 ? -1.999 10.311 0.369 1.00 0.00 23 SER A C 9
ATOM 6396 O O . SER A 1 23 ? -3.136 9.906 0.121 1.00 0.00 23 SER A O 9
ATOM 6404 N N . LEU A 1 24 ? -1.148 10.697 -0.574 1.00 0.00 24 LEU A N 9
ATOM 6405 C CA . LEU A 1 24 ? -1.506 10.667 -1.988 1.00 0.00 24 LEU A CA 9
ATOM 6406 C C . LEU A 1 24 ? -2.433 9.494 -2.290 1.00 0.00 24 LEU A C 9
ATOM 6407 O O . LEU A 1 24 ? -3.572 9.683 -2.717 1.00 0.00 24 LEU A O 9
ATOM 6423 N N . CYS A 1 25 ? -1.938 8.282 -2.062 1.00 0.00 25 CYS A N 9
ATOM 6424 C CA . CYS A 1 25 ? -2.722 7.078 -2.307 1.00 0.00 25 CYS A CA 9
ATOM 6425 C C . CYS A 1 25 ? -2.693 6.153 -1.093 1.00 0.00 25 CYS A C 9
ATOM 6426 O O . CYS A 1 25 ? -1.721 6.132 -0.339 1.00 0.00 25 CYS A O 9
ATOM 6433 N N . ALA A 1 26 ? -3.766 5.391 -0.911 1.00 0.00 26 ALA A N 9
ATOM 6434 C CA . ALA A 1 26 ? -3.863 4.463 0.209 1.00 0.00 26 ALA A CA 9
ATOM 6435 C C . ALA A 1 26 ? -3.337 3.083 -0.174 1.00 0.00 26 ALA A C 9
ATOM 6436 O O . ALA A 1 26 ? -3.531 2.624 -1.299 1.00 0.00 26 ALA A O 9
ATOM 6443 N N . CYS A 1 27 ? -2.671 2.427 0.770 1.00 0.00 27 CYS A N 9
ATOM 6444 C CA . CYS A 1 27 ? -2.115 1.100 0.532 1.00 0.00 27 CYS A CA 9
ATOM 6445 C C . CYS A 1 27 ? -2.809 0.056 1.404 1.00 0.00 27 CYS A C 9
ATOM 6446 O O . CYS A 1 27 ? -2.163 -0.832 1.958 1.00 0.00 27 CYS A O 9
ATOM 6453 N N . SER A 1 28 ? -4.128 0.171 1.518 1.00 0.00 28 SER A N 9
ATOM 6454 C CA . SER A 1 28 ? -4.908 -0.760 2.325 1.00 0.00 28 SER A CA 9
ATOM 6455 C C . SER A 1 28 ? -5.929 -1.500 1.464 1.00 0.00 28 SER A C 9
ATOM 6456 O O . SER A 1 28 ? -6.150 -1.149 0.305 1.00 0.00 28 SER A O 9
ATOM 6464 N N . ASP A 1 29 ? -6.548 -2.523 2.042 1.00 0.00 29 ASP A N 9
ATOM 6465 C CA . ASP A 1 29 ? -7.547 -3.314 1.330 1.00 0.00 29 ASP A CA 9
ATOM 6466 C C . ASP A 1 29 ? -8.924 -2.667 1.431 1.00 0.00 29 ASP A C 9
ATOM 6467 O O . ASP A 1 29 ? -9.947 -3.334 1.274 1.00 0.00 29 ASP A O 9
ATOM 6476 N N . ASP A 1 30 ? -8.944 -1.366 1.699 1.00 0.00 30 ASP A N 9
ATOM 6477 C CA . ASP A 1 30 ? -10.197 -0.629 1.823 1.00 0.00 30 ASP A CA 9
ATOM 6478 C C . ASP A 1 30 ? -10.354 0.371 0.682 1.00 0.00 30 ASP A C 9
ATOM 6479 O O . ASP A 1 30 ? -11.468 0.658 0.244 1.00 0.00 30 ASP A O 9
ATOM 6488 N N . CYS A 1 31 ? -9.232 0.898 0.204 1.00 0.00 31 CYS A N 9
ATOM 6489 C CA . CYS A 1 31 ? -9.244 1.867 -0.885 1.00 0.00 31 CYS A CA 9
ATOM 6490 C C . CYS A 1 31 ? -9.691 1.214 -2.189 1.00 0.00 31 CYS A C 9
ATOM 6491 O O . CYS A 1 31 ? -10.130 1.892 -3.118 1.00 0.00 31 CYS A O 9
ATOM 6498 N N . LYS A 1 32 ? -9.578 -0.109 -2.251 1.00 0.00 32 LYS A N 9
ATOM 6499 C CA . LYS A 1 32 ? -9.971 -0.856 -3.440 1.00 0.00 32 LYS A CA 9
ATOM 6500 C C . LYS A 1 32 ? -11.418 -0.556 -3.817 1.00 0.00 32 LYS A C 9
ATOM 6501 O O . LYS A 1 32 ? -11.754 -0.455 -4.997 1.00 0.00 32 LYS A O 9
ATOM 6520 N N . ASP A 1 33 ? -12.271 -0.413 -2.808 1.00 0.00 33 ASP A N 9
ATOM 6521 C CA . ASP A 1 33 ? -13.681 -0.121 -3.033 1.00 0.00 33 ASP A CA 9
ATOM 6522 C C . ASP A 1 33 ? -13.865 1.300 -3.557 1.00 0.00 33 ASP A C 9
ATOM 6523 O O . ASP A 1 33 ? -14.432 1.508 -4.629 1.00 0.00 33 ASP A O 9
ATOM 6532 N N . GLN A 1 34 ? -13.383 2.274 -2.791 1.00 0.00 34 GLN A N 9
ATOM 6533 C CA . GLN A 1 34 ? -13.497 3.676 -3.177 1.00 0.00 34 GLN A CA 9
ATOM 6534 C C . GLN A 1 34 ? -12.813 3.928 -4.517 1.00 0.00 34 GLN A C 9
ATOM 6535 O O . GLN A 1 34 ? -13.452 4.349 -5.482 1.00 0.00 34 GLN A O 9
ATOM 6549 N N . GLY A 1 35 ? -11.511 3.669 -4.571 1.00 0.00 35 GLY A N 9
ATOM 6550 C CA . GLY A 1 35 ? -10.762 3.875 -5.797 1.00 0.00 35 GLY A CA 9
ATOM 6551 C C . GLY A 1 35 ? -9.577 4.799 -5.605 1.00 0.00 35 GLY A C 9
ATOM 6552 O O . GLY A 1 35 ? -9.366 5.720 -6.395 1.00 0.00 35 GLY A O 9
ATOM 6556 N N . ASP A 1 36 ? -8.802 4.555 -4.554 1.00 0.00 36 ASP A N 9
ATOM 6557 C CA . ASP A 1 36 ? -7.632 5.374 -4.260 1.00 0.00 36 ASP A CA 9
ATOM 6558 C C . ASP A 1 36 ? -6.366 4.522 -4.235 1.00 0.00 36 ASP A C 9
ATOM 6559 O O . ASP A 1 36 ? -5.262 5.027 -4.443 1.00 0.00 36 ASP A O 9
ATOM 6568 N N . CYS A 1 37 ? -6.533 3.229 -3.979 1.00 0.00 37 CYS A N 9
ATOM 6569 C CA . CYS A 1 37 ? -5.406 2.308 -3.925 1.00 0.00 37 CYS A CA 9
ATOM 6570 C C . CYS A 1 37 ? -4.340 2.691 -4.948 1.00 0.00 37 CYS A C 9
ATOM 6571 O O . CYS A 1 37 ? -4.646 2.948 -6.112 1.00 0.00 37 CYS A O 9
ATOM 6578 N N . CYS A 1 38 ? -3.088 2.728 -4.504 1.00 0.00 38 CYS A N 9
ATOM 6579 C CA . CYS A 1 38 ? -1.976 3.080 -5.379 1.00 0.00 38 CYS A CA 9
ATOM 6580 C C . CYS A 1 38 ? -1.964 2.198 -6.625 1.00 0.00 38 CYS A C 9
ATOM 6581 O O . CYS A 1 38 ? -2.124 0.981 -6.536 1.00 0.00 38 CYS A O 9
ATOM 6588 N N . ILE A 1 39 ? -1.773 2.822 -7.783 1.00 0.00 39 ILE A N 9
ATOM 6589 C CA . ILE A 1 39 ? -1.737 2.094 -9.044 1.00 0.00 39 ILE A CA 9
ATOM 6590 C C . ILE A 1 39 ? -0.928 0.808 -8.916 1.00 0.00 39 ILE A C 9
ATOM 6591 O O . ILE A 1 39 ? -1.232 -0.196 -9.558 1.00 0.00 39 ILE A O 9
ATOM 6607 N N . ASN A 1 40 ? 0.105 0.847 -8.080 1.00 0.00 40 ASN A N 9
ATOM 6608 C CA . ASN A 1 40 ? 0.958 -0.316 -7.864 1.00 0.00 40 ASN A CA 9
ATOM 6609 C C . ASN A 1 40 ? 0.693 -0.941 -6.498 1.00 0.00 40 ASN A C 9
ATOM 6610 O O . ASN A 1 40 ? 1.624 -1.273 -5.765 1.00 0.00 40 ASN A O 9
ATOM 6621 N N . TYR A 1 41 ? -0.583 -1.098 -6.164 1.00 0.00 41 TYR A N 9
ATOM 6622 C CA . TYR A 1 41 ? -0.972 -1.681 -4.885 1.00 0.00 41 TYR A CA 9
ATOM 6623 C C . TYR A 1 41 ? -0.853 -3.202 -4.922 1.00 0.00 41 TYR A C 9
ATOM 6624 O O . TYR A 1 41 ? -0.297 -3.815 -4.010 1.00 0.00 41 TYR A O 9
ATOM 6642 N N . SER A 1 42 ? -1.380 -3.805 -5.982 1.00 0.00 42 SER A N 9
ATOM 6643 C CA . SER A 1 42 ? -1.337 -5.254 -6.138 1.00 0.00 42 SER A CA 9
ATOM 6644 C C . SER A 1 42 ? 0.085 -5.727 -6.426 1.00 0.00 42 SER A C 9
ATOM 6645 O O . SER A 1 42 ? 0.664 -6.494 -5.655 1.00 0.00 42 SER A O 9
ATOM 6653 N N . SER A 1 43 ? 0.641 -5.265 -7.541 1.00 0.00 43 SER A N 9
ATOM 6654 C CA . SER A 1 43 ? 1.993 -5.643 -7.934 1.00 0.00 43 SER A CA 9
ATOM 6655 C C . SER A 1 43 ? 2.901 -5.761 -6.713 1.00 0.00 43 SER A C 9
ATOM 6656 O O . SER A 1 43 ? 3.762 -6.639 -6.648 1.00 0.00 43 SER A O 9
ATOM 6664 N N . VAL A 1 44 ? 2.702 -4.870 -5.748 1.00 0.00 44 VAL A N 9
ATOM 6665 C CA . VAL A 1 44 ? 3.501 -4.873 -4.529 1.00 0.00 44 VAL A CA 9
ATOM 6666 C C . VAL A 1 44 ? 2.890 -5.789 -3.473 1.00 0.00 44 VAL A C 9
ATOM 6667 O O . VAL A 1 44 ? 3.572 -6.646 -2.910 1.00 0.00 44 VAL A O 9
ATOM 6680 N N . CYS A 1 45 ? 1.601 -5.603 -3.211 1.00 0.00 45 CYS A N 9
ATOM 6681 C CA . CYS A 1 45 ? 0.897 -6.412 -2.225 1.00 0.00 45 CYS A CA 9
ATOM 6682 C C . CYS A 1 45 ? 0.471 -7.750 -2.822 1.00 0.00 45 CYS A C 9
ATOM 6683 O O . CYS A 1 45 ? 1.056 -8.789 -2.519 1.00 0.00 45 CYS A O 9
ATOM 6690 N N . GLN A 1 46 ? -0.551 -7.715 -3.671 1.00 0.00 46 GLN A N 9
ATOM 6691 C CA . GLN A 1 46 ? -1.055 -8.925 -4.310 1.00 0.00 46 GLN A CA 9
ATOM 6692 C C . GLN A 1 46 ? -0.181 -9.318 -5.496 1.00 0.00 46 GLN A C 9
ATOM 6693 O O . GLN A 1 46 ? -0.684 -9.668 -6.563 1.00 0.00 46 GLN A O 9
ATOM 6707 N N . GLY A 1 47 ? 1.134 -9.258 -5.301 1.00 0.00 47 GLY A N 9
ATOM 6708 C CA . GLY A 1 47 ? 2.057 -9.611 -6.363 1.00 0.00 47 GLY A CA 9
ATOM 6709 C C . GLY A 1 47 ? 2.889 -10.833 -6.027 1.00 0.00 47 GLY A C 9
ATOM 6710 O O . GLY A 1 47 ? 2.735 -11.885 -6.645 1.00 0.00 47 GLY A O 9
ATOM 6714 N N . GLU A 1 48 ? 3.775 -10.691 -5.045 1.00 0.00 48 GLU A N 9
ATOM 6715 C CA . GLU A 1 48 ? 4.635 -11.793 -4.630 1.00 0.00 48 GLU A CA 9
ATOM 6716 C C . GLU A 1 48 ? 4.539 -12.020 -3.125 1.00 0.00 48 GLU A C 9
ATOM 6717 O O . GLU A 1 48 ? 5.241 -11.379 -2.342 1.00 0.00 48 GLU A O 9
ATOM 6729 N N . LYS A 1 49 ? 3.665 -12.938 -2.725 1.00 0.00 49 LYS A N 9
ATOM 6730 C CA . LYS A 1 49 ? 3.476 -13.253 -1.314 1.00 0.00 49 LYS A CA 9
ATOM 6731 C C . LYS A 1 49 ? 4.198 -14.545 -0.943 1.00 0.00 49 LYS A C 9
ATOM 6732 O O . LYS A 1 49 ? 4.344 -15.444 -1.770 1.00 0.00 49 LYS A O 9
ATOM 6751 N N . SER A 1 50 ? 4.646 -14.629 0.306 1.00 0.00 50 SER A N 9
ATOM 6752 C CA . SER A 1 50 ? 5.354 -15.810 0.784 1.00 0.00 50 SER A CA 9
ATOM 6753 C C . SER A 1 50 ? 4.387 -16.804 1.420 1.00 0.00 50 SER A C 9
ATOM 6754 O O . SER A 1 50 ? 4.256 -17.939 0.964 1.00 0.00 50 SER A O 9
ATOM 6762 N N . SER A 1 51 ? 3.709 -16.366 2.477 1.00 0.00 51 SER A N 9
ATOM 6763 C CA . SER A 1 51 ? 2.756 -17.218 3.179 1.00 0.00 51 SER A CA 9
ATOM 6764 C C . SER A 1 51 ? 1.392 -17.183 2.497 1.00 0.00 51 SER A C 9
ATOM 6765 O O . SER A 1 51 ? 0.500 -16.439 2.903 1.00 0.00 51 SER A O 9
ATOM 6773 N N . GLY A 1 52 ? 1.238 -17.996 1.456 1.00 0.00 52 GLY A N 9
ATOM 6774 C CA . GLY A 1 52 ? -0.020 -18.044 0.732 1.00 0.00 52 GLY A CA 9
ATOM 6775 C C . GLY A 1 52 ? -1.034 -18.956 1.392 1.00 0.00 52 GLY A C 9
ATOM 6776 O O . GLY A 1 52 ? -0.953 -19.251 2.584 1.00 0.00 52 GLY A O 9
ATOM 6780 N N . PRO A 1 53 ? -2.018 -19.420 0.606 1.00 0.00 53 PRO A N 9
ATOM 6781 C CA . PRO A 1 53 ? -3.072 -20.311 1.101 1.00 0.00 53 PRO A CA 9
ATOM 6782 C C . PRO A 1 53 ? -2.546 -21.704 1.431 1.00 0.00 53 PRO A C 9
ATOM 6783 O O . PRO A 1 53 ? -3.242 -22.510 2.049 1.00 0.00 53 PRO A O 9
ATOM 6794 N N . SER A 1 54 ? -1.314 -21.980 1.015 1.00 0.00 54 SER A N 9
ATOM 6795 C CA . SER A 1 54 ? -0.696 -23.277 1.264 1.00 0.00 54 SER A CA 9
ATOM 6796 C C . SER A 1 54 ? -0.747 -23.627 2.748 1.00 0.00 54 SER A C 9
ATOM 6797 O O . SER A 1 54 ? -1.080 -24.753 3.121 1.00 0.00 54 SER A O 9
ATOM 6805 N N . SER A 1 55 ? -0.416 -22.655 3.591 1.00 0.00 55 SER A N 9
ATOM 6806 C CA . SER A 1 55 ? -0.420 -22.860 5.034 1.00 0.00 55 SER A CA 9
ATOM 6807 C C . SER A 1 55 ? -1.847 -22.956 5.565 1.00 0.00 55 SER A C 9
ATOM 6808 O O . SER A 1 55 ? -2.738 -22.235 5.120 1.00 0.00 55 SER A O 9
ATOM 6816 N N . GLY A 1 56 ? -2.056 -23.856 6.522 1.00 0.00 56 GLY A N 9
ATOM 6817 C CA . GLY A 1 56 ? -3.377 -24.033 7.099 1.00 0.00 56 GLY A CA 9
ATOM 6818 C C . GLY A 1 56 ? -3.322 -24.483 8.546 1.00 0.00 56 GLY A C 9
ATOM 6819 O O . GLY A 1 56 ? -4.228 -25.165 9.024 1.00 0.00 56 GLY A O 9
ATOM 6823 N N . GLY A 1 1 ? 21.991 11.669 -0.760 1.00 0.00 1 GLY A N 10
ATOM 6824 C CA . GLY A 1 1 ? 20.998 12.392 0.012 1.00 0.00 1 GLY A CA 10
ATOM 6825 C C . GLY A 1 1 ? 19.583 12.116 -0.459 1.00 0.00 1 GLY A C 10
ATOM 6826 O O . GLY A 1 1 ? 19.056 12.827 -1.315 1.00 0.00 1 GLY A O 10
ATOM 6830 N N . SER A 1 2 ? 18.967 11.079 0.100 1.00 0.00 2 SER A N 10
ATOM 6831 C CA . SER A 1 2 ? 17.607 10.706 -0.272 1.00 0.00 2 SER A CA 10
ATOM 6832 C C . SER A 1 2 ? 16.649 11.875 -0.068 1.00 0.00 2 SER A C 10
ATOM 6833 O O . SER A 1 2 ? 17.031 12.923 0.455 1.00 0.00 2 SER A O 10
ATOM 6841 N N . SER A 1 3 ? 15.401 11.689 -0.486 1.00 0.00 3 SER A N 10
ATOM 6842 C CA . SER A 1 3 ? 14.387 12.729 -0.353 1.00 0.00 3 SER A CA 10
ATOM 6843 C C . SER A 1 3 ? 13.729 12.674 1.022 1.00 0.00 3 SER A C 10
ATOM 6844 O O . SER A 1 3 ? 13.589 13.694 1.696 1.00 0.00 3 SER A O 10
ATOM 6852 N N . GLY A 1 4 ? 13.327 11.474 1.432 1.00 0.00 4 GLY A N 10
ATOM 6853 C CA . GLY A 1 4 ? 12.689 11.308 2.724 1.00 0.00 4 GLY A CA 10
ATOM 6854 C C . GLY A 1 4 ? 12.129 9.912 2.918 1.00 0.00 4 GLY A C 10
ATOM 6855 O O . GLY A 1 4 ? 12.874 8.932 2.910 1.00 0.00 4 GLY A O 10
ATOM 6859 N N . SER A 1 5 ? 10.815 9.822 3.096 1.00 0.00 5 SER A N 10
ATOM 6860 C CA . SER A 1 5 ? 10.159 8.536 3.299 1.00 0.00 5 SER A CA 10
ATOM 6861 C C . SER A 1 5 ? 9.327 8.151 2.078 1.00 0.00 5 SER A C 10
ATOM 6862 O O . SER A 1 5 ? 9.265 8.893 1.098 1.00 0.00 5 SER A O 10
ATOM 6870 N N . SER A 1 6 ? 8.690 6.987 2.147 1.00 0.00 6 SER A N 10
ATOM 6871 C CA . SER A 1 6 ? 7.865 6.501 1.048 1.00 0.00 6 SER A CA 10
ATOM 6872 C C . SER A 1 6 ? 7.165 7.658 0.342 1.00 0.00 6 SER A C 10
ATOM 6873 O O . SER A 1 6 ? 6.624 8.557 0.984 1.00 0.00 6 SER A O 10
ATOM 6881 N N . GLY A 1 7 ? 7.178 7.627 -0.988 1.00 0.00 7 GLY A N 10
ATOM 6882 C CA . GLY A 1 7 ? 6.543 8.678 -1.761 1.00 0.00 7 GLY A CA 10
ATOM 6883 C C . GLY A 1 7 ? 5.144 8.301 -2.211 1.00 0.00 7 GLY A C 10
ATOM 6884 O O . GLY A 1 7 ? 4.191 8.393 -1.437 1.00 0.00 7 GLY A O 10
ATOM 6888 N N . TRP A 1 8 ? 5.022 7.878 -3.464 1.00 0.00 8 TRP A N 10
ATOM 6889 C CA . TRP A 1 8 ? 3.730 7.489 -4.015 1.00 0.00 8 TRP A CA 10
ATOM 6890 C C . TRP A 1 8 ? 3.792 6.086 -4.610 1.00 0.00 8 TRP A C 10
ATOM 6891 O O . TRP A 1 8 ? 3.348 5.857 -5.736 1.00 0.00 8 TRP A O 10
ATOM 6912 N N . THR A 1 9 ? 4.347 5.148 -3.848 1.00 0.00 9 THR A N 10
ATOM 6913 C CA . THR A 1 9 ? 4.468 3.768 -4.301 1.00 0.00 9 THR A CA 10
ATOM 6914 C C . THR A 1 9 ? 4.397 2.796 -3.129 1.00 0.00 9 THR A C 10
ATOM 6915 O O . THR A 1 9 ? 5.344 2.674 -2.352 1.00 0.00 9 THR A O 10
ATOM 6926 N N . CYS A 1 10 ? 3.268 2.107 -3.006 1.00 0.00 10 CYS A N 10
ATOM 6927 C CA . CYS A 1 10 ? 3.072 1.144 -1.928 1.00 0.00 10 CYS A CA 10
ATOM 6928 C C . CYS A 1 10 ? 4.256 0.187 -1.833 1.00 0.00 10 CYS A C 10
ATOM 6929 O O . CYS A 1 10 ? 5.063 0.087 -2.756 1.00 0.00 10 CYS A O 10
ATOM 6936 N N . ASN A 1 11 ? 4.351 -0.518 -0.710 1.00 0.00 11 ASN A N 10
ATOM 6937 C CA . ASN A 1 11 ? 5.436 -1.469 -0.494 1.00 0.00 11 ASN A CA 10
ATOM 6938 C C . ASN A 1 11 ? 4.986 -2.610 0.413 1.00 0.00 11 ASN A C 10
ATOM 6939 O O . ASN A 1 11 ? 4.096 -2.441 1.248 1.00 0.00 11 ASN A O 10
ATOM 6950 N N . LYS A 1 12 ? 5.606 -3.772 0.244 1.00 0.00 12 LYS A N 10
ATOM 6951 C CA . LYS A 1 12 ? 5.273 -4.943 1.048 1.00 0.00 12 LYS A CA 10
ATOM 6952 C C . LYS A 1 12 ? 5.069 -4.559 2.510 1.00 0.00 12 LYS A C 10
ATOM 6953 O O . LYS A 1 12 ? 4.159 -5.058 3.172 1.00 0.00 12 LYS A O 10
ATOM 6972 N N . PHE A 1 13 ? 5.920 -3.668 3.007 1.00 0.00 13 PHE A N 10
ATOM 6973 C CA . PHE A 1 13 ? 5.832 -3.217 4.392 1.00 0.00 13 PHE A CA 10
ATOM 6974 C C . PHE A 1 13 ? 4.610 -2.326 4.597 1.00 0.00 13 PHE A C 10
ATOM 6975 O O . PHE A 1 13 ? 3.781 -2.583 5.469 1.00 0.00 13 PHE A O 10
ATOM 6992 N N . ARG A 1 14 ? 4.506 -1.278 3.786 1.00 0.00 14 ARG A N 10
ATOM 6993 C CA . ARG A 1 14 ? 3.387 -0.348 3.879 1.00 0.00 14 ARG A CA 10
ATOM 6994 C C . ARG A 1 14 ? 2.057 -1.095 3.861 1.00 0.00 14 ARG A C 10
ATOM 6995 O O . ARG A 1 14 ? 1.158 -0.803 4.650 1.00 0.00 14 ARG A O 10
ATOM 7016 N N . CYS A 1 15 ? 1.938 -2.059 2.956 1.00 0.00 15 CYS A N 10
ATOM 7017 C CA . CYS A 1 15 ? 0.718 -2.848 2.834 1.00 0.00 15 CYS A CA 10
ATOM 7018 C C . CYS A 1 15 ? 0.068 -3.059 4.198 1.00 0.00 15 CYS A C 10
ATOM 7019 O O . CYS A 1 15 ? 0.463 -3.942 4.957 1.00 0.00 15 CYS A O 10
ATOM 7026 N N . GLY A 1 16 ? -0.935 -2.239 4.502 1.00 0.00 16 GLY A N 10
ATOM 7027 C CA . GLY A 1 16 ? -1.626 -2.351 5.773 1.00 0.00 16 GLY A CA 10
ATOM 7028 C C . GLY A 1 16 ? -1.519 -1.089 6.604 1.00 0.00 16 GLY A C 10
ATOM 7029 O O . GLY A 1 16 ? -1.283 -1.149 7.810 1.00 0.00 16 GLY A O 10
ATOM 7033 N N . GLU A 1 17 ? -1.692 0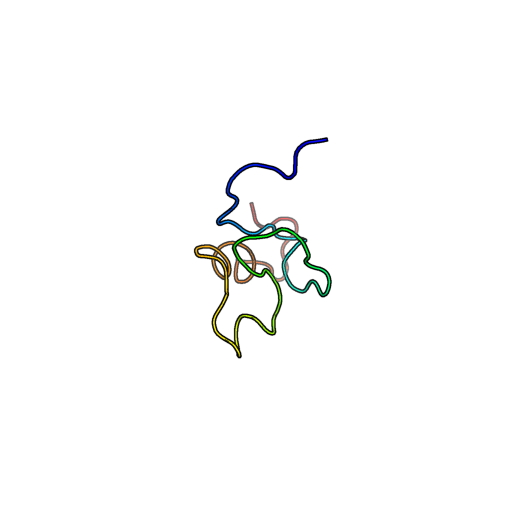.060 5.957 1.00 0.00 17 GLU A N 10
ATOM 7034 C CA . GLU A 1 17 ? -1.612 1.343 6.644 1.00 0.00 17 GLU A CA 10
ATOM 7035 C C . GLU A 1 17 ? -3.004 1.893 6.935 1.00 0.00 17 GLU A C 10
ATOM 7036 O O . GLU A 1 17 ? -3.976 1.541 6.265 1.00 0.00 17 GLU A O 10
ATOM 7048 N N . LYS A 1 18 ? -3.095 2.759 7.939 1.00 0.00 18 LYS A N 10
ATOM 7049 C CA . LYS A 1 18 ? -4.368 3.360 8.319 1.00 0.00 18 LYS A CA 10
ATOM 7050 C C . LYS A 1 18 ? -4.197 4.841 8.639 1.00 0.00 18 LYS A C 10
ATOM 7051 O O . LYS A 1 18 ? -3.075 5.345 8.708 1.00 0.00 18 LYS A O 10
ATOM 7070 N N . ARG A 1 19 ? -5.314 5.534 8.834 1.00 0.00 19 ARG A N 10
ATOM 7071 C CA . ARG A 1 19 ? -5.287 6.957 9.146 1.00 0.00 19 ARG A CA 10
ATOM 7072 C C . ARG A 1 19 ? -4.431 7.718 8.139 1.00 0.00 19 ARG A C 10
ATOM 7073 O O . ARG A 1 19 ? -3.501 8.435 8.514 1.00 0.00 19 ARG A O 10
ATOM 7094 N N . LEU A 1 20 ? -4.749 7.558 6.859 1.00 0.00 20 LEU A N 10
ATOM 7095 C CA . LEU A 1 20 ? -4.007 8.230 5.797 1.00 0.00 20 LEU A CA 10
ATOM 7096 C C . LEU A 1 20 ? -4.837 9.353 5.181 1.00 0.00 20 LEU A C 10
ATOM 7097 O O . LEU A 1 20 ? -5.629 9.127 4.266 1.00 0.00 20 LEU A O 10
ATOM 7113 N N . THR A 1 21 ? -4.647 10.567 5.689 1.00 0.00 21 THR A N 10
ATOM 7114 C CA . THR A 1 21 ? -5.376 11.726 5.190 1.00 0.00 21 THR A CA 10
ATOM 7115 C C . THR A 1 21 ? -5.306 11.806 3.668 1.00 0.00 21 THR A C 10
ATOM 7116 O O . THR A 1 21 ? -4.630 11.002 3.026 1.00 0.00 21 THR A O 10
ATOM 7127 N N . ARG A 1 22 ? -6.010 12.778 3.099 1.00 0.00 22 ARG A N 10
ATOM 7128 C CA . ARG A 1 22 ? -6.029 12.961 1.652 1.00 0.00 22 ARG A CA 10
ATOM 7129 C C . ARG A 1 22 ? -4.677 12.604 1.042 1.00 0.00 22 ARG A C 10
ATOM 7130 O O . ARG A 1 22 ? -3.732 13.390 1.100 1.00 0.00 22 ARG A O 10
ATOM 7151 N N . SER A 1 23 ? -4.594 11.414 0.457 1.00 0.00 23 SER A N 10
ATOM 7152 C CA . SER A 1 23 ? -3.357 10.950 -0.160 1.00 0.00 23 SER A CA 10
ATOM 7153 C C . SER A 1 23 ? -3.624 10.379 -1.549 1.00 0.00 23 SER A C 10
ATOM 7154 O O . SER A 1 23 ? -4.510 9.541 -1.730 1.00 0.00 23 SER A O 10
ATOM 7162 N N . LEU A 1 24 ? -2.853 10.838 -2.529 1.00 0.00 24 LEU A N 10
ATOM 7163 C CA . LEU A 1 24 ? -3.005 10.373 -3.904 1.00 0.00 24 LEU A CA 10
ATOM 7164 C C . LEU A 1 24 ? -3.424 8.907 -3.940 1.00 0.00 24 LEU A C 10
ATOM 7165 O O . LEU A 1 24 ? -4.389 8.543 -4.614 1.00 0.00 24 LEU A O 10
ATOM 7181 N N . CYS A 1 25 ? -2.695 8.071 -3.210 1.00 0.00 25 CYS A N 10
ATOM 7182 C CA . CYS A 1 25 ? -2.992 6.644 -3.156 1.00 0.00 25 CYS A CA 10
ATOM 7183 C C . CYS A 1 25 ? -3.133 6.172 -1.711 1.00 0.00 25 CYS A C 10
ATOM 7184 O O . CYS A 1 25 ? -2.798 6.897 -0.775 1.00 0.00 25 CYS A O 10
ATOM 7191 N N . ALA A 1 26 ? -3.630 4.951 -1.540 1.00 0.00 26 ALA A N 10
ATOM 7192 C CA . ALA A 1 26 ? -3.813 4.381 -0.211 1.00 0.00 26 ALA A CA 10
ATOM 7193 C C . ALA A 1 26 ? -3.328 2.935 -0.163 1.00 0.00 26 ALA A C 10
ATOM 7194 O O . ALA A 1 26 ? -3.809 2.083 -0.910 1.00 0.00 26 ALA A O 10
ATOM 7201 N N . CYS A 1 27 ? -2.373 2.665 0.720 1.00 0.00 27 CYS A N 10
ATOM 7202 C CA . CYS A 1 27 ? -1.821 1.323 0.865 1.00 0.00 27 CYS A CA 10
ATOM 7203 C C . CYS A 1 27 ? -2.573 0.540 1.938 1.00 0.00 27 CYS A C 10
ATOM 7204 O O . CYS A 1 27 ? -1.966 -0.127 2.774 1.00 0.00 27 CYS A O 10
ATOM 7211 N N . SER A 1 28 ? -3.899 0.627 1.906 1.00 0.00 28 SER A N 10
ATOM 7212 C CA . SER A 1 28 ? -4.734 -0.071 2.877 1.00 0.00 28 SER A CA 10
ATOM 7213 C C . SER A 1 28 ? -5.773 -0.940 2.175 1.00 0.00 28 SER A C 10
ATOM 7214 O O . SER A 1 28 ? -6.037 -0.772 0.984 1.00 0.00 28 SER A O 10
ATOM 7222 N N . ASP A 1 29 ? -6.361 -1.868 2.923 1.00 0.00 29 ASP A N 10
ATOM 7223 C CA . ASP A 1 29 ? -7.372 -2.764 2.373 1.00 0.00 29 ASP A CA 10
ATOM 7224 C C . ASP A 1 29 ? -8.713 -2.049 2.235 1.00 0.00 29 ASP A C 10
ATOM 7225 O O . ASP A 1 29 ? -9.752 -2.575 2.637 1.00 0.00 29 ASP A O 10
ATOM 7234 N N . ASP A 1 30 ? -8.683 -0.849 1.666 1.00 0.00 30 ASP A N 10
ATOM 7235 C CA . ASP A 1 30 ? -9.895 -0.063 1.475 1.00 0.00 30 ASP A CA 10
ATOM 7236 C C . ASP A 1 30 ? -9.973 0.478 0.051 1.00 0.00 30 ASP A C 10
ATOM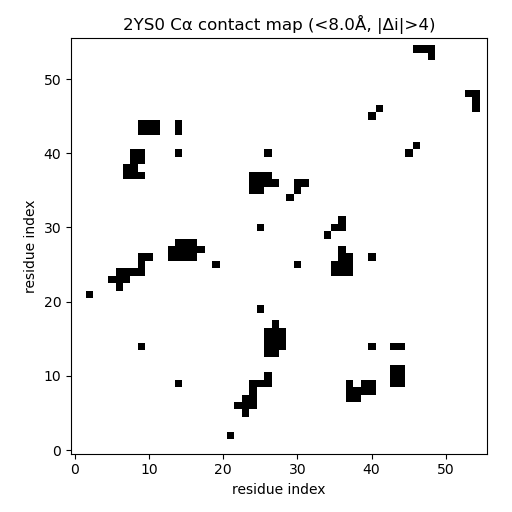 7237 O O . ASP A 1 30 ? -11.050 0.538 -0.543 1.00 0.00 30 ASP A O 10
ATOM 7246 N N . CYS A 1 31 ? -8.825 0.871 -0.491 1.00 0.00 31 CYS A N 10
ATOM 7247 C CA . CYS A 1 31 ? -8.763 1.408 -1.845 1.00 0.00 31 CYS A CA 10
ATOM 7248 C C . CYS A 1 31 ? -9.590 0.559 -2.807 1.00 0.00 31 CYS A C 10
ATOM 7249 O O . CYS A 1 31 ? -10.212 1.077 -3.733 1.00 0.00 31 CYS A O 10
ATOM 7256 N N . LYS A 1 32 ? -9.592 -0.750 -2.578 1.00 0.00 32 LYS A N 10
ATOM 7257 C CA . LYS A 1 32 ? -10.343 -1.673 -3.421 1.00 0.00 32 LYS A CA 10
ATOM 7258 C C . LYS A 1 32 ? -11.726 -1.114 -3.741 1.00 0.00 32 LYS A C 10
ATOM 7259 O O . LYS A 1 32 ? -12.202 -1.220 -4.871 1.00 0.00 32 LYS A O 10
ATOM 7278 N N . ASP A 1 33 ? -12.366 -0.521 -2.740 1.00 0.00 33 ASP A N 10
ATOM 7279 C CA . ASP A 1 33 ? -13.693 0.057 -2.916 1.00 0.00 33 ASP A CA 10
ATOM 7280 C C . ASP A 1 33 ? -13.598 1.506 -3.383 1.00 0.00 33 ASP A C 10
ATOM 7281 O O . ASP A 1 33 ? -14.156 1.871 -4.417 1.00 0.00 33 ASP A O 10
ATOM 7290 N N . GLN A 1 34 ? -12.889 2.325 -2.614 1.00 0.00 34 GLN A N 10
ATOM 7291 C CA . GLN A 1 34 ? -12.723 3.735 -2.948 1.00 0.00 34 GLN A CA 10
ATOM 7292 C C . GLN A 1 34 ? -12.243 3.899 -4.386 1.00 0.00 34 GLN A C 10
ATOM 7293 O O . GLN A 1 34 ? -12.931 4.490 -5.217 1.00 0.00 34 GLN A O 10
ATOM 7307 N N . GLY A 1 35 ? -11.057 3.372 -4.672 1.00 0.00 35 GLY A N 10
ATOM 7308 C CA . GLY A 1 35 ? -10.503 3.472 -6.010 1.00 0.00 35 GLY A CA 10
ATOM 7309 C C . GLY A 1 35 ? -9.302 4.395 -6.074 1.00 0.00 35 GLY A C 10
ATOM 7310 O O . GLY A 1 35 ? -9.165 5.183 -7.010 1.00 0.00 35 GLY A O 10
ATOM 7314 N N . ASP A 1 36 ? -8.430 4.297 -5.076 1.00 0.00 36 ASP A N 10
ATOM 7315 C CA . ASP A 1 36 ? -7.234 5.130 -5.023 1.00 0.00 36 ASP A CA 10
ATOM 7316 C C . ASP A 1 36 ? -6.008 4.297 -4.664 1.00 0.00 36 ASP A C 10
ATOM 7317 O O . ASP A 1 36 ? -5.199 4.692 -3.826 1.00 0.00 36 ASP A O 10
ATOM 7326 N N . CYS A 1 37 ? -5.877 3.139 -5.306 1.00 0.00 37 CYS A N 10
ATOM 7327 C CA . CYS A 1 37 ? -4.751 2.249 -5.054 1.00 0.00 37 CYS A CA 10
ATOM 7328 C C . CYS A 1 37 ? -3.496 2.745 -5.765 1.00 0.00 37 CYS A C 10
ATOM 7329 O O . CYS A 1 37 ? -3.529 3.076 -6.951 1.00 0.00 37 CYS A O 10
ATOM 7336 N N . CYS A 1 38 ? -2.388 2.795 -5.033 1.00 0.00 38 CYS A N 10
ATOM 7337 C CA . CYS A 1 38 ? -1.121 3.251 -5.592 1.00 0.00 38 CYS A CA 10
ATOM 7338 C C . CYS A 1 38 ? -0.834 2.562 -6.923 1.00 0.00 38 CYS A C 10
ATOM 7339 O O . CYS A 1 38 ? -1.252 1.427 -7.148 1.00 0.00 38 CYS A O 10
ATOM 7346 N N . ILE A 1 39 ? -0.119 3.258 -7.800 1.00 0.00 39 ILE A N 10
ATOM 7347 C CA . ILE A 1 39 ? 0.225 2.713 -9.107 1.00 0.00 39 ILE A CA 10
ATOM 7348 C C . ILE A 1 39 ? 0.528 1.221 -9.019 1.00 0.00 39 ILE A C 10
ATOM 7349 O O . ILE A 1 39 ? 0.077 0.436 -9.852 1.00 0.00 39 ILE A O 10
ATOM 7365 N N . ASN A 1 40 ? 1.296 0.838 -8.003 1.00 0.00 40 ASN A N 10
ATOM 7366 C CA . ASN A 1 40 ? 1.658 -0.561 -7.805 1.00 0.00 40 ASN A CA 10
ATOM 7367 C C . ASN A 1 40 ? 1.236 -1.041 -6.420 1.00 0.00 40 ASN A C 10
ATOM 7368 O O . ASN A 1 40 ? 2.052 -1.551 -5.653 1.00 0.00 40 ASN A O 10
ATOM 7379 N N . TYR A 1 41 ? -0.044 -0.874 -6.106 1.00 0.00 41 TYR A N 10
ATOM 7380 C CA . TYR A 1 41 ? -0.575 -1.288 -4.813 1.00 0.00 41 TYR A CA 10
ATOM 7381 C C . TYR A 1 41 ? -0.814 -2.795 -4.780 1.00 0.00 41 TYR A C 10
ATOM 7382 O O . TYR A 1 41 ? -0.372 -3.485 -3.862 1.00 0.00 41 TYR A O 10
ATOM 7400 N N . SER A 1 42 ? -1.518 -3.298 -5.790 1.00 0.00 42 SER A N 10
ATOM 7401 C CA . SER A 1 42 ? -1.821 -4.721 -5.875 1.00 0.00 42 SER A CA 10
ATOM 7402 C C . SER A 1 42 ? -0.587 -5.514 -6.296 1.00 0.00 42 SER A C 10
ATOM 7403 O O . SER A 1 42 ? -0.339 -6.611 -5.795 1.00 0.00 42 SER A O 10
ATOM 7411 N N . SER A 1 43 ? 0.184 -4.951 -7.221 1.00 0.00 43 SER A N 10
ATOM 7412 C CA . SER A 1 43 ? 1.391 -5.605 -7.713 1.00 0.00 43 SER A CA 10
ATOM 7413 C C . SER A 1 43 ? 2.404 -5.792 -6.589 1.00 0.00 43 SER A C 10
ATOM 7414 O O . SER A 1 43 ? 3.108 -6.801 -6.532 1.00 0.00 43 SER A O 10
ATOM 7422 N N . VAL A 1 44 ? 2.474 -4.811 -5.693 1.00 0.00 44 VAL A N 10
ATOM 7423 C CA . VAL A 1 44 ? 3.401 -4.867 -4.569 1.00 0.00 44 VAL A CA 10
ATOM 7424 C C . VAL A 1 44 ? 2.806 -5.653 -3.406 1.00 0.00 44 VAL A C 10
ATOM 7425 O O . VAL A 1 44 ? 3.457 -6.529 -2.837 1.00 0.00 44 VAL A O 10
ATOM 7438 N N . CYS A 1 45 ? 1.564 -5.332 -3.056 1.00 0.00 45 CYS A N 10
ATOM 7439 C CA . CYS A 1 45 ? 0.880 -6.008 -1.960 1.00 0.00 45 CYS A CA 10
ATOM 7440 C C . CYS A 1 45 ? 0.418 -7.399 -2.383 1.00 0.00 45 CYS A C 10
ATOM 7441 O O . CYS A 1 45 ? 0.897 -8.407 -1.863 1.00 0.00 45 CYS A O 10
ATOM 7448 N N . GLN A 1 46 ? -0.515 -7.446 -3.328 1.00 0.00 46 GLN A N 10
ATOM 7449 C CA . GLN A 1 46 ? -1.043 -8.713 -3.820 1.00 0.00 46 GLN A CA 10
ATOM 7450 C C . GLN A 1 46 ? -0.044 -9.393 -4.751 1.00 0.00 46 GLN A C 10
ATOM 7451 O O . GLN A 1 46 ? 0.138 -8.975 -5.893 1.00 0.00 46 GLN A O 10
ATOM 7465 N N . GLY A 1 47 ? 0.601 -10.444 -4.253 1.00 0.00 47 GLY A N 10
ATOM 7466 C CA . GLY A 1 47 ? 1.573 -11.164 -5.055 1.00 0.00 47 GLY A CA 10
ATOM 7467 C C . GLY A 1 47 ? 1.223 -12.631 -5.211 1.00 0.00 47 GLY A C 10
ATOM 7468 O O . GLY A 1 47 ? 0.563 -13.017 -6.175 1.00 0.00 47 GLY A O 10
ATOM 7472 N N . GLU A 1 48 ? 1.667 -13.448 -4.261 1.00 0.00 48 GLU A N 10
ATOM 7473 C CA . GLU A 1 48 ? 1.398 -14.881 -4.301 1.00 0.00 48 GLU A CA 10
ATOM 7474 C C . GLU A 1 48 ? 1.744 -15.537 -2.967 1.00 0.00 48 GLU A C 10
ATOM 7475 O O . GLU A 1 48 ? 2.376 -14.924 -2.107 1.00 0.00 48 GLU A O 10
ATOM 7487 N N . LYS A 1 49 ? 1.328 -16.788 -2.804 1.00 0.00 49 LYS A N 10
ATOM 7488 C CA . LYS A 1 49 ? 1.594 -17.529 -1.577 1.00 0.00 49 LYS A CA 10
ATOM 7489 C C . LYS A 1 49 ? 2.626 -18.627 -1.818 1.00 0.00 49 LYS A C 10
ATOM 7490 O O . LYS A 1 49 ? 2.724 -19.169 -2.919 1.00 0.00 49 LYS A O 10
ATOM 7509 N N . SER A 1 50 ? 3.392 -18.951 -0.780 1.00 0.00 50 SER A N 10
ATOM 7510 C CA . SER A 1 50 ? 4.417 -19.983 -0.880 1.00 0.00 50 SER A CA 10
ATOM 7511 C C . SER A 1 50 ? 5.010 -20.294 0.491 1.00 0.00 50 SER A C 10
ATOM 7512 O O . SER A 1 50 ? 5.274 -19.391 1.285 1.00 0.00 50 SER A O 10
ATOM 7520 N N . SER A 1 51 ? 5.216 -21.579 0.761 1.00 0.00 51 SER A N 10
ATOM 7521 C CA . SER A 1 51 ? 5.774 -22.011 2.037 1.00 0.00 51 SER A CA 10
ATOM 7522 C C . SER A 1 51 ? 7.296 -22.076 1.971 1.00 0.00 51 SER A C 10
ATOM 7523 O O . SER A 1 51 ? 7.866 -22.601 1.015 1.00 0.00 51 SER A O 10
ATOM 7531 N N . GLY A 1 52 ? 7.952 -21.535 2.994 1.00 0.00 52 GLY A N 10
ATOM 7532 C CA . GLY A 1 52 ? 9.402 -21.541 3.033 1.00 0.00 52 GLY A CA 10
ATOM 7533 C C . GLY A 1 52 ? 9.964 -20.393 3.849 1.00 0.00 52 GLY A C 10
ATOM 7534 O O . GLY A 1 52 ? 9.293 -19.831 4.714 1.00 0.00 52 GLY A O 10
ATOM 7538 N N . PRO A 1 53 ? 11.226 -20.030 3.575 1.00 0.00 53 PRO A N 10
ATOM 7539 C CA . PRO A 1 53 ? 11.907 -18.939 4.280 1.00 0.00 53 PRO A CA 10
ATOM 7540 C C . PRO A 1 53 ? 11.333 -17.572 3.924 1.00 0.00 53 PRO A C 10
ATOM 7541 O O . PRO A 1 53 ? 10.793 -17.379 2.835 1.00 0.00 53 PRO A O 10
ATOM 7552 N N . SER A 1 54 ? 11.454 -16.626 4.850 1.00 0.00 54 SER A N 10
ATOM 7553 C CA . SER A 1 54 ? 10.944 -15.277 4.636 1.00 0.00 54 SER A CA 10
ATOM 7554 C C . SER A 1 54 ? 12.018 -14.236 4.935 1.00 0.00 54 SER A C 10
ATOM 7555 O O . SER A 1 54 ? 12.924 -14.475 5.733 1.00 0.00 54 SER A O 10
ATOM 7563 N N . SER A 1 55 ? 11.909 -13.081 4.287 1.00 0.00 55 SER A N 10
ATOM 7564 C CA . SER A 1 55 ? 12.874 -12.003 4.479 1.00 0.00 55 SER A CA 10
ATOM 7565 C C . SER A 1 55 ? 13.361 -11.963 5.924 1.00 0.00 55 SER A C 10
ATOM 7566 O O . SER A 1 55 ? 12.564 -11.898 6.858 1.00 0.00 55 SER A O 10
ATOM 7574 N N . GLY A 1 56 ? 14.680 -12.001 6.098 1.00 0.00 56 GLY A N 10
ATOM 7575 C CA . GLY A 1 56 ? 15.253 -11.968 7.431 1.00 0.00 56 GLY A CA 10
ATOM 7576 C C . GLY A 1 56 ? 16.741 -12.251 7.429 1.00 0.00 56 GLY A C 10
ATOM 7577 O O . GLY A 1 56 ? 17.540 -11.407 7.022 1.00 0.00 56 GLY A O 10
ATOM 7581 N N . GLY A 1 1 ? 15.146 9.525 -2.820 1.00 0.00 1 GLY A N 11
ATOM 7582 C CA . GLY A 1 1 ? 13.949 8.796 -3.197 1.00 0.00 1 GLY A CA 11
ATOM 7583 C C . GLY A 1 1 ? 12.785 9.069 -2.263 1.00 0.00 1 GLY A C 11
ATOM 7584 O O . GLY A 1 1 ? 11.924 9.897 -2.560 1.00 0.00 1 GLY A O 11
ATOM 7588 N N . SER A 1 2 ? 12.759 8.369 -1.133 1.00 0.00 2 SER A N 11
ATOM 7589 C CA . SER A 1 2 ? 11.690 8.537 -0.156 1.00 0.00 2 SER A CA 11
ATOM 7590 C C . SER A 1 2 ? 12.217 9.185 1.121 1.00 0.00 2 SER A C 11
ATOM 7591 O O . SER A 1 2 ? 11.860 8.781 2.227 1.00 0.00 2 SER A O 11
ATOM 7599 N N . SER A 1 3 ? 13.068 10.192 0.957 1.00 0.00 3 SER A N 11
ATOM 7600 C CA . SER A 1 3 ? 13.648 10.895 2.096 1.00 0.00 3 SER A CA 11
ATOM 7601 C C . SER A 1 3 ? 12.610 11.783 2.773 1.00 0.00 3 SER A C 11
ATOM 7602 O O . SER A 1 3 ? 12.488 12.966 2.456 1.00 0.00 3 SER A O 11
ATOM 7610 N N . GLY A 1 4 ? 11.862 11.203 3.706 1.00 0.00 4 GLY A N 11
ATOM 7611 C CA . GLY A 1 4 ? 10.843 11.955 4.414 1.00 0.00 4 GLY A CA 11
ATOM 7612 C C . GLY A 1 4 ? 9.487 11.278 4.371 1.00 0.00 4 GLY A C 11
ATOM 7613 O O . GLY A 1 4 ? 9.390 10.059 4.512 1.00 0.00 4 GLY A O 11
ATOM 7617 N N . SER A 1 5 ? 8.438 12.071 4.176 1.00 0.00 5 SER A N 11
ATOM 7618 C CA . SER A 1 5 ? 7.080 11.541 4.119 1.00 0.00 5 SER A CA 11
ATOM 7619 C C . SER A 1 5 ? 6.521 11.628 2.703 1.00 0.00 5 SER A C 11
ATOM 7620 O O . SER A 1 5 ? 5.364 11.995 2.502 1.00 0.00 5 SER A O 11
ATOM 7628 N N . SER A 1 6 ? 7.353 11.288 1.723 1.00 0.00 6 SER A N 11
ATOM 7629 C CA . SER A 1 6 ? 6.945 11.331 0.324 1.00 0.00 6 SER A CA 11
ATOM 7630 C C . SER A 1 6 ? 7.048 9.949 -0.315 1.00 0.00 6 SER A C 11
ATOM 7631 O O . SER A 1 6 ? 8.045 9.625 -0.959 1.00 0.00 6 SER A O 11
ATOM 7639 N N . GLY A 1 7 ? 6.011 9.140 -0.132 1.00 0.00 7 GLY A N 11
ATOM 7640 C CA . GLY A 1 7 ? 6.004 7.802 -0.696 1.00 0.00 7 GLY A CA 11
ATOM 7641 C C . GLY A 1 7 ? 4.715 7.489 -1.429 1.00 0.00 7 GLY A C 11
ATOM 7642 O O . GLY A 1 7 ? 3.686 7.229 -0.806 1.00 0.00 7 GLY A O 11
ATOM 7646 N N . TRP A 1 8 ? 4.770 7.515 -2.756 1.00 0.00 8 TRP A N 11
ATOM 7647 C CA . TRP A 1 8 ? 3.597 7.233 -3.575 1.00 0.00 8 TRP A CA 11
ATOM 7648 C C . TRP A 1 8 ? 3.731 5.884 -4.271 1.00 0.00 8 TRP A C 11
ATOM 7649 O O . TRP A 1 8 ? 3.393 5.744 -5.448 1.00 0.00 8 TRP A O 11
ATOM 7670 N N . THR A 1 9 ? 4.227 4.891 -3.540 1.00 0.00 9 THR A N 11
ATOM 7671 C CA . THR A 1 9 ? 4.407 3.552 -4.087 1.00 0.00 9 THR A CA 11
ATOM 7672 C C . THR A 1 9 ? 4.174 2.487 -3.022 1.00 0.00 9 THR A C 11
ATOM 7673 O O . THR A 1 9 ? 5.005 2.287 -2.136 1.00 0.00 9 THR A O 11
ATOM 7684 N N . CYS A 1 10 ? 3.039 1.802 -3.115 1.00 0.00 10 CYS A N 11
ATOM 7685 C CA . CYS A 1 10 ? 2.696 0.756 -2.159 1.00 0.00 10 CYS A CA 11
ATOM 7686 C C . CYS A 1 10 ? 3.897 -0.147 -1.888 1.00 0.00 10 CYS A C 11
ATOM 7687 O O . CYS A 1 10 ? 4.703 -0.409 -2.779 1.00 0.00 10 CYS A O 11
ATOM 7694 N N . ASN A 1 11 ? 4.006 -0.619 -0.651 1.00 0.00 11 ASN A N 11
ATOM 7695 C CA . ASN A 1 11 ? 5.108 -1.492 -0.261 1.00 0.00 11 ASN A CA 11
ATOM 7696 C C . ASN A 1 11 ? 4.600 -2.677 0.555 1.00 0.00 11 ASN A C 11
ATOM 7697 O O . ASN A 1 11 ? 3.616 -2.566 1.286 1.00 0.00 11 ASN A O 11
ATOM 7708 N N . LYS A 1 12 ? 5.280 -3.812 0.426 1.00 0.00 12 LYS A N 11
ATOM 7709 C CA . LYS A 1 12 ? 4.901 -5.018 1.152 1.00 0.00 12 LYS A CA 11
ATOM 7710 C C . LYS A 1 12 ? 4.487 -4.685 2.582 1.00 0.00 12 LYS A C 11
ATOM 7711 O O . LYS A 1 12 ? 3.497 -5.210 3.091 1.00 0.00 12 LYS A O 11
ATOM 7730 N N . PHE A 1 13 ? 5.251 -3.809 3.226 1.00 0.00 13 PHE A N 11
ATOM 7731 C CA . PHE A 1 13 ? 4.964 -3.406 4.597 1.00 0.00 13 PHE A CA 11
ATOM 7732 C C . PHE A 1 13 ? 3.681 -2.582 4.664 1.00 0.00 13 PHE A C 11
ATOM 7733 O O . PHE A 1 13 ? 2.742 -2.935 5.378 1.00 0.00 13 PHE A O 11
ATOM 7750 N N . ARG A 1 14 ? 3.650 -1.484 3.918 1.00 0.00 14 ARG A N 11
ATOM 7751 C CA . ARG A 1 14 ? 2.484 -0.609 3.893 1.00 0.00 14 ARG A CA 11
ATOM 7752 C C . ARG A 1 14 ? 1.199 -1.420 3.752 1.00 0.00 14 ARG A C 11
ATOM 7753 O O . ARG A 1 14 ? 0.226 -1.193 4.473 1.00 0.00 14 ARG A O 11
ATOM 7774 N N . CYS A 1 15 ? 1.201 -2.366 2.819 1.00 0.00 15 CYS A N 11
ATOM 7775 C CA . CYS A 1 15 ? 0.038 -3.210 2.581 1.00 0.00 15 CYS A CA 11
ATOM 7776 C C . CYS A 1 15 ? -0.708 -3.488 3.883 1.00 0.00 15 CYS A C 11
ATOM 7777 O O . CYS A 1 15 ? -0.274 -4.301 4.699 1.00 0.00 15 CYS A O 11
ATOM 7784 N N . GLY A 1 16 ? -1.833 -2.804 4.073 1.00 0.00 16 GLY A N 11
ATOM 7785 C CA . GLY A 1 16 ? -2.620 -2.990 5.277 1.00 0.00 16 GLY A CA 11
ATOM 7786 C C . GLY A 1 16 ? -2.340 -1.930 6.323 1.00 0.00 16 GLY A C 11
ATOM 7787 O O . GLY A 1 16 ? -2.013 -2.248 7.466 1.00 0.00 16 GLY A O 11
ATOM 7791 N N . GLU A 1 17 ? -2.466 -0.666 5.932 1.00 0.00 17 GLU A N 11
ATOM 7792 C CA . GLU A 1 17 ? -2.220 0.444 6.844 1.00 0.00 17 GLU A CA 11
ATOM 7793 C C . GLU A 1 17 ? -3.459 1.326 6.974 1.00 0.00 17 GLU A C 11
ATOM 7794 O O . GLU A 1 17 ? -4.279 1.403 6.059 1.00 0.00 17 GLU A O 11
ATOM 7806 N N . LYS A 1 18 ? -3.589 1.990 8.118 1.00 0.00 18 LYS A N 11
ATOM 7807 C CA . LYS A 1 18 ? -4.725 2.869 8.369 1.00 0.00 18 LYS A CA 11
ATOM 7808 C C . LYS A 1 18 ? -4.268 4.188 8.981 1.00 0.00 18 LYS A C 11
ATOM 7809 O O . LYS A 1 18 ? -4.912 4.719 9.887 1.00 0.00 18 LYS A O 11
ATOM 7828 N N . ARG A 1 19 ? -3.155 4.714 8.480 1.00 0.00 19 ARG A N 11
ATOM 7829 C CA . ARG A 1 19 ? -2.613 5.973 8.977 1.00 0.00 19 ARG A CA 11
ATOM 7830 C C . ARG A 1 19 ? -2.638 7.042 7.890 1.00 0.00 19 ARG A C 11
ATOM 7831 O O . ARG A 1 19 ? -1.652 7.751 7.678 1.00 0.00 19 ARG A O 11
ATOM 7852 N N . LEU A 1 20 ? -3.770 7.155 7.204 1.00 0.00 20 LEU A N 11
ATOM 7853 C CA . LEU A 1 20 ? -3.923 8.140 6.137 1.00 0.00 20 LEU A CA 11
ATOM 7854 C C . LEU A 1 20 ? -5.396 8.444 5.886 1.00 0.00 20 LEU A C 11
ATOM 7855 O O . LEU A 1 20 ? -6.238 7.545 5.897 1.00 0.00 20 LEU A O 11
ATOM 7871 N N . THR A 1 21 ? -5.701 9.717 5.657 1.00 0.00 21 THR A N 11
ATOM 7872 C CA . THR A 1 21 ? -7.072 10.141 5.401 1.00 0.00 21 THR A CA 11
ATOM 7873 C C . THR A 1 21 ? -7.252 10.574 3.950 1.00 0.00 21 THR A C 11
ATOM 7874 O O . THR A 1 21 ? -8.053 9.996 3.216 1.00 0.00 21 THR A O 11
ATOM 7885 N N . ARG A 1 22 ? -6.502 11.592 3.545 1.00 0.00 22 ARG A N 11
ATOM 7886 C CA . ARG A 1 22 ? -6.580 12.103 2.181 1.00 0.00 22 ARG A CA 11
ATOM 7887 C C . ARG A 1 22 ? -5.201 12.119 1.527 1.00 0.00 22 ARG A C 11
ATOM 7888 O O . ARG A 1 22 ? -4.387 13.003 1.794 1.00 0.00 22 ARG A O 11
ATOM 7909 N N . SER A 1 23 ? -4.947 11.136 0.670 1.00 0.00 23 SER A N 11
ATOM 7910 C CA . SER A 1 23 ? -3.666 11.034 -0.020 1.00 0.00 23 SER A CA 11
ATOM 7911 C C . SER A 1 23 ? -3.855 10.531 -1.447 1.00 0.00 23 SER A C 11
ATOM 7912 O O . SER A 1 23 ? -4.783 9.772 -1.732 1.00 0.00 23 SER A O 11
ATOM 7920 N N . LEU A 1 24 ? -2.970 10.958 -2.340 1.00 0.00 24 LEU A N 11
ATOM 7921 C CA . LEU A 1 24 ? -3.039 10.551 -3.740 1.00 0.00 24 LEU A CA 11
ATOM 7922 C C . LEU A 1 24 ? -3.547 9.119 -3.866 1.00 0.00 24 LEU A C 11
ATOM 7923 O O . LEU A 1 24 ? -4.508 8.851 -4.587 1.00 0.00 24 LEU A O 11
ATOM 7939 N N . CYS A 1 25 ? -2.896 8.201 -3.160 1.00 0.00 25 CYS A N 11
ATOM 7940 C CA . CYS A 1 25 ? -3.281 6.795 -3.191 1.00 0.00 25 CYS A CA 11
ATOM 7941 C C . CYS A 1 25 ? -3.443 6.244 -1.777 1.00 0.00 25 CYS A C 11
ATOM 7942 O O . CYS A 1 25 ? -3.160 6.931 -0.796 1.00 0.00 25 CYS A O 11
ATOM 7949 N N . ALA A 1 26 ? -3.902 5.001 -1.681 1.00 0.00 26 ALA A N 11
ATOM 7950 C CA . ALA A 1 26 ? -4.100 4.356 -0.389 1.00 0.00 26 ALA A CA 11
ATOM 7951 C C . ALA A 1 26 ? -3.929 2.845 -0.496 1.00 0.00 26 ALA A C 11
ATOM 7952 O O . ALA A 1 26 ? -4.649 2.180 -1.242 1.00 0.00 26 ALA A O 11
ATOM 7959 N N . CYS A 1 27 ? -2.971 2.308 0.251 1.00 0.00 27 CYS A N 11
ATOM 7960 C CA . CYS A 1 27 ? -2.703 0.874 0.239 1.00 0.00 27 CYS A CA 11
ATOM 7961 C C . CYS A 1 27 ? -3.539 0.157 1.295 1.00 0.00 27 CYS A C 11
ATOM 7962 O O . CYS A 1 27 ? -3.058 -0.754 1.968 1.00 0.00 27 CYS A O 11
ATOM 7969 N N . SER A 1 28 ? -4.793 0.574 1.433 1.00 0.00 28 SER A N 11
ATOM 7970 C CA . SER A 1 28 ? -5.696 -0.026 2.410 1.00 0.00 28 SER A CA 11
ATOM 7971 C C . SER A 1 28 ? -6.866 -0.715 1.715 1.00 0.00 28 SER A C 11
ATOM 7972 O O . SER A 1 28 ? -7.355 -0.248 0.687 1.00 0.00 28 SER A O 11
ATOM 7980 N N . ASP A 1 29 ? -7.309 -1.831 2.284 1.00 0.00 29 ASP A N 11
ATOM 7981 C CA . ASP A 1 29 ? -8.422 -2.586 1.722 1.00 0.00 29 ASP A CA 11
ATOM 7982 C C . ASP A 1 29 ? -9.513 -1.649 1.213 1.00 0.00 29 ASP A C 11
ATOM 7983 O O . ASP A 1 29 ? -10.076 -1.861 0.139 1.00 0.00 29 ASP A O 11
ATOM 7992 N N . ASP A 1 30 ? -9.806 -0.613 1.991 1.00 0.00 30 ASP A N 11
ATOM 7993 C CA . ASP A 1 30 ? -10.828 0.358 1.618 1.00 0.00 30 ASP A CA 11
ATOM 7994 C C . ASP A 1 30 ? -10.594 0.879 0.203 1.00 0.00 30 ASP A C 11
ATOM 7995 O O . ASP A 1 30 ? -11.532 1.025 -0.580 1.00 0.00 30 ASP A O 11
ATOM 8004 N N . CYS A 1 31 ? -9.335 1.160 -0.117 1.00 0.00 31 CYS A N 11
ATOM 8005 C CA . CYS A 1 31 ? -8.976 1.666 -1.436 1.00 0.00 31 CYS A CA 11
ATOM 8006 C C . CYS A 1 31 ? -9.654 0.854 -2.534 1.00 0.00 31 CYS A C 11
ATOM 8007 O O . CYS A 1 31 ? -10.038 1.390 -3.573 1.00 0.00 31 CYS A O 11
ATOM 8014 N N . LYS A 1 32 ? -9.800 -0.445 -2.297 1.00 0.00 32 LYS A N 11
ATOM 8015 C CA . LYS A 1 32 ? -10.433 -1.335 -3.264 1.00 0.00 32 LYS A CA 11
ATOM 8016 C C . LYS A 1 32 ? -11.829 -0.837 -3.627 1.00 0.00 32 LYS A C 11
ATOM 8017 O O . LYS A 1 32 ? -12.221 -0.857 -4.794 1.00 0.00 32 LYS A O 11
ATOM 8036 N N . ASP A 1 33 ? -12.573 -0.392 -2.621 1.00 0.00 33 ASP A N 11
ATOM 8037 C CA . ASP A 1 33 ? -13.925 0.113 -2.836 1.00 0.00 33 ASP A CA 11
ATOM 8038 C C . ASP A 1 33 ? -13.893 1.539 -3.376 1.00 0.00 33 ASP A C 11
ATOM 8039 O O . ASP A 1 33 ? -14.487 1.832 -4.414 1.00 0.00 33 ASP A O 11
ATOM 8048 N N . GLN A 1 34 ? -13.196 2.420 -2.667 1.00 0.00 34 GLN A N 11
ATOM 8049 C CA . GLN A 1 34 ? -13.089 3.815 -3.075 1.00 0.00 34 GLN A CA 11
ATOM 8050 C C . GLN A 1 34 ? -12.501 3.929 -4.478 1.00 0.00 34 GLN A C 11
ATOM 8051 O O . GLN A 1 34 ? -13.136 4.461 -5.388 1.00 0.00 34 GLN A O 11
ATOM 8065 N N . GLY A 1 35 ? -11.283 3.423 -4.647 1.00 0.00 35 GLY A N 11
ATOM 8066 C CA . GLY A 1 35 ? -10.630 3.478 -5.942 1.00 0.00 35 GLY A CA 11
ATOM 8067 C C . GLY A 1 35 ? -9.429 4.403 -5.947 1.00 0.00 35 GLY A C 11
ATOM 8068 O O . GLY A 1 35 ? -9.305 5.266 -6.815 1.00 0.00 35 GLY A O 11
ATOM 8072 N N . ASP A 1 36 ? -8.543 4.225 -4.972 1.00 0.00 36 ASP A N 11
ATOM 8073 C CA . ASP A 1 36 ? -7.346 5.052 -4.867 1.00 0.00 36 ASP A CA 11
ATOM 8074 C C . ASP A 1 36 ? -6.092 4.186 -4.807 1.00 0.00 36 ASP A C 11
ATOM 8075 O O . ASP A 1 36 ? -4.971 4.691 -4.885 1.00 0.00 36 ASP A O 11
ATOM 8084 N N . CYS A 1 37 ? -6.287 2.879 -4.664 1.00 0.00 37 CYS A N 11
ATOM 8085 C CA . CYS A 1 37 ? -5.172 1.942 -4.591 1.00 0.00 37 CYS A CA 11
ATOM 8086 C C . CYS A 1 37 ? -4.018 2.400 -5.479 1.00 0.00 37 CYS A C 11
ATOM 8087 O O . CYS A 1 37 ? -4.168 2.525 -6.695 1.00 0.00 37 CYS A O 11
ATOM 8094 N N . CYS A 1 38 ? -2.867 2.646 -4.863 1.00 0.00 38 CYS A N 11
ATOM 8095 C CA . CYS A 1 38 ? -1.686 3.089 -5.596 1.00 0.00 38 CYS A CA 11
ATOM 8096 C C . CYS A 1 38 ? -1.509 2.284 -6.879 1.00 0.00 38 CYS A C 11
ATOM 8097 O O . CYS A 1 38 ? -1.972 1.147 -6.980 1.00 0.00 38 CYS A O 11
ATOM 8104 N N . ILE A 1 39 ? -0.836 2.881 -7.857 1.00 0.00 39 ILE A N 11
ATOM 8105 C CA . ILE A 1 39 ? -0.596 2.218 -9.133 1.00 0.00 39 ILE A CA 11
ATOM 8106 C C . ILE A 1 39 ? 0.080 0.866 -8.932 1.00 0.00 39 ILE A C 11
ATOM 8107 O O . ILE A 1 39 ? -0.145 -0.071 -9.696 1.00 0.00 39 ILE A O 11
ATOM 8123 N N . ASN A 1 40 ? 0.909 0.774 -7.897 1.00 0.00 40 ASN A N 11
ATOM 8124 C CA . ASN A 1 40 ? 1.618 -0.465 -7.594 1.00 0.00 40 ASN A CA 11
ATOM 8125 C C . ASN A 1 40 ? 1.071 -1.108 -6.323 1.00 0.00 40 ASN A C 11
ATOM 8126 O O . ASN A 1 40 ? 1.826 -1.643 -5.511 1.00 0.00 40 ASN A O 11
ATOM 8137 N N . TYR A 1 41 ? -0.246 -1.052 -6.158 1.00 0.00 41 TYR A N 11
ATOM 8138 C CA . TYR A 1 41 ? -0.894 -1.627 -4.986 1.00 0.00 41 TYR A CA 11
ATOM 8139 C C . TYR A 1 41 ? -0.812 -3.150 -5.009 1.00 0.00 41 TYR A C 11
ATOM 8140 O O . TYR A 1 41 ? -0.264 -3.767 -4.096 1.00 0.00 41 TYR A O 11
ATOM 8158 N N . SER A 1 42 ? -1.360 -3.750 -6.062 1.00 0.00 42 SER A N 11
ATOM 8159 C CA . SER A 1 42 ? -1.352 -5.200 -6.205 1.00 0.00 42 SER A CA 11
ATOM 8160 C C . SER A 1 42 ? 0.050 -5.707 -6.532 1.00 0.00 42 SER A C 11
ATOM 8161 O O . SER A 1 42 ? 0.525 -6.676 -5.940 1.00 0.00 42 SER A O 11
ATOM 8169 N N . SER A 1 43 ? 0.707 -5.042 -7.476 1.00 0.00 43 SER A N 11
ATOM 8170 C CA . SER A 1 43 ? 2.053 -5.426 -7.885 1.00 0.00 43 SER A CA 11
ATOM 8171 C C . SER A 1 43 ? 2.940 -5.672 -6.669 1.00 0.00 43 SER A C 11
ATOM 8172 O O . SER A 1 43 ? 3.785 -6.568 -6.673 1.00 0.00 43 SER A O 11
ATOM 8180 N N . VAL A 1 44 ? 2.744 -4.869 -5.628 1.00 0.00 44 VAL A N 11
ATOM 8181 C CA . VAL A 1 44 ? 3.524 -4.998 -4.403 1.00 0.00 44 VAL A CA 11
ATOM 8182 C C . VAL A 1 44 ? 2.798 -5.862 -3.377 1.00 0.00 44 VAL A C 11
ATOM 8183 O O . VAL A 1 44 ? 3.360 -6.820 -2.847 1.00 0.00 44 VAL A O 11
ATOM 8196 N N . CYS A 1 45 ? 1.545 -5.515 -3.102 1.00 0.00 45 CYS A N 11
ATOM 8197 C CA . CYS A 1 45 ? 0.740 -6.258 -2.140 1.00 0.00 45 CYS A CA 11
ATOM 8198 C C . CYS A 1 45 ? 0.374 -7.635 -2.684 1.00 0.00 45 CYS A C 11
ATOM 8199 O O . CYS A 1 45 ? 0.735 -8.659 -2.102 1.00 0.00 45 CYS A O 11
ATOM 8206 N N . GLN A 1 46 ? -0.343 -7.652 -3.803 1.00 0.00 46 GLN A N 11
ATOM 8207 C CA . GLN A 1 46 ? -0.757 -8.904 -4.425 1.00 0.00 46 GLN A CA 11
ATOM 8208 C C . GLN A 1 46 ? 0.297 -9.396 -5.412 1.00 0.00 46 GLN A C 11
ATOM 8209 O O . GLN A 1 46 ? 0.176 -9.189 -6.618 1.00 0.00 46 GLN A O 11
ATOM 8223 N N . GLY A 1 47 ? 1.330 -10.050 -4.889 1.00 0.00 47 GLY A N 11
ATOM 8224 C CA . GLY A 1 47 ? 2.390 -10.562 -5.738 1.00 0.00 47 GLY A CA 11
ATOM 8225 C C . GLY A 1 47 ? 2.410 -12.076 -5.792 1.00 0.00 47 GLY A C 11
ATOM 8226 O O . GLY A 1 47 ? 1.392 -12.707 -6.078 1.00 0.00 47 GLY A O 11
ATOM 8230 N N . GLU A 1 48 ? 3.571 -12.662 -5.516 1.00 0.00 48 GLU A N 11
ATOM 8231 C CA . GLU A 1 48 ? 3.719 -14.112 -5.538 1.00 0.00 48 GLU A CA 11
ATOM 8232 C C . GLU A 1 48 ? 3.603 -14.691 -4.131 1.00 0.00 48 GLU A C 11
ATOM 8233 O O . GLU A 1 48 ? 3.843 -14.000 -3.140 1.00 0.00 48 GLU A O 11
ATOM 8245 N N . LYS A 1 49 ? 3.233 -15.966 -4.050 1.00 0.00 49 LYS A N 11
ATOM 8246 C CA . LYS A 1 49 ? 3.086 -16.640 -2.766 1.00 0.00 49 LYS A CA 11
ATOM 8247 C C . LYS A 1 49 ? 4.385 -17.327 -2.361 1.00 0.00 49 LYS A C 11
ATOM 8248 O O . LYS A 1 49 ? 5.311 -17.450 -3.163 1.00 0.00 49 LYS A O 11
ATOM 8267 N N . SER A 1 50 ? 4.447 -17.775 -1.111 1.00 0.00 50 SER A N 11
ATOM 8268 C CA . SER A 1 50 ? 5.634 -18.448 -0.597 1.00 0.00 50 SER A CA 11
ATOM 8269 C C . SER A 1 50 ? 6.274 -19.319 -1.675 1.00 0.00 50 SER A C 11
ATOM 8270 O O . SER A 1 50 ? 5.586 -20.047 -2.390 1.00 0.00 50 SER A O 11
ATOM 8278 N N . SER A 1 51 ? 7.596 -19.237 -1.786 1.00 0.00 51 SER A N 11
ATOM 8279 C CA . SER A 1 51 ? 8.330 -20.013 -2.778 1.00 0.00 51 SER A CA 11
ATOM 8280 C C . SER A 1 51 ? 8.093 -21.507 -2.583 1.00 0.00 51 SER A C 11
ATOM 8281 O O . SER A 1 51 ? 7.575 -22.186 -3.468 1.00 0.00 51 SER A O 11
ATOM 8289 N N . GLY A 1 52 ? 8.477 -22.013 -1.415 1.00 0.00 52 GLY A N 11
ATOM 8290 C CA . GLY A 1 52 ? 8.300 -23.423 -1.122 1.00 0.00 52 GLY A CA 11
ATOM 8291 C C . GLY A 1 52 ? 9.137 -23.882 0.055 1.00 0.00 52 GLY A C 11
ATOM 8292 O O . GLY A 1 52 ? 8.627 -24.129 1.148 1.00 0.00 52 GLY A O 11
ATOM 8296 N N . PRO A 1 53 ? 10.456 -24.003 -0.162 1.00 0.00 53 PRO A N 11
ATOM 8297 C CA . PRO A 1 53 ? 11.393 -24.436 0.879 1.00 0.00 53 PRO A CA 11
ATOM 8298 C C . PRO A 1 53 ? 11.569 -23.388 1.972 1.00 0.00 53 PRO A C 11
ATOM 8299 O O . PRO A 1 53 ? 12.360 -23.571 2.897 1.00 0.00 53 PRO A O 11
ATOM 8310 N N . SER A 1 54 ? 10.826 -22.291 1.861 1.00 0.00 54 SER A N 11
ATOM 8311 C CA . SER A 1 54 ? 10.904 -21.213 2.840 1.00 0.00 54 SER A CA 11
ATOM 8312 C C . SER A 1 54 ? 9.583 -21.064 3.589 1.00 0.00 54 SER A C 11
ATOM 8313 O O . SER A 1 54 ? 8.529 -20.882 2.981 1.00 0.00 54 SER A O 11
ATOM 8321 N N . SER A 1 55 ? 9.651 -21.144 4.915 1.00 0.00 55 SER A N 11
ATOM 8322 C CA . SER A 1 55 ? 8.461 -21.021 5.749 1.00 0.00 55 SER A CA 11
ATOM 8323 C C . SER A 1 55 ? 8.776 -20.267 7.036 1.00 0.00 55 SER A C 11
ATOM 8324 O O . SER A 1 55 ? 9.809 -20.492 7.665 1.00 0.00 55 SER A O 11
ATOM 8332 N N . GLY A 1 56 ? 7.875 -19.368 7.424 1.00 0.00 56 GLY A N 11
ATOM 8333 C CA . GLY A 1 56 ? 8.074 -18.592 8.634 1.00 0.00 56 GLY A CA 11
ATOM 8334 C C . GLY A 1 56 ? 9.005 -17.415 8.422 1.00 0.00 56 GLY A C 11
ATOM 8335 O O . GLY A 1 56 ? 8.561 -16.270 8.347 1.00 0.00 56 GLY A O 11
ATOM 8339 N N . GLY A 1 1 ? 14.608 13.739 -12.655 1.00 0.00 1 GLY A N 12
ATOM 8340 C CA . GLY A 1 1 ? 13.383 13.089 -13.081 1.00 0.00 1 GLY A CA 12
ATOM 8341 C C . GLY A 1 1 ? 12.838 12.136 -12.035 1.00 0.00 1 GLY A C 12
ATOM 8342 O O . GLY A 1 1 ? 11.636 12.112 -11.773 1.00 0.00 1 GLY A O 12
ATOM 8346 N N . SER A 1 2 ? 13.725 11.346 -11.438 1.00 0.00 2 SER A N 12
ATOM 8347 C CA . SER A 1 2 ? 13.326 10.382 -10.419 1.00 0.00 2 SER A CA 12
ATOM 8348 C C . SER A 1 2 ? 13.314 11.027 -9.037 1.00 0.00 2 SER A C 12
ATOM 8349 O O . SER A 1 2 ? 14.297 10.954 -8.298 1.00 0.00 2 SER A O 12
ATOM 8357 N N . SER A 1 3 ? 12.196 11.657 -8.694 1.00 0.00 3 SER A N 12
ATOM 8358 C CA . SER A 1 3 ? 12.056 12.319 -7.402 1.00 0.00 3 SER A CA 12
ATOM 8359 C C . SER A 1 3 ? 10.802 11.837 -6.678 1.00 0.00 3 SER A C 12
ATOM 8360 O O . SER A 1 3 ? 9.681 12.157 -7.073 1.00 0.00 3 SER A O 12
ATOM 8368 N N . GLY A 1 4 ? 11.001 11.065 -5.614 1.00 0.00 4 GLY A N 12
ATOM 8369 C CA . GLY A 1 4 ? 9.879 10.551 -4.850 1.00 0.00 4 GLY A CA 12
ATOM 8370 C C . GLY A 1 4 ? 10.289 9.464 -3.877 1.00 0.00 4 GLY A C 12
ATOM 8371 O O . GLY A 1 4 ? 10.663 8.365 -4.286 1.00 0.00 4 GLY A O 12
ATOM 8375 N N . SER A 1 5 ? 10.221 9.771 -2.585 1.00 0.00 5 SER A N 12
ATOM 8376 C CA . SER A 1 5 ? 10.594 8.813 -1.551 1.00 0.00 5 SER A CA 12
ATOM 8377 C C . SER A 1 5 ? 9.387 7.989 -1.113 1.00 0.00 5 SER A C 12
ATOM 8378 O O . SER A 1 5 ? 8.684 8.351 -0.169 1.00 0.00 5 SER A O 12
ATOM 8386 N N . SER A 1 6 ? 9.153 6.879 -1.807 1.00 0.00 6 SER A N 12
ATOM 8387 C CA . SER A 1 6 ? 8.029 6.005 -1.494 1.00 0.00 6 SER A CA 12
ATOM 8388 C C . SER A 1 6 ? 6.746 6.812 -1.315 1.00 0.00 6 SER A C 12
ATOM 8389 O O . SER A 1 6 ? 5.979 6.581 -0.381 1.00 0.00 6 SER A O 12
ATOM 8397 N N . GLY A 1 7 ? 6.520 7.760 -2.219 1.00 0.00 7 GLY A N 12
ATOM 8398 C CA . GLY A 1 7 ? 5.330 8.587 -2.144 1.00 0.00 7 GLY A CA 12
ATOM 8399 C C . GLY A 1 7 ? 4.104 7.890 -2.699 1.00 0.00 7 GLY A C 12
ATOM 8400 O O . GLY A 1 7 ? 3.136 7.653 -1.975 1.00 0.00 7 GLY A O 12
ATOM 8404 N N . TRP A 1 8 ? 4.143 7.562 -3.985 1.00 0.00 8 TRP A N 12
ATOM 8405 C CA . TRP A 1 8 ? 3.024 6.888 -4.636 1.00 0.00 8 TRP A CA 12
ATOM 8406 C C . TRP A 1 8 ? 3.310 5.401 -4.806 1.00 0.00 8 TRP A C 12
ATOM 8407 O O . TRP A 1 8 ? 3.031 4.820 -5.856 1.00 0.00 8 TRP A O 12
ATOM 8428 N N . THR A 1 9 ? 3.865 4.786 -3.767 1.00 0.00 9 THR A N 12
ATOM 8429 C CA . THR A 1 9 ? 4.189 3.366 -3.803 1.00 0.00 9 THR A CA 12
ATOM 8430 C C . THR A 1 9 ? 3.849 2.691 -2.478 1.00 0.00 9 THR A C 12
ATOM 8431 O O . THR A 1 9 ? 4.263 3.149 -1.413 1.00 0.00 9 THR A O 12
ATOM 8442 N N . CYS A 1 10 ? 3.096 1.599 -2.552 1.00 0.00 10 CYS A N 12
ATOM 8443 C CA . CYS A 1 10 ? 2.700 0.860 -1.358 1.00 0.00 10 CYS A CA 12
ATOM 8444 C C . CYS A 1 10 ? 3.774 -0.149 -0.963 1.00 0.00 10 CYS A C 12
ATOM 8445 O O . CYS A 1 10 ? 4.647 -0.487 -1.762 1.00 0.00 10 CYS A O 12
ATOM 8452 N N . ASN A 1 11 ? 3.703 -0.625 0.275 1.00 0.00 11 ASN A N 12
ATOM 8453 C CA . ASN A 1 11 ? 4.669 -1.596 0.777 1.00 0.00 11 ASN A CA 12
ATOM 8454 C C . ASN A 1 11 ? 3.966 -2.852 1.284 1.00 0.00 11 ASN A C 12
ATOM 8455 O O . ASN A 1 11 ? 2.864 -2.783 1.827 1.00 0.00 11 ASN A O 12
ATOM 8466 N N . LYS A 1 12 ? 4.612 -3.999 1.101 1.00 0.00 12 LYS A N 12
ATOM 8467 C CA . LYS A 1 12 ? 4.051 -5.271 1.540 1.00 0.00 12 LYS A CA 12
ATOM 8468 C C . LYS A 1 12 ? 3.358 -5.123 2.891 1.00 0.00 12 LYS A C 12
ATOM 8469 O O . LYS A 1 12 ? 2.180 -5.454 3.035 1.00 0.00 12 LYS A O 12
ATOM 8488 N N . PHE A 1 13 ? 4.095 -4.623 3.877 1.00 0.00 13 PHE A N 12
ATOM 8489 C CA . PHE A 1 13 ? 3.549 -4.431 5.216 1.00 0.00 13 PHE A CA 12
ATOM 8490 C C . PHE A 1 13 ? 2.321 -3.528 5.179 1.00 0.00 13 PHE A C 12
ATOM 8491 O O . PHE A 1 13 ? 1.267 -3.872 5.716 1.00 0.00 13 PHE A O 12
ATOM 8508 N N . ARG A 1 14 ? 2.463 -2.370 4.542 1.00 0.00 14 ARG A N 12
ATOM 8509 C CA . ARG A 1 14 ? 1.365 -1.416 4.435 1.00 0.00 14 ARG A CA 12
ATOM 8510 C C . ARG A 1 14 ? 0.065 -2.123 4.068 1.00 0.00 14 ARG A C 12
ATOM 8511 O O . ARG A 1 14 ? -0.985 -1.859 4.654 1.00 0.00 14 ARG A O 12
ATOM 8532 N N . CYS A 1 15 ? 0.141 -3.022 3.092 1.00 0.00 15 CYS A N 12
ATOM 8533 C CA . CYS A 1 15 ? -1.030 -3.767 2.644 1.00 0.00 15 CYS A CA 12
ATOM 8534 C C . CYS A 1 15 ? -1.922 -4.140 3.824 1.00 0.00 15 CYS A C 12
ATOM 8535 O O . CYS A 1 15 ? -1.518 -4.897 4.707 1.00 0.00 15 CYS A O 12
ATOM 8542 N N . GLY A 1 16 ? -3.138 -3.602 3.835 1.00 0.00 16 GLY A N 12
ATOM 8543 C CA . GLY A 1 16 ? -4.067 -3.889 4.911 1.00 0.00 16 GLY A CA 12
ATOM 8544 C C . GLY A 1 16 ? -3.854 -2.996 6.116 1.00 0.00 16 GLY A C 12
ATOM 8545 O O . GLY A 1 16 ? -3.973 -3.442 7.257 1.00 0.00 16 GLY A O 12
ATOM 8549 N N . GLU A 1 17 ? -3.537 -1.730 5.863 1.00 0.00 17 GLU A N 12
ATOM 8550 C CA . GLU A 1 17 ? -3.304 -0.771 6.937 1.00 0.00 17 GLU A CA 12
ATOM 8551 C C . GLU A 1 17 ? -4.595 -0.045 7.308 1.00 0.00 17 GLU A C 12
ATOM 8552 O O . GLU A 1 17 ? -5.565 -0.054 6.550 1.00 0.00 17 GLU A O 12
ATOM 8564 N N . LYS A 1 18 ? -4.597 0.583 8.478 1.00 0.00 18 LYS A N 12
ATOM 8565 C CA . LYS A 1 18 ? -5.766 1.316 8.951 1.00 0.00 18 LYS A CA 12
ATOM 8566 C C . LYS A 1 18 ? -6.015 2.553 8.095 1.00 0.00 18 LYS A C 12
ATOM 8567 O O . LYS A 1 18 ? -5.172 2.938 7.284 1.00 0.00 18 LYS A O 12
ATOM 8586 N N . ARG A 1 19 ? -7.176 3.173 8.283 1.00 0.00 19 ARG A N 12
ATOM 8587 C CA . ARG A 1 19 ? -7.535 4.368 7.527 1.00 0.00 19 ARG A CA 12
ATOM 8588 C C . ARG A 1 19 ? -6.311 5.249 7.292 1.00 0.00 19 ARG A C 12
ATOM 8589 O O . ARG A 1 19 ? -5.742 5.803 8.233 1.00 0.00 19 ARG A O 12
ATOM 8610 N N . LEU A 1 20 ? -5.914 5.374 6.030 1.00 0.00 20 LEU A N 12
ATOM 8611 C CA . LEU A 1 20 ? -4.758 6.188 5.671 1.00 0.00 20 LEU A CA 12
ATOM 8612 C C . LEU A 1 20 ? -4.819 7.552 6.351 1.00 0.00 20 LEU A C 12
ATOM 8613 O O . LEU A 1 20 ? -5.803 7.885 7.013 1.00 0.00 20 LEU A O 12
ATOM 8629 N N . THR A 1 21 ? -3.763 8.341 6.181 1.00 0.00 21 THR A N 12
ATOM 8630 C CA . THR A 1 21 ? -3.696 9.669 6.776 1.00 0.00 21 THR A CA 12
ATOM 8631 C C . THR A 1 21 ? -2.882 10.621 5.908 1.00 0.00 21 THR A C 12
ATOM 8632 O O . THR A 1 21 ? -1.670 10.464 5.765 1.00 0.00 21 THR A O 12
ATOM 8643 N N . ARG A 1 22 ? -3.557 11.610 5.329 1.00 0.00 22 ARG A N 12
ATOM 8644 C CA . ARG A 1 22 ? -2.895 12.588 4.474 1.00 0.00 22 ARG A CA 12
ATOM 8645 C C . ARG A 1 22 ? -1.825 11.923 3.615 1.00 0.00 22 ARG A C 12
ATOM 8646 O O . ARG A 1 22 ? -0.721 12.447 3.466 1.00 0.00 22 ARG A O 12
ATOM 8667 N N . SER A 1 23 ? -2.159 10.766 3.053 1.00 0.00 23 SER A N 12
ATOM 8668 C CA . SER A 1 23 ? -1.224 10.026 2.213 1.00 0.00 23 SER A CA 12
ATOM 8669 C C . SER A 1 23 ? -1.708 9.987 0.766 1.00 0.00 23 SER A C 12
ATOM 8670 O O . SER A 1 23 ? -2.911 9.961 0.502 1.00 0.00 23 SER A O 12
ATOM 8678 N N . LEU A 1 24 ? -0.763 9.983 -0.167 1.00 0.00 24 LEU A N 12
ATOM 8679 C CA . LEU A 1 24 ? -1.090 9.948 -1.588 1.00 0.00 24 LEU A CA 12
ATOM 8680 C C . LEU A 1 24 ? -2.078 8.826 -1.891 1.00 0.00 24 LEU A C 12
ATOM 8681 O O . LEU A 1 24 ? -3.150 9.062 -2.450 1.00 0.00 24 LEU A O 12
ATOM 8697 N N . CYS A 1 25 ? -1.712 7.605 -1.516 1.00 0.00 25 CYS A N 12
ATOM 8698 C CA . CYS A 1 25 ? -2.566 6.446 -1.747 1.00 0.00 25 CYS A CA 12
ATOM 8699 C C . CYS A 1 25 ? -2.905 5.752 -0.430 1.00 0.00 25 CYS A C 12
ATOM 8700 O O . CYS A 1 25 ? -2.409 6.131 0.630 1.00 0.00 25 CYS A O 12
ATOM 8707 N N . ALA A 1 26 ? -3.754 4.732 -0.508 1.00 0.00 26 ALA A N 12
ATOM 8708 C CA . ALA A 1 26 ? -4.158 3.983 0.676 1.00 0.00 26 ALA A CA 12
ATOM 8709 C C . ALA A 1 26 ? -3.964 2.485 0.471 1.00 0.00 26 ALA A C 12
ATOM 8710 O O . ALA A 1 26 ? -4.642 1.866 -0.351 1.00 0.00 26 ALA A O 12
ATOM 8717 N N . CYS A 1 27 ? -3.032 1.905 1.221 1.00 0.00 27 CYS A N 12
ATOM 8718 C CA . CYS A 1 27 ? -2.747 0.480 1.121 1.00 0.00 27 CYS A CA 12
ATOM 8719 C C . CYS A 1 27 ? -3.642 -0.322 2.062 1.00 0.00 27 CYS A C 12
ATOM 8720 O O . CYS A 1 27 ? -3.185 -1.246 2.734 1.00 0.00 27 CYS A O 12
ATOM 8727 N N . SER A 1 28 ? -4.921 0.038 2.103 1.00 0.00 28 SER A N 12
ATOM 8728 C CA . SER A 1 28 ? -5.880 -0.644 2.963 1.00 0.00 28 SER A CA 12
ATOM 8729 C C . SER A 1 28 ? -6.986 -1.293 2.137 1.00 0.00 28 SER A C 12
ATOM 8730 O O . SER A 1 28 ? -7.029 -1.148 0.914 1.00 0.00 28 SER A O 12
ATOM 8738 N N . ASP A 1 29 ? -7.877 -2.010 2.812 1.00 0.00 29 ASP A N 12
ATOM 8739 C CA . ASP A 1 29 ? -8.984 -2.682 2.141 1.00 0.00 29 ASP A CA 12
ATOM 8740 C C . ASP A 1 29 ? -9.993 -1.669 1.608 1.00 0.00 29 ASP A C 12
ATOM 8741 O O . ASP A 1 29 ? -10.512 -1.817 0.503 1.00 0.00 29 ASP A O 12
ATOM 8750 N N . ASP A 1 30 ? -10.265 -0.639 2.403 1.00 0.00 30 ASP A N 12
ATOM 8751 C CA . ASP A 1 30 ? -11.212 0.399 2.012 1.00 0.00 30 ASP A CA 12
ATOM 8752 C C . ASP A 1 30 ? -10.945 0.866 0.584 1.00 0.00 30 ASP A C 12
ATOM 8753 O O . ASP A 1 30 ? -11.874 1.049 -0.204 1.00 0.00 30 ASP A O 12
ATOM 8762 N N . CYS A 1 31 ? -9.671 1.060 0.258 1.00 0.00 31 CYS A N 12
ATOM 8763 C CA . CYS A 1 31 ? -9.283 1.508 -1.073 1.00 0.00 31 CYS A CA 12
ATOM 8764 C C . CYS A 1 31 ? -10.046 0.742 -2.150 1.00 0.00 31 CYS A C 12
ATOM 8765 O O . CYS A 1 31 ? -10.510 1.324 -3.131 1.00 0.00 31 CYS A O 12
ATOM 8772 N N . LYS A 1 32 ? -10.173 -0.567 -1.960 1.00 0.00 32 LYS A N 12
ATOM 8773 C CA . LYS A 1 32 ? -10.882 -1.414 -2.912 1.00 0.00 32 LYS A CA 12
ATOM 8774 C C . LYS A 1 32 ? -12.205 -0.777 -3.328 1.00 0.00 32 LYS A C 12
ATOM 8775 O O . LYS A 1 32 ? -12.589 -0.829 -4.495 1.00 0.00 32 LYS A O 12
ATOM 8794 N N . ASP A 1 33 ? -12.894 -0.175 -2.365 1.00 0.00 33 ASP A N 12
ATOM 8795 C CA . ASP A 1 33 ? -14.172 0.474 -2.631 1.00 0.00 33 ASP A CA 12
ATOM 8796 C C . ASP A 1 33 ? -13.978 1.731 -3.475 1.00 0.00 33 ASP A C 12
ATOM 8797 O O . ASP A 1 33 ? -14.472 1.818 -4.598 1.00 0.00 33 ASP A O 12
ATOM 8806 N N . GLN A 1 34 ? -13.256 2.701 -2.923 1.00 0.00 34 GLN A N 12
ATOM 8807 C CA . GLN A 1 34 ? -12.998 3.954 -3.624 1.00 0.00 34 GLN A CA 12
ATOM 8808 C C . GLN A 1 34 ? -12.030 3.739 -4.783 1.00 0.00 34 GLN A C 12
ATOM 8809 O O . GLN A 1 34 ? -12.389 3.920 -5.946 1.00 0.00 34 GLN A O 12
ATOM 8823 N N . GLY A 1 35 ? -10.800 3.353 -4.457 1.00 0.00 35 GLY A N 12
ATOM 8824 C CA . GLY A 1 35 ? -9.800 3.122 -5.482 1.00 0.00 35 GLY A CA 12
ATOM 8825 C C . GLY A 1 35 ? -8.636 4.089 -5.385 1.00 0.00 35 GLY A C 12
ATOM 8826 O O . GLY A 1 35 ? -8.277 4.739 -6.367 1.00 0.00 35 GLY A O 12
ATOM 8830 N N . ASP A 1 36 ? -8.046 4.186 -4.198 1.00 0.00 36 ASP A N 12
ATOM 8831 C CA . ASP A 1 36 ? -6.916 5.080 -3.977 1.00 0.00 36 ASP A CA 12
ATOM 8832 C C . ASP A 1 36 ? -5.608 4.299 -3.910 1.00 0.00 36 ASP A C 12
ATOM 8833 O O . ASP A 1 36 ? -4.525 4.867 -4.052 1.00 0.00 36 ASP A O 12
ATOM 8842 N N . CYS A 1 37 ? -5.717 2.993 -3.691 1.00 0.00 37 CYS A N 12
ATOM 8843 C CA . CYS A 1 37 ? -4.543 2.133 -3.603 1.00 0.00 37 CYS A CA 12
ATOM 8844 C C . CYS A 1 37 ? -3.522 2.493 -4.678 1.00 0.00 37 CYS A C 12
ATOM 8845 O O . CYS A 1 37 ? -3.829 2.477 -5.871 1.00 0.00 37 CYS A O 12
ATOM 8852 N N . CYS A 1 38 ? -2.307 2.817 -4.248 1.00 0.00 38 CYS A N 12
ATOM 8853 C CA . CYS A 1 38 ? -1.241 3.181 -5.173 1.00 0.00 38 CYS A CA 12
ATOM 8854 C C . CYS A 1 38 ? -1.343 2.379 -6.465 1.00 0.00 38 CYS A C 12
ATOM 8855 O O . CYS A 1 38 ? -1.850 1.256 -6.473 1.00 0.00 38 CYS A O 12
ATOM 8862 N N . ILE A 1 39 ? -0.857 2.960 -7.557 1.00 0.00 39 ILE A N 12
ATOM 8863 C CA . ILE A 1 39 ? -0.892 2.298 -8.855 1.00 0.00 39 ILE A CA 12
ATOM 8864 C C . ILE A 1 39 ? -0.246 0.918 -8.786 1.00 0.00 39 ILE A C 12
ATOM 8865 O O . ILE A 1 39 ? -0.749 -0.042 -9.367 1.00 0.00 39 ILE A O 12
ATOM 8881 N N . ASN A 1 40 ? 0.869 0.828 -8.070 1.00 0.00 40 ASN A N 12
ATOM 8882 C CA . ASN A 1 40 ? 1.584 -0.435 -7.924 1.00 0.00 40 ASN A CA 12
ATOM 8883 C C . ASN A 1 40 ? 1.218 -1.118 -6.609 1.00 0.00 40 ASN A C 12
ATOM 8884 O O . ASN A 1 40 ? 2.089 -1.606 -5.888 1.00 0.00 40 ASN A O 12
ATOM 8895 N N . TYR A 1 41 ? -0.075 -1.149 -6.305 1.00 0.00 41 TYR A N 12
ATOM 8896 C CA . TYR A 1 41 ? -0.556 -1.771 -5.077 1.00 0.00 41 TYR A CA 12
ATOM 8897 C C . TYR A 1 41 ? -0.623 -3.287 -5.223 1.00 0.00 41 TYR A C 12
ATOM 8898 O O . TYR A 1 41 ? -0.215 -4.027 -4.328 1.00 0.00 41 TYR A O 12
ATOM 8916 N N . SER A 1 42 ? -1.141 -3.743 -6.360 1.00 0.00 42 SER A N 12
ATOM 8917 C CA . SER A 1 42 ? -1.266 -5.171 -6.624 1.00 0.00 42 SER A CA 12
ATOM 8918 C C . SER A 1 42 ? 0.106 -5.808 -6.825 1.00 0.00 42 SER A C 12
ATOM 8919 O O . SER A 1 42 ? 0.374 -6.902 -6.328 1.00 0.00 42 SER A O 12
ATOM 8927 N N . SER A 1 43 ? 0.972 -5.114 -7.558 1.00 0.00 43 SER A N 12
ATOM 8928 C CA . SER A 1 43 ? 2.316 -5.613 -7.829 1.00 0.00 43 SER A CA 12
ATOM 8929 C C . SER A 1 43 ? 3.107 -5.773 -6.534 1.00 0.00 43 SER A C 12
ATOM 8930 O O . SER A 1 43 ? 3.813 -6.763 -6.343 1.00 0.00 43 SER A O 12
ATOM 8938 N N . VAL A 1 44 ? 2.983 -4.791 -5.647 1.00 0.00 44 VAL A N 12
ATOM 8939 C CA . VAL A 1 44 ? 3.685 -4.823 -4.369 1.00 0.00 44 VAL A CA 12
ATOM 8940 C C . VAL A 1 44 ? 3.025 -5.800 -3.403 1.00 0.00 44 VAL A C 12
ATOM 8941 O O . VAL A 1 44 ? 3.685 -6.673 -2.839 1.00 0.00 44 VAL A O 12
ATOM 8954 N N . CYS A 1 45 ? 1.718 -5.647 -3.216 1.00 0.00 45 CYS A N 12
ATOM 8955 C CA . CYS A 1 45 ? 0.967 -6.516 -2.319 1.00 0.00 45 CYS A CA 12
ATOM 8956 C C . CYS A 1 45 ? 0.818 -7.914 -2.913 1.00 0.00 45 CYS A C 12
ATOM 8957 O O . CYS A 1 45 ? 1.367 -8.882 -2.388 1.00 0.00 45 CYS A O 12
ATOM 8964 N N . GLN A 1 46 ? 0.073 -8.009 -4.008 1.00 0.00 46 GLN A N 12
ATOM 8965 C CA . GLN A 1 46 ? -0.147 -9.287 -4.673 1.00 0.00 46 GLN A CA 12
ATOM 8966 C C . GLN A 1 46 ? 1.069 -9.689 -5.501 1.00 0.00 46 GLN A C 12
ATOM 8967 O O . GLN A 1 46 ? 1.204 -9.288 -6.656 1.00 0.00 46 GLN A O 12
ATOM 8981 N N . GLY A 1 47 ? 1.951 -10.482 -4.902 1.00 0.00 47 GLY A N 12
ATOM 8982 C CA . GLY A 1 47 ? 3.146 -10.923 -5.599 1.00 0.00 47 GLY A CA 12
ATOM 8983 C C . GLY A 1 47 ? 2.949 -12.251 -6.302 1.00 0.00 47 GLY A C 12
ATOM 8984 O O . GLY A 1 47 ? 2.035 -12.402 -7.112 1.00 0.00 47 GLY A O 12
ATOM 8988 N N . GLU A 1 48 ? 3.810 -13.216 -5.993 1.00 0.00 48 GLU A N 12
ATOM 8989 C CA . GLU A 1 48 ? 3.727 -14.537 -6.603 1.00 0.00 48 GLU A CA 12
ATOM 8990 C C . GLU A 1 48 ? 2.806 -15.451 -5.801 1.00 0.00 48 GLU A C 12
ATOM 8991 O O . GLU A 1 48 ? 1.792 -15.932 -6.309 1.00 0.00 48 GLU A O 12
ATOM 9003 N N . LYS A 1 49 ? 3.166 -15.687 -4.543 1.00 0.00 49 LYS A N 12
ATOM 9004 C CA . LYS A 1 49 ? 2.372 -16.541 -3.668 1.00 0.00 49 LYS A CA 12
ATOM 9005 C C . LYS A 1 49 ? 1.780 -15.740 -2.514 1.00 0.00 49 LYS A C 12
ATOM 9006 O O . LYS A 1 49 ? 2.197 -14.611 -2.252 1.00 0.00 49 LYS A O 12
ATOM 9025 N N . SER A 1 50 ? 0.807 -16.329 -1.827 1.00 0.00 50 SER A N 12
ATOM 9026 C CA . SER A 1 50 ? 0.156 -15.667 -0.702 1.00 0.00 50 SER A CA 12
ATOM 9027 C C . SER A 1 50 ? 0.166 -16.562 0.533 1.00 0.00 50 SER A C 12
ATOM 9028 O O . SER A 1 50 ? -0.830 -16.658 1.251 1.00 0.00 50 SER A O 12
ATOM 9036 N N . SER A 1 51 ? 1.298 -17.214 0.776 1.00 0.00 51 SER A N 12
ATOM 9037 C CA . SER A 1 51 ? 1.437 -18.104 1.922 1.00 0.00 51 SER A CA 12
ATOM 9038 C C . SER A 1 51 ? 1.640 -17.307 3.206 1.00 0.00 51 SER A C 12
ATOM 9039 O O . SER A 1 51 ? 2.485 -16.416 3.271 1.00 0.00 51 SER A O 12
ATOM 9047 N N . GLY A 1 52 ? 0.857 -17.636 4.230 1.00 0.00 52 GLY A N 12
ATOM 9048 C CA . GLY A 1 52 ? 0.966 -16.943 5.500 1.00 0.00 52 GLY A CA 12
ATOM 9049 C C . GLY A 1 52 ? 2.226 -17.312 6.257 1.00 0.00 52 GLY A C 12
ATOM 9050 O O . GLY A 1 52 ? 3.208 -17.780 5.679 1.00 0.00 52 GLY A O 12
ATOM 9054 N N . PRO A 1 53 ? 2.210 -17.099 7.581 1.00 0.00 53 PRO A N 12
ATOM 9055 C CA . PRO A 1 53 ? 3.353 -17.405 8.447 1.00 0.00 53 PRO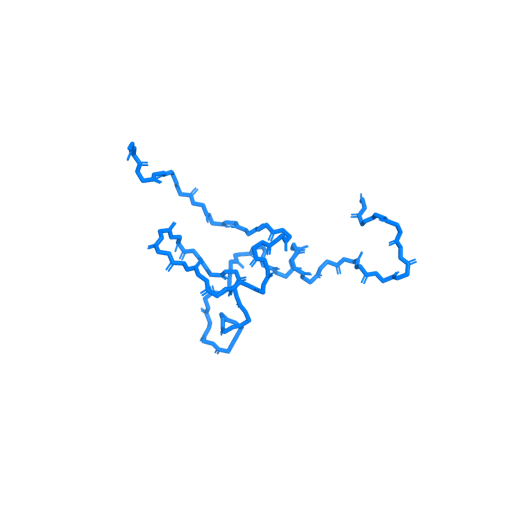 A CA 12
ATOM 9056 C C . PRO A 1 53 ? 3.585 -18.905 8.591 1.00 0.00 53 PRO A C 12
ATOM 9057 O O . PRO A 1 53 ? 2.906 -19.712 7.956 1.00 0.00 53 PRO A O 12
ATOM 9068 N N . SER A 1 54 ? 4.548 -19.272 9.431 1.00 0.00 54 SER A N 12
ATOM 9069 C CA . SER A 1 54 ? 4.872 -20.675 9.657 1.00 0.00 54 SER A CA 12
ATOM 9070 C C . SER A 1 54 ? 4.057 -21.241 10.816 1.00 0.00 54 SER A C 12
ATOM 9071 O O . SER A 1 54 ? 4.256 -20.864 11.971 1.00 0.00 54 SER A O 12
ATOM 9079 N N . SER A 1 55 ? 3.139 -22.148 10.500 1.00 0.00 55 SER A N 12
ATOM 9080 C CA . SER A 1 55 ? 2.292 -22.764 11.513 1.00 0.00 55 SER A CA 12
ATOM 9081 C C . SER A 1 55 ? 2.802 -24.156 11.875 1.00 0.00 55 SER A C 12
ATOM 9082 O O . SER A 1 55 ? 3.676 -24.703 11.205 1.00 0.00 55 SER A O 12
ATOM 9090 N N . GLY A 1 56 ? 2.247 -24.722 12.943 1.00 0.00 56 GLY A N 12
ATOM 9091 C CA . GLY A 1 56 ? 2.658 -26.045 13.378 1.00 0.00 56 GLY A CA 12
ATOM 9092 C C . GLY A 1 56 ? 3.253 -26.038 14.772 1.00 0.00 56 GLY A C 12
ATOM 9093 O O . GLY A 1 56 ? 4.140 -25.240 15.071 1.00 0.00 56 GLY A O 12
ATOM 9097 N N . GLY A 1 1 ? 8.715 20.885 8.399 1.00 0.00 1 GLY A N 13
ATOM 9098 C CA . GLY A 1 1 ? 8.007 22.142 8.241 1.00 0.00 1 GLY A CA 13
ATOM 9099 C C . GLY A 1 1 ? 7.057 22.126 7.059 1.00 0.00 1 GLY A C 13
ATOM 9100 O O . GLY A 1 1 ? 5.858 22.355 7.215 1.00 0.00 1 GLY A O 13
ATOM 9104 N N . SER A 1 2 ? 7.594 21.858 5.874 1.00 0.00 2 SER A N 13
ATOM 9105 C CA . SER A 1 2 ? 6.787 21.819 4.659 1.00 0.00 2 SER A CA 13
ATOM 9106 C C . SER A 1 2 ? 6.692 20.397 4.115 1.00 0.00 2 SER A C 13
ATOM 9107 O O . SER A 1 2 ? 7.412 19.501 4.558 1.00 0.00 2 SER A O 13
ATOM 9115 N N . SER A 1 3 ? 5.797 20.197 3.153 1.00 0.00 3 SER A N 13
ATOM 9116 C CA . SER A 1 3 ? 5.604 18.884 2.549 1.00 0.00 3 SER A CA 13
ATOM 9117 C C . SER A 1 3 ? 6.938 18.283 2.117 1.00 0.00 3 SER A C 13
ATOM 9118 O O . SER A 1 3 ? 7.585 18.779 1.195 1.00 0.00 3 SER A O 13
ATOM 9126 N N . GLY A 1 4 ? 7.342 17.209 2.790 1.00 0.00 4 GLY A N 13
ATOM 9127 C CA . GLY A 1 4 ? 8.597 16.557 2.461 1.00 0.00 4 GLY A CA 13
ATOM 9128 C C . GLY A 1 4 ? 8.395 15.276 1.676 1.00 0.00 4 GLY A C 13
ATOM 9129 O O . GLY A 1 4 ? 8.078 15.312 0.488 1.00 0.00 4 GLY A O 13
ATOM 9133 N N . SER A 1 5 ? 8.584 14.141 2.342 1.00 0.00 5 SER A N 13
ATOM 9134 C CA . SER A 1 5 ? 8.427 12.842 1.696 1.00 0.00 5 SER A CA 13
ATOM 9135 C C . SER A 1 5 ? 7.093 12.759 0.962 1.00 0.00 5 SER A C 13
ATOM 9136 O O . SER A 1 5 ? 6.097 13.343 1.390 1.00 0.00 5 SER A O 13
ATOM 9144 N N . SER A 1 6 ? 7.080 12.027 -0.148 1.00 0.00 6 SER A N 13
ATOM 9145 C CA . SER A 1 6 ? 5.870 11.868 -0.947 1.00 0.00 6 SER A CA 13
ATOM 9146 C C . SER A 1 6 ? 5.137 10.584 -0.572 1.00 0.00 6 SER A C 13
ATOM 9147 O O . SER A 1 6 ? 3.999 10.619 -0.106 1.00 0.00 6 SER A O 13
ATOM 9155 N N . GLY A 1 7 ? 5.799 9.450 -0.782 1.00 0.00 7 GLY A N 13
ATOM 9156 C CA . GLY A 1 7 ? 5.196 8.169 -0.462 1.00 0.00 7 GLY A CA 13
ATOM 9157 C C . GLY A 1 7 ? 4.083 7.797 -1.422 1.00 0.00 7 GLY A C 13
ATOM 9158 O O . GLY A 1 7 ? 2.909 7.792 -1.051 1.00 0.00 7 GLY A O 13
ATOM 9162 N N . TRP A 1 8 ? 4.452 7.485 -2.660 1.00 0.00 8 TRP A N 13
ATOM 9163 C CA . TRP A 1 8 ? 3.476 7.111 -3.676 1.00 0.00 8 TRP A CA 13
ATOM 9164 C C . TRP A 1 8 ? 3.798 5.741 -4.263 1.00 0.00 8 TRP A C 13
ATOM 9165 O O . TRP A 1 8 ? 3.691 5.530 -5.471 1.00 0.00 8 TRP A O 13
ATOM 9186 N N . THR A 1 9 ? 4.192 4.810 -3.398 1.00 0.00 9 THR A N 13
ATOM 9187 C CA . THR A 1 9 ? 4.530 3.459 -3.830 1.00 0.00 9 THR A CA 13
ATOM 9188 C C . THR A 1 9 ? 4.157 2.433 -2.767 1.00 0.00 9 THR A C 13
ATOM 9189 O O . THR A 1 9 ? 4.821 2.322 -1.736 1.00 0.00 9 THR A O 13
ATOM 9200 N N . CYS A 1 10 ? 3.091 1.682 -3.025 1.00 0.00 10 CYS A N 13
ATOM 9201 C CA . CYS A 1 10 ? 2.629 0.664 -2.090 1.00 0.00 10 CYS A CA 13
ATOM 9202 C C . CYS A 1 10 ? 3.743 -0.332 -1.776 1.00 0.00 10 CYS A C 13
ATOM 9203 O O . CYS A 1 10 ? 4.464 -0.773 -2.670 1.00 0.00 10 CYS A O 13
ATOM 9210 N N . ASN A 1 11 ? 3.875 -0.680 -0.501 1.00 0.00 11 ASN A N 13
ATOM 9211 C CA . ASN A 1 11 ? 4.901 -1.623 -0.069 1.00 0.00 11 ASN A CA 13
ATOM 9212 C C . ASN A 1 11 ? 4.302 -2.707 0.822 1.00 0.00 11 ASN A C 13
ATOM 9213 O O . ASN A 1 11 ? 3.225 -2.533 1.394 1.00 0.00 11 ASN A O 13
ATOM 9224 N N . LYS A 1 12 ? 5.007 -3.828 0.937 1.00 0.00 12 LYS A N 13
ATOM 9225 C CA . LYS A 1 12 ? 4.549 -4.939 1.760 1.00 0.00 12 LYS A CA 13
ATOM 9226 C C . LYS A 1 12 ? 4.057 -4.447 3.118 1.00 0.00 12 LYS A C 13
ATOM 9227 O O . LYS A 1 12 ? 2.924 -4.720 3.515 1.00 0.00 12 LYS A O 13
ATOM 9246 N N . PHE A 1 13 ? 4.915 -3.717 3.823 1.00 0.00 13 PHE A N 13
ATOM 9247 C CA . PHE A 1 13 ? 4.567 -3.185 5.135 1.00 0.00 13 PHE A CA 13
ATOM 9248 C C . PHE A 1 13 ? 3.327 -2.300 5.052 1.00 0.00 13 PHE A C 13
ATOM 9249 O O . PHE A 1 13 ? 2.376 -2.475 5.813 1.00 0.00 13 PHE A O 13
ATOM 9266 N N . ARG A 1 14 ? 3.346 -1.350 4.123 1.00 0.00 14 ARG A N 13
ATOM 9267 C CA . ARG A 1 14 ? 2.225 -0.436 3.941 1.00 0.00 14 ARG A CA 13
ATOM 9268 C C . ARG A 1 14 ? 0.903 -1.199 3.897 1.00 0.00 14 ARG A C 13
ATOM 9269 O O . ARG A 1 14 ? -0.043 -0.863 4.609 1.00 0.00 14 ARG A O 13
ATOM 9290 N N . CYS A 1 15 ? 0.847 -2.227 3.058 1.00 0.00 15 CYS A N 13
ATOM 9291 C CA . CYS A 1 15 ? -0.357 -3.038 2.919 1.00 0.00 15 CYS A CA 13
ATOM 9292 C C . CYS A 1 15 ? -1.110 -3.122 4.243 1.00 0.00 15 CYS A C 13
ATOM 9293 O O . CYS A 1 15 ? -0.826 -3.981 5.077 1.00 0.00 15 CYS A O 13
ATOM 9300 N N . GLY A 1 16 ? -2.073 -2.225 4.429 1.00 0.00 16 GLY A N 13
ATOM 9301 C CA . GLY A 1 16 ? -2.852 -2.215 5.653 1.00 0.00 16 GLY A CA 13
ATOM 9302 C C . GLY A 1 16 ? -2.550 -1.011 6.523 1.00 0.00 16 GLY A C 13
ATOM 9303 O O . GLY A 1 16 ? -2.275 -1.153 7.714 1.00 0.00 16 GLY A O 13
ATOM 9307 N N . GLU A 1 17 ? -2.598 0.176 5.928 1.00 0.00 17 GLU A N 13
ATOM 9308 C CA . GLU A 1 17 ? -2.324 1.408 6.658 1.00 0.00 17 GLU A CA 13
ATOM 9309 C C . GLU A 1 17 ? -3.608 1.991 7.243 1.00 0.00 17 GLU A C 13
ATOM 9310 O O . GLU A 1 17 ? -4.690 1.427 7.080 1.00 0.00 17 GLU A O 13
ATOM 9322 N N . LYS A 1 18 ? -3.479 3.124 7.924 1.00 0.00 18 LYS A N 13
ATOM 9323 C CA . LYS A 1 18 ? -4.626 3.785 8.534 1.00 0.00 18 LYS A CA 13
ATOM 9324 C C . LYS A 1 18 ? -5.494 4.457 7.474 1.00 0.00 18 LYS A C 13
ATOM 9325 O O . LYS A 1 18 ? -5.138 4.487 6.295 1.00 0.00 18 LYS A O 13
ATOM 9344 N N . ARG A 1 19 ? -6.632 4.994 7.900 1.00 0.00 19 ARG A N 13
ATOM 9345 C CA . ARG A 1 19 ? -7.550 5.664 6.987 1.00 0.00 19 ARG A CA 13
ATOM 9346 C C . ARG A 1 19 ? -6.896 6.895 6.365 1.00 0.00 19 ARG A C 13
ATOM 9347 O O . ARG A 1 19 ? -5.820 7.321 6.789 1.00 0.00 19 ARG A O 13
ATOM 9368 N N . LEU A 1 20 ? -7.551 7.462 5.359 1.00 0.00 20 LEU A N 13
ATOM 9369 C CA . LEU A 1 20 ? -7.034 8.644 4.678 1.00 0.00 20 LEU A CA 13
ATOM 9370 C C . LEU A 1 20 ? -8.168 9.588 4.289 1.00 0.00 20 LEU A C 13
ATOM 9371 O O . LEU A 1 20 ? -9.321 9.174 4.166 1.00 0.00 20 LEU A O 13
ATOM 9387 N N . THR A 1 21 ? -7.832 10.860 4.097 1.00 0.00 21 THR A N 13
ATOM 9388 C CA . THR A 1 21 ? -8.820 11.863 3.721 1.00 0.00 21 THR A CA 13
ATOM 9389 C C . THR A 1 21 ? -8.637 12.299 2.272 1.00 0.00 21 THR A C 13
ATOM 9390 O O . THR A 1 21 ? -9.559 12.197 1.462 1.00 0.00 21 THR A O 13
ATOM 9401 N N . ARG A 1 22 ? -7.442 12.785 1.950 1.00 0.00 22 ARG A N 13
ATOM 9402 C CA . ARG A 1 22 ? -7.141 13.236 0.598 1.00 0.00 22 ARG A CA 13
ATOM 9403 C C . ARG A 1 22 ? -5.708 12.877 0.212 1.00 0.00 22 ARG A C 13
ATOM 9404 O O . ARG A 1 22 ? -4.751 13.413 0.773 1.00 0.00 22 ARG A O 13
ATOM 9425 N N . SER A 1 23 ? -5.568 11.969 -0.748 1.00 0.00 23 SER A N 13
ATOM 9426 C CA . SER A 1 23 ? -4.253 11.536 -1.206 1.00 0.00 23 SER A CA 13
ATOM 9427 C C . SER A 1 23 ? -4.326 10.992 -2.629 1.00 0.00 23 SER A C 13
ATOM 9428 O O . SER A 1 23 ? -5.402 10.658 -3.125 1.00 0.00 23 SER A O 13
ATOM 9436 N N . LEU A 1 24 ? -3.171 10.907 -3.282 1.00 0.00 24 LEU A N 13
ATOM 9437 C CA . LEU A 1 24 ? -3.101 10.404 -4.650 1.00 0.00 24 LEU A CA 13
ATOM 9438 C C . LEU A 1 24 ? -3.515 8.937 -4.712 1.00 0.00 24 LEU A C 13
ATOM 9439 O O . LEU A 1 24 ? -4.249 8.526 -5.611 1.00 0.00 24 LEU A O 13
ATOM 9455 N N . CYS A 1 25 ? -3.041 8.153 -3.750 1.00 0.00 25 CYS A N 13
ATOM 9456 C CA . CYS A 1 25 ? -3.363 6.732 -3.693 1.00 0.00 25 CYS A CA 13
ATOM 9457 C C . CYS A 1 25 ? -3.491 6.260 -2.248 1.00 0.00 25 CYS A C 13
ATOM 9458 O O . CYS A 1 25 ? -2.986 6.902 -1.327 1.00 0.00 25 CYS A O 13
ATOM 9465 N N . ALA A 1 26 ? -4.171 5.134 -2.057 1.00 0.00 26 ALA A N 13
ATOM 9466 C CA . ALA A 1 26 ? -4.364 4.575 -0.725 1.00 0.00 26 ALA A CA 13
ATOM 9467 C C . ALA A 1 26 ? -3.979 3.100 -0.688 1.00 0.00 26 ALA A C 13
ATOM 9468 O O . ALA A 1 26 ? -4.613 2.266 -1.334 1.00 0.00 26 ALA A O 13
ATOM 9475 N N . CYS A 1 27 ? -2.936 2.784 0.073 1.00 0.00 27 CYS A N 13
ATOM 9476 C CA . CYS A 1 27 ? -2.465 1.410 0.195 1.00 0.00 27 CYS A CA 13
ATOM 9477 C C . CYS A 1 27 ? -3.107 0.719 1.394 1.00 0.00 27 CYS A C 13
ATOM 9478 O O . CYS A 1 27 ? -2.432 0.033 2.163 1.00 0.00 27 CYS A O 13
ATOM 9485 N N . SER A 1 28 ? -4.413 0.906 1.549 1.00 0.00 28 SER A N 13
ATOM 9486 C CA . SER A 1 28 ? -5.146 0.304 2.657 1.00 0.00 28 SER A CA 13
ATOM 9487 C C . SER A 1 28 ? -6.208 -0.665 2.144 1.00 0.00 28 SER A C 13
ATOM 9488 O O . SER A 1 28 ? -6.375 -0.837 0.936 1.00 0.00 28 SER A O 13
ATOM 9496 N N . ASP A 1 29 ? -6.923 -1.293 3.071 1.00 0.00 29 ASP A N 13
ATOM 9497 C CA . ASP A 1 29 ? -7.970 -2.244 2.714 1.00 0.00 29 ASP A CA 13
ATOM 9498 C C . ASP A 1 29 ? -9.158 -1.530 2.076 1.00 0.00 29 ASP A C 13
ATOM 9499 O O . ASP A 1 29 ? -9.789 -2.054 1.158 1.00 0.00 29 ASP A O 13
ATOM 9508 N N . ASP A 1 30 ? -9.456 -0.333 2.569 1.00 0.00 30 ASP A N 13
ATOM 9509 C CA . ASP A 1 30 ? -10.569 0.453 2.048 1.00 0.00 30 ASP A CA 13
ATOM 9510 C C . ASP A 1 30 ? -10.121 1.315 0.872 1.00 0.00 30 ASP A C 13
ATOM 9511 O O . ASP A 1 30 ? -10.584 2.443 0.704 1.00 0.00 30 ASP A O 13
ATOM 9520 N N . CYS A 1 31 ? -9.215 0.776 0.061 1.00 0.00 31 CYS A N 13
ATOM 9521 C CA . CYS A 1 31 ? -8.703 1.496 -1.098 1.00 0.00 31 CYS A CA 13
ATOM 9522 C C . CYS A 1 31 ? -9.392 1.029 -2.377 1.00 0.00 31 CYS A C 13
ATOM 9523 O O . CYS A 1 31 ? -9.644 1.820 -3.286 1.00 0.00 31 CYS A O 13
ATOM 9530 N N . LYS A 1 32 ? -9.695 -0.263 -2.440 1.00 0.00 32 LYS A N 13
ATOM 9531 C CA . LYS A 1 32 ? -10.357 -0.838 -3.606 1.00 0.00 32 LYS A CA 13
ATOM 9532 C C . LYS A 1 32 ? -11.780 -0.308 -3.740 1.00 0.00 32 LYS A C 13
ATOM 9533 O O . LYS A 1 32 ? -12.137 0.289 -4.755 1.00 0.00 32 LYS A O 13
ATOM 9552 N N . ASP A 1 33 ? -12.588 -0.530 -2.710 1.00 0.00 33 ASP A N 13
ATOM 9553 C CA . ASP A 1 33 ? -13.973 -0.072 -2.712 1.00 0.00 33 ASP A CA 13
ATOM 9554 C C . ASP A 1 33 ? -14.072 1.356 -3.239 1.00 0.00 33 ASP A C 13
ATOM 9555 O O . ASP A 1 33 ? -14.987 1.687 -3.994 1.00 0.00 33 ASP A O 13
ATOM 9564 N N . GLN A 1 34 ? -13.126 2.197 -2.836 1.00 0.00 34 GLN A N 13
ATOM 9565 C CA . GLN A 1 34 ? -13.107 3.590 -3.266 1.00 0.00 34 GLN A CA 13
ATOM 9566 C C . GLN A 1 34 ? -12.468 3.727 -4.644 1.00 0.00 34 GLN A C 13
ATOM 9567 O O . GLN A 1 34 ? -13.129 4.100 -5.612 1.00 0.00 34 GLN A O 13
ATOM 9581 N N . GLY A 1 35 ? -11.177 3.420 -4.724 1.00 0.00 35 GLY A N 13
ATOM 9582 C CA . GLY A 1 35 ? -10.469 3.515 -5.988 1.00 0.00 35 GLY A CA 13
ATOM 9583 C C . GLY A 1 35 ? -9.259 4.425 -5.908 1.00 0.00 35 GLY A C 13
ATOM 9584 O O . GLY A 1 35 ? -9.105 5.339 -6.718 1.00 0.00 35 GLY A O 13
ATOM 9588 N N . ASP A 1 36 ? -8.397 4.176 -4.927 1.00 0.00 36 ASP A N 13
ATOM 9589 C CA . ASP A 1 36 ? -7.194 4.979 -4.744 1.00 0.00 36 ASP A CA 13
ATOM 9590 C C . ASP A 1 36 ? -5.947 4.101 -4.758 1.00 0.00 36 ASP A C 13
ATOM 9591 O O . ASP A 1 36 ? -4.834 4.588 -4.956 1.00 0.00 36 ASP A O 13
ATOM 9600 N N . CYS A 1 37 ? -6.140 2.804 -4.545 1.00 0.00 37 CYS A N 13
ATOM 9601 C CA . CYS A 1 37 ? -5.031 1.857 -4.531 1.00 0.00 37 CYS A CA 13
ATOM 9602 C C . CYS A 1 37 ? -3.949 2.272 -5.524 1.00 0.00 37 CYS A C 13
ATOM 9603 O O . CYS A 1 37 ? -4.176 2.290 -6.734 1.00 0.00 37 CYS A O 13
ATOM 9610 N N . CYS A 1 38 ? -2.772 2.605 -5.004 1.00 0.00 38 CYS A N 13
ATOM 9611 C CA . CYS A 1 38 ? -1.655 3.019 -5.843 1.00 0.00 38 CYS A CA 13
ATOM 9612 C C . CYS A 1 38 ? -1.493 2.081 -7.036 1.00 0.00 38 CYS A C 13
ATOM 9613 O O . CYS A 1 38 ? -1.750 0.881 -6.934 1.00 0.00 38 CYS A O 13
ATOM 9620 N N . ILE A 1 39 ? -1.065 2.636 -8.164 1.00 0.00 39 ILE A N 13
ATOM 9621 C CA . ILE A 1 39 ? -0.867 1.851 -9.375 1.00 0.00 39 ILE A CA 13
ATOM 9622 C C . ILE A 1 39 ? -0.181 0.525 -9.064 1.00 0.00 39 ILE A C 13
ATOM 9623 O O . ILE A 1 39 ? -0.597 -0.530 -9.543 1.00 0.00 39 ILE A O 13
ATOM 9639 N N . ASN A 1 40 ? 0.872 0.585 -8.255 1.00 0.00 40 ASN A N 13
ATOM 9640 C CA . ASN A 1 40 ? 1.616 -0.611 -7.878 1.00 0.00 40 ASN A CA 13
ATOM 9641 C C . ASN A 1 40 ? 1.123 -1.160 -6.542 1.00 0.00 40 ASN A C 13
ATOM 9642 O O . ASN A 1 40 ? 1.905 -1.675 -5.744 1.00 0.00 40 ASN A O 13
ATOM 9653 N N . TYR A 1 41 ? -0.179 -1.044 -6.306 1.00 0.00 41 TYR A N 13
ATOM 9654 C CA . TYR A 1 41 ? -0.777 -1.526 -5.065 1.00 0.00 41 TYR A CA 13
ATOM 9655 C C . TYR A 1 41 ? -0.762 -3.050 -5.011 1.00 0.00 41 TYR A C 13
ATOM 9656 O O . TYR A 1 41 ? -0.159 -3.645 -4.117 1.00 0.00 41 TYR A O 13
ATOM 9674 N N . SER A 1 42 ? -1.429 -3.676 -5.974 1.00 0.00 42 SER A N 13
ATOM 9675 C CA . SER A 1 42 ? -1.497 -5.132 -6.035 1.00 0.00 42 SER A CA 13
ATOM 9676 C C . SER A 1 42 ? -0.151 -5.722 -6.443 1.00 0.00 42 SER A C 13
ATOM 9677 O O . SER A 1 42 ? 0.254 -6.773 -5.947 1.00 0.00 42 SER A O 13
ATOM 9685 N N . SER A 1 43 ? 0.538 -5.037 -7.349 1.00 0.00 43 SER A N 13
ATOM 9686 C CA . SER A 1 43 ? 1.839 -5.493 -7.826 1.00 0.00 43 SER A CA 13
ATOM 9687 C C . SER A 1 43 ? 2.800 -5.708 -6.662 1.00 0.00 43 SER A C 13
ATOM 9688 O O . SER A 1 43 ? 3.644 -6.604 -6.696 1.00 0.00 43 SER A O 13
ATOM 9696 N N . VAL A 1 44 ? 2.668 -4.878 -5.632 1.00 0.00 44 VAL A N 13
ATOM 9697 C CA . VAL A 1 44 ? 3.523 -4.976 -4.456 1.00 0.00 44 VAL A CA 13
ATOM 9698 C C . VAL A 1 44 ? 2.850 -5.784 -3.353 1.00 0.00 44 VAL A C 13
ATOM 9699 O O . VAL A 1 44 ? 3.428 -6.735 -2.824 1.00 0.00 44 VAL A O 13
ATOM 9712 N N . CYS A 1 45 ? 1.626 -5.400 -3.009 1.00 0.00 45 CYS A N 13
ATOM 9713 C CA . CYS A 1 45 ? 0.872 -6.089 -1.968 1.00 0.00 45 CYS A CA 13
ATOM 9714 C C . CYS A 1 45 ? 0.397 -7.455 -2.453 1.00 0.00 45 CYS A C 13
ATOM 9715 O O . CYS A 1 45 ? 0.889 -8.490 -2.004 1.00 0.00 45 CYS A O 13
ATOM 9722 N N . GLN A 1 46 ? -0.561 -7.449 -3.374 1.00 0.00 46 GLN A N 13
ATOM 9723 C CA . GLN A 1 46 ? -1.104 -8.688 -3.920 1.00 0.00 46 GLN A CA 13
ATOM 9724 C C . GLN A 1 46 ? -0.180 -9.260 -4.990 1.00 0.00 46 GLN A C 13
ATOM 9725 O O . GLN A 1 46 ? -0.416 -9.087 -6.185 1.00 0.00 46 GLN A O 13
ATOM 9739 N N . GLY A 1 47 ? 0.874 -9.943 -4.552 1.00 0.00 47 GLY A N 13
ATOM 9740 C CA . GLY A 1 47 ? 1.817 -10.531 -5.485 1.00 0.00 47 GLY A CA 13
ATOM 9741 C C . GLY A 1 47 ? 1.164 -11.533 -6.416 1.00 0.00 47 GLY A C 13
ATOM 9742 O O . GLY A 1 47 ? 0.008 -11.367 -6.804 1.00 0.00 47 GLY A O 13
ATOM 9746 N N . GLU A 1 48 ? 1.906 -12.575 -6.777 1.00 0.00 48 GLU A N 13
ATOM 9747 C CA . GLU A 1 48 ? 1.392 -13.607 -7.670 1.00 0.00 48 GLU A CA 13
ATOM 9748 C C . GLU A 1 48 ? 1.096 -14.892 -6.904 1.00 0.00 48 GLU A C 13
ATOM 9749 O O . GLU A 1 48 ? 1.992 -15.497 -6.314 1.00 0.00 48 GLU A O 13
ATOM 9761 N N . LYS A 1 49 ? -0.167 -15.304 -6.917 1.00 0.00 49 LYS A N 13
ATOM 9762 C CA . LYS A 1 49 ? -0.583 -16.517 -6.224 1.00 0.00 49 LYS A CA 13
ATOM 9763 C C . LYS A 1 49 ? -1.186 -17.521 -7.200 1.00 0.00 49 LYS A C 13
ATOM 9764 O O . LYS A 1 49 ? -2.198 -18.159 -6.905 1.00 0.00 49 LYS A O 13
ATOM 9783 N N . SER A 1 50 ? -0.559 -17.658 -8.364 1.00 0.00 50 SER A N 13
ATOM 9784 C CA . SER A 1 50 ? -1.034 -18.584 -9.385 1.00 0.00 50 SER A CA 13
ATOM 9785 C C . SER A 1 50 ? -1.581 -19.859 -8.750 1.00 0.00 50 SER A C 13
ATOM 9786 O O . SER A 1 50 ? -2.683 -20.302 -9.071 1.00 0.00 50 SER A O 13
ATOM 9794 N N . SER A 1 51 ? -0.800 -20.445 -7.849 1.00 0.00 51 SER A N 13
ATOM 9795 C CA . SER A 1 51 ? -1.203 -21.672 -7.171 1.00 0.00 51 SER A CA 13
ATOM 9796 C C . SER A 1 51 ? -1.800 -21.365 -5.800 1.00 0.00 51 SER A C 13
ATOM 9797 O O . SER A 1 51 ? -1.270 -20.545 -5.051 1.00 0.00 51 SER A O 13
ATOM 9805 N N . GLY A 1 52 ? -2.905 -22.031 -5.481 1.00 0.00 52 GLY A N 13
ATOM 9806 C CA . GLY A 1 52 ? -3.556 -21.816 -4.201 1.00 0.00 52 GLY A CA 13
ATOM 9807 C C . GLY A 1 52 ? -2.696 -22.253 -3.032 1.00 0.00 52 GLY A C 13
ATOM 9808 O O . GLY A 1 52 ? -2.046 -21.441 -2.375 1.00 0.00 52 GLY A O 13
ATOM 9812 N N . PRO A 1 53 ? -2.687 -23.566 -2.758 1.00 0.00 53 PRO A N 13
ATOM 9813 C CA . PRO A 1 53 ? -1.907 -24.140 -1.658 1.00 0.00 53 PRO A CA 13
ATOM 9814 C C . PRO A 1 53 ? -0.405 -24.085 -1.923 1.00 0.00 53 PRO A C 13
ATOM 9815 O O . PRO A 1 53 ? 0.178 -25.038 -2.440 1.00 0.00 53 PRO A O 13
ATOM 9826 N N . SER A 1 54 ? 0.214 -22.965 -1.566 1.00 0.00 54 SER A N 13
ATOM 9827 C CA . SER A 1 54 ? 1.647 -22.785 -1.768 1.00 0.00 54 SER A CA 13
ATOM 9828 C C . SER A 1 54 ? 2.443 -23.515 -0.692 1.00 0.00 54 SER A C 13
ATOM 9829 O O . SER A 1 54 ? 3.339 -24.305 -0.995 1.00 0.00 54 SER A O 13
ATOM 9837 N N . SER A 1 55 ? 2.111 -23.248 0.566 1.00 0.00 55 SER A N 13
ATOM 9838 C CA . SER A 1 55 ? 2.796 -23.876 1.690 1.00 0.00 55 SER A CA 13
ATOM 9839 C C . SER A 1 55 ? 2.935 -25.379 1.469 1.00 0.00 55 SER A C 13
ATOM 9840 O O . SER A 1 55 ? 4.011 -25.948 1.649 1.00 0.00 55 SER A O 13
ATOM 9848 N N . GLY A 1 56 ? 1.836 -26.017 1.078 1.00 0.00 56 GLY A N 13
ATOM 9849 C CA . GLY A 1 56 ? 1.855 -27.449 0.839 1.00 0.00 56 GLY A CA 13
ATOM 9850 C C . GLY A 1 56 ? 3.039 -27.880 -0.004 1.00 0.00 56 GLY A C 13
ATOM 9851 O O . GLY A 1 56 ? 3.368 -29.065 -0.062 1.00 0.00 56 GLY A O 13
ATOM 9855 N N . GLY A 1 1 ? 13.461 3.006 13.579 1.00 0.00 1 GLY A N 14
ATOM 9856 C CA . GLY A 1 1 ? 14.617 3.218 12.728 1.00 0.00 1 GLY A CA 14
ATOM 9857 C C . GLY A 1 1 ? 14.316 2.956 11.265 1.00 0.00 1 GLY A C 14
ATOM 9858 O O . GLY A 1 1 ? 13.367 3.511 10.711 1.00 0.00 1 GLY A O 14
ATOM 9862 N N . SER A 1 2 ? 15.126 2.109 10.638 1.00 0.00 2 SER A N 14
ATOM 9863 C CA . SER A 1 2 ? 14.945 1.779 9.229 1.00 0.00 2 SER A CA 14
ATOM 9864 C C . SER A 1 2 ? 14.319 0.397 9.071 1.00 0.00 2 SER A C 14
ATOM 9865 O O . SER A 1 2 ? 15.018 -0.617 9.069 1.00 0.00 2 SER A O 14
ATOM 9873 N N . SER A 1 3 ? 12.997 0.364 8.941 1.00 0.00 3 SER A N 14
ATOM 9874 C CA . SER A 1 3 ? 12.274 -0.893 8.788 1.00 0.00 3 SER A CA 14
ATOM 9875 C C . SER A 1 3 ? 11.796 -1.072 7.350 1.00 0.00 3 SER A C 14
ATOM 9876 O O . SER A 1 3 ? 12.194 -2.011 6.663 1.00 0.00 3 SER A O 14
ATOM 9884 N N . GLY A 1 4 ? 10.936 -0.162 6.901 1.00 0.00 4 GLY A N 14
ATOM 9885 C CA . GLY A 1 4 ? 10.416 -0.236 5.548 1.00 0.00 4 GLY A CA 14
ATOM 9886 C C . GLY A 1 4 ? 10.743 1.000 4.733 1.00 0.00 4 GLY A C 14
ATOM 9887 O O . GLY A 1 4 ? 11.588 1.805 5.125 1.00 0.00 4 GLY A O 14
ATOM 9891 N N . SER A 1 5 ? 10.074 1.149 3.595 1.00 0.00 5 SER A N 14
ATOM 9892 C CA . SER A 1 5 ? 10.303 2.293 2.718 1.00 0.00 5 SER A CA 14
ATOM 9893 C C . SER A 1 5 ? 8.989 2.989 2.381 1.00 0.00 5 SER A C 14
ATOM 9894 O O . SER A 1 5 ? 8.231 2.531 1.526 1.00 0.00 5 SER A O 14
ATOM 9902 N N . SER A 1 6 ? 8.724 4.101 3.061 1.00 0.00 6 SER A N 14
ATOM 9903 C CA . SER A 1 6 ? 7.499 4.861 2.837 1.00 0.00 6 SER A CA 14
ATOM 9904 C C . SER A 1 6 ? 7.693 5.888 1.726 1.00 0.00 6 SER A C 14
ATOM 9905 O O . SER A 1 6 ? 8.624 6.693 1.764 1.00 0.00 6 SER A O 14
ATOM 9913 N N . GLY A 1 7 ? 6.805 5.856 0.737 1.00 0.00 7 GLY A N 14
ATOM 9914 C CA . GLY A 1 7 ? 6.895 6.788 -0.373 1.00 0.00 7 GLY A CA 14
ATOM 9915 C C . GLY A 1 7 ? 5.917 6.463 -1.483 1.00 0.00 7 GLY A C 14
ATOM 9916 O O . GLY A 1 7 ? 6.315 6.015 -2.558 1.00 0.00 7 GLY A O 14
ATOM 9920 N N . TRP A 1 8 ? 4.634 6.688 -1.224 1.00 0.00 8 TRP A N 14
ATOM 9921 C CA . TRP A 1 8 ? 3.595 6.414 -2.212 1.00 0.00 8 TRP A CA 14
ATOM 9922 C C . TRP A 1 8 ? 3.848 5.085 -2.913 1.00 0.00 8 TRP A C 14
ATOM 9923 O O . TRP A 1 8 ? 3.621 4.952 -4.116 1.00 0.00 8 TRP A O 14
ATOM 9944 N N . THR A 1 9 ? 4.319 4.100 -2.155 1.00 0.00 9 THR A N 14
ATOM 9945 C CA . THR A 1 9 ? 4.604 2.781 -2.704 1.00 0.00 9 THR A CA 14
ATOM 9946 C C . THR A 1 9 ? 4.195 1.680 -1.732 1.00 0.00 9 THR A C 14
ATOM 9947 O O . THR A 1 9 ? 4.857 1.456 -0.718 1.00 0.00 9 THR A O 14
ATOM 9958 N N . CYS A 1 10 ? 3.101 0.995 -2.047 1.00 0.00 10 CYS A N 14
ATOM 9959 C CA . CYS A 1 10 ? 2.604 -0.084 -1.201 1.00 0.00 10 CYS A CA 14
ATOM 9960 C C . CYS A 1 10 ? 3.712 -1.087 -0.891 1.00 0.00 10 CYS A C 14
ATOM 9961 O O . CYS A 1 10 ? 4.640 -1.264 -1.679 1.00 0.00 10 CYS A O 14
ATOM 9968 N N . ASN A 1 11 ? 3.604 -1.740 0.261 1.00 0.00 11 ASN A N 14
ATOM 9969 C CA . ASN A 1 11 ? 4.597 -2.726 0.675 1.00 0.00 11 ASN A CA 14
ATOM 9970 C C . ASN A 1 11 ? 3.924 -3.960 1.270 1.00 0.00 11 ASN A C 14
ATOM 9971 O O . ASN A 1 11 ? 2.932 -3.851 1.991 1.00 0.00 11 ASN A O 14
ATOM 9982 N N . LYS A 1 12 ? 4.470 -5.131 0.964 1.00 0.00 12 LYS A N 14
ATOM 9983 C CA . LYS A 1 12 ? 3.925 -6.385 1.469 1.00 0.00 12 LYS A CA 14
ATOM 9984 C C . LYS A 1 12 ? 3.360 -6.206 2.875 1.00 0.00 12 LYS A C 14
ATOM 9985 O O . LYS A 1 12 ? 2.243 -6.635 3.165 1.00 0.00 12 LYS A O 14
ATOM 10004 N N . PHE A 1 13 ? 4.139 -5.570 3.744 1.00 0.00 13 PHE A N 14
ATOM 10005 C CA . PHE A 1 13 ? 3.716 -5.334 5.119 1.00 0.00 13 PHE A CA 14
ATOM 10006 C C . PHE A 1 13 ? 2.492 -4.424 5.163 1.00 0.00 13 PHE A C 14
ATOM 10007 O O . PHE A 1 13 ? 1.455 -4.787 5.718 1.00 0.00 13 PHE A O 14
ATOM 10024 N N . ARG A 1 14 ? 2.622 -3.239 4.575 1.00 0.00 14 ARG A N 14
ATOM 10025 C CA . ARG A 1 14 ? 1.529 -2.275 4.549 1.00 0.00 14 ARG A CA 14
ATOM 10026 C C . ARG A 1 14 ? 0.215 -2.955 4.174 1.00 0.00 14 ARG A C 14
ATOM 10027 O O . ARG A 1 14 ? -0.810 -2.751 4.825 1.00 0.00 14 ARG A O 14
ATOM 10048 N N . CYS A 1 15 ? 0.252 -3.763 3.120 1.00 0.00 15 CYS A N 14
ATOM 10049 C CA . CYS A 1 15 ? -0.935 -4.472 2.657 1.00 0.00 15 CYS A CA 14
ATOM 10050 C C . CYS A 1 15 ? -1.825 -4.869 3.831 1.00 0.00 15 CYS A C 14
ATOM 10051 O O . CYS A 1 15 ? -1.511 -5.797 4.575 1.00 0.00 15 CYS A O 14
ATOM 10058 N N . GLY A 1 16 ? -2.936 -4.157 3.991 1.00 0.00 16 GLY A N 14
ATOM 10059 C CA . GLY A 1 16 ? -3.855 -4.450 5.077 1.00 0.00 16 GLY A CA 14
ATOM 10060 C C . GLY A 1 16 ? -3.728 -3.467 6.224 1.00 0.00 16 GLY A C 14
ATOM 10061 O O . GLY A 1 16 ? -3.619 -3.867 7.383 1.00 0.00 16 GLY A O 14
ATOM 10065 N N . GLU A 1 17 ? -3.741 -2.177 5.901 1.00 0.00 17 GLU A N 14
ATOM 10066 C CA . GLU A 1 17 ? -3.624 -1.136 6.914 1.00 0.00 17 GLU A CA 14
ATOM 10067 C C . GLU A 1 17 ? -4.955 -0.415 7.110 1.00 0.00 17 GLU A C 14
ATOM 10068 O O . GLU A 1 17 ? -5.933 -0.693 6.414 1.00 0.00 17 GLU A O 14
ATOM 10080 N N . LYS A 1 18 ? -4.986 0.509 8.063 1.00 0.00 18 LYS A N 14
ATOM 10081 C CA . LYS A 1 18 ? -6.195 1.271 8.352 1.00 0.00 18 LYS A CA 14
ATOM 10082 C C . LYS A 1 18 ? -6.606 2.117 7.151 1.00 0.00 18 LYS A C 14
ATOM 10083 O O . LYS A 1 18 ? -5.889 2.184 6.153 1.00 0.00 18 LYS A O 14
ATOM 10102 N N . ARG A 1 19 ? -7.764 2.761 7.254 1.00 0.00 19 ARG A N 14
ATOM 10103 C CA . ARG A 1 19 ? -8.269 3.603 6.177 1.00 0.00 19 ARG A CA 14
ATOM 10104 C C . ARG A 1 19 ? -7.542 4.943 6.147 1.00 0.00 19 ARG A C 14
ATOM 10105 O O . ARG A 1 19 ? -7.131 5.462 7.185 1.00 0.00 19 ARG A O 14
ATOM 10126 N N . LEU A 1 20 ? -7.386 5.500 4.950 1.00 0.00 20 LEU A N 14
ATOM 10127 C CA . LEU A 1 20 ? -6.708 6.781 4.784 1.00 0.00 20 LEU A CA 14
ATOM 10128 C C . LEU A 1 20 ? -7.686 7.862 4.339 1.00 0.00 20 LEU A C 14
ATOM 10129 O O . LEU A 1 20 ? -8.270 7.779 3.258 1.00 0.00 20 LEU A O 14
ATOM 10145 N N . THR A 1 21 ? -7.862 8.877 5.179 1.00 0.00 21 THR A N 14
ATOM 10146 C CA . THR A 1 21 ? -8.769 9.976 4.871 1.00 0.00 21 THR A CA 14
ATOM 10147 C C . THR A 1 21 ? -8.297 10.753 3.648 1.00 0.00 21 THR A C 14
ATOM 10148 O O . THR A 1 21 ? -9.021 10.873 2.660 1.00 0.00 21 THR A O 14
ATOM 10159 N N . ARG A 1 22 ? -7.078 11.277 3.721 1.00 0.00 22 ARG A N 14
ATOM 10160 C CA . ARG A 1 22 ? -6.509 12.044 2.618 1.00 0.00 22 ARG A CA 14
ATOM 10161 C C . ARG A 1 22 ? -5.115 11.535 2.263 1.00 0.00 22 ARG A C 14
ATOM 10162 O O . ARG A 1 22 ? -4.164 11.723 3.020 1.00 0.00 22 ARG A O 14
ATOM 10183 N N . SER A 1 23 ? -5.004 10.887 1.107 1.00 0.00 23 SER A N 14
ATOM 10184 C CA . SER A 1 23 ? -3.728 10.347 0.654 1.00 0.00 23 SER A CA 14
ATOM 10185 C C . SER A 1 23 ? -3.816 9.894 -0.801 1.00 0.00 23 SER A C 14
ATOM 10186 O O . SER A 1 23 ? -4.742 9.179 -1.186 1.00 0.00 23 SER A O 14
ATOM 10194 N N . LEU A 1 24 ? -2.846 10.316 -1.604 1.00 0.00 24 LEU A N 14
ATOM 10195 C CA . LEU A 1 24 ? -2.812 9.954 -3.017 1.00 0.00 24 LEU A CA 14
ATOM 10196 C C . LEU A 1 24 ? -3.321 8.532 -3.228 1.00 0.00 24 LEU A C 14
ATOM 10197 O O . LEU A 1 24 ? -4.172 8.287 -4.083 1.00 0.00 24 LEU A O 14
ATOM 10213 N N . CYS A 1 25 ? -2.796 7.599 -2.441 1.00 0.00 25 CYS A N 14
ATOM 10214 C CA . CYS A 1 25 ? -3.196 6.201 -2.540 1.00 0.00 25 CYS A CA 14
ATOM 10215 C C . CYS A 1 25 ? -3.429 5.602 -1.155 1.00 0.00 25 CYS A C 14
ATOM 10216 O O . CYS A 1 25 ? -3.214 6.262 -0.139 1.00 0.00 25 CYS A O 14
ATOM 10223 N N . ALA A 1 26 ? -3.868 4.349 -1.125 1.00 0.00 26 ALA A N 14
ATOM 10224 C CA . ALA A 1 26 ? -4.128 3.660 0.134 1.00 0.00 26 ALA A CA 14
ATOM 10225 C C . ALA A 1 26 ? -4.011 2.149 -0.032 1.00 0.00 26 ALA A C 14
ATOM 10226 O O . ALA A 1 26 ? -4.665 1.556 -0.890 1.00 0.00 26 ALA A O 14
ATOM 10233 N N . CYS A 1 27 ? -3.172 1.531 0.792 1.00 0.00 27 CYS A N 14
ATOM 10234 C CA . CYS A 1 27 ? -2.966 0.089 0.736 1.00 0.00 27 CYS A CA 14
ATOM 10235 C C . CYS A 1 27 ? -3.946 -0.636 1.654 1.00 0.00 27 CYS A C 14
ATOM 10236 O O . CYS A 1 27 ? -3.575 -1.574 2.360 1.00 0.00 27 CYS A O 14
ATOM 10243 N N . SER A 1 28 ? -5.200 -0.194 1.640 1.00 0.00 28 SER A N 14
ATOM 10244 C CA . SER A 1 28 ? -6.234 -0.797 2.473 1.00 0.00 28 SER A CA 14
ATOM 10245 C C . SER A 1 28 ? -7.494 -1.076 1.659 1.00 0.00 28 SER A C 14
ATOM 10246 O O . SER A 1 28 ? -7.748 -0.423 0.647 1.00 0.00 28 SER A O 14
ATOM 10254 N N . ASP A 1 29 ? -8.278 -2.048 2.110 1.00 0.00 29 ASP A N 14
ATOM 10255 C CA . ASP A 1 29 ? -9.514 -2.413 1.426 1.00 0.00 29 ASP A CA 14
ATOM 10256 C C . ASP A 1 29 ? -10.309 -1.169 1.040 1.00 0.00 29 ASP A C 14
ATOM 10257 O O . ASP A 1 29 ? -10.888 -1.103 -0.044 1.00 0.00 29 ASP A O 14
ATOM 10266 N N . ASP A 1 30 ? -10.333 -0.187 1.934 1.00 0.00 30 ASP A N 14
ATOM 10267 C CA . ASP A 1 30 ? -11.057 1.054 1.688 1.00 0.00 30 ASP A CA 14
ATOM 10268 C C . ASP A 1 30 ? -10.777 1.577 0.283 1.00 0.00 30 ASP A C 14
ATOM 10269 O O . ASP A 1 30 ? -11.668 2.102 -0.385 1.00 0.00 30 ASP A O 14
ATOM 10278 N N . CYS A 1 31 ? -9.532 1.432 -0.159 1.00 0.00 31 CYS A N 14
ATOM 10279 C CA . CYS A 1 31 ? -9.132 1.891 -1.484 1.00 0.00 31 CYS A CA 14
ATOM 10280 C C . CYS A 1 31 ? -9.855 1.105 -2.573 1.00 0.00 31 CYS A C 14
ATOM 10281 O O . CYS A 1 31 ? -10.315 1.674 -3.563 1.00 0.00 31 CYS A O 14
ATOM 10288 N N . LYS A 1 32 ? -9.953 -0.207 -2.383 1.00 0.00 32 LYS A N 14
ATOM 10289 C CA . LYS A 1 32 ? -10.620 -1.073 -3.348 1.00 0.00 32 LYS A CA 14
ATOM 10290 C C . LYS A 1 32 ? -12.050 -0.604 -3.599 1.00 0.00 32 LYS A C 14
ATOM 10291 O O . LYS A 1 32 ? -12.488 -0.506 -4.746 1.00 0.00 32 LYS A O 14
ATOM 10310 N N . ASP A 1 33 ? -12.773 -0.317 -2.522 1.00 0.00 33 ASP A N 14
ATOM 10311 C CA . ASP A 1 33 ? -14.152 0.144 -2.627 1.00 0.00 33 ASP A CA 14
ATOM 10312 C C . ASP A 1 33 ? -14.211 1.555 -3.202 1.00 0.00 33 ASP A C 14
ATOM 10313 O O . ASP A 1 33 ? -14.825 1.786 -4.244 1.00 0.00 33 ASP A O 14
ATOM 10322 N N . GLN A 1 34 ? -13.571 2.496 -2.515 1.00 0.00 34 GLN A N 14
ATOM 10323 C CA . GLN A 1 34 ? -13.553 3.885 -2.957 1.00 0.00 34 GLN A CA 14
ATOM 10324 C C . GLN A 1 34 ? -12.899 4.012 -4.329 1.00 0.00 34 GLN A C 14
ATOM 10325 O O . GLN A 1 34 ? -13.524 4.466 -5.286 1.00 0.00 34 GLN A O 14
ATOM 10339 N N . GLY A 1 35 ? -11.635 3.607 -4.416 1.00 0.00 35 GLY A N 14
ATOM 10340 C CA . GLY A 1 35 ? -10.917 3.684 -5.674 1.00 0.00 35 GLY A CA 14
ATOM 10341 C C . GLY A 1 35 ? -9.712 4.601 -5.599 1.00 0.00 35 GLY A C 14
ATOM 10342 O O . GLY A 1 35 ? -9.482 5.408 -6.499 1.00 0.00 35 GLY A O 14
ATOM 10346 N N . ASP A 1 36 ? -8.943 4.477 -4.523 1.00 0.00 36 ASP A N 14
ATOM 10347 C CA . ASP A 1 36 ? -7.755 5.301 -4.333 1.00 0.00 36 ASP A CA 14
ATOM 10348 C C . ASP A 1 36 ? -6.563 4.449 -3.909 1.00 0.00 36 ASP A C 14
ATOM 10349 O O . ASP A 1 36 ? -5.878 4.761 -2.935 1.00 0.00 36 ASP A O 14
ATOM 10358 N N . CYS A 1 37 ? -6.323 3.369 -4.646 1.00 0.00 37 CYS A N 14
ATOM 10359 C CA . CYS A 1 37 ? -5.215 2.469 -4.346 1.00 0.00 37 CYS A CA 14
ATOM 10360 C C . CYS A 1 37 ? -3.929 2.951 -5.011 1.00 0.00 37 CYS A C 14
ATOM 10361 O O . CYS A 1 37 ? -3.960 3.775 -5.925 1.00 0.00 37 CYS A O 14
ATOM 10368 N N . CYS A 1 38 ? -2.798 2.430 -4.545 1.00 0.00 38 CYS A N 14
ATOM 10369 C CA . CYS A 1 38 ? -1.501 2.804 -5.093 1.00 0.00 38 CYS A CA 14
ATOM 10370 C C . CYS A 1 38 ? -1.258 2.121 -6.435 1.00 0.00 38 CYS A C 14
ATOM 10371 O O . CYS A 1 38 ? -1.558 0.938 -6.604 1.00 0.00 38 CYS A O 14
ATOM 10378 N N . ILE A 1 39 ? -0.714 2.873 -7.387 1.00 0.00 39 ILE A N 14
ATOM 10379 C CA . ILE A 1 39 ? -0.431 2.339 -8.713 1.00 0.00 39 ILE A CA 14
ATOM 10380 C C . ILE A 1 39 ? 0.253 0.980 -8.624 1.00 0.00 39 ILE A C 14
ATOM 10381 O O . ILE A 1 39 ? 0.060 0.119 -9.481 1.00 0.00 39 ILE A O 14
ATOM 10397 N N . ASN A 1 40 ? 1.054 0.793 -7.578 1.00 0.00 40 ASN A N 14
ATOM 10398 C CA . ASN A 1 40 ? 1.766 -0.463 -7.376 1.00 0.00 40 ASN A CA 14
ATOM 10399 C C . ASN A 1 40 ? 1.228 -1.203 -6.156 1.00 0.00 40 ASN A C 14
ATOM 10400 O O . ASN A 1 40 ? 1.994 -1.720 -5.342 1.00 0.00 40 ASN A O 14
ATOM 10411 N N . TYR A 1 41 ? -0.094 -1.250 -6.035 1.00 0.00 41 TYR A N 14
ATOM 10412 C CA . TYR A 1 41 ? -0.735 -1.925 -4.913 1.00 0.00 41 TYR A CA 14
ATOM 10413 C C . TYR A 1 41 ? -0.620 -3.441 -5.052 1.00 0.00 41 TYR A C 14
ATOM 10414 O O . TYR A 1 41 ? -0.082 -4.116 -4.175 1.00 0.00 41 TYR A O 14
ATOM 10432 N N . SER A 1 42 ? -1.132 -3.967 -6.160 1.00 0.00 42 SER A N 14
ATOM 10433 C CA . SER A 1 42 ? -1.090 -5.403 -6.413 1.00 0.00 42 SER A CA 14
ATOM 10434 C C . SER A 1 42 ? 0.331 -5.857 -6.734 1.00 0.00 42 SER A C 14
ATOM 10435 O O . SER A 1 42 ? 0.784 -6.898 -6.258 1.00 0.00 42 SER A O 14
ATOM 10443 N N . SER A 1 43 ? 1.028 -5.068 -7.545 1.00 0.00 43 SER A N 14
ATOM 10444 C CA . SER A 1 43 ? 2.396 -5.389 -7.933 1.00 0.00 43 SER A CA 14
ATOM 10445 C C . SER A 1 43 ? 3.251 -5.698 -6.708 1.00 0.00 43 SER A C 14
ATOM 10446 O O . SER A 1 43 ? 4.085 -6.603 -6.730 1.00 0.00 43 SER A O 14
ATOM 10454 N N . VAL A 1 44 ? 3.038 -4.937 -5.638 1.00 0.00 44 VAL A N 14
ATOM 10455 C CA . VAL A 1 44 ? 3.787 -5.127 -4.403 1.00 0.00 44 VAL A CA 14
ATOM 10456 C C . VAL A 1 44 ? 3.088 -6.125 -3.485 1.00 0.00 44 VAL A C 14
ATOM 10457 O O . VAL A 1 44 ? 3.698 -7.087 -3.017 1.00 0.00 44 VAL A O 14
ATOM 10470 N N . CYS A 1 45 ? 1.805 -5.890 -3.232 1.00 0.00 45 CYS A N 14
ATOM 10471 C CA . CYS A 1 45 ? 1.022 -6.767 -2.371 1.00 0.00 45 CYS A CA 14
ATOM 10472 C C . CYS A 1 45 ? 0.753 -8.104 -3.056 1.00 0.00 45 CYS A C 14
ATOM 10473 O O . CYS A 1 45 ? 1.186 -9.153 -2.582 1.00 0.00 45 CYS A O 14
ATOM 10480 N N . GLN A 1 46 ? 0.036 -8.056 -4.175 1.00 0.00 46 GLN A N 14
ATOM 10481 C CA . GLN A 1 46 ? -0.290 -9.264 -4.924 1.00 0.00 46 GLN A CA 14
ATOM 10482 C C . GLN A 1 46 ? 0.929 -9.781 -5.679 1.00 0.00 46 GLN A C 14
ATOM 10483 O O . GLN A 1 46 ? 1.056 -9.579 -6.886 1.00 0.00 46 GLN A O 14
ATOM 10497 N N . GLY A 1 47 ? 1.824 -10.451 -4.960 1.00 0.00 47 GLY A N 14
ATOM 10498 C CA . GLY A 1 47 ? 3.023 -10.987 -5.579 1.00 0.00 47 GLY A CA 14
ATOM 10499 C C . GLY A 1 47 ? 3.610 -12.146 -4.797 1.00 0.00 47 GLY A C 14
ATOM 10500 O O . GLY A 1 47 ? 3.066 -12.550 -3.771 1.00 0.00 47 GLY A O 14
ATOM 10504 N N . GLU A 1 48 ? 4.724 -12.682 -5.285 1.00 0.00 48 GLU A N 14
ATOM 10505 C CA . GLU A 1 48 ? 5.384 -13.803 -4.626 1.00 0.00 48 GLU A CA 14
ATOM 10506 C C . GLU A 1 48 ? 6.849 -13.481 -4.342 1.00 0.00 48 GLU A C 14
ATOM 10507 O O . GLU A 1 48 ? 7.697 -13.556 -5.231 1.00 0.00 48 GLU A O 14
ATOM 10519 N N . LYS A 1 49 ? 7.139 -13.122 -3.097 1.00 0.00 49 LYS A N 14
ATOM 10520 C CA . LYS A 1 49 ? 8.500 -12.790 -2.692 1.00 0.00 49 LYS A CA 14
ATOM 10521 C C . LYS A 1 49 ? 9.212 -14.011 -2.121 1.00 0.00 49 LYS A C 14
ATOM 10522 O O . LYS A 1 49 ? 9.917 -13.918 -1.116 1.00 0.00 49 LYS A O 14
ATOM 10541 N N . SER A 1 50 ? 9.024 -15.157 -2.769 1.00 0.00 50 SER A N 14
ATOM 10542 C CA . SER A 1 50 ? 9.647 -16.398 -2.323 1.00 0.00 50 SER A CA 14
ATOM 10543 C C . SER A 1 50 ? 9.169 -16.773 -0.923 1.00 0.00 50 SER A C 14
ATOM 10544 O O . SER A 1 50 ? 9.960 -17.187 -0.076 1.00 0.00 50 SER A O 14
ATOM 10552 N N . SER A 1 51 ? 7.870 -16.625 -0.689 1.00 0.00 51 SER A N 14
ATOM 10553 C CA . SER A 1 51 ? 7.285 -16.945 0.608 1.00 0.00 51 SER A CA 14
ATOM 10554 C C . SER A 1 51 ? 7.162 -18.455 0.792 1.00 0.00 51 SER A C 14
ATOM 10555 O O . SER A 1 51 ? 6.197 -19.070 0.341 1.00 0.00 51 SER A O 14
ATOM 10563 N N . GLY A 1 52 ? 8.150 -19.047 1.457 1.00 0.00 52 GLY A N 14
ATOM 10564 C CA . GLY A 1 52 ? 8.134 -20.479 1.689 1.00 0.00 52 GLY A CA 14
ATOM 10565 C C . GLY A 1 52 ? 9.503 -21.024 2.046 1.00 0.00 52 GLY A C 14
ATOM 10566 O O . GLY A 1 52 ? 10.530 -20.544 1.567 1.00 0.00 52 GLY A O 14
ATOM 10570 N N . PRO A 1 53 ? 9.529 -22.049 2.910 1.00 0.00 53 PRO A N 14
ATOM 10571 C CA . PRO A 1 53 ? 10.775 -22.681 3.351 1.00 0.00 53 PRO A CA 14
ATOM 10572 C C . PRO A 1 53 ? 11.450 -23.474 2.237 1.00 0.00 53 PRO A C 14
ATOM 10573 O O . PRO A 1 53 ? 10.906 -23.608 1.140 1.00 0.00 53 PRO A O 14
ATOM 10584 N N . SER A 1 54 ? 12.636 -24.001 2.525 1.00 0.00 54 SER A N 14
ATOM 10585 C CA . SER A 1 54 ? 13.386 -24.778 1.546 1.00 0.00 54 SER A CA 14
ATOM 10586 C C . SER A 1 54 ? 12.873 -26.214 1.485 1.00 0.00 54 SER A C 14
ATOM 10587 O O . SER A 1 54 ? 12.848 -26.920 2.492 1.00 0.00 54 SER A O 14
ATOM 10595 N N . SER A 1 55 ? 12.464 -26.639 0.293 1.00 0.00 55 SER A N 14
ATOM 10596 C CA . SER A 1 55 ? 11.947 -27.988 0.099 1.00 0.00 55 SER A CA 14
ATOM 10597 C C . SER A 1 55 ? 12.672 -28.983 1.000 1.00 0.00 55 SER A C 14
ATOM 10598 O O . SER A 1 55 ? 13.897 -28.957 1.114 1.00 0.00 55 SER A O 14
ATOM 10606 N N . GLY A 1 56 ? 11.905 -29.859 1.641 1.00 0.00 56 GLY A N 14
ATOM 10607 C CA . GLY A 1 56 ? 12.490 -30.851 2.525 1.00 0.00 56 GLY A CA 14
ATOM 10608 C C . GLY A 1 56 ? 11.834 -32.210 2.388 1.00 0.00 56 GLY A C 14
ATOM 10609 O O . GLY A 1 56 ? 10.626 -32.304 2.176 1.00 0.00 56 GLY A O 14
ATOM 10613 N N . GLY A 1 1 ? 11.308 5.658 -13.825 1.00 0.00 1 GLY A N 15
ATOM 10614 C CA . GLY A 1 1 ? 12.453 5.376 -12.980 1.00 0.00 1 GLY A CA 15
ATOM 10615 C C . GLY A 1 1 ? 13.247 6.624 -12.644 1.00 0.00 1 GLY A C 15
ATOM 10616 O O . GLY A 1 1 ? 14.034 7.105 -13.459 1.00 0.00 1 GLY A O 15
ATOM 10620 N N . SER A 1 2 ? 13.038 7.151 -11.442 1.00 0.00 2 SER A N 15
ATOM 10621 C CA . SER A 1 2 ? 13.737 8.353 -11.003 1.00 0.00 2 SER A CA 15
ATOM 10622 C C . SER A 1 2 ? 14.015 8.302 -9.504 1.00 0.00 2 SER A C 15
ATOM 10623 O O . SER A 1 2 ? 13.369 7.558 -8.766 1.00 0.00 2 SER A O 15
ATOM 10631 N N . SER A 1 3 ? 14.982 9.099 -9.060 1.00 0.00 3 SER A N 15
ATOM 10632 C CA . SER A 1 3 ? 15.350 9.144 -7.650 1.00 0.00 3 SER A CA 15
ATOM 10633 C C . SER A 1 3 ? 14.108 9.212 -6.766 1.00 0.00 3 SER A C 15
ATOM 10634 O O . SER A 1 3 ? 14.008 8.508 -5.762 1.00 0.00 3 SER A O 15
ATOM 10642 N N . GLY A 1 4 ? 13.162 10.065 -7.150 1.00 0.00 4 GLY A N 15
ATOM 10643 C CA . GLY A 1 4 ? 11.938 10.209 -6.383 1.00 0.00 4 GLY A CA 15
ATOM 10644 C C . GLY A 1 4 ? 11.076 8.963 -6.427 1.00 0.00 4 GLY A C 15
ATOM 10645 O O . GLY A 1 4 ? 10.399 8.704 -7.420 1.00 0.00 4 GLY A O 15
ATOM 10649 N N . SER A 1 5 ? 11.102 8.189 -5.346 1.00 0.00 5 SER A N 15
ATOM 10650 C CA . SER A 1 5 ? 10.321 6.961 -5.268 1.00 0.00 5 SER A CA 15
ATOM 10651 C C . SER A 1 5 ? 9.026 7.188 -4.492 1.00 0.00 5 SER A C 15
ATOM 10652 O O . SER A 1 5 ? 7.941 6.843 -4.958 1.00 0.00 5 SER A O 15
ATOM 10660 N N . SER A 1 6 ? 9.151 7.773 -3.305 1.00 0.00 6 SER A N 15
ATOM 10661 C CA . SER A 1 6 ? 7.993 8.044 -2.461 1.00 0.00 6 SER A CA 15
ATOM 10662 C C . SER A 1 6 ? 6.923 8.807 -3.237 1.00 0.00 6 SER A C 15
ATOM 10663 O O . SER A 1 6 ? 6.988 10.029 -3.367 1.00 0.00 6 SER A O 15
ATOM 10671 N N . GLY A 1 7 ? 5.938 8.076 -3.750 1.00 0.00 7 GLY A N 15
ATOM 10672 C CA . GLY A 1 7 ? 4.868 8.700 -4.506 1.00 0.00 7 GLY A CA 15
ATOM 10673 C C . GLY A 1 7 ? 3.744 7.734 -4.825 1.00 0.00 7 GLY A C 15
ATOM 10674 O O . GLY A 1 7 ? 2.888 7.469 -3.982 1.00 0.00 7 GLY A O 15
ATOM 10678 N N . TRP A 1 8 ? 3.745 7.210 -6.045 1.00 0.00 8 TRP A N 15
ATOM 10679 C CA . TRP A 1 8 ? 2.717 6.269 -6.473 1.00 0.00 8 TRP A CA 15
ATOM 10680 C C . TRP A 1 8 ? 3.234 4.836 -6.422 1.00 0.00 8 TRP A C 15
ATOM 10681 O O . TRP A 1 8 ? 2.964 4.035 -7.318 1.00 0.00 8 TRP A O 15
ATOM 10702 N N . THR A 1 9 ? 3.980 4.517 -5.369 1.00 0.00 9 THR A N 15
ATOM 10703 C CA . THR A 1 9 ? 4.536 3.180 -5.202 1.00 0.00 9 THR A CA 15
ATOM 10704 C C . THR A 1 9 ? 4.408 2.708 -3.759 1.00 0.00 9 THR A C 15
ATOM 10705 O O . THR A 1 9 ? 4.975 3.309 -2.845 1.00 0.00 9 THR A O 15
ATOM 10716 N N . CYS A 1 10 ? 3.661 1.628 -3.558 1.00 0.00 10 CYS A N 15
ATOM 10717 C CA . CYS A 1 10 ? 3.459 1.074 -2.225 1.00 0.00 10 CYS A CA 15
ATOM 10718 C C . CYS A 1 10 ? 4.608 0.146 -1.842 1.00 0.00 10 CYS A C 15
ATOM 10719 O O . CYS A 1 10 ? 5.378 -0.290 -2.696 1.00 0.00 10 CYS A O 15
ATOM 10726 N N . ASN A 1 11 ? 4.715 -0.152 -0.551 1.00 0.00 11 ASN A N 15
ATOM 10727 C CA . ASN A 1 11 ? 5.770 -1.028 -0.053 1.00 0.00 11 ASN A CA 15
ATOM 10728 C C . ASN A 1 11 ? 5.183 -2.184 0.749 1.00 0.00 11 ASN A C 15
ATOM 10729 O O . ASN A 1 11 ? 4.030 -2.133 1.181 1.00 0.00 11 ASN A O 15
ATOM 10740 N N . LYS A 1 12 ? 5.983 -3.227 0.946 1.00 0.00 12 LYS A N 15
ATOM 10741 C CA . LYS A 1 12 ? 5.546 -4.397 1.699 1.00 0.00 12 LYS A CA 15
ATOM 10742 C C . LYS A 1 12 ? 4.964 -3.989 3.049 1.00 0.00 12 LYS A C 15
ATOM 10743 O O . LYS A 1 12 ? 3.825 -4.326 3.373 1.00 0.00 12 LYS A O 15
ATOM 10762 N N . PHE A 1 13 ? 5.752 -3.261 3.832 1.00 0.00 13 PHE A N 15
ATOM 10763 C CA . PHE A 1 13 ? 5.316 -2.807 5.147 1.00 0.00 13 PHE A CA 15
ATOM 10764 C C . PHE A 1 13 ? 4.014 -2.018 5.045 1.00 0.00 13 PHE A C 15
ATOM 10765 O O . PHE A 1 13 ? 3.069 -2.259 5.796 1.00 0.00 13 PHE A O 15
ATOM 10782 N N . ARG A 1 14 ? 3.973 -1.073 4.111 1.00 0.00 14 ARG A N 15
ATOM 10783 C CA . ARG A 1 14 ? 2.788 -0.247 3.911 1.00 0.00 14 ARG A CA 15
ATOM 10784 C C . ARG A 1 14 ? 1.525 -1.103 3.891 1.00 0.00 14 ARG A C 15
ATOM 10785 O O . ARG A 1 14 ? 0.587 -0.862 4.652 1.00 0.00 14 ARG A O 15
ATOM 10806 N N . CYS A 1 15 ? 1.508 -2.103 3.016 1.00 0.00 15 CYS A N 15
ATOM 10807 C CA . CYS A 1 15 ? 0.361 -2.995 2.894 1.00 0.00 15 CYS A CA 15
ATOM 10808 C C . CYS A 1 15 ? -0.185 -3.368 4.270 1.00 0.00 15 CYS A C 15
ATOM 10809 O O . CYS A 1 15 ? 0.502 -3.995 5.073 1.00 0.00 15 CYS A O 15
ATOM 10816 N N . GLY A 1 16 ? -1.429 -2.975 4.532 1.00 0.00 16 GLY A N 15
ATOM 10817 C CA . GLY A 1 16 ? -2.047 -3.277 5.809 1.00 0.00 16 GLY A CA 15
ATOM 10818 C C . GLY A 1 16 ? -1.991 -2.106 6.771 1.00 0.00 16 GLY A C 15
ATOM 10819 O O . GLY A 1 16 ? -1.734 -2.285 7.961 1.00 0.00 16 GLY A O 15
ATOM 10823 N N . GLU A 1 17 ? -2.233 -0.906 6.254 1.00 0.00 17 GLU A N 15
ATOM 10824 C CA . GLU A 1 17 ? -2.206 0.298 7.076 1.00 0.00 17 GLU A CA 15
ATOM 10825 C C . GLU A 1 17 ? -3.504 1.087 6.928 1.00 0.00 17 GLU A C 15
ATOM 10826 O O . GLU A 1 17 ? -4.191 0.990 5.911 1.00 0.00 17 GLU A O 15
ATOM 10838 N N . LYS A 1 18 ? -3.834 1.869 7.950 1.00 0.00 18 LYS A N 15
ATOM 10839 C CA . LYS A 1 18 ? -5.048 2.676 7.936 1.00 0.00 18 LYS A CA 15
ATOM 10840 C C . LYS A 1 18 ? -4.766 4.092 8.427 1.00 0.00 18 LYS A C 15
ATOM 10841 O O . LYS A 1 18 ? -5.602 4.707 9.090 1.00 0.00 18 LYS A O 15
ATOM 10860 N N . ARG A 1 19 ? -3.585 4.604 8.098 1.00 0.00 19 ARG A N 15
ATOM 10861 C CA . ARG A 1 19 ? -3.194 5.948 8.506 1.00 0.00 19 ARG A CA 15
ATOM 10862 C C . ARG A 1 19 ? -2.167 6.532 7.541 1.00 0.00 19 ARG A C 15
ATOM 10863 O O . ARG A 1 19 ? -1.114 5.938 7.304 1.00 0.00 19 ARG A O 15
ATOM 10884 N N . LEU A 1 20 ? -2.479 7.698 6.987 1.00 0.00 20 LEU A N 15
ATOM 10885 C CA . LEU A 1 20 ? -1.583 8.363 6.046 1.00 0.00 20 LEU A CA 15
ATOM 10886 C C . LEU A 1 20 ? -1.794 9.873 6.069 1.00 0.00 20 LEU A C 15
ATOM 10887 O O . LEU A 1 20 ? -2.662 10.380 6.781 1.00 0.00 20 LEU A O 15
ATOM 10903 N N . THR A 1 21 ? -0.995 10.589 5.283 1.00 0.00 21 THR A N 15
ATOM 10904 C CA . THR A 1 21 ? -1.093 12.041 5.212 1.00 0.00 21 THR A CA 15
ATOM 10905 C C . THR A 1 21 ? -1.138 12.519 3.766 1.00 0.00 21 THR A C 15
ATOM 10906 O O . THR A 1 21 ? -0.175 12.350 3.016 1.00 0.00 21 THR A O 15
ATOM 10917 N N . ARG A 1 22 ? -2.260 13.117 3.379 1.00 0.00 22 ARG A N 15
ATOM 10918 C CA . ARG A 1 22 ? -2.429 13.618 2.021 1.00 0.00 22 ARG A CA 15
ATOM 10919 C C . ARG A 1 22 ? -1.712 12.721 1.015 1.00 0.00 22 ARG A C 15
ATOM 10920 O O . ARG A 1 22 ? -1.086 13.204 0.073 1.00 0.00 22 ARG A O 15
ATOM 10941 N N . SER A 1 23 ? -1.809 11.413 1.225 1.00 0.00 23 SER A N 15
ATOM 10942 C CA . SER A 1 23 ? -1.166 10.448 0.341 1.00 0.00 23 SER A CA 15
ATOM 10943 C C . SER A 1 23 ? -1.952 10.293 -0.957 1.00 0.00 23 SER A C 15
ATOM 10944 O O . SER A 1 23 ? -3.152 10.017 -0.941 1.00 0.00 23 SER A O 15
ATOM 10952 N N . LEU A 1 24 ? -1.267 10.472 -2.082 1.00 0.00 24 LEU A N 15
ATOM 10953 C CA . LEU A 1 24 ? -1.899 10.352 -3.390 1.00 0.00 24 LEU A CA 15
ATOM 10954 C C . LEU A 1 24 ? -2.717 9.067 -3.486 1.00 0.00 24 LEU A C 15
ATOM 10955 O O . LEU A 1 24 ? -3.842 9.070 -3.985 1.00 0.00 24 LEU A O 15
ATOM 10971 N N . CYS A 1 25 ? -2.144 7.971 -3.000 1.00 0.00 25 CYS A N 15
ATOM 10972 C CA . CYS A 1 25 ? -2.818 6.679 -3.028 1.00 0.00 25 CYS A CA 15
ATOM 10973 C C . CYS A 1 25 ? -2.728 5.989 -1.670 1.00 0.00 25 CYS A C 15
ATOM 10974 O O . CYS A 1 25 ? -1.923 6.369 -0.821 1.00 0.00 25 CYS A O 15
ATOM 10981 N N . ALA A 1 26 ? -3.561 4.972 -1.473 1.00 0.00 26 ALA A N 15
ATOM 10982 C CA . ALA A 1 26 ? -3.573 4.227 -0.219 1.00 0.00 26 ALA A CA 15
ATOM 10983 C C . ALA A 1 26 ? -3.070 2.802 -0.423 1.00 0.00 26 ALA A C 15
ATOM 10984 O O . ALA A 1 26 ? -3.365 2.167 -1.436 1.00 0.00 26 ALA A O 15
ATOM 10991 N N . CYS A 1 27 ? -2.308 2.305 0.546 1.00 0.00 27 CYS A N 15
ATOM 10992 C CA . CYS A 1 27 ? -1.761 0.956 0.473 1.00 0.00 27 CYS A CA 15
ATOM 10993 C C . CYS A 1 27 ? -2.538 0.005 1.380 1.00 0.00 27 CYS A C 15
ATOM 10994 O O . CYS A 1 27 ? -1.954 -0.850 2.046 1.00 0.00 27 CYS A O 15
ATOM 11001 N N . SER A 1 28 ? -3.858 0.162 1.402 1.00 0.00 28 SER A N 15
ATOM 11002 C CA . SER A 1 28 ? -4.714 -0.679 2.229 1.00 0.00 28 SER A CA 15
ATOM 11003 C C . SER A 1 28 ? -5.659 -1.509 1.365 1.00 0.00 28 SER A C 15
ATOM 11004 O O . SER A 1 28 ? -5.941 -1.157 0.220 1.00 0.00 28 SER A O 15
ATOM 11012 N N . ASP A 1 29 ? -6.145 -2.612 1.923 1.00 0.00 29 ASP A N 15
ATOM 11013 C CA . ASP A 1 29 ? -7.059 -3.494 1.206 1.00 0.00 29 ASP A CA 15
ATOM 11014 C C . ASP A 1 29 ? -8.495 -2.990 1.312 1.00 0.00 29 ASP A C 15
ATOM 11015 O O . ASP A 1 29 ? -9.435 -3.779 1.403 1.00 0.00 29 ASP A O 15
ATOM 11024 N N . ASP A 1 30 ? -8.656 -1.670 1.300 1.00 0.00 30 ASP A N 15
ATOM 11025 C CA . ASP A 1 30 ? -9.977 -1.061 1.396 1.00 0.00 30 ASP A CA 15
ATOM 11026 C C . ASP A 1 30 ? -10.180 -0.027 0.292 1.00 0.00 30 ASP A C 15
ATOM 11027 O O . ASP A 1 30 ? -11.274 0.106 -0.256 1.00 0.00 30 ASP A O 15
ATOM 11036 N N . CYS A 1 31 ? -9.116 0.704 -0.028 1.00 0.00 31 CYS A N 15
ATOM 11037 C CA . CYS A 1 31 ? -9.177 1.728 -1.065 1.00 0.00 31 CYS A CA 15
ATOM 11038 C C . CYS A 1 31 ? -9.849 1.188 -2.324 1.00 0.00 31 CYS A C 15
ATOM 11039 O O . CYS A 1 31 ? -10.661 1.870 -2.949 1.00 0.00 31 CYS A O 15
ATOM 11046 N N . LYS A 1 32 ? -9.505 -0.042 -2.691 1.00 0.00 32 LYS A N 15
ATOM 11047 C CA . LYS A 1 32 ? -10.075 -0.676 -3.874 1.00 0.00 32 LYS A CA 15
ATOM 11048 C C . LYS A 1 32 ? -11.568 -0.385 -3.981 1.00 0.00 32 LYS A C 15
ATOM 11049 O O . LYS A 1 32 ? -12.082 -0.115 -5.066 1.00 0.00 32 LYS A O 15
ATOM 11068 N N . ASP A 1 33 ? -12.259 -0.441 -2.847 1.00 0.00 33 ASP A N 15
ATOM 11069 C CA . ASP A 1 33 ? -13.694 -0.181 -2.813 1.00 0.00 33 ASP A CA 15
ATOM 11070 C C . ASP A 1 33 ? -13.995 1.260 -3.213 1.00 0.00 33 ASP A C 15
ATOM 11071 O O . ASP A 1 33 ? -14.898 1.516 -4.009 1.00 0.00 33 ASP A O 15
ATOM 11080 N N . GLN A 1 34 ? -13.232 2.194 -2.657 1.00 0.00 34 GLN A N 15
ATOM 11081 C CA . GLN A 1 34 ? -13.419 3.609 -2.955 1.00 0.00 34 GLN A CA 15
ATOM 11082 C C . GLN A 1 34 ? -12.875 3.951 -4.338 1.00 0.00 34 GLN A C 15
ATOM 11083 O O . GLN A 1 34 ? -13.620 4.368 -5.224 1.00 0.00 34 GLN A O 15
ATOM 11097 N N . GLY A 1 35 ? -11.570 3.771 -4.517 1.00 0.00 35 GLY A N 15
ATOM 11098 C CA . GLY A 1 35 ? -10.949 4.065 -5.795 1.00 0.00 35 GLY A CA 15
ATOM 11099 C C . GLY A 1 35 ? -9.782 5.023 -5.665 1.00 0.00 35 GLY A C 15
ATOM 11100 O O . GLY A 1 35 ? -9.625 5.936 -6.477 1.00 0.00 35 GLY A O 15
ATOM 11104 N N . ASP A 1 36 ? -8.960 4.818 -4.640 1.00 0.00 36 ASP A N 15
ATOM 11105 C CA . ASP A 1 36 ? -7.801 5.671 -4.406 1.00 0.00 36 ASP A CA 15
ATOM 11106 C C . ASP A 1 36 ? -6.567 4.835 -4.083 1.00 0.00 36 ASP A C 15
ATOM 11107 O O . ASP A 1 36 ? -5.781 5.183 -3.202 1.00 0.00 36 ASP A O 15
ATOM 11116 N N . CYS A 1 37 ? -6.403 3.729 -4.802 1.00 0.00 37 CYS A N 15
ATOM 11117 C CA . CYS A 1 37 ? -5.266 2.842 -4.592 1.00 0.00 37 CYS A CA 15
ATOM 11118 C C . CYS A 1 37 ? -4.081 3.262 -5.456 1.00 0.00 37 CYS A C 15
ATOM 11119 O O . CYS A 1 37 ? -4.240 3.997 -6.432 1.00 0.00 37 CYS A O 15
ATOM 11126 N N . CYS A 1 38 ? -2.894 2.789 -5.093 1.00 0.00 38 CYS A N 15
ATOM 11127 C CA . CYS A 1 38 ? -1.681 3.115 -5.834 1.00 0.00 38 CYS A CA 15
ATOM 11128 C C . CYS A 1 38 ? -1.676 2.430 -7.198 1.00 0.00 38 CYS A C 15
ATOM 11129 O O . CYS A 1 38 ? -2.477 1.530 -7.454 1.00 0.00 38 CYS A O 15
ATOM 11136 N N . ILE A 1 39 ? -0.770 2.862 -8.068 1.00 0.00 39 ILE A N 15
ATOM 11137 C CA . ILE A 1 39 ? -0.660 2.290 -9.404 1.00 0.00 39 ILE A CA 15
ATOM 11138 C C . ILE A 1 39 ? -0.135 0.859 -9.348 1.00 0.00 39 ILE A C 15
ATOM 11139 O O . ILE A 1 39 ? -0.444 0.040 -10.211 1.00 0.00 39 ILE A O 15
ATOM 11155 N N . ASN A 1 40 ? 0.661 0.567 -8.324 1.00 0.00 40 ASN A N 15
ATOM 11156 C CA . ASN A 1 40 ? 1.229 -0.765 -8.154 1.00 0.00 40 ASN A CA 15
ATOM 11157 C C . ASN A 1 40 ? 0.890 -1.330 -6.778 1.00 0.00 40 ASN A C 15
ATOM 11158 O O . ASN A 1 40 ? 1.731 -1.949 -6.124 1.00 0.00 40 ASN A O 15
ATOM 11169 N N . TYR A 1 41 ? -0.347 -1.113 -6.344 1.00 0.00 41 TYR A N 15
ATOM 11170 C CA . TYR A 1 41 ? -0.797 -1.598 -5.044 1.00 0.00 41 TYR A CA 15
ATOM 11171 C C . TYR A 1 41 ? -0.729 -3.121 -4.978 1.00 0.00 41 TYR A C 15
ATOM 11172 O O . TYR A 1 41 ? -0.052 -3.686 -4.120 1.00 0.00 41 TYR A O 15
ATOM 11190 N N . SER A 1 42 ? -1.435 -3.779 -5.893 1.00 0.00 42 SER 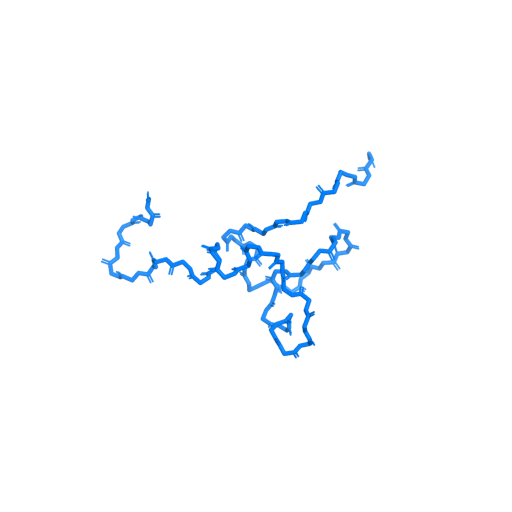A N 15
ATOM 11191 C CA . SER A 1 42 ? -1.458 -5.236 -5.938 1.00 0.00 42 SER A CA 15
ATOM 11192 C C . SER A 1 42 ? -0.100 -5.789 -6.358 1.00 0.00 42 SER A C 15
ATOM 11193 O O . SER A 1 42 ? 0.364 -6.797 -5.826 1.00 0.00 42 SER A O 15
ATOM 11201 N N . SER A 1 43 ? 0.532 -5.120 -7.317 1.00 0.00 43 SER A N 15
ATOM 11202 C CA . SER A 1 43 ? 1.836 -5.545 -7.813 1.00 0.00 43 SER A CA 15
ATOM 11203 C C . SER A 1 43 ? 2.806 -5.783 -6.659 1.00 0.00 43 SER A C 15
ATOM 11204 O O . SER A 1 43 ? 3.564 -6.752 -6.660 1.00 0.00 43 SER A O 15
ATOM 11212 N N . VAL A 1 44 ? 2.774 -4.890 -5.675 1.00 0.00 44 VAL A N 15
ATOM 11213 C CA . VAL A 1 44 ? 3.648 -5.002 -4.513 1.00 0.00 44 VAL A CA 15
ATOM 11214 C C . VAL A 1 44 ? 2.981 -5.799 -3.398 1.00 0.00 44 VAL A C 15
ATOM 11215 O O . VAL A 1 44 ? 3.553 -6.756 -2.876 1.00 0.00 44 VAL A O 15
ATOM 11228 N N . CYS A 1 45 ? 1.766 -5.398 -3.037 1.00 0.00 45 CYS A N 15
ATOM 11229 C CA . CYS A 1 45 ? 1.019 -6.074 -1.984 1.00 0.00 45 CYS A CA 15
ATOM 11230 C C . CYS A 1 45 ? 0.645 -7.492 -2.405 1.00 0.00 45 CYS A C 15
ATOM 11231 O O . CYS A 1 45 ? 1.090 -8.467 -1.800 1.00 0.00 45 CYS A O 15
ATOM 11238 N N . GLN A 1 46 ? -0.172 -7.598 -3.448 1.00 0.00 46 GLN A N 15
ATOM 11239 C CA . GLN A 1 46 ? -0.605 -8.896 -3.950 1.00 0.00 46 GLN A CA 15
ATOM 11240 C C . GLN A 1 46 ? 0.415 -9.469 -4.928 1.00 0.00 46 GLN A C 15
ATOM 11241 O O . GLN A 1 46 ? 0.283 -9.313 -6.141 1.00 0.00 46 GLN A O 15
ATOM 11255 N N . GLY A 1 47 ? 1.434 -10.135 -4.390 1.00 0.00 47 GLY A N 15
ATOM 11256 C CA . GLY A 1 47 ? 2.462 -10.721 -5.230 1.00 0.00 47 GLY A CA 15
ATOM 11257 C C . GLY A 1 47 ? 2.002 -11.999 -5.903 1.00 0.00 47 GLY A C 15
ATOM 11258 O O . GLY A 1 47 ? 1.186 -12.737 -5.353 1.00 0.00 47 GLY A O 15
ATOM 11262 N N . GLU A 1 48 ? 2.527 -12.259 -7.097 1.00 0.00 48 GLU A N 15
ATOM 11263 C CA . GLU A 1 48 ? 2.163 -13.456 -7.845 1.00 0.00 48 GLU A CA 15
ATOM 11264 C C . GLU A 1 48 ? 2.598 -14.716 -7.102 1.00 0.00 48 GLU A C 15
ATOM 11265 O O . GLU A 1 48 ? 3.790 -14.992 -6.969 1.00 0.00 48 GLU A O 15
ATOM 11277 N N . LYS A 1 49 ? 1.621 -15.477 -6.620 1.00 0.00 49 LYS A N 15
ATOM 11278 C CA . LYS A 1 49 ? 1.901 -16.709 -5.891 1.00 0.00 49 LYS A CA 15
ATOM 11279 C C . LYS A 1 49 ? 2.322 -17.822 -6.845 1.00 0.00 49 LYS A C 15
ATOM 11280 O O . LYS A 1 49 ? 3.362 -18.453 -6.655 1.00 0.00 49 LYS A O 15
ATOM 11299 N N . SER A 1 50 ? 1.510 -18.057 -7.870 1.00 0.00 50 SER A N 15
ATOM 11300 C CA . SER A 1 50 ? 1.800 -19.095 -8.852 1.00 0.00 50 SER A CA 15
ATOM 11301 C C . SER A 1 50 ? 2.699 -18.559 -9.961 1.00 0.00 50 SER A C 15
ATOM 11302 O O . SER A 1 50 ? 2.274 -17.746 -10.783 1.00 0.00 50 SER A O 15
ATOM 11310 N N . SER A 1 51 ? 3.945 -19.021 -9.978 1.00 0.00 51 SER A N 15
ATOM 11311 C CA . SER A 1 51 ? 4.908 -18.585 -10.983 1.00 0.00 51 SER A CA 15
ATOM 11312 C C . SER A 1 51 ? 5.236 -19.720 -11.949 1.00 0.00 51 SER A C 15
ATOM 11313 O O . SER A 1 51 ? 5.325 -20.881 -11.553 1.00 0.00 51 SER A O 15
ATOM 11321 N N . GLY A 1 52 ? 5.414 -19.373 -13.221 1.00 0.00 52 GLY A N 15
ATOM 11322 C CA . GLY A 1 52 ? 5.730 -20.373 -14.224 1.00 0.00 52 GLY A CA 15
ATOM 11323 C C . GLY A 1 52 ? 7.079 -21.024 -13.991 1.00 0.00 52 GLY A C 15
ATOM 11324 O O . GLY A 1 52 ? 7.865 -20.589 -13.148 1.00 0.00 52 GLY A O 15
ATOM 11328 N N . PRO A 1 53 ? 7.363 -22.094 -14.747 1.00 0.00 53 PRO A N 15
ATOM 11329 C CA . PRO A 1 53 ? 8.627 -22.830 -14.636 1.00 0.00 53 PRO A CA 15
ATOM 11330 C C . PRO A 1 53 ? 9.813 -22.026 -15.154 1.00 0.00 53 PRO A C 15
ATOM 11331 O O . PRO A 1 53 ? 9.694 -21.281 -16.127 1.00 0.00 53 PRO A O 15
ATOM 11342 N N . SER A 1 54 ? 10.960 -22.181 -14.499 1.00 0.00 54 SER A N 15
ATOM 11343 C CA . SER A 1 54 ? 12.168 -21.466 -14.893 1.00 0.00 54 SER A CA 15
ATOM 11344 C C . SER A 1 54 ? 13.413 -22.164 -14.352 1.00 0.00 54 SER A C 15
ATOM 11345 O O . SER A 1 54 ? 13.318 -23.168 -13.646 1.00 0.00 54 SER A O 15
ATOM 11353 N N . SER A 1 55 ? 14.580 -21.625 -14.690 1.00 0.00 55 SER A N 15
ATOM 11354 C CA . SER A 1 55 ? 15.843 -22.197 -14.242 1.00 0.00 55 SER A CA 15
ATOM 11355 C C . SER A 1 55 ? 15.749 -22.657 -12.790 1.00 0.00 55 SER A C 15
ATOM 11356 O O . SER A 1 55 ? 15.524 -21.853 -11.887 1.00 0.00 55 SER A O 15
ATOM 11364 N N . GLY A 1 56 ? 15.922 -23.957 -12.576 1.00 0.00 56 GLY A N 15
ATOM 11365 C CA . GLY A 1 56 ? 15.852 -24.503 -11.233 1.00 0.00 56 GLY A CA 15
ATOM 11366 C C . GLY A 1 56 ? 17.082 -24.178 -10.410 1.00 0.00 56 GLY A C 15
ATOM 11367 O O . GLY A 1 56 ? 17.453 -24.932 -9.511 1.00 0.00 56 GLY A O 15
ATOM 11371 N N . GLY A 1 1 ? 7.903 18.728 1.075 1.00 0.00 1 GLY A N 16
ATOM 11372 C CA . GLY A 1 1 ? 6.502 18.366 1.185 1.00 0.00 1 GLY A CA 16
ATOM 11373 C C . GLY A 1 1 ? 6.081 17.356 0.134 1.00 0.00 1 GLY A C 16
ATOM 11374 O O . GLY A 1 1 ? 5.167 17.611 -0.650 1.00 0.00 1 GLY A O 16
ATOM 11378 N N . SER A 1 2 ? 6.749 16.207 0.119 1.00 0.00 2 SER A N 16
ATOM 11379 C CA . SER A 1 2 ? 6.441 15.158 -0.846 1.00 0.00 2 SER A CA 16
ATOM 11380 C C . SER A 1 2 ? 6.178 15.750 -2.227 1.00 0.00 2 SER A C 16
ATOM 11381 O O . SER A 1 2 ? 5.246 15.345 -2.920 1.00 0.00 2 SER A O 16
ATOM 11389 N N . SER A 1 3 ? 7.006 16.713 -2.619 1.00 0.00 3 SER A N 16
ATOM 11390 C CA . SER A 1 3 ? 6.862 17.365 -3.915 1.00 0.00 3 SER A CA 16
ATOM 11391 C C . SER A 1 3 ? 7.849 16.790 -4.926 1.00 0.00 3 SER A C 16
ATOM 11392 O O . SER A 1 3 ? 7.496 16.520 -6.072 1.00 0.00 3 SER A O 16
ATOM 11400 N N . GLY A 1 4 ? 9.092 16.607 -4.490 1.00 0.00 4 GLY A N 16
ATOM 11401 C CA . GLY A 1 4 ? 10.114 16.067 -5.367 1.00 0.00 4 GLY A CA 16
ATOM 11402 C C . GLY A 1 4 ? 9.775 14.676 -5.865 1.00 0.00 4 GLY A C 16
ATOM 11403 O O . GLY A 1 4 ? 9.566 14.471 -7.061 1.00 0.00 4 GLY A O 16
ATOM 11407 N N . SER A 1 5 ? 9.721 13.717 -4.945 1.00 0.00 5 SER A N 16
ATOM 11408 C CA . SER A 1 5 ? 9.409 12.337 -5.299 1.00 0.00 5 SER A CA 16
ATOM 11409 C C . SER A 1 5 ? 7.901 12.118 -5.355 1.00 0.00 5 SER A C 16
ATOM 11410 O O . SER A 1 5 ? 7.146 12.709 -4.583 1.00 0.00 5 SER A O 16
ATOM 11418 N N . SER A 1 6 ? 7.468 11.263 -6.276 1.00 0.00 6 SER A N 16
ATOM 11419 C CA . SER A 1 6 ? 6.049 10.967 -6.438 1.00 0.00 6 SER A CA 16
ATOM 11420 C C . SER A 1 6 ? 5.541 10.096 -5.294 1.00 0.00 6 SER A C 16
ATOM 11421 O O . SER A 1 6 ? 6.187 9.122 -4.908 1.00 0.00 6 SER A O 16
ATOM 11429 N N . GLY A 1 7 ? 4.379 10.453 -4.756 1.00 0.00 7 GLY A N 16
ATOM 11430 C CA . GLY A 1 7 ? 3.804 9.695 -3.661 1.00 0.00 7 GLY A CA 16
ATOM 11431 C C . GLY A 1 7 ? 2.862 8.608 -4.140 1.00 0.00 7 GLY A C 16
ATOM 11432 O O . GLY A 1 7 ? 1.769 8.443 -3.601 1.00 0.00 7 GLY A O 16
ATOM 11436 N N . TRP A 1 8 ? 3.287 7.866 -5.157 1.00 0.00 8 TRP A N 16
ATOM 11437 C CA . TRP A 1 8 ? 2.473 6.791 -5.710 1.00 0.00 8 TRP A CA 16
ATOM 11438 C C . TRP A 1 8 ? 3.248 5.478 -5.735 1.00 0.00 8 TRP A C 16
ATOM 11439 O O . TRP A 1 8 ? 3.589 4.966 -6.801 1.00 0.00 8 TRP A O 16
ATOM 11460 N N . THR A 1 9 ? 3.525 4.937 -4.552 1.00 0.00 9 THR A N 16
ATOM 11461 C CA . THR A 1 9 ? 4.262 3.684 -4.439 1.00 0.00 9 THR A CA 16
ATOM 11462 C C . THR A 1 9 ? 3.935 2.971 -3.131 1.00 0.00 9 THR A C 16
ATOM 11463 O O . THR A 1 9 ? 4.153 3.511 -2.047 1.00 0.00 9 THR A O 16
ATOM 11474 N N . CYS A 1 10 ? 3.412 1.755 -3.242 1.00 0.00 10 CYS A N 16
ATOM 11475 C CA . CYS A 1 10 ? 3.054 0.966 -2.069 1.00 0.00 10 CYS A CA 16
ATOM 11476 C C . CYS A 1 10 ? 4.126 -0.078 -1.768 1.00 0.00 10 CYS A C 16
ATOM 11477 O O . CYS A 1 10 ? 4.853 -0.511 -2.662 1.00 0.00 10 CYS A O 16
ATOM 11484 N N . ASN A 1 11 ? 4.216 -0.478 -0.504 1.00 0.00 11 ASN A N 16
ATOM 11485 C CA . ASN A 1 11 ? 5.199 -1.471 -0.085 1.00 0.00 11 ASN A CA 16
ATOM 11486 C C . ASN A 1 11 ? 4.553 -2.541 0.788 1.00 0.00 11 ASN A C 16
ATOM 11487 O O . ASN A 1 11 ? 3.489 -2.325 1.369 1.00 0.00 11 ASN A O 16
ATOM 11498 N N . LYS A 1 12 ? 5.203 -3.697 0.877 1.00 0.00 12 LYS A N 16
ATOM 11499 C CA . LYS A 1 12 ? 4.694 -4.801 1.681 1.00 0.00 12 LYS A CA 16
ATOM 11500 C C . LYS A 1 12 ? 4.233 -4.312 3.049 1.00 0.00 12 LYS A C 16
ATOM 11501 O O . LYS A 1 12 ? 3.092 -4.544 3.452 1.00 0.00 12 LYS A O 16
ATOM 11520 N N . PHE A 1 13 ? 5.125 -3.632 3.761 1.00 0.00 13 PHE A N 16
ATOM 11521 C CA . PHE A 1 13 ? 4.810 -3.108 5.085 1.00 0.00 13 PHE A CA 16
ATOM 11522 C C . PHE A 1 13 ? 3.586 -2.198 5.032 1.00 0.00 13 PHE A C 16
ATOM 11523 O O . PHE A 1 13 ? 2.697 -2.286 5.879 1.00 0.00 13 PHE A O 16
ATOM 11540 N N . ARG A 1 14 ? 3.548 -1.324 4.032 1.00 0.00 14 ARG A N 16
ATOM 11541 C CA . ARG A 1 14 ? 2.434 -0.397 3.868 1.00 0.00 14 ARG A CA 16
ATOM 11542 C C . ARG A 1 14 ? 1.104 -1.143 3.846 1.00 0.00 14 ARG A C 16
ATOM 11543 O O . ARG A 1 14 ? 0.194 -0.835 4.615 1.00 0.00 14 ARG A O 16
ATOM 11564 N N . CYS A 1 15 ? 0.998 -2.127 2.959 1.00 0.00 15 CYS A N 16
ATOM 11565 C CA . CYS A 1 15 ? -0.220 -2.917 2.835 1.00 0.00 15 CYS A CA 16
ATOM 11566 C C . CYS A 1 15 ? -0.887 -3.106 4.193 1.00 0.00 15 CYS A C 16
ATOM 11567 O O . CYS A 1 15 ? -0.230 -3.443 5.178 1.00 0.00 15 CYS A O 16
ATOM 11574 N N . GLY A 1 16 ? -2.198 -2.886 4.240 1.00 0.00 16 GLY A N 16
ATOM 11575 C CA . GLY A 1 16 ? -2.933 -3.038 5.481 1.00 0.00 16 GLY A CA 16
ATOM 11576 C C . GLY A 1 16 ? -2.560 -1.985 6.507 1.00 0.00 16 GLY A C 16
ATOM 11577 O O . GLY A 1 16 ? -2.178 -2.311 7.630 1.00 0.00 16 GLY A O 16
ATOM 11581 N N . GLU A 1 17 ? -2.671 -0.718 6.119 1.00 0.00 17 GLU A N 16
ATOM 11582 C CA . GLU A 1 17 ? -2.340 0.386 7.013 1.00 0.00 17 GLU A CA 16
ATOM 11583 C C . GLU A 1 17 ? -3.483 1.396 7.077 1.00 0.00 17 GLU A C 16
ATOM 11584 O O . GLU A 1 17 ? -4.348 1.428 6.201 1.00 0.00 17 GLU A O 16
ATOM 11596 N N . LYS A 1 18 ? -3.479 2.219 8.119 1.00 0.00 18 LYS A N 16
ATOM 11597 C CA . LYS A 1 18 ? -4.514 3.231 8.298 1.00 0.00 18 LYS A CA 16
ATOM 11598 C C . LYS A 1 18 ? -3.901 4.570 8.696 1.00 0.00 18 LYS A C 16
ATOM 11599 O O . LYS A 1 18 ? -4.409 5.259 9.581 1.00 0.00 18 LYS A O 16
ATOM 11618 N N . ARG A 1 19 ? -2.806 4.935 8.035 1.00 0.00 19 ARG A N 16
ATOM 11619 C CA . ARG A 1 19 ? -2.125 6.192 8.319 1.00 0.00 19 ARG A CA 16
ATOM 11620 C C . ARG A 1 19 ? -1.833 6.955 7.031 1.00 0.00 19 ARG A C 16
ATOM 11621 O O . ARG A 1 19 ? -0.703 7.384 6.793 1.00 0.00 19 ARG A O 16
ATOM 11642 N N . LEU A 1 20 ? -2.858 7.120 6.201 1.00 0.00 20 LEU A N 16
ATOM 11643 C CA . LEU A 1 20 ? -2.712 7.831 4.936 1.00 0.00 20 LEU A CA 16
ATOM 11644 C C . LEU A 1 20 ? -2.840 9.337 5.140 1.00 0.00 20 LEU A C 16
ATOM 11645 O O . LEU A 1 20 ? -3.399 10.043 4.300 1.00 0.00 20 LEU A O 16
ATOM 11661 N N . THR A 1 21 ? -2.316 9.824 6.260 1.00 0.00 21 THR A N 16
ATOM 11662 C CA . THR A 1 21 ? -2.370 11.247 6.574 1.00 0.00 21 THR A CA 16
ATOM 11663 C C . THR A 1 21 ? -1.838 12.086 5.419 1.00 0.00 21 THR A C 16
ATOM 11664 O O . THR A 1 21 ? -0.627 12.201 5.229 1.00 0.00 21 THR A O 16
ATOM 11675 N N . ARG A 1 22 ? -2.750 12.671 4.649 1.00 0.00 22 ARG A N 16
ATOM 11676 C CA . ARG A 1 22 ? -2.372 13.499 3.511 1.00 0.00 22 ARG A CA 16
ATOM 11677 C C . ARG A 1 22 ? -1.649 12.672 2.452 1.00 0.00 22 ARG A C 16
ATOM 11678 O O . ARG A 1 22 ? -0.809 13.186 1.714 1.00 0.00 22 ARG A O 16
ATOM 11699 N N . SER A 1 23 ? -1.981 11.387 2.385 1.00 0.00 23 SER A N 16
ATOM 11700 C CA . SER A 1 23 ? -1.361 10.487 1.420 1.00 0.00 23 SER A CA 16
ATOM 11701 C C . SER A 1 23 ? -2.168 10.438 0.126 1.00 0.00 23 SER A C 16
ATOM 11702 O O . SER A 1 23 ? -3.386 10.250 0.145 1.00 0.00 23 SER A O 16
ATOM 11710 N N . LEU A 1 24 ? -1.481 10.609 -0.999 1.00 0.00 24 LEU A N 16
ATOM 11711 C CA . LEU A 1 24 ? -2.133 10.585 -2.304 1.00 0.00 24 LEU A CA 16
ATOM 11712 C C . LEU A 1 24 ? -2.952 9.311 -2.480 1.00 0.00 24 LEU A C 16
ATOM 11713 O O . LEU A 1 24 ? -4.144 9.364 -2.787 1.00 0.00 24 LEU A O 16
ATOM 11729 N N . CYS A 1 25 ? -2.306 8.167 -2.283 1.00 0.00 25 CYS A N 16
ATOM 11730 C CA . CYS A 1 25 ? -2.974 6.878 -2.419 1.00 0.00 25 CYS A CA 16
ATOM 11731 C C . CYS A 1 25 ? -3.169 6.221 -1.055 1.00 0.00 25 CYS A C 16
ATOM 11732 O O . CYS A 1 25 ? -2.829 6.797 -0.023 1.00 0.00 25 CYS A O 16
ATOM 11739 N N . ALA A 1 26 ? -3.718 5.010 -1.061 1.00 0.00 26 ALA A N 16
ATOM 11740 C CA . ALA A 1 26 ? -3.957 4.273 0.173 1.00 0.00 26 ALA A CA 16
ATOM 11741 C C . ALA A 1 26 ? -3.550 2.810 0.027 1.00 0.00 26 ALA A C 16
ATOM 11742 O O . ALA A 1 26 ? -4.148 2.064 -0.749 1.00 0.00 26 ALA A O 16
ATOM 11749 N N . CYS A 1 27 ? -2.531 2.406 0.777 1.00 0.00 27 CYS A N 16
ATOM 11750 C CA . CYS A 1 27 ? -2.043 1.034 0.731 1.00 0.00 27 CYS A CA 16
ATOM 11751 C C . CYS A 1 27 ? -2.895 0.123 1.612 1.00 0.00 27 CYS A C 16
ATOM 11752 O O . CYS A 1 27 ? -2.375 -0.756 2.298 1.00 0.00 27 CYS A O 16
ATOM 11759 N N . SER A 1 28 ? -4.206 0.342 1.587 1.00 0.00 28 SER A N 16
ATOM 11760 C CA . SER A 1 28 ? -5.129 -0.455 2.386 1.00 0.00 28 SER A CA 16
ATOM 11761 C C . SER A 1 28 ? -6.280 -0.973 1.529 1.00 0.00 28 SER A C 16
ATOM 11762 O O . SER A 1 28 ? -6.619 -0.383 0.502 1.00 0.00 28 SER A O 16
ATOM 11770 N N . ASP A 1 29 ? -6.878 -2.079 1.959 1.00 0.00 29 ASP A N 16
ATOM 11771 C CA . ASP A 1 29 ? -7.993 -2.677 1.233 1.00 0.00 29 ASP A CA 16
ATOM 11772 C C . ASP A 1 29 ? -9.077 -1.642 0.951 1.00 0.00 29 ASP A C 16
ATOM 11773 O O . ASP A 1 29 ? -9.579 -1.543 -0.168 1.00 0.00 29 ASP A O 16
ATOM 11782 N N . ASP A 1 30 ? -9.433 -0.872 1.975 1.00 0.00 30 ASP A N 16
ATOM 11783 C CA . ASP A 1 30 ? -10.458 0.156 1.838 1.00 0.00 30 ASP A CA 16
ATOM 11784 C C . ASP A 1 30 ? -10.358 0.845 0.480 1.00 0.00 30 ASP A C 16
ATOM 11785 O O . ASP A 1 30 ? -11.366 1.254 -0.096 1.00 0.00 30 ASP A O 16
ATOM 11794 N N . CYS A 1 31 ? -9.135 0.971 -0.025 1.00 0.00 31 CYS A N 16
ATOM 11795 C CA . CYS A 1 31 ? -8.902 1.613 -1.313 1.00 0.00 31 CYS A CA 16
ATOM 11796 C C . CYS A 1 31 ? -9.564 0.825 -2.440 1.00 0.00 31 CYS A C 16
ATOM 11797 O O . CYS A 1 31 ? -10.221 1.397 -3.310 1.00 0.00 31 CYS A O 16
ATOM 11804 N N . LYS A 1 32 ? -9.386 -0.492 -2.419 1.00 0.00 32 LYS A N 16
ATOM 11805 C CA . LYS A 1 32 ? -9.968 -1.359 -3.436 1.00 0.00 32 LYS A CA 16
ATOM 11806 C C . LYS A 1 32 ? -11.399 -0.942 -3.754 1.00 0.00 32 LYS A C 16
ATOM 11807 O O . LYS A 1 32 ? -11.819 -0.962 -4.912 1.00 0.00 32 LYS A O 16
ATOM 11826 N N . ASP A 1 33 ? -12.143 -0.563 -2.722 1.00 0.00 33 ASP A N 16
ATOM 11827 C CA . ASP A 1 33 ? -13.529 -0.138 -2.893 1.00 0.00 33 ASP A CA 16
ATOM 11828 C C . ASP A 1 33 ? -13.597 1.273 -3.467 1.00 0.00 33 ASP A C 16
ATOM 11829 O O . ASP A 1 33 ? -14.150 1.487 -4.545 1.00 0.00 33 ASP A O 16
ATOM 11838 N N . GLN A 1 34 ? -13.033 2.231 -2.739 1.00 0.00 34 GLN A N 16
ATOM 11839 C CA . GLN A 1 34 ? -13.032 3.622 -3.177 1.00 0.00 34 GLN A CA 16
ATOM 11840 C C . GLN A 1 34 ? -12.418 3.755 -4.566 1.00 0.00 34 GLN A C 16
ATOM 11841 O O . GLN A 1 34 ? -13.079 4.187 -5.508 1.00 0.00 34 GLN A O 16
ATOM 11855 N N . GLY A 1 35 ? -11.147 3.381 -4.684 1.00 0.00 35 GLY A N 16
ATOM 11856 C CA . GLY A 1 35 ? -10.466 3.467 -5.963 1.00 0.00 35 GLY A CA 16
ATOM 11857 C C . GLY A 1 35 ? -9.304 4.442 -5.936 1.00 0.00 35 GLY A C 16
ATOM 11858 O O . GLY A 1 35 ? -9.129 5.234 -6.862 1.00 0.00 35 GLY A O 16
ATOM 11862 N N . ASP A 1 36 ? -8.511 4.385 -4.872 1.00 0.00 36 ASP A N 16
ATOM 11863 C CA . ASP A 1 36 ? -7.361 5.270 -4.728 1.00 0.00 36 ASP A CA 16
ATOM 11864 C C . ASP A 1 36 ? -6.115 4.483 -4.331 1.00 0.00 36 ASP A C 16
ATOM 11865 O O . ASP A 1 36 ? -5.332 4.923 -3.489 1.00 0.00 36 ASP A O 16
ATOM 11874 N N . CYS A 1 37 ? -5.940 3.316 -4.942 1.00 0.00 37 CYS A N 16
ATOM 11875 C CA . CYS A 1 37 ? -4.791 2.466 -4.653 1.00 0.00 37 CYS A CA 16
ATOM 11876 C C . CYS A 1 37 ? -3.616 2.811 -5.562 1.00 0.00 37 CYS A C 16
ATOM 11877 O O . CYS A 1 37 ? -3.744 2.814 -6.787 1.00 0.00 37 CYS A O 16
ATOM 11884 N N . CYS A 1 38 ? -2.470 3.101 -4.955 1.00 0.00 38 CYS A N 16
ATOM 11885 C CA . CYS A 1 38 ? -1.271 3.447 -5.708 1.00 0.00 38 CYS A CA 16
ATOM 11886 C C . CYS A 1 38 ? -1.185 2.635 -6.997 1.00 0.00 38 CYS A C 16
ATOM 11887 O O . CYS A 1 38 ? -1.652 1.497 -7.057 1.00 0.00 38 CYS A O 16
ATOM 11894 N N . ILE A 1 39 ? -0.584 3.226 -8.023 1.00 0.00 39 ILE A N 16
ATOM 11895 C CA . ILE A 1 39 ? -0.434 2.556 -9.309 1.00 0.00 39 ILE A CA 16
ATOM 11896 C C . ILE A 1 39 ? 0.078 1.131 -9.131 1.00 0.00 39 ILE A C 16
ATOM 11897 O O . ILE A 1 39 ? -0.379 0.209 -9.803 1.00 0.00 39 ILE A O 16
ATOM 11913 N N . ASN A 1 40 ? 1.030 0.960 -8.219 1.00 0.00 40 ASN A N 16
ATOM 11914 C CA . ASN A 1 40 ? 1.603 -0.353 -7.949 1.00 0.00 40 ASN A CA 16
ATOM 11915 C C . ASN A 1 40 ? 1.176 -0.863 -6.577 1.00 0.00 40 ASN A C 16
ATOM 11916 O O . ASN A 1 40 ? 2.012 -1.262 -5.765 1.00 0.00 40 ASN A O 16
ATOM 11927 N N . TYR A 1 41 ? -0.127 -0.846 -6.324 1.00 0.00 41 TYR A N 16
ATOM 11928 C CA . TYR A 1 41 ? -0.665 -1.305 -5.049 1.00 0.00 41 TYR A CA 16
ATOM 11929 C C . TYR A 1 41 ? -0.882 -2.815 -5.060 1.00 0.00 41 TYR A C 16
ATOM 11930 O O . TYR A 1 41 ? -0.470 -3.519 -4.139 1.00 0.00 41 TYR A O 16
ATOM 11948 N N . SER A 1 42 ? -1.532 -3.305 -6.111 1.00 0.00 42 SER A N 16
ATOM 11949 C CA . SER A 1 42 ? -1.808 -4.730 -6.243 1.00 0.00 42 SER A CA 16
ATOM 11950 C C . SER A 1 42 ? -0.519 -5.514 -6.467 1.00 0.00 42 SER A C 16
ATOM 11951 O O . SER A 1 42 ? -0.300 -6.559 -5.853 1.00 0.00 42 SER A O 16
ATOM 11959 N N . SER A 1 43 ? 0.332 -5.002 -7.350 1.00 0.00 43 SER A N 16
ATOM 11960 C CA . SER A 1 43 ? 1.599 -5.655 -7.658 1.00 0.00 43 SER A CA 16
ATOM 11961 C C . SER A 1 43 ? 2.407 -5.900 -6.388 1.00 0.00 43 SER A C 16
ATOM 11962 O O . SER A 1 43 ? 2.921 -6.998 -6.167 1.00 0.00 43 SER A O 16
ATOM 11970 N N . VAL A 1 44 ? 2.516 -4.870 -5.555 1.00 0.00 44 VAL A N 16
ATOM 11971 C CA . VAL A 1 44 ? 3.261 -4.972 -4.306 1.00 0.00 44 VAL A CA 16
ATOM 11972 C C . VAL A 1 44 ? 2.470 -5.745 -3.257 1.00 0.00 44 VAL A C 16
ATOM 11973 O O . VAL A 1 44 ? 2.972 -6.702 -2.665 1.00 0.00 44 VAL A O 16
ATOM 11986 N N . CYS A 1 45 ? 1.230 -5.326 -3.031 1.00 0.00 45 CYS A N 16
ATOM 11987 C CA . CYS A 1 45 ? 0.368 -5.978 -2.052 1.00 0.00 45 CYS A CA 16
ATOM 11988 C C . CYS A 1 45 ? -0.227 -7.263 -2.622 1.00 0.00 45 CYS A C 16
ATOM 11989 O O . CYS A 1 45 ? 0.131 -8.363 -2.202 1.00 0.00 45 CYS A O 16
ATOM 11996 N N . GLN A 1 46 ? -1.134 -7.114 -3.581 1.00 0.00 46 GLN A N 16
ATOM 11997 C CA . GLN A 1 46 ? -1.779 -8.262 -4.208 1.00 0.00 46 GLN A CA 16
ATOM 11998 C C . GLN A 1 46 ? -0.761 -9.116 -4.956 1.00 0.00 46 GLN A C 16
ATOM 11999 O O . GLN A 1 46 ? -0.614 -9.001 -6.173 1.00 0.00 46 GLN A O 16
ATOM 12013 N N . GLY A 1 47 ? -0.059 -9.973 -4.221 1.00 0.00 47 GLY A N 16
ATOM 12014 C CA . GLY A 1 47 ? 0.937 -10.833 -4.832 1.00 0.00 47 GLY A CA 16
ATOM 12015 C C . GLY A 1 47 ? 2.139 -11.057 -3.935 1.00 0.00 47 GLY A C 16
ATOM 12016 O O . GLY A 1 47 ? 2.728 -10.104 -3.426 1.00 0.00 47 GLY A O 16
ATOM 12020 N N . GLU A 1 48 ? 2.501 -12.321 -3.739 1.00 0.00 48 GLU A N 16
ATOM 12021 C CA . GLU A 1 48 ? 3.639 -12.667 -2.895 1.00 0.00 48 GLU A CA 16
ATOM 12022 C C . GLU A 1 48 ? 4.955 -12.360 -3.604 1.00 0.00 48 GLU A C 16
ATOM 12023 O O . GLU A 1 48 ? 5.146 -12.716 -4.766 1.00 0.00 48 GLU A O 16
ATOM 12035 N N . LYS A 1 49 ? 5.861 -11.693 -2.895 1.00 0.00 49 LYS A N 16
ATOM 12036 C CA . LYS A 1 49 ? 7.159 -11.338 -3.453 1.00 0.00 49 LYS A CA 16
ATOM 12037 C C . LYS A 1 49 ? 8.289 -11.996 -2.666 1.00 0.00 49 LYS A C 16
ATOM 12038 O O . LYS A 1 49 ? 9.117 -12.709 -3.232 1.00 0.00 49 LYS A O 16
ATOM 12057 N N . SER A 1 50 ? 8.314 -11.754 -1.360 1.00 0.00 50 SER A N 16
ATOM 12058 C CA . SER A 1 50 ? 9.342 -12.321 -0.496 1.00 0.00 50 SER A CA 16
ATOM 12059 C C . SER A 1 50 ? 8.738 -13.325 0.481 1.00 0.00 50 SER A C 16
ATOM 12060 O O . SER A 1 50 ? 7.909 -12.971 1.319 1.00 0.00 50 SER A O 16
ATOM 12068 N N . SER A 1 51 ? 9.160 -14.580 0.367 1.00 0.00 51 SER A N 16
ATOM 12069 C CA . SER A 1 51 ? 8.659 -15.638 1.236 1.00 0.00 51 SER A CA 16
ATOM 12070 C C . SER A 1 51 ? 9.045 -15.376 2.689 1.00 0.00 51 SER A C 16
ATOM 12071 O O . SER A 1 51 ? 10.186 -15.603 3.090 1.00 0.00 51 SER A O 16
ATOM 12079 N N . GLY A 1 52 ? 8.086 -14.895 3.473 1.00 0.00 52 GLY A N 16
ATOM 12080 C CA . GLY A 1 52 ? 8.345 -14.610 4.873 1.00 0.00 52 GLY A CA 16
ATOM 12081 C C . GLY A 1 52 ? 7.091 -14.683 5.721 1.00 0.00 52 GLY A C 16
ATOM 12082 O O . GLY A 1 52 ? 6.450 -13.672 6.009 1.00 0.00 52 GLY A O 16
ATOM 12086 N N . PRO A 1 53 ? 6.722 -15.906 6.135 1.00 0.00 53 PRO A N 16
ATOM 12087 C CA . PRO A 1 53 ? 5.533 -16.137 6.960 1.00 0.00 53 PRO A CA 16
ATOM 12088 C C . PRO A 1 53 ? 5.699 -15.599 8.378 1.00 0.00 53 PRO A C 16
ATOM 12089 O O . PRO A 1 53 ? 4.812 -15.754 9.218 1.00 0.00 53 PRO A O 16
ATOM 12100 N N . SER A 1 54 ? 6.838 -14.967 8.637 1.00 0.00 54 SER A N 16
ATOM 12101 C CA . SER A 1 54 ? 7.121 -14.409 9.955 1.00 0.00 54 SER A CA 16
ATOM 12102 C C . SER A 1 54 ? 6.284 -13.158 10.206 1.00 0.00 54 SER A C 16
ATOM 12103 O O . SER A 1 54 ? 5.687 -12.602 9.284 1.00 0.00 54 SER A O 16
ATOM 12111 N N . SER A 1 55 ? 6.246 -12.722 11.461 1.00 0.00 55 SER A N 16
ATOM 12112 C CA . SER A 1 55 ? 5.480 -11.539 11.835 1.00 0.00 55 SER A CA 16
ATOM 12113 C C . SER A 1 55 ? 6.341 -10.282 11.742 1.00 0.00 55 SER A C 16
ATOM 12114 O O . SER A 1 55 ? 6.288 -9.413 12.611 1.00 0.00 55 SER A O 16
ATOM 12122 N N . GLY A 1 56 ? 7.135 -10.194 10.679 1.00 0.00 56 GLY A N 16
ATOM 12123 C CA . GLY A 1 56 ? 7.996 -9.041 10.490 1.00 0.00 56 GLY A CA 16
ATOM 12124 C C . GLY A 1 56 ? 8.647 -9.022 9.121 1.00 0.00 56 GLY A C 16
ATOM 12125 O O . GLY A 1 56 ? 8.001 -9.319 8.114 1.00 0.00 56 GLY A O 16
ATOM 12129 N N . GLY A 1 1 ? 17.599 15.379 2.567 1.00 0.00 1 GLY A N 17
ATOM 12130 C CA . GLY A 1 1 ? 18.172 14.635 1.460 1.00 0.00 1 GLY A CA 17
ATOM 12131 C C . GLY A 1 1 ? 17.130 13.848 0.690 1.00 0.00 1 GLY A C 17
ATOM 12132 O O . GLY A 1 1 ? 16.491 14.375 -0.220 1.00 0.00 1 GLY A O 17
ATOM 12136 N N . SER A 1 2 ? 16.958 12.581 1.056 1.00 0.00 2 SER A N 17
ATOM 12137 C CA . SER A 1 2 ? 15.991 11.717 0.390 1.00 0.00 2 SER A CA 17
ATOM 12138 C C . SER A 1 2 ? 14.598 11.904 0.983 1.00 0.00 2 SER A C 17
ATOM 12139 O O . SER A 1 2 ? 14.398 11.754 2.187 1.00 0.00 2 SER A O 17
ATOM 12147 N N . SER A 1 3 ? 13.636 12.234 0.126 1.00 0.00 3 SER A N 17
ATOM 12148 C CA . SER A 1 3 ? 12.261 12.447 0.564 1.00 0.00 3 SER A CA 17
ATOM 12149 C C . SER A 1 3 ? 11.332 11.393 -0.033 1.00 0.00 3 SER A C 17
ATOM 12150 O O . SER A 1 3 ? 10.671 11.634 -1.042 1.00 0.00 3 SER A O 17
ATOM 12158 N N . GLY A 1 4 ? 11.290 10.224 0.599 1.00 0.00 4 GLY A N 17
ATOM 12159 C CA . GLY A 1 4 ? 10.441 9.151 0.116 1.00 0.00 4 GLY A CA 17
ATOM 12160 C C . GLY A 1 4 ? 9.370 8.766 1.117 1.00 0.00 4 GLY A C 17
ATOM 12161 O O . GLY A 1 4 ? 9.236 7.594 1.473 1.00 0.00 4 GLY A O 17
ATOM 12165 N N . SER A 1 5 ? 8.606 9.752 1.574 1.00 0.00 5 SER A N 17
ATOM 12166 C CA . SER A 1 5 ? 7.544 9.511 2.545 1.00 0.00 5 SER A CA 17
ATOM 12167 C C . SER A 1 5 ? 6.171 9.633 1.890 1.00 0.00 5 SER A C 17
ATOM 12168 O O . SER A 1 5 ? 5.298 8.790 2.093 1.00 0.00 5 SER A O 17
ATOM 12176 N N . SER A 1 6 ? 5.990 10.690 1.104 1.00 0.00 6 SER A N 17
ATOM 12177 C CA . SER A 1 6 ? 4.722 10.926 0.423 1.00 0.00 6 SER A CA 17
ATOM 12178 C C . SER A 1 6 ? 4.886 10.797 -1.089 1.00 0.00 6 SER A C 17
ATOM 12179 O O . SER A 1 6 ? 5.157 11.777 -1.781 1.00 0.00 6 SER A O 17
ATOM 12187 N N . GLY A 1 7 ? 4.719 9.579 -1.594 1.00 0.00 7 GLY A N 17
ATOM 12188 C CA . GLY A 1 7 ? 4.853 9.343 -3.019 1.00 0.00 7 GLY A CA 17
ATOM 12189 C C . GLY A 1 7 ? 3.678 8.577 -3.594 1.00 0.00 7 GLY A C 17
ATOM 12190 O O . GLY A 1 7 ? 2.572 8.629 -3.054 1.00 0.00 7 GLY A O 17
ATOM 12194 N N . TRP A 1 8 ? 3.915 7.865 -4.689 1.00 0.00 8 TRP A N 17
ATOM 12195 C CA . TRP A 1 8 ? 2.865 7.087 -5.337 1.00 0.00 8 TRP A CA 17
ATOM 12196 C C . TRP A 1 8 ? 3.300 5.637 -5.524 1.00 0.00 8 TRP A C 17
ATOM 12197 O O . TRP A 1 8 ? 3.071 5.040 -6.577 1.00 0.00 8 TRP A O 17
ATOM 12218 N N . THR A 1 9 ? 3.928 5.075 -4.496 1.00 0.00 9 THR A N 17
ATOM 12219 C CA . THR A 1 9 ? 4.395 3.695 -4.548 1.00 0.00 9 THR A CA 17
ATOM 12220 C C . THR A 1 9 ? 4.161 2.985 -3.220 1.00 0.00 9 THR A C 17
ATOM 12221 O O . THR A 1 9 ? 4.625 3.437 -2.172 1.00 0.00 9 THR A O 17
ATOM 12232 N N . CYS A 1 10 ? 3.441 1.869 -3.268 1.00 0.00 10 CYS A N 17
ATOM 12233 C CA . CYS A 1 10 ? 3.147 1.096 -2.068 1.00 0.00 10 CYS A CA 17
ATOM 12234 C C . CYS A 1 10 ? 4.350 0.254 -1.655 1.00 0.00 10 CYS A C 17
ATOM 12235 O O . CYS A 1 10 ? 5.335 0.158 -2.387 1.00 0.00 10 CYS A O 17
ATOM 12242 N N . ASN A 1 11 ? 4.262 -0.355 -0.476 1.00 0.00 11 ASN A N 17
ATOM 12243 C CA . ASN A 1 11 ? 5.344 -1.189 0.035 1.00 0.00 11 ASN A CA 17
ATOM 12244 C C . ASN A 1 11 ? 4.791 -2.387 0.800 1.00 0.00 11 ASN A C 17
ATOM 12245 O O . ASN A 1 11 ? 3.592 -2.468 1.068 1.00 0.00 11 ASN A O 17
ATOM 12256 N N . LYS A 1 12 ? 5.673 -3.317 1.150 1.00 0.00 12 LYS A N 17
ATOM 12257 C CA . LYS A 1 12 ? 5.276 -4.512 1.886 1.00 0.00 12 LYS A CA 17
ATOM 12258 C C . LYS A 1 12 ? 4.560 -4.140 3.180 1.00 0.00 12 LYS A C 17
ATOM 12259 O O . LYS A 1 12 ? 3.451 -4.607 3.444 1.00 0.00 12 LYS A O 17
ATOM 12278 N N . PHE A 1 13 ? 5.199 -3.297 3.983 1.00 0.00 13 PHE A N 17
ATOM 12279 C CA . PHE A 1 13 ? 4.622 -2.862 5.250 1.00 0.00 13 PHE A CA 17
ATOM 12280 C C . PHE A 1 13 ? 3.286 -2.159 5.027 1.00 0.00 13 PHE A C 17
ATOM 12281 O O . PHE A 1 13 ? 2.315 -2.407 5.742 1.00 0.00 13 PHE A O 17
ATOM 12298 N N . ARG A 1 14 ? 3.246 -1.280 4.031 1.00 0.00 14 ARG A N 17
ATOM 12299 C CA . ARG A 1 14 ? 2.031 -0.539 3.714 1.00 0.00 14 ARG A CA 17
ATOM 12300 C C . ARG A 1 14 ? 0.819 -1.467 3.690 1.00 0.00 14 ARG A C 17
ATOM 12301 O O . ARG A 1 14 ? -0.235 -1.143 4.239 1.00 0.00 14 ARG A O 17
ATOM 12322 N N . CYS A 1 15 ? 0.977 -2.622 3.052 1.00 0.00 15 CYS A N 17
ATOM 12323 C CA . CYS A 1 15 ? -0.103 -3.596 2.956 1.00 0.00 15 CYS A CA 17
ATOM 12324 C C . CYS A 1 15 ? -0.811 -3.759 4.298 1.00 0.00 15 CYS A C 17
ATOM 12325 O O . CYS A 1 15 ? -0.335 -4.470 5.182 1.00 0.00 15 CYS A O 17
ATOM 12332 N N . GLY A 1 16 ? -1.952 -3.091 4.443 1.00 0.00 16 GLY A N 17
ATOM 12333 C CA . GLY A 1 16 ? -2.707 -3.174 5.679 1.00 0.00 16 GLY A CA 17
ATOM 12334 C C . GLY A 1 16 ? -2.535 -1.943 6.547 1.00 0.00 16 GLY A C 17
ATOM 12335 O O . GLY A 1 16 ? -2.370 -2.052 7.762 1.00 0.00 16 GLY A O 17
ATOM 12339 N N . GLU A 1 17 ? -2.573 -0.770 5.922 1.00 0.00 17 GLU A N 17
ATOM 12340 C CA . GLU A 1 17 ? -2.417 0.485 6.647 1.00 0.00 17 GLU A CA 17
ATOM 12341 C C . GLU A 1 17 ? -3.753 0.956 7.214 1.00 0.00 17 GLU A C 17
ATOM 12342 O O . GLU A 1 17 ? -4.796 0.355 6.956 1.00 0.00 17 GLU A O 17
ATOM 12354 N N . LYS A 1 18 ? -3.714 2.034 7.989 1.00 0.00 18 LYS A N 17
ATOM 12355 C CA . LYS A 1 18 ? -4.920 2.587 8.594 1.00 0.00 18 LYS A CA 17
ATOM 12356 C C . LYS A 1 18 ? -5.511 3.687 7.719 1.00 0.00 18 LYS A C 17
ATOM 12357 O O . LYS A 1 18 ? -4.940 4.050 6.690 1.00 0.00 18 LYS A O 17
ATOM 12376 N N . ARG A 1 19 ? -6.657 4.216 8.135 1.00 0.00 19 ARG A N 17
ATOM 12377 C CA . ARG A 1 19 ? -7.325 5.276 7.389 1.00 0.00 19 ARG A CA 17
ATOM 12378 C C . ARG A 1 19 ? -6.552 6.587 7.496 1.00 0.00 19 ARG A C 17
ATOM 12379 O O . ARG A 1 19 ? -6.732 7.352 8.445 1.00 0.00 19 ARG A O 17
ATOM 12400 N N . LEU A 1 20 ? -5.689 6.840 6.518 1.00 0.00 20 LEU A N 17
ATOM 12401 C CA . LEU A 1 20 ? -4.887 8.059 6.502 1.00 0.00 20 LEU A CA 17
ATOM 12402 C C . LEU A 1 20 ? -5.522 9.117 5.605 1.00 0.00 20 LEU A C 17
ATOM 12403 O O . LEU A 1 20 ? -6.346 8.804 4.744 1.00 0.00 20 LEU A O 17
ATOM 12419 N N . THR A 1 21 ? -5.132 10.371 5.810 1.00 0.00 21 THR A N 17
ATOM 12420 C CA . THR A 1 21 ? -5.661 11.475 5.020 1.00 0.00 21 THR A CA 17
ATOM 12421 C C . THR A 1 21 ? -4.574 12.107 4.159 1.00 0.00 21 THR A C 17
ATOM 12422 O O . THR A 1 21 ? -4.755 12.304 2.958 1.00 0.00 21 THR A O 17
ATOM 12433 N N . ARG A 1 22 ? -3.442 12.423 4.782 1.00 0.00 22 ARG A N 17
ATOM 12434 C CA . ARG A 1 22 ? -2.324 13.034 4.072 1.00 0.00 22 ARG A CA 17
ATOM 12435 C C . ARG A 1 22 ? -1.503 11.976 3.340 1.00 0.00 22 ARG A C 17
ATOM 12436 O O . ARG A 1 22 ? -0.272 12.000 3.373 1.00 0.00 22 ARG A O 17
ATOM 12457 N N . SER A 1 23 ? -2.191 11.050 2.682 1.00 0.00 23 SER A N 17
ATOM 12458 C CA . SER A 1 23 ? -1.525 9.981 1.946 1.00 0.00 23 SER A CA 17
ATOM 12459 C C . SER A 1 23 ? -2.018 9.926 0.503 1.00 0.00 23 SER A C 17
ATOM 12460 O O . SER A 1 23 ? -3.165 9.564 0.240 1.00 0.00 23 SER A O 17
ATOM 12468 N N . LEU A 1 24 ? -1.142 10.288 -0.428 1.00 0.00 24 LEU A N 17
ATOM 12469 C CA . LEU A 1 24 ? -1.487 10.280 -1.846 1.00 0.00 24 LEU A CA 17
ATOM 12470 C C . LEU A 1 24 ? -2.354 9.074 -2.189 1.00 0.00 24 LEU A C 17
ATOM 12471 O O . LEU A 1 24 ? -3.424 9.214 -2.784 1.00 0.00 24 LEU A O 17
ATOM 12487 N N . CYS A 1 25 ? -1.888 7.889 -1.809 1.00 0.00 25 CYS A N 17
ATOM 12488 C CA . CYS A 1 25 ? -2.621 6.658 -2.075 1.00 0.00 25 CYS A CA 17
ATOM 12489 C C . CYS A 1 25 ? -2.853 5.873 -0.786 1.00 0.00 25 CYS A C 17
ATOM 12490 O O . CYS A 1 25 ? -2.348 6.240 0.274 1.00 0.00 25 CYS A O 17
ATOM 12497 N N . ALA A 1 26 ? -3.622 4.794 -0.887 1.00 0.00 26 ALA A N 17
ATOM 12498 C CA . ALA A 1 26 ? -3.920 3.958 0.269 1.00 0.00 26 ALA A CA 17
ATOM 12499 C C . ALA A 1 26 ? -3.719 2.482 -0.055 1.00 0.00 26 ALA A C 17
ATOM 12500 O O . ALA A 1 26 ? -4.435 1.915 -0.881 1.00 0.00 26 ALA A O 17
ATOM 12507 N N . CYS A 1 27 ? -2.742 1.864 0.600 1.00 0.00 27 CYS A N 17
ATOM 12508 C CA . CYS A 1 27 ? -2.447 0.453 0.381 1.00 0.00 27 CYS A CA 17
ATOM 12509 C C . CYS A 1 27 ? -3.285 -0.428 1.301 1.00 0.00 27 CYS A C 17
ATOM 12510 O O . CYS A 1 27 ? -2.814 -1.449 1.801 1.00 0.00 27 CYS A O 17
ATOM 12517 N N . SER A 1 28 ? -4.533 -0.025 1.523 1.00 0.00 28 SER A N 17
ATOM 12518 C CA . SER A 1 28 ? -5.437 -0.775 2.386 1.00 0.00 28 SER A CA 17
ATOM 12519 C C . SER A 1 28 ? -6.563 -1.409 1.574 1.00 0.00 28 SER A C 17
ATOM 12520 O O . SER A 1 28 ? -6.800 -1.036 0.425 1.00 0.00 28 SER A O 17
ATOM 12528 N N . ASP A 1 29 ? -7.253 -2.369 2.179 1.00 0.00 29 ASP A N 17
ATOM 12529 C CA . ASP A 1 29 ? -8.354 -3.055 1.515 1.00 0.00 29 ASP A CA 17
ATOM 12530 C C . ASP A 1 29 ? -9.449 -2.070 1.120 1.00 0.00 29 ASP A C 17
ATOM 12531 O O . ASP A 1 29 ? -9.995 -2.140 0.018 1.00 0.00 29 ASP A O 17
ATOM 12540 N N . ASP A 1 30 ? -9.767 -1.152 2.027 1.00 0.00 30 ASP A N 17
ATOM 12541 C CA . ASP A 1 30 ? -10.797 -0.152 1.774 1.00 0.00 30 ASP A CA 17
ATOM 12542 C C . ASP A 1 30 ? -10.620 0.474 0.394 1.00 0.00 30 ASP A C 17
ATOM 12543 O O . ASP A 1 30 ? -11.593 0.706 -0.325 1.00 0.00 30 ASP A O 17
ATOM 12552 N N . CYS A 1 31 ? -9.371 0.746 0.029 1.00 0.00 31 CYS A N 17
ATOM 12553 C CA . CYS A 1 31 ? -9.066 1.346 -1.264 1.00 0.00 31 CYS A CA 17
ATOM 12554 C C . CYS A 1 31 ? -9.869 0.679 -2.377 1.00 0.00 31 CYS A C 17
ATOM 12555 O O . CYS A 1 31 ? -10.420 1.352 -3.249 1.00 0.00 31 CYS A O 17
ATOM 12562 N N . LYS A 1 32 ? -9.932 -0.647 -2.340 1.00 0.00 32 LYS A N 17
ATOM 12563 C CA . LYS A 1 32 ? -10.669 -1.407 -3.344 1.00 0.00 32 LYS A CA 17
ATOM 12564 C C . LYS A 1 32 ? -12.034 -0.780 -3.606 1.00 0.00 32 LYS A C 17
ATOM 12565 O O . LYS A 1 32 ? -12.501 -0.739 -4.745 1.00 0.00 32 LYS A O 17
ATOM 12584 N N . ASP A 1 33 ? -12.669 -0.290 -2.547 1.00 0.00 33 ASP A N 17
ATOM 12585 C CA . ASP A 1 33 ? -13.980 0.338 -2.663 1.00 0.00 33 ASP A CA 17
ATOM 12586 C C . ASP A 1 33 ? -13.881 1.669 -3.403 1.00 0.00 33 ASP A C 17
ATOM 12587 O O . ASP A 1 33 ? -14.482 1.847 -4.462 1.00 0.00 33 ASP A O 17
ATOM 12596 N N . GLN A 1 34 ? -13.120 2.600 -2.837 1.00 0.00 34 GLN A N 17
ATOM 12597 C CA . GLN A 1 34 ? -12.946 3.915 -3.442 1.00 0.00 34 GLN A CA 17
ATOM 12598 C C . GLN A 1 34 ? -12.051 3.832 -4.674 1.00 0.00 34 GLN A C 17
ATOM 12599 O O . GLN A 1 34 ? -12.485 4.123 -5.789 1.00 0.00 34 GLN A O 17
ATOM 12613 N N . GLY A 1 35 ? -10.800 3.433 -4.467 1.00 0.00 35 GLY A N 17
ATOM 12614 C CA . GLY A 1 35 ? -9.865 3.320 -5.570 1.00 0.00 35 GLY A CA 17
ATOM 12615 C C . GLY A 1 35 ? -8.726 4.315 -5.471 1.00 0.00 35 GLY A C 17
ATOM 12616 O O . GLY A 1 35 ? -8.476 5.078 -6.404 1.00 0.00 35 GLY A O 17
ATOM 12620 N N . ASP A 1 36 ? -8.036 4.310 -4.335 1.00 0.00 36 ASP A N 17
ATOM 12621 C CA . ASP A 1 36 ? -6.919 5.220 -4.116 1.00 0.00 36 ASP A CA 17
ATOM 12622 C C . ASP A 1 36 ? -5.590 4.471 -4.162 1.00 0.00 36 ASP A C 17
ATOM 12623 O O . ASP A 1 36 ? -4.537 5.066 -4.389 1.00 0.00 36 ASP A O 17
ATOM 12632 N N . CYS A 1 37 ? -5.648 3.161 -3.945 1.00 0.00 37 CYS A N 17
ATOM 12633 C CA . CYS A 1 37 ? -4.451 2.329 -3.960 1.00 0.00 37 CYS A CA 17
ATOM 12634 C C . CYS A 1 37 ? -3.469 2.808 -5.025 1.00 0.00 37 CYS A C 17
ATOM 12635 O O . CYS A 1 37 ? -3.838 2.997 -6.184 1.00 0.00 37 CYS A O 17
ATOM 12642 N N . CYS A 1 38 ? -2.217 3.002 -4.624 1.00 0.00 38 CYS A N 17
ATOM 12643 C CA . CYS A 1 38 ? -1.181 3.459 -5.542 1.00 0.00 38 CYS A CA 17
ATOM 12644 C C . CYS A 1 38 ? -1.264 2.712 -6.870 1.00 0.00 38 CYS A C 17
ATOM 12645 O O . CYS A 1 38 ? -1.977 1.714 -6.989 1.00 0.00 38 CYS A O 17
ATOM 12652 N N . ILE A 1 39 ? -0.530 3.200 -7.864 1.00 0.00 39 ILE A N 17
ATOM 12653 C CA . ILE A 1 39 ? -0.518 2.577 -9.183 1.00 0.00 39 ILE A CA 17
ATOM 12654 C C . ILE A 1 39 ? -0.052 1.128 -9.101 1.00 0.00 39 ILE A C 17
ATOM 12655 O O . ILE A 1 39 ? -0.538 0.268 -9.835 1.00 0.00 39 ILE A O 17
ATOM 12671 N N . ASN A 1 40 ? 0.892 0.865 -8.204 1.00 0.00 40 ASN A N 17
ATOM 12672 C CA . ASN A 1 40 ? 1.424 -0.481 -8.027 1.00 0.00 40 ASN A CA 17
ATOM 12673 C C . ASN A 1 40 ? 1.081 -1.024 -6.642 1.00 0.00 40 ASN A C 17
ATOM 12674 O O . ASN A 1 40 ? 1.964 -1.426 -5.885 1.00 0.00 40 ASN A O 17
ATOM 12685 N N . TYR A 1 41 ? -0.208 -1.031 -6.319 1.00 0.00 41 TYR A N 17
ATOM 12686 C CA . TYR A 1 41 ? -0.668 -1.522 -5.026 1.00 0.00 41 TYR A CA 17
ATOM 12687 C C . TYR A 1 41 ? -0.589 -3.045 -4.961 1.00 0.00 41 TYR A C 17
ATOM 12688 O O . TYR A 1 41 ? 0.161 -3.605 -4.161 1.00 0.00 41 TYR A O 17
ATOM 12706 N N . SER A 1 42 ? -1.368 -3.707 -5.809 1.00 0.00 42 SER A N 17
ATOM 12707 C CA . SER A 1 42 ? -1.390 -5.165 -5.847 1.00 0.00 42 SER A CA 17
ATOM 12708 C C . SER A 1 42 ? -0.060 -5.715 -6.355 1.00 0.00 42 SER A C 17
ATOM 12709 O O . SER A 1 42 ? 0.418 -6.747 -5.884 1.00 0.00 42 SER A O 17
ATOM 12717 N N . SER A 1 43 ? 0.533 -5.017 -7.319 1.00 0.00 43 SER A N 17
ATOM 12718 C CA . SER A 1 43 ? 1.805 -5.436 -7.894 1.00 0.00 43 SER A CA 17
ATOM 12719 C C . SER A 1 43 ? 2.851 -5.648 -6.804 1.00 0.00 43 SER A C 17
ATOM 12720 O O . SER A 1 43 ? 3.710 -6.523 -6.912 1.00 0.00 43 SER A O 17
ATOM 12728 N N . VAL A 1 44 ? 2.771 -4.838 -5.752 1.00 0.00 44 VAL A N 17
ATOM 12729 C CA . VAL A 1 44 ? 3.710 -4.936 -4.640 1.00 0.00 44 VAL A CA 17
ATOM 12730 C C . VAL A 1 44 ? 3.149 -5.809 -3.522 1.00 0.00 44 VAL A C 17
ATOM 12731 O O . VAL A 1 44 ? 3.816 -6.725 -3.041 1.00 0.00 44 VAL A O 17
ATOM 12744 N N . CYS A 1 45 ? 1.918 -5.520 -3.115 1.00 0.00 45 CYS A N 17
ATOM 12745 C CA . CYS A 1 45 ? 1.265 -6.278 -2.054 1.00 0.00 45 CYS A CA 17
ATOM 12746 C C . CYS A 1 45 ? 0.788 -7.632 -2.568 1.00 0.00 45 CYS A C 17
ATOM 12747 O O . CYS A 1 45 ? 1.315 -8.675 -2.182 1.00 0.00 45 CYS A O 17
ATOM 12754 N N . GLN A 1 46 ? -0.213 -7.609 -3.443 1.00 0.00 46 GLN A N 17
ATOM 12755 C CA . GLN A 1 46 ? -0.762 -8.835 -4.010 1.00 0.00 46 GLN A CA 17
ATOM 12756 C C . GLN A 1 46 ? 0.048 -9.284 -5.221 1.00 0.00 46 GLN A C 17
ATOM 12757 O O . GLN A 1 46 ? -0.304 -8.984 -6.361 1.00 0.00 46 GLN A O 17
ATOM 12771 N N . GLY A 1 47 ? 1.136 -10.005 -4.966 1.00 0.00 47 GLY A N 17
ATOM 12772 C CA . GLY A 1 47 ? 1.979 -10.483 -6.047 1.00 0.00 47 GLY A CA 17
ATOM 12773 C C . GLY A 1 47 ? 3.051 -11.440 -5.566 1.00 0.00 47 GLY A C 17
ATOM 12774 O O . GLY A 1 47 ? 3.711 -11.187 -4.558 1.00 0.00 47 GLY A O 17
ATOM 12778 N N . GLU A 1 48 ? 3.224 -12.544 -6.286 1.00 0.00 48 GLU A N 17
ATOM 12779 C CA . GLU A 1 48 ? 4.222 -13.544 -5.924 1.00 0.00 48 GLU A CA 17
ATOM 12780 C C . GLU A 1 48 ? 5.620 -12.932 -5.898 1.00 0.00 48 GLU A C 17
ATOM 12781 O O . GLU A 1 48 ? 6.251 -12.752 -6.940 1.00 0.00 48 GLU A O 17
ATOM 12793 N N . LYS A 1 49 ? 6.098 -12.614 -4.699 1.00 0.00 49 LYS A N 17
ATOM 12794 C CA . LYS A 1 49 ? 7.420 -12.023 -4.535 1.00 0.00 49 LYS A CA 17
ATOM 12795 C C . LYS A 1 49 ? 8.351 -12.973 -3.787 1.00 0.00 49 LYS A C 17
ATOM 12796 O O . LYS A 1 49 ? 7.907 -13.772 -2.962 1.00 0.00 49 LYS A O 17
ATOM 12815 N N . SER A 1 50 ? 9.644 -12.878 -4.079 1.00 0.00 50 SER A N 17
ATOM 12816 C CA . SER A 1 50 ? 10.638 -13.731 -3.436 1.00 0.00 50 SER A CA 17
ATOM 12817 C C . SER A 1 50 ? 11.239 -13.039 -2.216 1.00 0.00 50 SER A C 17
ATOM 12818 O O . SER A 1 50 ? 11.628 -11.873 -2.280 1.00 0.00 50 SER A O 17
ATOM 12826 N N . SER A 1 51 ? 11.311 -13.767 -1.107 1.00 0.00 51 SER A N 17
ATOM 12827 C CA . SER A 1 51 ? 11.861 -13.224 0.130 1.00 0.00 51 SER A CA 17
ATOM 12828 C C . SER A 1 51 ? 13.339 -12.883 -0.037 1.00 0.00 51 SER A C 17
ATOM 12829 O O . SER A 1 51 ? 14.210 -13.720 0.194 1.00 0.00 51 SER A O 17
ATOM 12837 N N . GLY A 1 52 ? 13.612 -11.645 -0.440 1.00 0.00 52 GLY A N 17
ATOM 12838 C CA . GLY A 1 52 ? 14.985 -11.214 -0.632 1.00 0.00 52 GLY A CA 17
ATOM 12839 C C . GLY A 1 52 ? 15.094 -9.722 -0.875 1.00 0.00 52 GLY A C 17
ATOM 12840 O O . GLY A 1 52 ? 14.244 -9.112 -1.523 1.00 0.00 52 GLY A O 17
ATOM 12844 N N . PRO A 1 53 ? 16.165 -9.110 -0.347 1.00 0.00 53 PRO A N 17
ATOM 12845 C CA . PRO A 1 53 ? 16.408 -7.671 -0.496 1.00 0.00 53 PRO A CA 17
ATOM 12846 C C . PRO A 1 53 ? 16.774 -7.292 -1.926 1.00 0.00 53 PRO A C 17
ATOM 12847 O O . PRO A 1 53 ? 17.407 -8.067 -2.642 1.00 0.00 53 PRO A O 17
ATOM 12858 N N . SER A 1 54 ? 16.373 -6.092 -2.337 1.00 0.00 54 SER A N 17
ATOM 12859 C CA . SER A 1 54 ? 16.656 -5.610 -3.684 1.00 0.00 54 SER A CA 17
ATOM 12860 C C . SER A 1 54 ? 17.450 -4.308 -3.638 1.00 0.00 54 SER A C 17
ATOM 12861 O O . SER A 1 54 ? 17.350 -3.540 -2.681 1.00 0.00 54 SER A O 17
ATOM 12869 N N . SER A 1 55 ? 18.238 -4.067 -4.680 1.00 0.00 55 SER A N 17
ATOM 12870 C CA . SER A 1 55 ? 19.053 -2.860 -4.760 1.00 0.00 55 SER A CA 17
ATOM 12871 C C . SER A 1 55 ? 18.432 -1.848 -5.716 1.00 0.00 55 SER A C 17
ATOM 12872 O O . SER A 1 55 ? 17.441 -2.136 -6.386 1.00 0.00 55 SER A O 17
ATOM 12880 N N . GLY A 1 56 ? 19.022 -0.657 -5.773 1.00 0.00 56 GLY A N 17
ATOM 12881 C CA . GLY A 1 56 ? 18.513 0.382 -6.649 1.00 0.00 56 GLY A CA 17
ATOM 12882 C C . GLY A 1 56 ? 18.899 0.159 -8.099 1.00 0.00 56 GLY A C 17
ATOM 12883 O O . GLY A 1 56 ? 19.086 -0.979 -8.530 1.00 0.00 56 GLY A O 17
ATOM 12887 N N . GLY A 1 1 ? 7.652 20.557 14.974 1.00 0.00 1 GLY A N 18
ATOM 12888 C CA . GLY A 1 1 ? 7.814 19.810 13.741 1.00 0.00 1 GLY A CA 18
ATOM 12889 C C . GLY A 1 1 ? 6.890 18.611 13.663 1.00 0.00 1 GLY A C 18
ATOM 12890 O O . GLY A 1 1 ? 6.211 18.278 14.634 1.00 0.00 1 GLY A O 18
ATOM 12894 N N . SER A 1 2 ? 6.863 17.961 12.503 1.00 0.00 2 SER A N 18
ATOM 12895 C CA . SER A 1 2 ? 6.011 16.796 12.300 1.00 0.00 2 SER A CA 18
ATOM 12896 C C . SER A 1 2 ? 6.739 15.725 11.494 1.00 0.00 2 SER A C 18
ATOM 12897 O O . SER A 1 2 ? 7.647 16.024 10.720 1.00 0.00 2 SER A O 18
ATOM 12905 N N . SER A 1 3 ? 6.333 14.472 11.684 1.00 0.00 3 SER A N 18
ATOM 12906 C CA . SER A 1 3 ? 6.948 13.355 10.978 1.00 0.00 3 SER A CA 18
ATOM 12907 C C . SER A 1 3 ? 6.050 12.867 9.846 1.00 0.00 3 SER A C 18
ATOM 12908 O O . SER A 1 3 ? 4.943 12.384 10.081 1.00 0.00 3 SER A O 18
ATOM 12916 N N . GLY A 1 4 ? 6.536 12.995 8.615 1.00 0.00 4 GLY A N 18
ATOM 12917 C CA . GLY A 1 4 ? 5.766 12.563 7.464 1.00 0.00 4 GLY A CA 18
ATOM 12918 C C . GLY A 1 4 ? 5.688 11.053 7.352 1.00 0.00 4 GLY A C 18
ATOM 12919 O O . GLY A 1 4 ? 6.682 10.356 7.559 1.00 0.00 4 GLY A O 18
ATOM 12923 N N . SER A 1 5 ? 4.504 10.546 7.023 1.00 0.00 5 SER A N 18
ATOM 12924 C CA . SER A 1 5 ? 4.300 9.108 6.890 1.00 0.00 5 SER A CA 18
ATOM 12925 C C . SER A 1 5 ? 4.835 8.605 5.553 1.00 0.00 5 SER A C 18
ATOM 12926 O O . SER A 1 5 ? 5.190 7.435 5.415 1.00 0.00 5 SER A O 18
ATOM 12934 N N . SER A 1 6 ? 4.891 9.499 4.571 1.00 0.00 6 SER A N 18
ATOM 12935 C CA . SER A 1 6 ? 5.380 9.146 3.243 1.00 0.00 6 SER A CA 18
ATOM 12936 C C . SER A 1 6 ? 4.649 7.920 2.703 1.00 0.00 6 SER A C 18
ATOM 12937 O O . SER A 1 6 ? 5.272 6.983 2.204 1.00 0.00 6 SER A O 18
ATOM 12945 N N . GLY A 1 7 ? 3.324 7.933 2.809 1.00 0.00 7 GLY A N 18
ATOM 12946 C CA . GLY A 1 7 ? 2.530 6.818 2.328 1.00 0.00 7 GLY A CA 18
ATOM 12947 C C . GLY A 1 7 ? 2.149 6.963 0.869 1.00 0.00 7 GLY A C 18
ATOM 12948 O O . GLY A 1 7 ? 0.967 7.024 0.532 1.00 0.00 7 GLY A O 18
ATOM 12952 N N . TRP A 1 8 ? 3.152 7.022 0.001 1.00 0.00 8 TRP A N 18
ATOM 12953 C CA . TRP A 1 8 ? 2.916 7.163 -1.432 1.00 0.00 8 TRP A CA 18
ATOM 12954 C C . TRP A 1 8 ? 3.147 5.841 -2.155 1.00 0.00 8 TRP A C 18
ATOM 12955 O O . TRP A 1 8 ? 2.345 5.433 -2.997 1.00 0.00 8 TRP A O 18
ATOM 12976 N N . THR A 1 9 ? 4.248 5.174 -1.823 1.00 0.00 9 THR A N 18
ATOM 12977 C CA . THR A 1 9 ? 4.584 3.898 -2.441 1.00 0.00 9 THR A CA 18
ATOM 12978 C C . THR A 1 9 ? 4.162 2.730 -1.558 1.00 0.00 9 THR A C 18
ATOM 12979 O O . THR A 1 9 ? 4.680 2.554 -0.454 1.00 0.00 9 THR A O 18
ATOM 12990 N N . CYS A 1 10 ? 3.220 1.933 -2.048 1.00 0.00 10 CYS A N 18
ATOM 12991 C CA . CYS A 1 10 ? 2.728 0.780 -1.303 1.00 0.00 10 CYS A CA 18
ATOM 12992 C C . CYS A 1 10 ? 3.825 -0.267 -1.135 1.00 0.00 10 CYS A C 18
ATOM 12993 O O . CYS A 1 10 ? 4.551 -0.578 -2.078 1.00 0.00 10 CYS A O 18
ATOM 13000 N N . ASN A 1 11 ? 3.939 -0.808 0.073 1.00 0.00 11 ASN A N 18
ATOM 13001 C CA . ASN A 1 11 ? 4.947 -1.820 0.366 1.00 0.00 11 ASN A CA 18
ATOM 13002 C C . ASN A 1 11 ? 4.314 -3.047 1.014 1.00 0.00 11 ASN A C 18
ATOM 13003 O O . ASN A 1 11 ? 3.187 -2.991 1.509 1.00 0.00 11 ASN A O 18
ATOM 13014 N N . LYS A 1 12 ? 5.045 -4.156 1.010 1.00 0.00 12 LYS A N 18
ATOM 13015 C CA . LYS A 1 12 ? 4.558 -5.398 1.599 1.00 0.00 12 LYS A CA 18
ATOM 13016 C C . LYS A 1 12 ? 3.924 -5.141 2.962 1.00 0.00 12 LYS A C 18
ATOM 13017 O O . LYS A 1 12 ? 2.745 -5.429 3.174 1.00 0.00 12 LYS A O 18
ATOM 13036 N N . PHE A 1 13 ? 4.711 -4.597 3.883 1.00 0.00 13 PHE A N 18
ATOM 13037 C CA . PHE A 1 13 ? 4.226 -4.301 5.226 1.00 0.00 13 PHE A CA 18
ATOM 13038 C C . PHE A 1 13 ? 2.985 -3.417 5.174 1.00 0.00 13 PHE A C 18
ATOM 13039 O O . PHE A 1 13 ? 1.934 -3.771 5.708 1.00 0.00 13 PHE A O 18
ATOM 13056 N N . ARG A 1 14 ? 3.114 -2.263 4.526 1.00 0.00 14 ARG A N 18
ATOM 13057 C CA . ARG A 1 14 ? 2.004 -1.327 4.404 1.00 0.00 14 ARG A CA 18
ATOM 13058 C C . ARG A 1 14 ? 0.690 -2.068 4.169 1.00 0.00 14 ARG A C 18
ATOM 13059 O O . ARG A 1 14 ? -0.312 -1.805 4.834 1.00 0.00 14 ARG A O 18
ATOM 13080 N N . CYS A 1 15 ? 0.703 -2.995 3.217 1.00 0.00 15 CYS A N 18
ATOM 13081 C CA . CYS A 1 15 ? -0.486 -3.774 2.892 1.00 0.00 15 CYS A CA 18
ATOM 13082 C C . CYS A 1 15 ? -1.335 -4.016 4.137 1.00 0.00 15 CYS A C 18
ATOM 13083 O O . CYS A 1 15 ? -1.114 -4.973 4.876 1.00 0.00 15 CYS A O 18
ATOM 13090 N N . GLY A 1 16 ? -2.310 -3.139 4.361 1.00 0.00 16 GLY A N 18
ATOM 13091 C CA . GLY A 1 16 ? -3.178 -3.274 5.516 1.00 0.00 16 GLY A CA 18
ATOM 13092 C C . GLY A 1 16 ? -2.910 -2.217 6.569 1.00 0.00 16 GLY A C 18
ATOM 13093 O O . GLY A 1 16 ? -2.780 -2.530 7.752 1.00 0.00 16 GLY A O 18
ATOM 13097 N N . GLU A 1 17 ? -2.826 -0.962 6.139 1.00 0.00 17 GLU A N 18
ATOM 13098 C CA . GLU A 1 17 ? -2.569 0.144 7.053 1.00 0.00 17 GLU A CA 18
ATOM 13099 C C . GLU A 1 17 ? -3.714 1.152 7.025 1.00 0.00 17 GLU A C 18
ATOM 13100 O O . GLU A 1 17 ? -4.452 1.243 6.043 1.00 0.00 17 GLU A O 18
ATOM 13112 N N . LYS A 1 18 ? -3.858 1.906 8.109 1.00 0.00 18 LYS A N 18
ATOM 13113 C CA . LYS A 1 18 ? -4.912 2.908 8.210 1.00 0.00 18 LYS A CA 18
ATOM 13114 C C . LYS A 1 18 ? -4.366 4.217 8.772 1.00 0.00 18 LYS A C 18
ATOM 13115 O O . LYS A 1 18 ? -4.521 4.506 9.959 1.00 0.00 18 LYS A O 18
ATOM 13134 N N . ARG A 1 19 ? -3.729 5.005 7.913 1.00 0.00 19 ARG A N 18
ATOM 13135 C CA . ARG A 1 19 ? -3.162 6.283 8.324 1.00 0.00 19 ARG A CA 18
ATOM 13136 C C . ARG A 1 19 ? -2.672 7.076 7.115 1.00 0.00 19 ARG A C 18
ATOM 13137 O O . ARG A 1 19 ? -1.684 6.709 6.478 1.00 0.00 19 ARG A O 18
ATOM 13158 N N . LEU A 1 20 ? -3.371 8.162 6.804 1.00 0.00 20 LEU A N 18
ATOM 13159 C CA . LEU A 1 20 ? -3.008 9.006 5.671 1.00 0.00 20 LEU A CA 18
ATOM 13160 C C . LEU A 1 20 ? -3.871 10.263 5.631 1.00 0.00 20 LEU A C 18
ATOM 13161 O O . LEU A 1 20 ? -4.985 10.283 6.155 1.00 0.00 20 LEU A O 18
ATOM 13177 N N . THR A 1 21 ? -3.350 11.313 5.003 1.00 0.00 21 THR A N 18
ATOM 13178 C CA . THR A 1 21 ? -4.072 12.575 4.893 1.00 0.00 21 THR A CA 18
ATOM 13179 C C . THR A 1 21 ? -3.915 13.179 3.502 1.00 0.00 21 THR A C 18
ATOM 13180 O O . THR A 1 21 ? -2.859 13.713 3.163 1.00 0.00 21 THR A O 18
ATOM 13191 N N . ARG A 1 22 ? -4.971 13.091 2.701 1.00 0.00 22 ARG A N 18
ATOM 13192 C CA . ARG A 1 22 ? -4.950 13.629 1.346 1.00 0.00 22 ARG A CA 18
ATOM 13193 C C . ARG A 1 22 ? -3.609 13.351 0.673 1.00 0.00 22 ARG A C 18
ATOM 13194 O O . ARG A 1 22 ? -2.996 14.249 0.096 1.00 0.00 22 ARG A O 18
ATOM 13215 N N . SER A 1 23 ? -3.160 12.102 0.750 1.00 0.00 23 SER A N 18
ATOM 13216 C CA . SER A 1 23 ? -1.890 11.708 0.152 1.00 0.00 23 SER A CA 18
ATOM 13217 C C . SER A 1 23 ? -2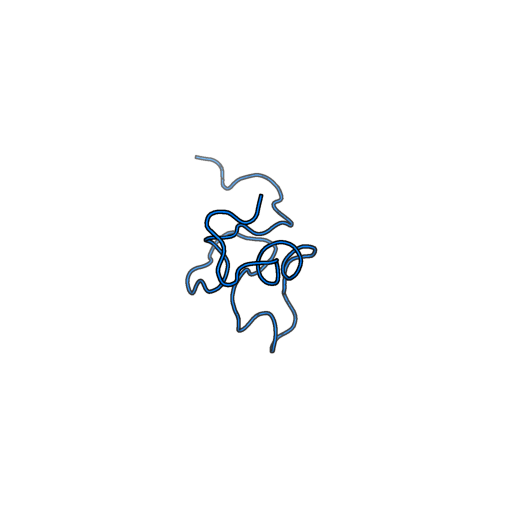.094 11.206 -1.274 1.00 0.00 23 SER A C 18
ATOM 13218 O O . SER A 1 23 ? -3.217 10.904 -1.684 1.00 0.00 23 SER A O 18
ATOM 13226 N N . LEU A 1 24 ? -1.003 11.119 -2.026 1.00 0.00 24 LEU A N 18
ATOM 13227 C CA . LEU A 1 24 ? -1.060 10.652 -3.407 1.00 0.00 24 LEU A CA 18
ATOM 13228 C C . LEU A 1 24 ? -2.060 9.510 -3.556 1.00 0.00 24 LEU A C 18
ATOM 13229 O O . LEU A 1 24 ? -2.911 9.528 -4.445 1.00 0.00 24 LEU A O 18
ATOM 13245 N N . CYS A 1 25 ? -1.952 8.519 -2.677 1.00 0.00 25 CYS A N 18
ATOM 13246 C CA . CYS A 1 25 ? -2.848 7.369 -2.709 1.00 0.00 25 CYS A CA 18
ATOM 13247 C C . CYS A 1 25 ? -2.858 6.651 -1.362 1.00 0.00 25 CYS A C 18
ATOM 13248 O O . CYS A 1 25 ? -2.136 7.029 -0.440 1.00 0.00 25 CYS A O 18
ATOM 13255 N N . ALA A 1 26 ? -3.682 5.613 -1.257 1.00 0.00 26 ALA A N 18
ATOM 13256 C CA . ALA A 1 26 ? -3.785 4.840 -0.025 1.00 0.00 26 ALA A CA 18
ATOM 13257 C C . ALA A 1 26 ? -3.433 3.377 -0.265 1.00 0.00 26 ALA A C 18
ATOM 13258 O O . ALA A 1 26 ? -3.608 2.857 -1.368 1.00 0.00 26 ALA A O 18
ATOM 13265 N N . CYS A 1 27 ? -2.937 2.714 0.775 1.00 0.00 27 CYS A N 18
ATOM 13266 C CA . CYS A 1 27 ? -2.559 1.309 0.679 1.00 0.00 27 CYS A CA 18
ATOM 13267 C C . CYS A 1 27 ? -3.383 0.457 1.639 1.00 0.00 27 CYS A C 18
ATOM 13268 O O . CYS A 1 27 ? -2.851 -0.413 2.326 1.00 0.00 27 CYS A O 18
ATOM 13275 N N . SER A 1 28 ? -4.687 0.716 1.680 1.00 0.00 28 SER A N 18
ATOM 13276 C CA . SER A 1 28 ? -5.585 -0.026 2.558 1.00 0.00 28 SER A CA 18
ATOM 13277 C C . SER A 1 28 ? -6.731 -0.647 1.765 1.00 0.00 28 SER A C 18
ATOM 13278 O O . SER A 1 28 ? -6.951 -0.307 0.602 1.00 0.00 28 SER A O 18
ATOM 13286 N N . ASP A 1 29 ? -7.456 -1.560 2.403 1.00 0.00 29 ASP A N 18
ATOM 13287 C CA . ASP A 1 29 ? -8.580 -2.230 1.758 1.00 0.00 29 ASP A CA 18
ATOM 13288 C C . ASP A 1 29 ? -9.598 -1.214 1.248 1.00 0.00 29 ASP A C 18
ATOM 13289 O O . ASP A 1 29 ? -10.140 -1.360 0.152 1.00 0.00 29 ASP A O 18
ATOM 13298 N N . ASP A 1 30 ? -9.853 -0.186 2.050 1.00 0.00 30 ASP A N 18
ATOM 13299 C CA . ASP A 1 30 ? -10.805 0.855 1.679 1.00 0.00 30 ASP A CA 18
ATOM 13300 C C . ASP A 1 30 ? -10.559 1.334 0.253 1.00 0.00 30 ASP A C 18
ATOM 13301 O O . ASP A 1 30 ? -11.496 1.689 -0.465 1.00 0.00 30 ASP A O 18
ATOM 13310 N N . CYS A 1 31 ? -9.294 1.342 -0.153 1.00 0.00 31 CYS A N 18
ATOM 13311 C CA . CYS A 1 31 ? -8.924 1.780 -1.494 1.00 0.00 31 CYS A CA 18
ATOM 13312 C C . CYS A 1 31 ? -9.546 0.875 -2.553 1.00 0.00 31 CYS A C 18
ATOM 13313 O O . CYS A 1 31 ? -10.033 1.347 -3.581 1.00 0.00 31 CYS A O 18
ATOM 13320 N N . LYS A 1 32 ? -9.527 -0.428 -2.295 1.00 0.00 32 LYS A N 18
ATOM 13321 C CA . LYS A 1 32 ? -10.090 -1.401 -3.223 1.00 0.00 32 LYS A CA 18
ATOM 13322 C C . LYS A 1 32 ? -11.512 -1.013 -3.621 1.00 0.00 32 LYS A C 18
ATOM 13323 O O . LYS A 1 32 ? -11.905 -1.167 -4.777 1.00 0.00 32 LYS A O 18
ATOM 13342 N N . ASP A 1 33 ? -12.274 -0.511 -2.657 1.00 0.00 33 ASP A N 18
ATOM 13343 C CA . ASP A 1 33 ? -13.651 -0.100 -2.907 1.00 0.00 33 ASP A CA 18
ATOM 13344 C C . ASP A 1 33 ? -13.698 1.299 -3.514 1.00 0.00 33 ASP A C 18
ATOM 13345 O O . ASP A 1 33 ? -14.224 1.493 -4.610 1.00 0.00 33 ASP A O 18
ATOM 13354 N N . GLN A 1 34 ? -13.145 2.270 -2.794 1.00 0.00 34 GLN A N 18
ATOM 13355 C CA . GLN A 1 34 ? -13.126 3.651 -3.261 1.00 0.00 34 GLN A CA 18
ATOM 13356 C C . GLN A 1 34 ? -12.455 3.755 -4.626 1.00 0.00 34 GLN A C 18
ATOM 13357 O O . GLN A 1 34 ? -13.058 4.220 -5.592 1.00 0.00 34 GLN A O 18
ATOM 13371 N N . GLY A 1 35 ? -11.201 3.318 -4.698 1.00 0.00 35 GLY A N 18
ATOM 13372 C CA . GLY A 1 35 ? -10.467 3.371 -5.949 1.00 0.00 35 GLY A CA 18
ATOM 13373 C C . GLY A 1 35 ? -9.309 4.348 -5.902 1.00 0.00 35 GLY A C 18
ATOM 13374 O O . GLY A 1 35 ? -9.098 5.116 -6.841 1.00 0.00 35 GLY A O 18
ATOM 13378 N N . ASP A 1 36 ? -8.560 4.322 -4.806 1.00 0.00 36 ASP A N 18
ATOM 13379 C CA . ASP A 1 36 ? -7.417 5.213 -4.639 1.00 0.00 36 ASP A CA 18
ATOM 13380 C C . ASP A 1 36 ? -6.171 4.429 -4.242 1.00 0.00 36 ASP A C 18
ATOM 13381 O O . ASP A 1 36 ? -5.397 4.862 -3.388 1.00 0.00 36 ASP A O 18
ATOM 13390 N N . CYS A 1 37 ? -5.981 3.272 -4.869 1.00 0.00 37 CYS A N 18
ATOM 13391 C CA . CYS A 1 37 ? -4.829 2.426 -4.581 1.00 0.00 37 CYS A CA 18
ATOM 13392 C C . CYS A 1 37 ? -3.635 2.822 -5.445 1.00 0.00 37 CYS A C 18
ATOM 13393 O O . CYS A 1 37 ? -3.777 3.073 -6.643 1.00 0.00 37 CYS A O 18
ATOM 13400 N N . CYS A 1 38 ? -2.458 2.875 -4.829 1.00 0.00 38 CYS A N 18
ATOM 13401 C CA . CYS A 1 38 ? -1.239 3.239 -5.540 1.00 0.00 38 CYS A CA 18
ATOM 13402 C C . CYS A 1 38 ? -0.979 2.283 -6.701 1.00 0.00 38 CYS A C 18
ATOM 13403 O O . CYS A 1 38 ? -1.188 1.076 -6.583 1.00 0.00 38 CYS A O 18
ATOM 13410 N N . ILE A 1 39 ? -0.522 2.833 -7.821 1.00 0.00 39 ILE A N 18
ATOM 13411 C CA . ILE A 1 39 ? -0.232 2.029 -9.003 1.00 0.00 39 ILE A CA 18
ATOM 13412 C C . ILE A 1 39 ? 0.508 0.749 -8.628 1.00 0.00 39 ILE A C 18
ATOM 13413 O O . ILE A 1 39 ? 0.379 -0.273 -9.301 1.00 0.00 39 ILE A O 18
ATOM 13429 N N . ASN A 1 40 ? 1.282 0.813 -7.550 1.00 0.00 40 ASN A N 18
ATOM 13430 C CA . ASN A 1 40 ? 2.043 -0.342 -7.085 1.00 0.00 40 ASN A CA 18
ATOM 13431 C C . ASN A 1 40 ? 1.414 -0.937 -5.830 1.00 0.00 40 ASN A C 18
ATOM 13432 O O . ASN A 1 40 ? 2.116 -1.336 -4.900 1.00 0.00 40 ASN A O 18
ATOM 13443 N N . TYR A 1 41 ? 0.086 -0.995 -5.809 1.00 0.00 41 TYR A N 18
ATOM 13444 C CA . TYR A 1 41 ? -0.637 -1.539 -4.667 1.00 0.00 41 TYR A CA 18
ATOM 13445 C C . TYR A 1 41 ? -0.812 -3.049 -4.804 1.00 0.00 41 TYR A C 18
ATOM 13446 O O . TYR A 1 41 ? -0.345 -3.817 -3.963 1.00 0.00 41 TYR A O 18
ATOM 13464 N N . SER A 1 42 ? -1.489 -3.465 -5.868 1.00 0.00 42 SER A N 18
ATOM 13465 C CA . SER A 1 42 ? -1.730 -4.883 -6.114 1.00 0.00 42 SER A CA 18
ATOM 13466 C C . SER A 1 42 ? -0.446 -5.584 -6.548 1.00 0.00 42 SER A C 18
ATOM 13467 O O . SER A 1 42 ? -0.173 -6.712 -6.136 1.00 0.00 42 SER A O 18
ATOM 13475 N N . SER A 1 43 ? 0.336 -4.908 -7.383 1.00 0.00 43 SER A N 18
ATOM 13476 C CA . SER A 1 43 ? 1.590 -5.467 -7.877 1.00 0.00 43 SER A CA 18
ATOM 13477 C C . SER A 1 43 ? 2.556 -5.733 -6.727 1.00 0.00 43 SER A C 18
ATOM 13478 O O . SER A 1 43 ? 3.303 -6.712 -6.742 1.00 0.00 43 SER A O 18
ATOM 13486 N N . VAL A 1 44 ? 2.536 -4.854 -5.730 1.00 0.00 44 VAL A N 18
ATOM 13487 C CA . VAL A 1 44 ? 3.409 -4.994 -4.570 1.00 0.00 44 VAL A CA 18
ATOM 13488 C C . VAL A 1 44 ? 2.789 -5.911 -3.522 1.00 0.00 44 VAL A C 18
ATOM 13489 O O . VAL A 1 44 ? 3.419 -6.866 -3.066 1.00 0.00 44 VAL A O 18
ATOM 13502 N N . CYS A 1 45 ? 1.551 -5.616 -3.143 1.00 0.00 45 CYS A N 18
ATOM 13503 C CA . CYS A 1 45 ? 0.843 -6.413 -2.149 1.00 0.00 45 CYS A CA 18
ATOM 13504 C C . CYS A 1 45 ? 0.474 -7.783 -2.712 1.00 0.00 45 CYS A C 18
ATOM 13505 O O . CYS A 1 45 ? 0.817 -8.814 -2.135 1.00 0.00 45 CYS A O 18
ATOM 13512 N N . GLN A 1 46 ? -0.226 -7.783 -3.842 1.00 0.00 46 GLN A N 18
ATOM 13513 C CA . GLN A 1 46 ? -0.641 -9.025 -4.483 1.00 0.00 46 GLN A CA 18
ATOM 13514 C C . GLN A 1 46 ? 0.322 -9.410 -5.600 1.00 0.00 46 GLN A C 18
ATOM 13515 O O . GLN A 1 46 ? 0.069 -9.136 -6.773 1.00 0.00 46 GLN A O 18
ATOM 13529 N N . GLY A 1 47 ? 1.429 -10.046 -5.228 1.00 0.00 47 GLY A N 18
ATOM 13530 C CA . GLY A 1 47 ? 2.413 -10.457 -6.211 1.00 0.00 47 GLY A CA 18
ATOM 13531 C C . GLY A 1 47 ? 2.802 -11.916 -6.067 1.00 0.00 47 GLY A C 18
ATOM 13532 O O . GLY A 1 47 ? 3.159 -12.365 -4.979 1.00 0.00 47 GLY A O 18
ATOM 13536 N N . GLU A 1 48 ? 2.731 -12.657 -7.169 1.00 0.00 48 GLU A N 18
ATOM 13537 C CA . GLU A 1 48 ? 3.075 -14.074 -7.159 1.00 0.00 48 GLU A CA 18
ATOM 13538 C C . GLU A 1 48 ? 4.193 -14.368 -8.154 1.00 0.00 48 GLU A C 18
ATOM 13539 O O . GLU A 1 48 ? 5.167 -15.048 -7.828 1.00 0.00 48 GLU A O 18
ATOM 13551 N N . LYS A 1 49 ? 4.046 -13.853 -9.370 1.00 0.00 49 LYS A N 18
ATOM 13552 C CA . LYS A 1 49 ? 5.043 -14.059 -10.414 1.00 0.00 49 LYS A CA 18
ATOM 13553 C C . LYS A 1 49 ? 6.340 -13.328 -10.081 1.00 0.00 49 LYS A C 18
ATOM 13554 O O . LYS A 1 49 ? 6.578 -12.218 -10.557 1.00 0.00 49 LYS A O 18
ATOM 13573 N N . SER A 1 50 ? 7.175 -13.959 -9.262 1.00 0.00 50 SER A N 18
ATOM 13574 C CA . SER A 1 50 ? 8.447 -13.368 -8.863 1.00 0.00 50 SER A CA 18
ATOM 13575 C C . SER A 1 50 ? 9.115 -12.668 -10.043 1.00 0.00 50 SER A C 18
ATOM 13576 O O . SER A 1 50 ? 9.133 -13.191 -11.158 1.00 0.00 50 SER A O 18
ATOM 13584 N N . SER A 1 51 ? 9.664 -11.486 -9.789 1.00 0.00 51 SER A N 18
ATOM 13585 C CA . SER A 1 51 ? 10.331 -10.712 -10.831 1.00 0.00 51 SER A CA 18
ATOM 13586 C C . SER A 1 51 ? 11.630 -10.106 -10.309 1.00 0.00 51 SER A C 18
ATOM 13587 O O . SER A 1 51 ? 11.663 -9.511 -9.234 1.00 0.00 51 SER A O 18
ATOM 13595 N N . GLY A 1 52 ? 12.701 -10.262 -11.083 1.00 0.00 52 GLY A N 18
ATOM 13596 C CA . GLY A 1 52 ? 13.989 -9.725 -10.684 1.00 0.00 52 GLY A CA 18
ATOM 13597 C C . GLY A 1 52 ? 15.074 -10.782 -10.659 1.00 0.00 52 GLY A C 18
ATOM 13598 O O . GLY A 1 52 ? 14.918 -11.876 -11.201 1.00 0.00 52 GLY A O 18
ATOM 13602 N N . PRO A 1 53 ? 16.207 -10.457 -10.018 1.00 0.00 53 PRO A N 18
ATOM 13603 C CA . PRO A 1 53 ? 17.346 -11.373 -9.910 1.00 0.00 53 PRO A CA 18
ATOM 13604 C C . PRO A 1 53 ? 17.053 -12.559 -8.996 1.00 0.00 53 PRO A C 18
ATOM 13605 O O . PRO A 1 53 ? 17.920 -13.397 -8.754 1.00 0.00 53 PRO A O 18
ATOM 13616 N N . SER A 1 54 ? 15.826 -12.620 -8.491 1.00 0.00 54 SER A N 18
ATOM 13617 C CA . SER A 1 54 ? 15.419 -13.702 -7.600 1.00 0.00 54 SER A CA 18
ATOM 13618 C C . SER A 1 54 ? 16.102 -15.010 -7.987 1.00 0.00 54 SER A C 18
ATOM 13619 O O . SER A 1 54 ? 15.785 -15.607 -9.016 1.00 0.00 54 SER A O 18
ATOM 13627 N N . SER A 1 55 ? 17.041 -15.450 -7.155 1.00 0.00 55 SER A N 18
ATOM 13628 C CA . SER A 1 55 ? 17.771 -16.684 -7.411 1.00 0.00 55 SER A CA 18
ATOM 13629 C C . SER A 1 55 ? 17.109 -17.864 -6.705 1.00 0.00 55 SER A C 18
ATOM 13630 O O . SER A 1 55 ? 16.363 -17.686 -5.742 1.00 0.00 55 SER A O 18
ATOM 13638 N N . GLY A 1 56 ? 17.389 -19.069 -7.190 1.00 0.00 56 GLY A N 18
ATOM 13639 C CA . GLY A 1 56 ? 16.813 -20.261 -6.594 1.00 0.00 56 GLY A CA 18
ATOM 13640 C C . GLY A 1 56 ? 17.586 -21.516 -6.946 1.00 0.00 56 GLY A C 18
ATOM 13641 O O . GLY A 1 56 ? 17.613 -21.932 -8.105 1.00 0.00 56 GLY A O 18
ATOM 13645 N N . GLY A 1 1 ? 19.134 7.729 4.330 1.00 0.00 1 GLY A N 19
ATOM 13646 C CA . GLY A 1 1 ? 17.905 7.938 3.589 1.00 0.00 1 GLY A CA 19
ATOM 13647 C C . GLY A 1 1 ? 16.726 7.210 4.204 1.00 0.00 1 GLY A C 19
ATOM 13648 O O . GLY A 1 1 ? 16.023 6.463 3.522 1.00 0.00 1 GLY A O 19
ATOM 13652 N N . SER A 1 2 ? 16.509 7.426 5.498 1.00 0.00 2 SER A N 19
ATOM 13653 C CA . SER A 1 2 ? 15.410 6.781 6.207 1.00 0.00 2 SER A CA 19
ATOM 13654 C C . SER A 1 2 ? 14.147 6.761 5.351 1.00 0.00 2 SER A C 19
ATOM 13655 O O . SER A 1 2 ? 13.482 5.732 5.228 1.00 0.00 2 SER A O 19
ATOM 13663 N N . SER A 1 3 ? 13.823 7.908 4.761 1.00 0.00 3 SER A N 19
ATOM 13664 C CA . SER A 1 3 ? 12.638 8.026 3.919 1.00 0.00 3 SER A CA 19
ATOM 13665 C C . SER A 1 3 ? 13.028 8.261 2.463 1.00 0.00 3 SER A C 19
ATOM 13666 O O . SER A 1 3 ? 12.598 7.534 1.568 1.00 0.00 3 SER A O 19
ATOM 13674 N N . GLY A 1 4 ? 13.846 9.283 2.234 1.00 0.00 4 GLY A N 19
ATOM 13675 C CA . GLY A 1 4 ? 14.281 9.598 0.885 1.00 0.00 4 GLY A CA 19
ATOM 13676 C C . GLY A 1 4 ? 13.323 10.530 0.170 1.00 0.00 4 GLY A C 19
ATOM 13677 O O . GLY A 1 4 ? 13.040 10.353 -1.015 1.00 0.00 4 GLY A O 19
ATOM 13681 N N . SER A 1 5 ? 12.820 11.528 0.892 1.00 0.00 5 SER A N 19
ATOM 13682 C CA . SER A 1 5 ? 11.884 12.489 0.320 1.00 0.00 5 SER A CA 19
ATOM 13683 C C . SER A 1 5 ? 10.898 11.796 -0.615 1.00 0.00 5 SER A C 19
ATOM 13684 O O . SER A 1 5 ? 10.602 12.292 -1.701 1.00 0.00 5 SER A O 19
ATOM 13692 N N . SER A 1 6 ? 10.392 10.644 -0.185 1.00 0.00 6 SER A N 19
ATOM 13693 C CA . SER A 1 6 ? 9.443 9.879 -0.984 1.00 0.00 6 SER A CA 19
ATOM 13694 C C . SER A 1 6 ? 8.388 9.225 -0.097 1.00 0.00 6 SER A C 19
ATOM 13695 O O . SER A 1 6 ? 8.552 9.137 1.119 1.00 0.00 6 SER A O 19
ATOM 13703 N N . GLY A 1 7 ? 7.304 8.767 -0.715 1.00 0.00 7 GLY A N 19
ATOM 13704 C CA . GLY A 1 7 ? 6.238 8.127 0.033 1.00 0.00 7 GLY A CA 19
ATOM 13705 C C . GLY A 1 7 ? 4.999 7.892 -0.809 1.00 0.00 7 GLY A C 19
ATOM 13706 O O . GLY A 1 7 ? 3.879 8.110 -0.350 1.00 0.00 7 GLY A O 19
ATOM 13710 N N . TRP A 1 8 ? 5.201 7.448 -2.044 1.00 0.00 8 TRP A N 19
ATOM 13711 C CA . TRP A 1 8 ? 4.092 7.185 -2.953 1.00 0.00 8 TRP A CA 19
ATOM 13712 C C . TRP A 1 8 ? 4.236 5.814 -3.606 1.00 0.00 8 TRP A C 19
ATOM 13713 O O . TRP A 1 8 ? 3.905 5.635 -4.779 1.00 0.00 8 TRP A O 19
ATOM 13734 N N . THR A 1 9 ? 4.731 4.847 -2.840 1.00 0.00 9 THR A N 19
ATOM 13735 C CA . THR A 1 9 ? 4.919 3.494 -3.344 1.00 0.00 9 THR A CA 19
ATOM 13736 C C . THR A 1 9 ? 4.489 2.457 -2.313 1.00 0.00 9 THR A C 19
ATOM 13737 O O . THR A 1 9 ? 5.022 2.413 -1.202 1.00 0.00 9 THR A O 19
ATOM 13748 N N . CYS A 1 10 ? 3.524 1.623 -2.684 1.00 0.00 10 CYS A N 19
ATOM 13749 C CA . CYS A 1 10 ? 3.023 0.586 -1.790 1.00 0.00 10 CYS A CA 19
ATOM 13750 C C . CYS A 1 10 ? 4.093 -0.468 -1.525 1.00 0.00 10 CYS A C 19
ATOM 13751 O O . CYS A 1 10 ? 4.818 -0.873 -2.433 1.00 0.00 10 CYS A O 19
ATOM 13758 N N . ASN A 1 11 ? 4.186 -0.909 -0.276 1.00 0.00 11 ASN A N 19
ATOM 13759 C CA . ASN A 1 11 ? 5.167 -1.916 0.110 1.00 0.00 11 ASN A CA 19
ATOM 13760 C C . ASN A 1 11 ? 4.512 -3.038 0.910 1.00 0.00 11 ASN A C 19
ATOM 13761 O O . ASN A 1 11 ? 3.327 -2.969 1.241 1.00 0.00 11 ASN A O 19
ATOM 13772 N N . LYS A 1 12 ? 5.289 -4.070 1.218 1.00 0.00 12 LYS A N 19
ATOM 13773 C CA . LYS A 1 12 ? 4.786 -5.206 1.981 1.00 0.00 12 LYS A CA 19
ATOM 13774 C C . LYS A 1 12 ? 4.108 -4.742 3.267 1.00 0.00 12 LYS A C 19
ATOM 13775 O O . LYS A 1 12 ? 2.888 -4.822 3.400 1.00 0.00 12 LYS A O 19
ATOM 13794 N N . PHE A 1 13 ? 4.909 -4.256 4.209 1.00 0.00 13 PHE A N 19
ATOM 13795 C CA . PHE A 1 13 ? 4.387 -3.778 5.484 1.00 0.00 13 PHE A CA 19
ATOM 13796 C C . PHE A 1 13 ? 3.181 -2.867 5.270 1.00 0.00 13 PHE A C 19
ATOM 13797 O O . PHE A 1 13 ? 2.117 -3.083 5.850 1.00 0.00 13 PHE A O 19
ATOM 13814 N N . ARG A 1 14 ? 3.357 -1.849 4.435 1.00 0.00 14 ARG A N 19
ATOM 13815 C CA . ARG A 1 14 ? 2.285 -0.903 4.146 1.00 0.00 14 ARG A CA 19
ATOM 13816 C C . ARG A 1 14 ? 0.955 -1.628 3.964 1.00 0.00 14 ARG A C 19
ATOM 13817 O O . ARG A 1 14 ? -0.049 -1.271 4.580 1.00 0.00 14 ARG A O 19
ATOM 13838 N N . CYS A 1 15 ? 0.956 -2.650 3.115 1.00 0.00 15 CYS A N 19
ATOM 13839 C CA . CYS A 1 15 ? -0.250 -3.427 2.851 1.00 0.00 15 CYS A CA 19
ATOM 13840 C C . CYS A 1 15 ? -1.123 -3.517 4.099 1.00 0.00 15 CYS A C 19
ATOM 13841 O O . CYS A 1 15 ? -0.923 -4.386 4.947 1.00 0.00 15 CYS A O 19
ATOM 13848 N N . GLY A 1 16 ? -2.092 -2.613 4.204 1.00 0.00 16 GLY A N 19
ATOM 13849 C CA . GLY A 1 16 ? -2.981 -2.608 5.351 1.00 0.00 16 GLY A CA 19
ATOM 13850 C C . GLY A 1 16 ? -2.824 -1.363 6.202 1.00 0.00 16 GLY A C 19
ATOM 13851 O O . GLY A 1 16 ? -2.831 -1.438 7.430 1.00 0.00 16 GLY A O 19
ATOM 13855 N N . GLU A 1 17 ? -2.680 -0.216 5.547 1.00 0.00 17 GLU A N 19
ATOM 13856 C CA . GLU A 1 17 ? -2.517 1.050 6.252 1.00 0.00 17 GLU A CA 19
ATOM 13857 C C . GLU A 1 17 ? -3.859 1.757 6.416 1.00 0.00 17 GLU A C 19
ATOM 13858 O O . GLU A 1 17 ? -4.810 1.488 5.682 1.00 0.00 17 GLU A O 19
ATOM 13870 N N . LYS A 1 18 ? -3.929 2.664 7.386 1.00 0.00 18 LYS A N 19
ATOM 13871 C CA . LYS A 1 18 ? -5.153 3.411 7.649 1.00 0.00 18 LYS A CA 19
ATOM 13872 C C . LYS A 1 18 ? -4.846 4.881 7.912 1.00 0.00 18 LYS A C 19
ATOM 13873 O O . LYS A 1 18 ? -3.688 5.297 7.891 1.00 0.00 18 LYS A O 19
ATOM 13892 N N . ARG A 1 19 ? -5.891 5.664 8.163 1.00 0.00 19 ARG A N 19
ATOM 13893 C CA . ARG A 1 19 ? -5.734 7.088 8.430 1.00 0.00 19 ARG A CA 19
ATOM 13894 C C . ARG A 1 19 ? -5.045 7.788 7.262 1.00 0.00 19 ARG A C 19
ATOM 13895 O O . ARG A 1 19 ? -4.022 8.451 7.437 1.00 0.00 19 ARG A O 19
ATOM 13916 N N . LEU A 1 20 ? -5.612 7.635 6.071 1.00 0.00 20 LEU A N 19
ATOM 13917 C CA . LEU A 1 20 ? -5.053 8.252 4.873 1.00 0.00 20 LEU A CA 19
ATOM 13918 C C . LEU A 1 20 ? -5.913 9.426 4.413 1.00 0.00 20 LEU A C 19
ATOM 13919 O O . LEU A 1 20 ? -7.059 9.247 4.001 1.00 0.00 20 LEU A O 19
ATOM 13935 N N . THR A 1 21 ? -5.350 10.628 4.484 1.00 0.00 21 THR A N 19
ATOM 13936 C CA . THR A 1 21 ? -6.064 11.831 4.074 1.00 0.00 21 THR A CA 19
ATOM 13937 C C . THR A 1 21 ? -5.336 12.542 2.939 1.00 0.00 21 THR A C 19
ATOM 13938 O O . THR A 1 21 ? -4.108 12.505 2.857 1.00 0.00 21 THR A O 19
ATOM 13949 N N . ARG A 1 22 ? -6.101 13.189 2.066 1.00 0.00 22 ARG A N 19
ATOM 13950 C CA . ARG A 1 22 ? -5.529 13.908 0.934 1.00 0.00 22 ARG A CA 19
ATOM 13951 C C . ARG A 1 22 ? -4.237 13.245 0.465 1.00 0.00 22 ARG A C 19
ATOM 13952 O O . ARG A 1 22 ? -3.275 13.922 0.106 1.00 0.00 22 ARG A O 19
ATOM 13973 N N . SER A 1 23 ? -4.225 11.915 0.472 1.00 0.00 23 SER A N 19
ATOM 13974 C CA . SER A 1 23 ? -3.051 11.160 0.051 1.00 0.00 23 SER A CA 19
ATOM 13975 C C . SER A 1 23 ? -3.212 10.656 -1.379 1.00 0.00 23 SER A C 19
ATOM 13976 O O . SER A 1 23 ? -4.125 9.884 -1.678 1.00 0.00 23 SER A O 19
ATOM 13984 N N . LEU A 1 24 ? -2.320 11.097 -2.260 1.00 0.00 24 LEU A N 19
ATOM 13985 C CA . LEU A 1 24 ? -2.363 10.691 -3.660 1.00 0.00 24 LEU A CA 19
ATOM 13986 C C . LEU A 1 24 ? -2.860 9.256 -3.796 1.00 0.00 24 LEU A C 19
ATOM 13987 O O . LEU A 1 24 ? -3.716 8.959 -4.630 1.00 0.00 24 LEU A O 19
ATOM 14003 N N . CYS A 1 25 ? -2.319 8.367 -2.968 1.00 0.00 25 CYS A N 19
ATOM 14004 C CA . CYS A 1 25 ? -2.708 6.962 -2.994 1.00 0.00 25 CYS A CA 19
ATOM 14005 C C . CYS A 1 25 ? -2.831 6.406 -1.578 1.00 0.00 25 CYS A C 19
ATOM 14006 O O . CYS A 1 25 ? -2.331 6.997 -0.622 1.00 0.00 25 CYS A O 19
ATOM 14013 N N . ALA A 1 26 ? -3.502 5.265 -1.453 1.00 0.00 26 ALA A N 19
ATOM 14014 C CA . ALA A 1 26 ? -3.689 4.627 -0.156 1.00 0.00 26 ALA A CA 19
ATOM 14015 C C . ALA A 1 26 ? -3.554 3.112 -0.264 1.00 0.00 26 ALA A C 19
ATOM 14016 O O . ALA A 1 26 ? -4.324 2.459 -0.970 1.00 0.00 26 ALA A O 19
ATOM 14023 N N . CYS A 1 27 ? -2.571 2.559 0.438 1.00 0.00 27 CYS A N 19
ATOM 14024 C CA . CYS A 1 27 ? -2.334 1.121 0.422 1.00 0.00 27 CYS A CA 19
ATOM 14025 C C . CYS A 1 27 ? -3.214 0.413 1.447 1.00 0.00 27 CYS A C 19
ATOM 14026 O O . CYS A 1 27 ? -2.763 -0.496 2.146 1.00 0.00 27 CYS A O 19
ATOM 14033 N N . SER A 1 28 ? -4.472 0.834 1.533 1.00 0.00 28 SER A N 19
ATOM 14034 C CA . SER A 1 28 ? -5.414 0.243 2.476 1.00 0.00 28 SER A CA 19
ATOM 14035 C C . SER A 1 28 ? -6.421 -0.646 1.752 1.00 0.00 28 SER A C 19
ATOM 14036 O O . SER A 1 28 ? -6.385 -0.774 0.528 1.00 0.00 28 SER A O 19
ATOM 14044 N N . ASP A 1 29 ? -7.318 -1.257 2.518 1.00 0.00 29 ASP A N 19
ATOM 14045 C CA . ASP A 1 29 ? -8.336 -2.135 1.952 1.00 0.00 29 ASP A CA 19
ATOM 14046 C C . ASP A 1 29 ? -9.475 -1.322 1.342 1.00 0.00 29 ASP A C 19
ATOM 14047 O O . ASP A 1 29 ? -9.966 -1.638 0.260 1.00 0.00 29 ASP A O 19
ATOM 14056 N N . ASP A 1 30 ? -9.889 -0.275 2.047 1.00 0.00 30 ASP A N 19
ATOM 14057 C CA . ASP A 1 30 ? -10.970 0.584 1.576 1.00 0.00 30 ASP A CA 19
ATOM 14058 C C . ASP A 1 30 ? -10.680 1.102 0.170 1.00 0.00 30 ASP A C 19
ATOM 14059 O O . ASP A 1 30 ? -11.583 1.218 -0.659 1.00 0.00 30 ASP A O 19
ATOM 14068 N N . CYS A 1 31 ? -9.415 1.412 -0.091 1.00 0.00 31 CYS A N 19
ATOM 14069 C CA . CYS A 1 31 ? -9.004 1.919 -1.396 1.00 0.00 31 CYS A CA 19
ATOM 14070 C C . CYS A 1 31 ? -9.542 1.033 -2.516 1.00 0.00 31 CYS A C 19
ATOM 14071 O O . CYS A 1 31 ? -10.011 1.527 -3.542 1.00 0.00 31 CYS A O 19
ATOM 14078 N N . LYS A 1 32 ? -9.469 -0.277 -2.313 1.00 0.00 32 LYS A N 19
ATOM 14079 C CA . LYS A 1 32 ? -9.949 -1.234 -3.304 1.00 0.00 32 LYS A CA 19
ATOM 14080 C C . LYS A 1 32 ? -11.366 -0.889 -3.752 1.00 0.00 32 LYS A C 19
ATOM 14081 O O . LYS A 1 32 ? -11.673 -0.909 -4.944 1.00 0.00 32 LYS A O 19
ATOM 14100 N N . ASP A 1 33 ? -12.224 -0.570 -2.790 1.00 0.00 33 ASP A N 19
ATOM 14101 C CA . ASP A 1 33 ? -13.608 -0.217 -3.086 1.00 0.00 33 ASP A CA 19
ATOM 14102 C C . ASP A 1 33 ? -13.707 1.220 -3.590 1.00 0.00 33 ASP A C 19
ATOM 14103 O O . ASP A 1 33 ? -14.161 1.465 -4.707 1.00 0.00 33 ASP A O 19
ATOM 14112 N N . GLN A 1 34 ? -13.280 2.164 -2.757 1.00 0.00 34 GLN A N 19
ATOM 14113 C CA . GLN A 1 34 ? -13.322 3.575 -3.119 1.00 0.00 34 GLN A CA 19
ATOM 14114 C C . GLN A 1 34 ? -12.587 3.824 -4.432 1.00 0.00 34 GLN A C 19
ATOM 14115 O O . GLN A 1 34 ? -13.169 4.316 -5.398 1.00 0.00 34 GLN A O 19
ATOM 14129 N N . GLY A 1 35 ? -11.303 3.481 -4.459 1.00 0.00 35 GLY A N 19
ATOM 14130 C CA . GLY A 1 35 ? -10.509 3.674 -5.659 1.00 0.00 35 GLY A CA 19
ATOM 14131 C C . GLY A 1 35 ? -9.371 4.654 -5.450 1.00 0.00 35 GLY A C 19
ATOM 14132 O O . GLY A 1 35 ? -9.146 5.540 -6.274 1.00 0.00 35 GLY A O 19
ATOM 14136 N N . ASP A 1 36 ? -8.653 4.496 -4.343 1.00 0.00 36 ASP A N 19
ATOM 14137 C CA . ASP A 1 36 ? -7.533 5.375 -4.026 1.00 0.00 36 ASP A CA 19
ATOM 14138 C C . ASP A 1 36 ? -6.281 4.564 -3.704 1.00 0.00 36 ASP A C 19
ATOM 14139 O O . ASP A 1 36 ? -5.622 4.799 -2.690 1.00 0.00 36 ASP A O 19
ATOM 14148 N N . CYS A 1 37 ? -5.961 3.611 -4.572 1.00 0.00 37 CYS A N 19
ATOM 14149 C CA . CYS A 1 37 ? -4.789 2.764 -4.379 1.00 0.00 37 CYS A CA 19
ATOM 14150 C C . CYS A 1 37 ? -3.644 3.206 -5.286 1.00 0.00 37 CYS A C 19
ATOM 14151 O O . CYS A 1 37 ? -3.866 3.656 -6.411 1.00 0.00 37 CYS A O 19
ATOM 14158 N N . CYS A 1 38 ? -2.419 3.073 -4.789 1.00 0.00 38 CYS A N 19
ATOM 14159 C CA . CYS A 1 38 ? -1.237 3.458 -5.553 1.00 0.00 38 CYS A CA 19
ATOM 14160 C C . CYS A 1 38 ? -1.152 2.669 -6.857 1.00 0.00 38 CYS A C 19
ATOM 14161 O O . CYS A 1 38 ? -1.928 1.740 -7.084 1.00 0.00 38 CYS A O 19
ATOM 14168 N N . ILE A 1 39 ? -0.205 3.047 -7.709 1.00 0.00 39 ILE A N 19
ATOM 14169 C CA . ILE A 1 39 ? -0.018 2.374 -8.988 1.00 0.00 39 ILE A CA 19
ATOM 14170 C C . ILE A 1 39 ? 0.545 0.970 -8.795 1.00 0.00 39 ILE A C 19
ATOM 14171 O O . ILE A 1 39 ? 0.337 0.087 -9.625 1.00 0.00 39 ILE A O 19
ATOM 14187 N N . ASN A 1 40 ? 1.259 0.772 -7.691 1.00 0.00 40 ASN A N 19
ATOM 14188 C CA . ASN A 1 40 ? 1.852 -0.526 -7.386 1.00 0.00 40 ASN A CA 19
ATOM 14189 C C . ASN A 1 40 ? 1.242 -1.118 -6.120 1.00 0.00 40 ASN A C 19
ATOM 14190 O O . ASN A 1 40 ? 1.934 -1.756 -5.325 1.00 0.00 40 ASN A O 19
ATOM 14201 N N . TYR A 1 41 ? -0.057 -0.903 -5.938 1.00 0.00 41 TYR A N 19
ATOM 14202 C CA . TYR A 1 41 ? -0.759 -1.415 -4.767 1.00 0.00 41 TYR A CA 19
ATOM 14203 C C . TYR A 1 41 ? -0.738 -2.940 -4.741 1.00 0.00 41 TYR A C 19
ATOM 14204 O O . TYR A 1 41 ? -0.092 -3.548 -3.888 1.00 0.00 41 TYR A O 19
ATOM 14222 N N . SER A 1 42 ? -1.448 -3.551 -5.685 1.00 0.00 42 SER A N 19
ATOM 14223 C CA . SER A 1 42 ? -1.514 -5.005 -5.770 1.00 0.00 42 SER A CA 19
ATOM 14224 C C . SER A 1 42 ? -0.200 -5.579 -6.291 1.00 0.00 42 SER A C 19
ATOM 14225 O O . SER A 1 42 ? 0.356 -6.512 -5.713 1.00 0.00 42 SER A O 19
ATOM 14233 N N . SER A 1 43 ? 0.291 -5.013 -7.390 1.00 0.00 43 SER A N 19
ATOM 14234 C CA . SER A 1 43 ? 1.537 -5.470 -7.994 1.00 0.00 43 SER A CA 19
ATOM 14235 C C . SER A 1 43 ? 2.593 -5.735 -6.925 1.00 0.00 43 SER A C 19
ATOM 14236 O O . SER A 1 43 ? 3.489 -6.558 -7.111 1.00 0.00 43 SER A O 19
ATOM 14244 N N . VAL A 1 44 ? 2.481 -5.031 -5.803 1.00 0.00 44 VAL A N 19
ATOM 14245 C CA . VAL A 1 44 ? 3.424 -5.188 -4.703 1.00 0.00 44 VAL A CA 19
ATOM 14246 C C . VAL A 1 44 ? 2.810 -5.996 -3.565 1.00 0.00 44 VAL A C 19
ATOM 14247 O O . VAL A 1 44 ? 3.392 -6.977 -3.101 1.00 0.00 44 VAL A O 19
ATOM 14260 N N . CYS A 1 45 ? 1.630 -5.577 -3.118 1.00 0.00 45 CYS A N 19
ATOM 14261 C CA . CYS A 1 45 ? 0.936 -6.261 -2.034 1.00 0.00 45 CYS A CA 19
ATOM 14262 C C . CYS A 1 45 ? 0.501 -7.659 -2.463 1.00 0.00 45 CYS A C 19
ATOM 14263 O O . CYS A 1 45 ? 0.956 -8.658 -1.906 1.00 0.00 45 CYS A O 19
ATOM 14270 N N . GLN A 1 46 ? -0.380 -7.720 -3.455 1.00 0.00 46 GLN A N 19
ATOM 14271 C CA . GLN A 1 46 ? -0.876 -8.996 -3.958 1.00 0.00 46 GLN A CA 19
ATOM 14272 C C . GLN A 1 46 ? 0.259 -9.828 -4.547 1.00 0.00 46 GLN A C 19
ATOM 14273 O O . GLN A 1 46 ? 0.289 -11.049 -4.397 1.00 0.00 46 GLN A O 19
ATOM 14287 N N . GLY A 1 47 ? 1.191 -9.157 -5.216 1.00 0.00 47 GLY A N 19
ATOM 14288 C CA . GLY A 1 47 ? 2.315 -9.851 -5.819 1.00 0.00 47 GLY A CA 19
ATOM 14289 C C . GLY A 1 47 ? 1.915 -11.178 -6.434 1.00 0.00 47 GLY A C 19
ATOM 14290 O O . GLY A 1 47 ? 0.939 -11.254 -7.179 1.00 0.00 47 GLY A O 19
ATOM 14294 N N . GLU A 1 48 ? 2.674 -12.224 -6.125 1.00 0.00 48 GLU A N 19
ATOM 14295 C CA . GLU A 1 48 ? 2.394 -13.553 -6.657 1.00 0.00 48 GLU A CA 19
ATOM 14296 C C . GLU A 1 48 ? 1.085 -14.099 -6.094 1.00 0.00 48 GLU A C 19
ATOM 14297 O O . GLU A 1 48 ? 1.000 -14.451 -4.917 1.00 0.00 48 GLU A O 19
ATOM 14309 N N . LYS A 1 49 ? 0.065 -14.167 -6.943 1.00 0.00 49 LYS A N 19
ATOM 14310 C CA . LYS A 1 49 ? -1.241 -14.671 -6.533 1.00 0.00 49 LYS A CA 19
ATOM 14311 C C . LYS A 1 49 ? -1.740 -15.739 -7.501 1.00 0.00 49 LYS A C 19
ATOM 14312 O O . LYS A 1 49 ? -1.968 -15.464 -8.679 1.00 0.00 49 LYS A O 19
ATOM 14331 N N . SER A 1 50 ? -1.908 -16.957 -6.995 1.00 0.00 50 SER A N 19
ATOM 14332 C CA . SER A 1 50 ? -2.378 -18.067 -7.817 1.00 0.00 50 SER A CA 19
ATOM 14333 C C . SER A 1 50 ? -3.872 -18.301 -7.609 1.00 0.00 50 SER A C 19
ATOM 14334 O O . SER A 1 50 ? -4.341 -18.425 -6.478 1.00 0.00 50 SER A O 19
ATOM 14342 N N . SER A 1 51 ? -4.614 -18.360 -8.711 1.00 0.00 51 SER A N 19
ATOM 14343 C CA . SER A 1 51 ? -6.055 -18.575 -8.651 1.00 0.00 51 SER A CA 19
ATOM 14344 C C . SER A 1 51 ? -6.465 -19.749 -9.533 1.00 0.00 51 SER A C 19
ATOM 14345 O O . SER A 1 51 ? -6.104 -19.815 -10.708 1.00 0.00 51 SER A O 19
ATOM 14353 N N . GLY A 1 52 ? -7.225 -20.678 -8.958 1.00 0.00 52 GLY A N 19
ATOM 14354 C CA . GLY A 1 52 ? -7.673 -21.838 -9.704 1.00 0.00 52 GLY A CA 19
ATOM 14355 C C . GLY A 1 52 ? -6.570 -22.443 -10.551 1.00 0.00 52 GLY A C 19
ATOM 14356 O O . GLY A 1 52 ? -6.633 -22.445 -11.781 1.00 0.00 52 GLY A O 19
ATOM 14360 N N . PRO A 1 53 ? -5.531 -22.971 -9.887 1.00 0.00 53 PRO A N 19
ATOM 14361 C CA . PRO A 1 53 ? -4.389 -23.591 -10.568 1.00 0.00 53 PRO A CA 19
ATOM 14362 C C . PRO A 1 53 ? -4.760 -24.911 -11.235 1.00 0.00 53 PRO A C 19
ATOM 14363 O O . PRO A 1 53 ? -5.872 -25.411 -11.069 1.00 0.00 53 PRO A O 19
ATOM 14374 N N . SER A 1 54 ? -3.820 -25.471 -11.990 1.00 0.00 54 SER A N 19
ATOM 14375 C CA . SER A 1 54 ? -4.049 -26.732 -12.687 1.00 0.00 54 SER A CA 19
ATOM 14376 C C . SER A 1 54 ? -4.845 -27.697 -11.813 1.00 0.00 54 SER A C 19
ATOM 14377 O O . SER A 1 54 ? -5.803 -28.319 -12.271 1.00 0.00 54 SER A O 19
ATOM 14385 N N . SER A 1 55 ? -4.441 -27.816 -10.553 1.00 0.00 55 SER A N 19
ATOM 14386 C CA . SER A 1 55 ? -5.113 -28.708 -9.615 1.00 0.00 55 SER A CA 19
ATOM 14387 C C . SER A 1 55 ? -6.290 -28.006 -8.946 1.00 0.00 55 SER A C 19
ATOM 14388 O O . SER A 1 55 ? -6.179 -26.859 -8.514 1.00 0.00 55 SER A O 19
ATOM 14396 N N . GLY A 1 56 ? -7.419 -28.703 -8.864 1.00 0.00 56 GLY A N 19
ATOM 14397 C CA . GLY A 1 56 ? -8.601 -28.131 -8.247 1.00 0.00 56 GLY A CA 19
ATOM 14398 C C . GLY A 1 56 ? -9.863 -28.898 -8.592 1.00 0.00 56 GLY A C 19
ATOM 14399 O O . GLY A 1 56 ? -9.904 -30.122 -8.482 1.00 0.00 56 GLY A O 19
ATOM 14403 N N . GLY A 1 1 ? 14.481 9.373 4.837 1.00 0.00 1 GLY A N 20
ATOM 14404 C CA . GLY A 1 1 ? 13.974 8.582 3.730 1.00 0.00 1 GLY A CA 20
ATOM 14405 C C . GLY A 1 1 ? 12.637 9.085 3.224 1.00 0.00 1 GLY A C 20
ATOM 14406 O O . GLY A 1 1 ? 11.585 8.658 3.701 1.00 0.00 1 GLY A O 20
ATOM 14410 N N . SER A 1 2 ? 12.676 9.995 2.255 1.00 0.00 2 SER A N 20
ATOM 14411 C CA . SER A 1 2 ? 11.458 10.560 1.688 1.00 0.00 2 SER A CA 20
ATOM 14412 C C . SER A 1 2 ? 11.766 11.362 0.427 1.00 0.00 2 SER A C 20
ATOM 14413 O O . SER A 1 2 ? 12.705 12.157 0.398 1.00 0.00 2 SER A O 20
ATOM 14421 N N . SER A 1 3 ? 10.969 11.143 -0.614 1.00 0.00 3 SER A N 20
ATOM 14422 C CA . SER A 1 3 ? 11.159 11.842 -1.880 1.00 0.00 3 SER A CA 20
ATOM 14423 C C . SER A 1 3 ? 10.220 13.040 -1.986 1.00 0.00 3 SER A C 20
ATOM 14424 O O . SER A 1 3 ? 9.135 12.944 -2.559 1.00 0.00 3 SER A O 20
ATOM 14432 N N . GLY A 1 4 ? 10.647 14.169 -1.429 1.00 0.00 4 GLY A N 20
ATOM 14433 C CA . GLY A 1 4 ? 9.834 15.371 -1.471 1.00 0.00 4 GLY A CA 20
ATOM 14434 C C . GLY A 1 4 ? 8.353 15.073 -1.347 1.00 0.00 4 GLY A C 20
ATOM 14435 O O . GLY A 1 4 ? 7.923 14.416 -0.398 1.00 0.00 4 GLY A O 20
ATOM 14439 N N . SER A 1 5 ? 7.570 15.558 -2.305 1.00 0.00 5 SER A N 20
ATOM 14440 C CA . SER A 1 5 ? 6.127 15.344 -2.295 1.00 0.00 5 SER A CA 20
ATOM 14441 C C . SER A 1 5 ? 5.710 14.400 -3.419 1.00 0.00 5 SER A C 20
ATOM 14442 O O . SER A 1 5 ? 5.252 14.838 -4.475 1.00 0.00 5 SER A O 20
ATOM 14450 N N . SER A 1 6 ? 5.873 13.102 -3.184 1.00 0.00 6 SER A N 20
ATOM 14451 C CA . SER A 1 6 ? 5.516 12.095 -4.177 1.00 0.00 6 SER A CA 20
ATOM 14452 C C . SER A 1 6 ? 5.682 10.689 -3.608 1.00 0.00 6 SER A C 20
ATOM 14453 O O . SER A 1 6 ? 6.222 10.508 -2.518 1.00 0.00 6 SER A O 20
ATOM 14461 N N . GLY A 1 7 ? 5.210 9.696 -4.356 1.00 0.00 7 GLY A N 20
ATOM 14462 C CA . GLY A 1 7 ? 5.314 8.319 -3.911 1.00 0.00 7 GLY A CA 20
ATOM 14463 C C . GLY A 1 7 ? 4.565 7.359 -4.814 1.00 0.00 7 GLY A C 20
ATOM 14464 O O . GLY A 1 7 ? 5.176 6.606 -5.572 1.00 0.00 7 GLY A O 20
ATOM 14468 N N . TRP A 1 8 ? 3.240 7.386 -4.733 1.00 0.00 8 TRP A N 20
ATOM 14469 C CA . TRP A 1 8 ? 2.407 6.509 -5.548 1.00 0.00 8 TRP A CA 20
ATOM 14470 C C . TRP A 1 8 ? 2.982 5.099 -5.595 1.00 0.00 8 TRP A C 20
ATOM 14471 O O . TRP A 1 8 ? 2.977 4.448 -6.641 1.00 0.00 8 TRP A O 20
ATOM 14492 N N . THR A 1 9 ? 3.479 4.629 -4.454 1.00 0.00 9 THR A N 20
ATOM 14493 C CA . THR A 1 9 ? 4.059 3.295 -4.366 1.00 0.00 9 THR A CA 20
ATOM 14494 C C . THR A 1 9 ? 3.736 2.642 -3.026 1.00 0.00 9 THR A C 20
ATOM 14495 O O . THR A 1 9 ? 3.535 3.327 -2.023 1.00 0.00 9 THR A O 20
ATOM 14506 N N . CYS A 1 10 ? 3.687 1.315 -3.016 1.00 0.00 10 CYS A N 20
ATOM 14507 C CA . CYS A 1 10 ? 3.388 0.570 -1.800 1.00 0.00 10 CYS A CA 20
ATOM 14508 C C . CYS A 1 10 ? 4.572 -0.300 -1.389 1.00 0.00 10 CYS A C 20
ATOM 14509 O O . CYS A 1 10 ? 5.491 -0.526 -2.176 1.00 0.00 10 CYS A O 20
ATOM 14516 N N . ASN A 1 11 ? 4.543 -0.785 -0.152 1.00 0.00 11 ASN A N 20
ATOM 14517 C CA . ASN A 1 11 ? 5.614 -1.630 0.364 1.00 0.00 11 ASN A CA 20
ATOM 14518 C C . ASN A 1 11 ? 5.048 -2.850 1.081 1.00 0.00 11 ASN A C 20
ATOM 14519 O O . ASN A 1 11 ? 3.899 -2.847 1.524 1.00 0.00 11 ASN A O 20
ATOM 14530 N N . LYS A 1 12 ? 5.861 -3.895 1.193 1.00 0.00 12 LYS A N 20
ATOM 14531 C CA . LYS A 1 12 ? 5.443 -5.123 1.858 1.00 0.00 12 LYS A CA 20
ATOM 14532 C C . LYS A 1 12 ? 4.788 -4.819 3.202 1.00 0.00 12 LYS A C 20
ATOM 14533 O O . LYS A 1 12 ? 3.711 -5.329 3.509 1.00 0.00 12 LYS A O 20
ATOM 14552 N N . PHE A 1 13 ? 5.445 -3.982 3.999 1.00 0.00 13 PHE A N 20
ATOM 14553 C CA . PHE A 1 13 ? 4.925 -3.608 5.310 1.00 0.00 13 PHE A CA 20
A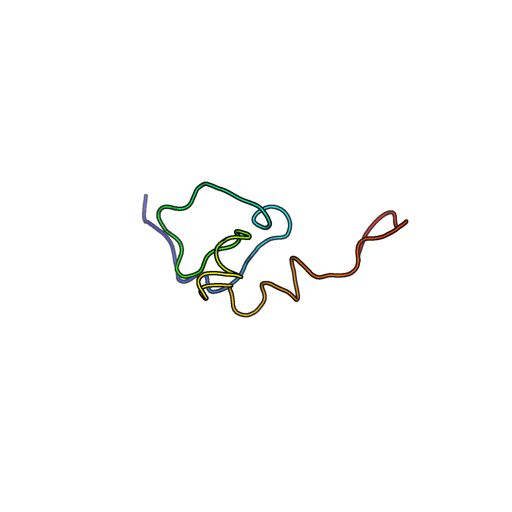TOM 14554 C C . PHE A 1 13 ? 3.594 -2.876 5.178 1.00 0.00 13 PHE A C 20
ATOM 14555 O O . PHE A 1 13 ? 2.601 -3.254 5.801 1.00 0.00 13 PHE A O 20
ATOM 14572 N N . ARG A 1 14 ? 3.582 -1.825 4.364 1.00 0.00 14 ARG A N 20
ATOM 14573 C CA . ARG A 1 14 ? 2.373 -1.037 4.152 1.00 0.00 14 ARG A CA 20
ATOM 14574 C C . ARG A 1 14 ? 1.159 -1.943 3.963 1.00 0.00 14 ARG A C 20
ATOM 14575 O O . ARG A 1 14 ? 0.129 -1.762 4.611 1.00 0.00 14 ARG A O 20
ATOM 14596 N N . CYS A 1 15 ? 1.290 -2.919 3.071 1.00 0.00 15 CYS A N 20
ATOM 14597 C CA . CYS A 1 15 ? 0.205 -3.853 2.794 1.00 0.00 15 CYS A CA 20
ATOM 14598 C C . CYS A 1 15 ? -0.600 -4.142 4.058 1.00 0.00 15 CYS A C 20
ATOM 14599 O O . CYS A 1 15 ? -0.120 -4.811 4.973 1.00 0.00 15 CYS A O 20
ATOM 14606 N N . GLY A 1 16 ? -1.827 -3.632 4.101 1.00 0.00 16 GLY A N 20
ATOM 14607 C CA . GLY A 1 16 ? -2.678 -3.846 5.257 1.00 0.00 16 GLY A CA 20
ATOM 14608 C C . GLY A 1 16 ? -2.586 -2.714 6.263 1.00 0.00 16 GLY A C 20
ATOM 14609 O O . GLY A 1 16 ? -2.565 -2.950 7.471 1.00 0.00 16 GLY A O 20
ATOM 14613 N N . GLU A 1 17 ? -2.530 -1.484 5.763 1.00 0.00 17 GLU A N 20
ATOM 14614 C CA . GLU A 1 17 ? -2.438 -0.313 6.627 1.00 0.00 17 GLU A CA 20
ATOM 14615 C C . GLU A 1 17 ? -3.804 0.050 7.200 1.00 0.00 17 GLU A C 20
ATOM 14616 O O . GLU A 1 17 ? -4.786 -0.665 6.996 1.00 0.00 17 GLU A O 20
ATOM 14628 N N . LYS A 1 18 ? -3.861 1.166 7.918 1.00 0.00 18 LYS A N 20
ATOM 14629 C CA . LYS A 1 18 ? -5.106 1.627 8.521 1.00 0.00 18 LYS A CA 20
ATOM 14630 C C . LYS A 1 18 ? -5.652 2.842 7.779 1.00 0.00 18 LYS A C 20
ATOM 14631 O O . LYS A 1 18 ? -4.922 3.519 7.056 1.00 0.00 18 LYS A O 20
ATOM 14650 N N . ARG A 1 19 ? -6.939 3.114 7.966 1.00 0.00 19 ARG A N 20
ATOM 14651 C CA . ARG A 1 19 ? -7.584 4.247 7.314 1.00 0.00 19 ARG A CA 20
ATOM 14652 C C . ARG A 1 19 ? -6.617 5.420 7.183 1.00 0.00 19 ARG A C 20
ATOM 14653 O O . ARG A 1 19 ? -5.779 5.649 8.057 1.00 0.00 19 ARG A O 20
ATOM 14674 N N . LEU A 1 20 ? -6.737 6.161 6.088 1.00 0.00 20 LEU A N 20
ATOM 14675 C CA . LEU A 1 20 ? -5.874 7.312 5.842 1.00 0.00 20 LEU A CA 20
ATOM 14676 C C . LEU A 1 20 ? -6.580 8.345 4.970 1.00 0.00 20 LEU A C 20
ATOM 14677 O O . LEU A 1 20 ? -7.142 8.014 3.926 1.00 0.00 20 LEU A O 20
ATOM 14693 N N . THR A 1 21 ? -6.543 9.601 5.405 1.00 0.00 21 THR A N 20
ATOM 14694 C CA . THR A 1 21 ? -7.178 10.685 4.665 1.00 0.00 21 THR A CA 20
ATOM 14695 C C . THR A 1 21 ? -6.149 11.490 3.879 1.00 0.00 21 THR A C 20
ATOM 14696 O O . THR A 1 21 ? -6.194 11.543 2.651 1.00 0.00 21 THR A O 20
ATOM 14707 N N . ARG A 1 22 ? -5.222 12.116 4.597 1.00 0.00 22 ARG A N 20
ATOM 14708 C CA . ARG A 1 22 ? -4.181 12.920 3.968 1.00 0.00 22 ARG A CA 20
ATOM 14709 C C . ARG A 1 22 ? -3.190 12.035 3.218 1.00 0.00 22 ARG A C 20
ATOM 14710 O O . ARG A 1 22 ? -2.115 11.720 3.729 1.00 0.00 22 ARG A O 20
ATOM 14731 N N . SER A 1 23 ? -3.558 11.637 2.005 1.00 0.00 23 SER A N 20
ATOM 14732 C CA . SER A 1 23 ? -2.703 10.785 1.187 1.00 0.00 23 SER A CA 20
ATOM 14733 C C . SER A 1 23 ? -3.261 10.653 -0.227 1.00 0.00 23 SER A C 20
ATOM 14734 O O . SER A 1 23 ? -4.465 10.473 -0.418 1.00 0.00 23 SER A O 20
ATOM 14742 N N . LEU A 1 24 ? -2.378 10.742 -1.215 1.00 0.00 24 LEU A N 20
ATOM 14743 C CA . LEU A 1 24 ? -2.780 10.632 -2.613 1.00 0.00 24 LEU A CA 20
ATOM 14744 C C . LEU A 1 24 ? -3.517 9.321 -2.867 1.00 0.00 24 LEU A C 20
ATOM 14745 O O . LEU A 1 24 ? -4.643 9.316 -3.364 1.00 0.00 24 LEU A O 20
ATOM 14761 N N . CYS A 1 25 ? -2.875 8.212 -2.520 1.00 0.00 25 CYS A N 20
ATOM 14762 C CA . CYS A 1 25 ? -3.468 6.893 -2.707 1.00 0.00 25 CYS A CA 20
ATOM 14763 C C . CYS A 1 25 ? -3.508 6.122 -1.390 1.00 0.00 25 CYS A C 20
ATOM 14764 O O . CYS A 1 25 ? -3.086 6.627 -0.350 1.00 0.00 25 CYS A O 20
ATOM 14771 N N . ALA A 1 26 ? -4.019 4.896 -1.445 1.00 0.00 26 ALA A N 20
ATOM 14772 C CA . ALA A 1 26 ? -4.112 4.055 -0.258 1.00 0.00 26 ALA A CA 20
ATOM 14773 C C . ALA A 1 26 ? -3.646 2.633 -0.555 1.00 0.00 26 ALA A C 20
ATOM 14774 O O . ALA A 1 26 ? -4.072 2.021 -1.535 1.00 0.00 26 ALA A O 20
ATOM 14781 N N . CYS A 1 27 ? -2.768 2.113 0.297 1.00 0.00 27 CYS A N 20
ATOM 14782 C CA . CYS A 1 27 ? -2.243 0.764 0.125 1.00 0.00 27 CYS A CA 20
ATOM 14783 C C . CYS A 1 27 ? -2.973 -0.223 1.031 1.00 0.00 27 CYS A C 20
ATOM 14784 O O . CYS A 1 27 ? -2.361 -1.121 1.610 1.00 0.00 27 CYS A O 20
ATOM 14791 N N . SER A 1 28 ? -4.286 -0.050 1.149 1.00 0.00 28 SER A N 20
ATOM 14792 C CA . SER A 1 28 ? -5.099 -0.923 1.987 1.00 0.00 28 SER A CA 20
ATOM 14793 C C . SER A 1 28 ? -6.316 -1.432 1.221 1.00 0.00 28 SER A C 20
ATOM 14794 O O . SER A 1 28 ? -6.604 -0.972 0.115 1.00 0.00 28 SER A O 20
ATOM 14802 N N . ASP A 1 29 ? -7.025 -2.385 1.815 1.00 0.00 29 ASP A N 20
ATOM 14803 C CA . ASP A 1 29 ? -8.211 -2.958 1.189 1.00 0.00 29 ASP A CA 20
ATOM 14804 C C . ASP A 1 29 ? -9.232 -1.872 0.862 1.00 0.00 29 ASP A C 20
ATOM 14805 O O . ASP A 1 29 ? -9.888 -1.916 -0.178 1.00 0.00 29 ASP A O 20
ATOM 14814 N N . ASP A 1 30 ? -9.358 -0.897 1.756 1.00 0.00 30 ASP A N 20
ATOM 14815 C CA . ASP A 1 30 ? -10.298 0.201 1.563 1.00 0.00 30 ASP A CA 20
ATOM 14816 C C . ASP A 1 30 ? -10.243 0.717 0.128 1.00 0.00 30 ASP A C 20
ATOM 14817 O O . ASP A 1 30 ? -11.275 0.919 -0.511 1.00 0.00 30 ASP A O 20
ATOM 14826 N N . CYS A 1 31 ? -9.030 0.931 -0.372 1.00 0.00 31 CYS A N 20
ATOM 14827 C CA . CYS A 1 31 ? -8.838 1.425 -1.729 1.00 0.00 31 CYS A CA 20
ATOM 14828 C C . CYS A 1 31 ? -9.759 0.703 -2.707 1.00 0.00 31 CYS A C 20
ATOM 14829 O O . CYS A 1 31 ? -10.281 1.305 -3.646 1.00 0.00 31 CYS A O 20
ATOM 14836 N N . LYS A 1 32 ? -9.956 -0.590 -2.479 1.00 0.00 32 LYS A N 20
ATOM 14837 C CA . LYS A 1 32 ? -10.816 -1.396 -3.337 1.00 0.00 32 LYS A CA 20
ATOM 14838 C C . LYS A 1 32 ? -12.191 -0.753 -3.489 1.00 0.00 32 LYS A C 20
ATOM 14839 O O . LYS A 1 32 ? -12.731 -0.671 -4.593 1.00 0.00 32 LYS A O 20
ATOM 14858 N N . ASP A 1 33 ? -12.752 -0.298 -2.374 1.00 0.00 33 ASP A N 20
ATOM 14859 C CA . ASP A 1 33 ? -14.063 0.341 -2.384 1.00 0.00 33 ASP A CA 20
ATOM 14860 C C . ASP A 1 33 ? -14.022 1.654 -3.159 1.00 0.00 33 ASP A C 20
ATOM 14861 O O . ASP A 1 33 ? -14.707 1.810 -4.170 1.00 0.00 33 ASP A O 20
ATOM 14870 N N . GLN A 1 34 ? -13.216 2.595 -2.677 1.00 0.00 34 GLN A N 20
ATOM 14871 C CA . GLN A 1 34 ? -13.088 3.895 -3.324 1.00 0.00 34 GLN A CA 20
ATOM 14872 C C . GLN A 1 34 ? -12.615 3.741 -4.766 1.00 0.00 34 GLN A C 20
ATOM 14873 O O . GLN A 1 34 ? -13.323 4.104 -5.704 1.00 0.00 34 GLN A O 20
ATOM 14887 N N . GLY A 1 35 ? -11.411 3.201 -4.934 1.00 0.00 35 GLY A N 20
ATOM 14888 C CA . GLY A 1 35 ? -10.864 3.008 -6.265 1.00 0.00 35 GLY A CA 20
ATOM 14889 C C . GLY A 1 35 ? -9.608 3.826 -6.498 1.00 0.00 35 GLY A C 20
ATOM 14890 O O . GLY A 1 35 ? -9.312 4.212 -7.629 1.00 0.00 35 GLY A O 20
ATOM 14894 N N . ASP A 1 36 ? -8.870 4.092 -5.426 1.00 0.00 36 ASP A N 20
ATOM 14895 C CA . ASP A 1 36 ? -7.640 4.870 -5.519 1.00 0.00 36 ASP A CA 20
ATOM 14896 C C . ASP A 1 36 ? -6.439 4.043 -5.073 1.00 0.00 36 ASP A C 20
ATOM 14897 O O . ASP A 1 36 ? -5.560 4.537 -4.367 1.00 0.00 36 ASP A O 20
ATOM 14906 N N . CYS A 1 37 ? -6.409 2.781 -5.489 1.00 0.00 37 CYS A N 20
ATOM 14907 C CA . CYS A 1 37 ? -5.317 1.884 -5.131 1.00 0.00 37 CYS A CA 20
ATOM 14908 C C . CYS A 1 37 ? -4.029 2.279 -5.849 1.00 0.00 37 CYS A C 20
ATOM 14909 O O . CYS A 1 37 ? -3.974 2.305 -7.079 1.00 0.00 37 CYS A O 20
ATOM 14916 N N . CYS A 1 38 ? -2.997 2.587 -5.073 1.00 0.00 38 CYS A N 20
ATOM 14917 C CA . CYS A 1 38 ? -1.710 2.982 -5.632 1.00 0.00 38 CYS A CA 20
ATOM 14918 C C . CYS A 1 38 ? -1.340 2.100 -6.822 1.00 0.00 38 CYS A C 20
ATOM 14919 O O . CYS A 1 38 ? -1.501 0.880 -6.777 1.00 0.00 38 CYS A O 20
ATOM 14926 N N . ILE A 1 39 ? -0.844 2.726 -7.884 1.00 0.00 39 ILE A N 20
ATOM 14927 C CA . ILE A 1 39 ? -0.451 1.999 -9.084 1.00 0.00 39 ILE A CA 20
ATOM 14928 C C . ILE A 1 39 ? 0.374 0.766 -8.734 1.00 0.00 39 ILE A C 20
ATOM 14929 O O . ILE A 1 39 ? 0.282 -0.265 -9.399 1.00 0.00 39 ILE A O 20
ATOM 14945 N N . ASN A 1 40 ? 1.181 0.879 -7.684 1.00 0.00 40 ASN A N 20
ATOM 14946 C CA . ASN A 1 40 ? 2.023 -0.227 -7.244 1.00 0.00 40 ASN A CA 20
ATOM 14947 C C . ASN A 1 40 ? 1.464 -0.866 -5.977 1.00 0.00 40 ASN A C 20
ATOM 14948 O O . ASN A 1 40 ? 2.211 -1.214 -5.062 1.00 0.00 40 ASN A O 20
ATOM 14959 N N . TYR A 1 41 ? 0.146 -1.017 -5.930 1.00 0.00 41 TYR A N 20
ATOM 14960 C CA . TYR A 1 41 ? -0.515 -1.612 -4.774 1.00 0.00 41 TYR A CA 20
ATOM 14961 C C . TYR A 1 41 ? -0.554 -3.132 -4.892 1.00 0.00 41 TYR A C 20
ATOM 14962 O O . TYR A 1 41 ? 0.086 -3.843 -4.116 1.00 0.00 41 TYR A O 20
ATOM 14980 N N . SER A 1 42 ? -1.308 -3.625 -5.869 1.00 0.00 42 SER A N 20
ATOM 14981 C CA . SER A 1 42 ? -1.434 -5.061 -6.087 1.00 0.00 42 SER A CA 20
ATOM 14982 C C . SER A 1 42 ? -0.117 -5.653 -6.580 1.00 0.00 42 SER A C 20
ATOM 14983 O O . SER A 1 42 ? 0.215 -6.797 -6.272 1.00 0.00 42 SER A O 20
ATOM 14991 N N . SER A 1 43 ? 0.629 -4.864 -7.347 1.00 0.00 43 SER A N 20
ATOM 14992 C CA . SER A 1 43 ? 1.908 -5.310 -7.886 1.00 0.00 43 SER A CA 20
ATOM 14993 C C . SER A 1 43 ? 2.863 -5.707 -6.763 1.00 0.00 43 SER A C 20
ATOM 14994 O O . SER A 1 43 ? 3.565 -6.713 -6.856 1.00 0.00 43 SER A O 20
ATOM 15002 N N . VAL A 1 44 ? 2.881 -4.907 -5.702 1.00 0.00 44 VAL A N 20
ATOM 15003 C CA . VAL A 1 44 ? 3.747 -5.173 -4.560 1.00 0.00 44 VAL A CA 20
ATOM 15004 C C . VAL A 1 44 ? 3.047 -6.055 -3.532 1.00 0.00 44 VAL A C 20
ATOM 15005 O O . VAL A 1 44 ? 3.579 -7.084 -3.114 1.00 0.00 44 VAL A O 20
ATOM 15018 N N . CYS A 1 45 ? 1.848 -5.646 -3.129 1.00 0.00 45 CYS A N 20
ATOM 15019 C CA . CYS A 1 45 ? 1.072 -6.398 -2.151 1.00 0.00 45 CYS A CA 20
ATOM 15020 C C . CYS A 1 45 ? 0.556 -7.703 -2.752 1.00 0.00 45 CYS A C 20
ATOM 15021 O O . CYS A 1 45 ? 0.979 -8.789 -2.357 1.00 0.00 45 CYS A O 20
ATOM 15028 N N . GLN A 1 46 ? -0.358 -7.586 -3.709 1.00 0.00 46 GLN A N 20
ATOM 15029 C CA . GLN A 1 46 ? -0.931 -8.756 -4.364 1.00 0.00 46 GLN A CA 20
ATOM 15030 C C . GLN A 1 46 ? -0.024 -9.252 -5.484 1.00 0.00 46 GLN A C 20
ATOM 15031 O O . GLN A 1 46 ? -0.490 -9.583 -6.574 1.00 0.00 46 GLN A O 20
ATOM 15045 N N . GLY A 1 47 ? 1.276 -9.300 -5.208 1.00 0.00 47 GLY A N 20
ATOM 15046 C CA . GLY A 1 47 ? 2.229 -9.757 -6.203 1.00 0.00 47 GLY A CA 20
ATOM 15047 C C . GLY A 1 47 ? 3.398 -10.500 -5.589 1.00 0.00 47 GLY A C 20
ATOM 15048 O O . GLY A 1 47 ? 3.556 -11.702 -5.797 1.00 0.00 47 GLY A O 20
ATOM 15052 N N . GLU A 1 48 ? 4.221 -9.782 -4.830 1.00 0.00 48 GLU A N 20
ATOM 15053 C CA . GLU A 1 48 ? 5.384 -10.382 -4.186 1.00 0.00 48 GLU A CA 20
ATOM 15054 C C . GLU A 1 48 ? 6.416 -10.816 -5.222 1.00 0.00 48 GLU A C 20
ATOM 15055 O O . GLU A 1 48 ? 6.952 -11.923 -5.155 1.00 0.00 48 GLU A O 20
ATOM 15067 N N . LYS A 1 49 ? 6.690 -9.937 -6.179 1.00 0.00 49 LYS A N 20
ATOM 15068 C CA . LYS A 1 49 ? 7.659 -10.227 -7.230 1.00 0.00 49 LYS A CA 20
ATOM 15069 C C . LYS A 1 49 ? 8.775 -9.187 -7.243 1.00 0.00 49 LYS A C 20
ATOM 15070 O O . LYS A 1 49 ? 8.781 -8.279 -8.073 1.00 0.00 49 LYS A O 20
ATOM 15089 N N . SER A 1 50 ? 9.720 -9.328 -6.320 1.00 0.00 50 SER A N 20
ATOM 15090 C CA . SER A 1 50 ? 10.841 -8.401 -6.223 1.00 0.00 50 SER A CA 20
ATOM 15091 C C . SER A 1 50 ? 12.091 -8.989 -6.871 1.00 0.00 50 SER A C 20
ATOM 15092 O O . SER A 1 50 ? 12.973 -9.505 -6.186 1.00 0.00 50 SER A O 20
ATOM 15100 N N . SER A 1 51 ? 12.158 -8.906 -8.196 1.00 0.00 51 SER A N 20
ATOM 15101 C CA . SER A 1 51 ? 13.297 -9.433 -8.938 1.00 0.00 51 SER A CA 20
ATOM 15102 C C . SER A 1 51 ? 14.284 -8.322 -9.280 1.00 0.00 51 SER A C 20
ATOM 15103 O O . SER A 1 51 ? 15.482 -8.441 -9.028 1.00 0.00 51 SER A O 20
ATOM 15111 N N . GLY A 1 52 ? 13.770 -7.239 -9.857 1.00 0.00 52 GLY A N 20
ATOM 15112 C CA . GLY A 1 52 ? 14.619 -6.121 -10.225 1.00 0.00 52 GLY A CA 20
ATOM 15113 C C . GLY A 1 52 ? 13.958 -4.782 -9.969 1.00 0.00 52 GLY A C 20
ATOM 15114 O O . GLY A 1 52 ? 12.908 -4.466 -10.531 1.00 0.00 52 GLY A O 20
ATOM 15118 N N . PRO A 1 53 ? 14.575 -3.968 -9.100 1.00 0.00 53 PRO A N 20
ATOM 15119 C CA . PRO A 1 53 ? 14.056 -2.643 -8.750 1.00 0.00 53 PRO A CA 20
ATOM 15120 C C . PRO A 1 53 ? 14.166 -1.653 -9.905 1.00 0.00 53 PRO A C 20
ATOM 15121 O O . PRO A 1 53 ? 13.823 -0.480 -9.764 1.00 0.00 53 PRO A O 20
ATOM 15132 N N . SER A 1 54 ? 14.646 -2.134 -11.047 1.00 0.00 54 SER A N 20
ATOM 15133 C CA . SER A 1 54 ? 14.804 -1.292 -12.226 1.00 0.00 54 SER A CA 20
ATOM 15134 C C . SER A 1 54 ? 13.466 -0.698 -12.653 1.00 0.00 54 SER A C 20
ATOM 15135 O O . SER A 1 54 ? 12.647 -1.371 -13.281 1.00 0.00 54 SER A O 20
ATOM 15143 N N . SER A 1 55 ? 13.248 0.567 -12.307 1.00 0.00 55 SER A N 20
ATOM 15144 C CA . SER A 1 55 ? 12.008 1.251 -12.651 1.00 0.00 55 SER A CA 20
ATOM 15145 C C . SER A 1 55 ? 12.250 2.315 -13.716 1.00 0.00 55 SER A C 20
ATOM 15146 O O . SER A 1 55 ? 12.950 3.300 -13.479 1.00 0.00 55 SER A O 20
ATOM 15154 N N . GLY A 1 56 ? 11.668 2.109 -14.893 1.00 0.00 56 GLY A N 20
ATOM 15155 C CA . GLY A 1 56 ? 11.832 3.058 -15.978 1.00 0.00 56 GLY A CA 20
ATOM 15156 C C . GLY A 1 56 ? 13.290 3.325 -16.300 1.00 0.00 56 GLY A C 20
ATOM 15157 O O . GLY A 1 56 ? 13.891 4.255 -15.763 1.00 0.00 56 GLY A O 20
#